Protein AF-A0A418CIN4-F1 (afdb_monomer_lite)

pLDDT: mean 76.68, std 18.87, range [22.02, 97.44]

Structure (mmCIF, N/CA/C/O backbone):
data_AF-A0A418CIN4-F1
#
_entry.id   AF-A0A418CIN4-F1
#
loop_
_atom_site.group_PDB
_atom_site.id
_atom_site.type_symbol
_atom_site.label_atom_id
_atom_site.label_alt_id
_atom_site.label_comp_id
_atom_site.label_asym_id
_atom_site.label_entity_id
_atom_site.label_seq_id
_atom_site.pdbx_PDB_ins_code
_atom_site.Cartn_x
_atom_site.Cartn_y
_atom_site.Cartn_z
_atom_site.occupancy
_atom_site.B_iso_or_equiv
_atom_site.auth_seq_id
_atom_site.auth_comp_id
_atom_site.auth_asym_id
_atom_site.auth_atom_id
_atom_site.pdbx_PDB_model_num
ATOM 1 N N . MET A 1 1 ? -27.471 -47.438 86.216 1.00 30.92 1 MET A N 1
ATOM 2 C CA . MET A 1 1 ? -26.281 -46.696 85.736 1.00 30.92 1 MET A CA 1
ATOM 3 C C . MET A 1 1 ? -26.744 -45.590 84.791 1.00 30.92 1 MET A C 1
ATOM 5 O O . MET A 1 1 ? -27.690 -45.837 84.065 1.00 30.92 1 MET A O 1
ATOM 9 N N . HIS A 1 2 ? -26.118 -44.410 84.892 1.00 25.97 2 HIS A N 1
ATOM 10 C CA . HIS A 1 2 ? -25.993 -43.268 83.952 1.00 25.97 2 HIS A CA 1
ATOM 11 C C . HIS A 1 2 ? -26.840 -43.169 82.653 1.00 25.97 2 HIS A C 1
ATOM 13 O O . HIS A 1 2 ? -26.911 -44.141 81.915 1.00 25.97 2 HIS A O 1
ATOM 19 N N . TYR A 1 3 ? -27.361 -41.998 82.225 1.00 23.77 3 TYR A N 1
ATOM 20 C CA . TYR A 1 3 ? -27.570 -40.658 82.850 1.00 23.77 3 TYR A CA 1
ATOM 21 C C . TYR A 1 3 ? -28.437 -39.759 81.903 1.00 23.77 3 TYR A C 1
ATOM 23 O O . TYR A 1 3 ? -28.356 -39.954 80.697 1.00 23.77 3 TYR A O 1
ATOM 31 N N . SER A 1 4 ? -29.209 -38.789 82.441 1.00 23.36 4 SER A N 1
ATOM 32 C CA . SER A 1 4 ? -29.769 -37.525 81.835 1.00 23.36 4 SER A CA 1
ATOM 33 C C . SER A 1 4 ? -30.239 -37.470 80.349 1.00 23.36 4 SER A C 1
ATOM 35 O O . SER A 1 4 ? -29.442 -37.688 79.447 1.00 23.36 4 SER A O 1
ATOM 37 N N . GLN A 1 5 ? -31.501 -37.163 79.984 1.00 25.83 5 GLN A N 1
ATOM 38 C CA . GLN A 1 5 ? -32.285 -35.892 80.098 1.00 25.83 5 GLN A CA 1
ATOM 39 C C . GLN A 1 5 ? -31.771 -34.657 79.302 1.00 25.83 5 GLN A C 1
ATOM 41 O O . GLN A 1 5 ? -30.724 -34.136 79.666 1.00 25.83 5 GLN A O 1
ATOM 46 N N . CYS A 1 6 ? -32.556 -34.133 78.321 1.00 24.44 6 CYS A N 1
ATOM 47 C CA . CYS A 1 6 ? -33.106 -32.737 78.271 1.00 24.44 6 CYS A CA 1
ATOM 48 C C . CYS A 1 6 ? -33.801 -32.288 76.937 1.00 24.44 6 CYS A C 1
ATOM 50 O O . CYS A 1 6 ? -33.142 -31.918 75.976 1.00 24.44 6 CYS A O 1
ATOM 52 N N . VAL A 1 7 ? -35.145 -32.285 76.914 1.00 25.41 7 VAL A N 1
ATOM 53 C CA . VAL A 1 7 ? -36.099 -31.145 76.722 1.00 25.41 7 VAL A CA 1
ATOM 54 C C . VAL A 1 7 ? -35.891 -29.990 75.673 1.00 25.41 7 VAL A C 1
ATOM 56 O O . VAL A 1 7 ? -34.981 -29.184 75.820 1.00 25.41 7 VAL A O 1
ATOM 59 N N . ARG A 1 8 ? -36.948 -29.789 74.832 1.00 22.62 8 ARG A N 1
ATOM 60 C CA . ARG A 1 8 ? -37.576 -28.552 74.220 1.00 22.62 8 ARG A CA 1
ATOM 61 C C . ARG A 1 8 ? -37.217 -27.967 72.824 1.00 22.62 8 ARG A C 1
ATOM 63 O O . ARG A 1 8 ? -36.073 -27.618 72.588 1.00 22.62 8 ARG A O 1
ATOM 70 N N . CYS A 1 9 ? -38.310 -27.655 72.082 1.00 22.02 9 CYS A N 1
ATOM 71 C CA . CYS A 1 9 ? -38.550 -26.584 71.067 1.00 22.02 9 CYS A CA 1
ATOM 72 C C . CYS A 1 9 ? -37.631 -26.544 69.813 1.00 22.02 9 CYS A C 1
ATOM 74 O O . CYS A 1 9 ? -36.469 -26.890 69.909 1.00 22.02 9 CYS A O 1
ATOM 76 N N . GLU A 1 10 ? -37.987 -26.112 68.592 1.00 22.30 10 GLU A N 1
ATOM 77 C CA . GLU A 1 10 ? -39.200 -25.639 67.867 1.00 22.30 10 GLU A CA 1
ATOM 78 C C . GLU A 1 10 ? -38.859 -25.714 66.332 1.00 22.30 10 GLU A C 1
ATOM 80 O O . GLU A 1 10 ? -37.726 -26.065 66.011 1.00 22.30 10 GLU A O 1
ATOM 85 N N . ARG A 1 11 ? -39.682 -25.452 65.292 1.00 22.38 11 ARG A N 1
ATOM 86 C CA . ARG A 1 11 ? -40.991 -24.771 65.120 1.00 22.38 11 ARG A CA 1
ATOM 87 C C . ARG A 1 11 ? -41.812 -25.419 63.955 1.00 22.38 11 ARG A C 1
ATOM 89 O O . ARG A 1 11 ? -41.903 -26.638 63.912 1.00 22.38 11 ARG A O 1
ATOM 96 N N . VAL A 1 12 ? -42.410 -24.636 63.037 1.00 26.20 12 VAL A N 1
ATOM 97 C CA . VAL A 1 12 ? -43.147 -25.044 61.808 1.00 26.20 12 VAL A CA 1
ATOM 98 C C . VAL A 1 12 ? -42.453 -24.468 60.559 1.00 26.20 12 VAL A C 1
ATOM 100 O O . VAL A 1 12 ? -42.040 -23.309 60.591 1.00 26.20 12 VAL A O 1
ATOM 103 N N . GLU A 1 13 ? -42.361 -25.232 59.464 1.00 26.02 13 GLU A N 1
ATOM 104 C CA . GLU A 1 13 ? -41.902 -24.749 58.145 1.00 26.02 13 GLU A CA 1
ATOM 105 C C . GLU A 1 13 ? -43.062 -24.128 57.329 1.00 26.02 13 GLU A C 1
ATOM 107 O O . GLU A 1 13 ? -44.133 -24.735 57.248 1.00 26.02 13 GLU A O 1
ATOM 112 N N . PRO A 1 14 ? -42.893 -22.945 56.704 1.00 27.72 14 PRO A N 1
ATOM 113 C CA . PRO A 1 14 ? -43.905 -22.347 55.833 1.00 27.72 14 PRO A CA 1
ATOM 114 C C . PRO A 1 14 ? -43.772 -22.795 54.366 1.00 27.72 14 PRO A C 1
ATOM 116 O O . PRO A 1 14 ? -42.669 -22.968 53.847 1.00 27.72 14 PRO A O 1
ATOM 119 N N . ASN A 1 15 ? -44.908 -22.896 53.667 1.00 25.33 15 ASN A N 1
ATOM 120 C CA . ASN A 1 15 ? -44.956 -23.139 52.219 1.00 25.33 15 ASN A CA 1
ATOM 121 C C . ASN A 1 15 ? -44.207 -22.049 51.416 1.00 25.33 15 ASN A C 1
ATOM 123 O O . ASN A 1 15 ? -44.240 -20.874 51.798 1.00 25.33 15 ASN A O 1
ATOM 127 N N . PRO A 1 16 ? -43.581 -22.397 50.274 1.00 30.27 16 PRO A N 1
ATOM 128 C CA . PRO A 1 16 ? -42.816 -21.448 49.474 1.00 30.27 16 PRO A CA 1
ATOM 129 C C . PRO A 1 16 ? -43.705 -20.400 48.790 1.00 30.27 16 PRO A C 1
ATOM 131 O O . PRO A 1 16 ? -44.723 -20.707 48.169 1.00 30.27 16 PRO A O 1
ATOM 134 N N . VAL A 1 17 ? -43.258 -19.146 48.860 1.00 27.00 17 VAL A N 1
ATOM 135 C CA . VAL A 1 17 ? -43.837 -18.000 48.146 1.00 27.00 17 VAL A CA 1
ATOM 136 C C . VAL A 1 17 ? -43.757 -18.227 46.633 1.00 27.00 17 VAL A C 1
ATOM 138 O O . VAL A 1 17 ? -42.704 -18.602 46.116 1.00 27.00 17 VAL A O 1
ATOM 141 N N . ALA A 1 18 ? -44.845 -17.946 45.910 1.00 26.11 18 ALA A N 1
ATOM 142 C CA . ALA A 1 18 ? -44.854 -18.005 44.450 1.00 26.11 18 ALA A CA 1
ATOM 143 C C . ALA A 1 18 ? -43.784 -17.056 43.861 1.00 26.11 18 ALA A C 1
ATOM 145 O O . ALA A 1 18 ? -43.783 -15.864 44.191 1.00 26.11 18 ALA A O 1
ATOM 146 N N . PRO A 1 19 ? -42.870 -17.539 42.998 1.00 26.80 19 PRO A N 1
ATOM 147 C CA . PRO A 1 19 ? -41.826 -16.693 42.445 1.00 26.80 19 PRO A CA 1
ATOM 148 C C . PRO A 1 19 ? -42.425 -15.615 41.536 1.00 26.80 19 PRO A C 1
ATOM 150 O O . PRO A 1 19 ? -43.255 -15.890 40.668 1.00 26.80 19 PRO A O 1
ATOM 153 N N . ARG A 1 20 ? -41.943 -14.376 41.702 1.00 23.73 20 ARG A N 1
ATOM 154 C CA . ARG A 1 20 ? -42.068 -13.326 40.675 1.00 23.73 20 ARG A CA 1
ATOM 155 C C . ARG A 1 20 ? -41.516 -13.864 39.346 1.00 23.73 20 ARG A C 1
ATOM 157 O O . ARG A 1 20 ? -40.586 -14.669 39.403 1.00 23.73 20 ARG A O 1
ATOM 164 N N . PRO A 1 21 ? -42.012 -13.416 38.178 1.00 24.27 21 PRO A N 1
ATOM 165 C CA . PRO A 1 21 ? -41.542 -13.913 36.888 1.00 24.27 21 PRO A CA 1
ATOM 166 C C . PRO A 1 21 ? -40.044 -13.632 36.709 1.00 24.27 21 PRO A C 1
ATOM 168 O O . PRO A 1 21 ? -39.626 -12.528 36.364 1.00 24.27 21 PRO A O 1
ATOM 171 N N . THR A 1 22 ? -39.223 -14.644 36.976 1.00 25.16 22 THR A N 1
ATOM 172 C CA . THR A 1 22 ? -37.797 -14.648 36.668 1.00 25.16 22 THR A CA 1
ATOM 173 C C . THR A 1 22 ? -37.637 -14.923 35.182 1.00 25.16 22 THR A C 1
ATOM 175 O O . THR A 1 22 ? -37.856 -16.055 34.748 1.00 25.16 22 THR A O 1
ATOM 178 N N . ALA A 1 23 ? -37.246 -13.895 34.423 1.00 26.39 23 ALA A N 1
ATOM 179 C CA . ALA A 1 23 ? -36.799 -14.030 33.038 1.00 26.39 23 ALA A CA 1
ATOM 180 C C . ALA A 1 23 ? -35.782 -15.175 32.918 1.00 26.39 23 ALA A C 1
ATOM 182 O O . ALA A 1 23 ? -34.888 -15.309 33.760 1.00 26.39 23 ALA A O 1
ATOM 183 N N . THR A 1 24 ? -35.924 -16.037 31.911 1.00 31.69 24 THR A N 1
ATOM 184 C CA . THR A 1 24 ? -35.111 -17.253 31.831 1.00 31.69 24 THR A CA 1
ATOM 185 C C . THR A 1 24 ? -33.678 -16.914 31.417 1.00 31.69 24 THR A C 1
ATOM 187 O O . THR A 1 24 ? -33.420 -16.598 30.258 1.00 31.69 24 THR A O 1
ATOM 190 N N . LEU A 1 25 ? -32.718 -17.078 32.339 1.00 41.47 25 LEU A N 1
ATOM 191 C CA . LEU A 1 25 ? -31.270 -16.813 32.167 1.00 41.47 25 LEU A CA 1
ATOM 192 C C . LEU A 1 25 ? -30.563 -17.586 31.017 1.00 41.47 25 LEU A C 1
ATOM 194 O O . LEU A 1 25 ? -29.340 -17.525 30.890 1.00 41.47 25 LEU A O 1
ATOM 198 N N . LEU A 1 26 ? -31.301 -18.346 30.208 1.00 40.75 26 LEU A N 1
ATOM 199 C CA . LEU A 1 26 ? -30.815 -19.110 29.056 1.00 40.75 26 LEU A CA 1
ATOM 200 C C . LEU A 1 26 ? -30.897 -18.338 27.731 1.00 40.75 26 LEU A C 1
ATOM 202 O O . LEU A 1 26 ? -30.203 -18.708 26.783 1.00 40.75 26 LEU A O 1
ATOM 206 N N . LEU A 1 27 ? -31.717 -17.285 27.646 1.00 42.81 27 LEU A N 1
ATOM 207 C CA . LEU A 1 27 ? -31.932 -16.548 26.401 1.00 42.81 27 LEU A CA 1
ATOM 208 C C . LEU A 1 27 ? -31.070 -15.277 26.312 1.00 42.81 27 LEU A C 1
ATOM 210 O O . LEU A 1 27 ? -30.878 -14.574 27.304 1.00 42.81 27 LEU A O 1
ATOM 214 N N . PRO A 1 28 ? -30.547 -14.939 25.119 1.00 43.78 28 PRO A N 1
ATOM 215 C CA . PRO A 1 28 ? -29.973 -13.623 24.864 1.00 43.78 28 PRO A CA 1
ATOM 216 C C . PRO A 1 28 ? -31.037 -12.538 25.008 1.00 43.78 28 PRO A C 1
ATOM 218 O O . PRO A 1 28 ? -32.140 -12.694 24.490 1.00 43.78 28 PRO A O 1
ATOM 221 N N . SER A 1 29 ? -30.671 -11.382 25.555 1.00 38.75 29 SER A N 1
ATOM 222 C CA . SER A 1 29 ? -31.557 -10.210 25.599 1.00 38.75 29 SER A CA 1
ATOM 223 C C . SER A 1 29 ? -32.003 -9.728 24.209 1.00 38.75 29 SER A C 1
ATOM 225 O O . SER A 1 29 ? -33.043 -9.096 24.081 1.00 38.75 29 SER A O 1
ATOM 227 N N . SER A 1 30 ? -31.270 -10.068 23.140 1.00 39.81 30 SER A N 1
ATOM 228 C CA . SER A 1 30 ? -31.707 -9.846 21.754 1.00 39.81 30 SER A CA 1
ATOM 229 C C . SER A 1 30 ? -32.779 -10.832 21.271 1.00 39.81 30 SER A C 1
ATOM 231 O O . SER A 1 30 ? -33.499 -10.521 20.337 1.00 39.81 30 SER A O 1
ATOM 233 N N . VAL A 1 31 ? -32.881 -12.027 21.854 1.00 40.44 31 VAL A N 1
ATOM 234 C CA . VAL A 1 31 ? -33.972 -12.973 21.559 1.00 40.44 31 VAL A CA 1
ATOM 235 C C . VAL A 1 31 ? -35.221 -12.535 22.308 1.00 40.44 31 VAL A C 1
ATOM 237 O O . VAL A 1 31 ? -36.267 -12.373 21.695 1.00 40.44 31 VAL A O 1
ATOM 240 N N . GLU A 1 32 ? -35.075 -12.234 23.597 1.00 40.88 32 GLU A N 1
ATOM 241 C CA . GLU A 1 32 ? -36.149 -11.725 24.459 1.00 40.88 32 GLU A CA 1
ATOM 242 C C . GLU A 1 32 ? -36.762 -10.404 23.945 1.00 40.88 32 GLU A C 1
ATOM 244 O O . GLU A 1 32 ? -37.941 -10.148 24.160 1.00 40.88 32 GLU A O 1
ATOM 249 N N . ALA A 1 33 ? -35.991 -9.584 23.219 1.00 36.81 33 ALA A N 1
ATOM 250 C CA . ALA A 1 33 ? -36.457 -8.320 22.641 1.00 36.81 33 ALA A CA 1
ATOM 251 C C . ALA A 1 33 ? -37.062 -8.411 21.222 1.00 36.81 33 ALA A C 1
ATOM 253 O O . ALA A 1 33 ? -37.651 -7.427 20.774 1.00 36.81 33 ALA A O 1
ATOM 254 N N . PHE A 1 34 ? -36.885 -9.521 20.489 1.00 38.44 34 PHE A N 1
ATOM 255 C CA . PHE A 1 34 ? -37.260 -9.607 19.062 1.00 38.44 34 PHE A CA 1
ATOM 256 C C . PHE A 1 34 ? -37.997 -10.891 18.642 1.00 38.44 34 PHE A C 1
ATOM 258 O O . PHE A 1 34 ? -38.533 -10.930 17.536 1.00 38.44 34 PHE A O 1
ATOM 265 N N . LEU A 1 35 ? -38.041 -11.931 19.479 1.00 41.25 35 LEU A N 1
ATOM 266 C CA . LEU A 1 35 ? -38.832 -13.140 19.243 1.00 41.25 35 LEU A CA 1
ATOM 267 C C . LEU A 1 35 ? -40.033 -13.139 20.193 1.00 41.25 35 LEU A C 1
ATOM 269 O O . LEU A 1 35 ? -39.889 -13.317 21.400 1.00 41.25 35 LEU A O 1
ATOM 273 N N . ASP A 1 36 ? -41.215 -12.916 19.620 1.00 38.91 36 ASP A N 1
ATOM 274 C CA . ASP A 1 36 ? -42.486 -12.748 20.329 1.00 38.91 36 ASP A CA 1
ATOM 275 C C . ASP A 1 36 ? -43.043 -14.117 20.773 1.00 38.91 36 ASP A C 1
ATOM 277 O O . ASP A 1 36 ? -43.935 -14.699 20.154 1.00 38.91 36 ASP A O 1
ATOM 281 N N . ILE A 1 37 ? -42.413 -14.703 21.797 1.00 44.59 37 ILE A N 1
ATOM 282 C CA . ILE A 1 37 ? -42.728 -16.045 22.305 1.00 44.59 37 ILE A CA 1
ATOM 283 C C . ILE A 1 37 ? -43.832 -15.935 23.374 1.00 44.59 37 ILE A C 1
ATOM 285 O O . ILE A 1 37 ? -43.576 -15.389 24.452 1.00 44.59 37 ILE A O 1
ATOM 289 N N . PRO A 1 38 ? -45.037 -16.502 23.161 1.00 36.03 38 PRO A N 1
ATOM 290 C CA . PRO A 1 38 ? -46.096 -16.494 24.167 1.00 36.03 38 PRO A CA 1
ATOM 291 C C . PRO A 1 38 ? -45.760 -17.448 25.326 1.00 36.03 38 PRO A C 1
ATOM 293 O O . PRO A 1 38 ? -46.074 -18.640 25.300 1.00 36.03 38 PRO A O 1
ATOM 296 N N . LEU A 1 39 ? -45.127 -16.912 26.371 1.00 36.09 39 LEU A N 1
ATOM 297 C CA . LEU A 1 39 ? -44.739 -17.635 27.587 1.00 36.09 39 LEU A CA 1
ATOM 298 C C . LEU A 1 39 ? -45.963 -18.036 28.437 1.00 36.09 39 LEU A C 1
ATOM 300 O O . LEU A 1 39 ? -46.307 -17.380 29.421 1.00 36.09 39 LEU A O 1
ATOM 304 N N . GLN A 1 40 ? -46.613 -19.153 28.096 1.00 31.22 40 GLN A N 1
ATOM 305 C CA . GLN A 1 40 ? -47.642 -19.753 28.950 1.00 31.22 40 GLN A CA 1
ATOM 306 C C . GLN A 1 40 ? -47.021 -20.426 30.184 1.00 31.22 40 GLN A C 1
ATOM 308 O O . GLN A 1 40 ? -46.624 -21.589 30.152 1.00 31.22 40 GLN A O 1
ATOM 313 N N . MET A 1 41 ? -46.989 -19.717 31.316 1.00 29.52 41 MET A N 1
ATOM 314 C CA . MET A 1 41 ? -46.627 -20.306 32.609 1.00 29.52 41 MET A CA 1
ATOM 315 C C . MET A 1 41 ? -47.735 -21.234 33.141 1.00 29.52 41 MET A C 1
ATOM 317 O O . MET A 1 41 ? -48.587 -20.822 33.928 1.00 29.52 41 MET A O 1
ATOM 321 N N . LYS A 1 42 ? -47.679 -22.518 32.775 1.00 27.52 42 LYS A N 1
ATOM 322 C CA . LYS A 1 42 ? -48.315 -23.616 33.523 1.00 27.52 42 LYS A CA 1
ATOM 323 C C . LYS A 1 42 ? -47.292 -24.727 33.779 1.00 27.52 42 LYS A C 1
ATOM 325 O O . LYS A 1 42 ? -46.877 -25.399 32.850 1.00 27.52 42 LYS A O 1
ATOM 330 N N . ALA A 1 43 ? -46.926 -24.898 35.053 1.00 30.78 43 ALA A N 1
ATOM 331 C CA . ALA A 1 43 ? -46.100 -25.982 35.608 1.00 30.78 43 ALA A CA 1
ATOM 332 C C . ALA A 1 43 ? -44.731 -26.257 34.927 1.00 30.78 43 ALA A C 1
ATOM 334 O O . ALA A 1 43 ? -44.630 -27.043 33.993 1.00 30.78 43 ALA A O 1
ATOM 335 N N . CYS A 1 44 ? -43.661 -25.675 35.490 1.00 33.91 44 CYS A N 1
ATOM 336 C CA . CYS A 1 44 ? -42.257 -26.137 35.427 1.00 33.91 44 CYS A CA 1
ATOM 337 C C . CYS A 1 44 ? -41.716 -26.745 34.110 1.00 33.91 44 CYS A C 1
ATOM 339 O O . CYS A 1 44 ? -40.907 -27.669 34.148 1.00 33.91 44 CYS A O 1
ATOM 341 N N . SER A 1 45 ? -42.087 -26.208 32.948 1.00 33.97 45 SER A N 1
ATOM 342 C CA . SER A 1 45 ? -41.390 -26.486 31.688 1.00 33.97 45 SER A CA 1
ATOM 343 C C . SER A 1 45 ? -41.520 -25.308 30.722 1.00 33.97 45 SER A C 1
ATOM 345 O O . SER A 1 45 ? -42.554 -24.645 30.673 1.00 33.97 45 SER A O 1
ATOM 347 N N . GLN A 1 46 ? -40.454 -25.023 29.973 1.00 41.69 46 GLN A N 1
ATOM 348 C CA . GLN A 1 46 ? -40.483 -24.118 28.822 1.00 41.69 46 GLN A CA 1
ATOM 349 C C . GLN A 1 46 ? -40.204 -24.929 27.555 1.00 41.69 46 GLN A C 1
ATOM 351 O O . GLN A 1 46 ? -39.447 -25.899 27.590 1.00 41.69 46 GLN A O 1
ATOM 356 N N . THR A 1 47 ? -40.801 -24.545 26.432 1.00 42.28 47 THR A N 1
ATOM 357 C CA . THR A 1 47 ? -40.639 -25.242 25.148 1.00 42.28 47 THR A CA 1
ATOM 358 C C . THR A 1 47 ? -40.188 -24.255 24.082 1.00 42.28 47 THR A C 1
ATOM 360 O O . THR A 1 47 ? -40.835 -23.229 23.887 1.00 42.28 47 THR A O 1
ATOM 363 N N . MET A 1 48 ? -39.100 -24.573 23.382 1.00 49.59 48 MET A N 1
ATOM 364 C CA . MET A 1 48 ? -38.605 -23.809 22.234 1.00 49.59 48 MET A CA 1
ATOM 365 C C . MET A 1 48 ? -38.605 -24.698 20.994 1.00 49.59 48 MET A C 1
ATOM 367 O O . MET A 1 48 ? -38.219 -25.866 21.074 1.00 49.59 48 MET A O 1
ATOM 371 N N . ASP A 1 49 ? -38.999 -24.147 19.850 1.00 51.09 49 ASP A N 1
ATOM 372 C CA . ASP A 1 49 ? -38.830 -24.813 18.565 1.00 51.09 49 ASP A CA 1
ATOM 373 C C . ASP A 1 49 ? -37.382 -24.686 18.054 1.00 51.09 49 ASP A C 1
ATOM 375 O O . ASP A 1 49 ? -36.592 -23.841 18.488 1.00 51.09 49 ASP A O 1
ATOM 379 N N . MET A 1 50 ? -37.039 -25.535 17.088 1.00 50.44 50 MET A N 1
ATOM 380 C CA . MET A 1 50 ? -35.678 -25.660 16.574 1.00 50.44 50 MET A CA 1
ATOM 381 C C . MET A 1 50 ? -35.166 -24.392 15.868 1.00 50.44 50 MET A C 1
ATOM 383 O O . MET A 1 50 ? -33.966 -24.124 15.944 1.00 50.44 50 MET A O 1
ATOM 387 N N . MET A 1 51 ? -36.029 -23.585 15.236 1.00 49.41 51 MET A N 1
ATOM 388 C CA . MET A 1 51 ? -35.602 -22.320 14.624 1.00 49.41 51 MET A CA 1
ATOM 389 C C . MET A 1 51 ? -35.333 -21.260 15.689 1.00 49.41 51 MET A C 1
ATOM 391 O O . MET A 1 51 ? -34.295 -20.602 15.629 1.00 49.41 51 MET A O 1
ATOM 395 N N . THR A 1 52 ? -36.181 -21.145 16.713 1.00 53.41 52 THR A N 1
ATOM 396 C CA . THR A 1 52 ? -35.925 -20.239 17.845 1.00 53.41 52 THR A CA 1
ATOM 397 C C . THR A 1 52 ? -34.655 -20.634 18.607 1.00 53.41 52 THR A C 1
ATOM 399 O O . THR A 1 52 ? -33.878 -19.757 18.988 1.00 53.41 52 THR A O 1
ATOM 402 N N . CYS A 1 53 ? -34.358 -21.931 18.763 1.00 55.31 53 CYS A N 1
ATOM 403 C CA . CYS A 1 53 ? -33.062 -22.381 19.283 1.00 55.31 53 CYS A CA 1
ATOM 404 C C . CYS A 1 53 ? -31.892 -21.903 18.401 1.00 55.31 53 CYS A C 1
ATOM 406 O O . CYS A 1 53 ? -30.970 -21.265 18.912 1.00 55.31 53 CYS A O 1
ATOM 408 N N . VAL A 1 54 ? -31.942 -22.125 17.082 1.00 56.41 54 VAL A N 1
ATOM 409 C CA . VAL A 1 54 ? -30.885 -21.696 16.144 1.00 56.41 54 VAL A CA 1
ATOM 410 C C . VAL A 1 54 ? -30.695 -20.172 16.152 1.00 56.41 54 VAL A C 1
ATOM 412 O O . VAL A 1 54 ? -29.558 -19.704 16.230 1.00 56.41 54 VAL A O 1
ATOM 415 N N . LEU A 1 55 ? -31.780 -19.391 16.163 1.00 50.47 55 LEU A N 1
ATOM 416 C CA . LEU A 1 55 ? -31.750 -17.924 16.275 1.00 50.47 55 LEU A CA 1
ATOM 417 C C . LEU A 1 55 ? -31.195 -17.451 17.629 1.00 50.47 55 LEU A C 1
ATOM 419 O O . LEU A 1 55 ? -30.493 -16.439 17.699 1.00 50.47 55 LEU A O 1
ATOM 423 N N . ALA A 1 56 ? -31.423 -18.214 18.701 1.00 51.62 56 ALA A N 1
ATOM 424 C CA . ALA A 1 56 ? -30.779 -18.000 19.992 1.00 51.62 56 ALA A CA 1
ATOM 425 C C . ALA A 1 56 ? -29.302 -18.428 20.028 1.00 51.62 56 ALA A C 1
ATOM 427 O O . ALA A 1 56 ? -28.616 -18.124 21.003 1.00 51.62 56 ALA A O 1
ATOM 428 N N . GLY A 1 57 ? -28.773 -19.060 18.976 1.00 54.38 57 GLY A N 1
ATOM 429 C CA . GLY A 1 57 ? -27.408 -19.590 18.918 1.00 54.38 57 GLY A CA 1
ATOM 430 C C . GLY A 1 57 ? -27.241 -20.940 19.622 1.00 54.38 57 GLY A C 1
ATOM 431 O O . GLY A 1 57 ? -26.133 -21.266 20.039 1.00 54.38 57 GLY A O 1
ATOM 432 N N . LEU A 1 58 ? -28.326 -21.700 19.775 1.00 61.12 58 LEU A N 1
ATOM 433 C CA . LEU A 1 58 ? -28.403 -22.990 20.455 1.00 61.12 58 LEU A CA 1
ATOM 434 C C . LEU A 1 58 ? -28.721 -24.086 19.423 1.00 61.12 58 LEU A C 1
ATOM 436 O O . LEU A 1 58 ? -29.809 -24.117 18.856 1.00 61.12 58 LEU A O 1
ATOM 440 N N . PHE A 1 59 ? -27.785 -24.997 19.168 1.00 63.50 59 PHE A N 1
ATOM 441 C CA . PHE A 1 59 ? -27.917 -26.028 18.133 1.00 63.50 59 PHE A CA 1
ATOM 442 C C . PHE A 1 59 ? -28.133 -27.412 18.766 1.00 63.50 59 PHE A C 1
ATOM 444 O O . PHE A 1 59 ? -27.188 -27.958 19.341 1.00 63.50 59 PHE A O 1
ATOM 451 N N . PRO A 1 60 ? -29.343 -28.000 18.693 1.00 57.38 60 PRO A N 1
ATOM 452 C CA . PRO A 1 60 ? -29.580 -29.354 19.184 1.00 57.38 60 PRO A CA 1
ATOM 453 C C . PRO A 1 60 ? -28.879 -30.386 18.288 1.00 57.38 60 PRO A C 1
ATOM 455 O O . PRO A 1 60 ? -29.008 -30.364 17.066 1.00 57.38 60 PRO A O 1
ATOM 458 N N . LEU A 1 61 ? -28.124 -31.296 18.904 1.00 54.66 61 LEU A N 1
ATOM 459 C CA . LEU A 1 61 ? -27.318 -32.326 18.252 1.00 54.66 61 LEU A CA 1
ATOM 460 C C . LEU A 1 61 ? -27.439 -33.640 19.035 1.00 54.66 61 LEU A C 1
ATOM 462 O O . LEU A 1 61 ? -27.221 -33.674 20.245 1.00 54.66 61 LEU A O 1
ATOM 466 N N . ALA A 1 62 ? -27.771 -34.734 18.351 1.00 51.00 62 ALA A N 1
ATOM 467 C CA . ALA A 1 62 ? -27.901 -36.060 18.954 1.00 51.00 62 ALA A CA 1
ATOM 468 C C . ALA A 1 62 ? -26.714 -36.952 18.573 1.00 51.00 62 ALA A C 1
ATOM 470 O O . ALA A 1 62 ? -26.324 -37.005 17.404 1.00 51.00 62 ALA A O 1
ATOM 471 N N . LYS A 1 63 ? -26.153 -37.679 19.544 1.00 41.81 63 LYS A N 1
ATOM 472 C CA . LYS A 1 63 ? -25.119 -38.691 19.297 1.00 41.81 63 LYS A CA 1
ATOM 473 C C . LYS A 1 63 ? -25.239 -39.836 20.303 1.00 41.81 63 LYS A C 1
ATOM 475 O O . LYS A 1 63 ? -25.300 -39.591 21.501 1.00 41.81 63 LYS A O 1
ATOM 480 N N . GLU A 1 64 ? -25.238 -41.074 19.799 1.00 44.19 64 GLU A N 1
ATOM 481 C CA . GLU A 1 64 ? -25.178 -42.309 20.609 1.00 44.19 64 GLU A CA 1
ATOM 482 C C . GLU A 1 64 ? -26.238 -42.363 21.735 1.00 44.19 64 GLU A C 1
ATOM 484 O O . GLU A 1 64 ? -25.958 -42.755 22.860 1.00 44.19 64 GLU A O 1
ATOM 489 N N . GLY A 1 65 ? -27.474 -41.946 21.432 1.00 46.03 65 GLY A N 1
ATOM 490 C CA . GLY A 1 65 ? -28.608 -41.984 22.367 1.00 46.03 65 GLY A CA 1
ATOM 491 C C . GLY A 1 65 ? -28.740 -40.775 23.301 1.00 46.03 65 GLY A C 1
ATOM 492 O O . GLY A 1 65 ? -29.816 -40.577 23.857 1.00 46.03 65 GLY A O 1
ATOM 493 N N . HIS A 1 66 ? -27.716 -39.923 23.415 1.00 46.81 66 HIS A N 1
ATOM 494 C CA . HIS A 1 66 ? -27.786 -38.688 24.200 1.00 46.81 66 HIS A CA 1
ATOM 495 C C . HIS A 1 66 ? -28.019 -37.459 23.308 1.00 46.81 66 HIS A C 1
ATOM 497 O O . HIS A 1 66 ? -27.418 -37.301 22.237 1.00 46.81 66 HIS A O 1
ATOM 503 N N . THR A 1 67 ? -28.892 -36.563 23.769 1.00 51.72 67 THR A N 1
ATOM 504 C CA . THR A 1 67 ? -29.155 -35.255 23.161 1.00 51.72 67 THR A CA 1
ATOM 505 C C . THR A 1 67 ? -28.330 -34.168 23.848 1.00 51.72 67 THR A C 1
ATOM 507 O O . THR A 1 67 ? -28.268 -34.067 25.076 1.00 51.72 67 THR A O 1
ATOM 510 N N . PHE A 1 68 ? -27.678 -33.339 23.036 1.00 57.34 68 PHE A N 1
ATOM 511 C CA . PHE A 1 68 ? -26.842 -32.228 23.471 1.00 57.34 68 PHE A CA 1
ATOM 512 C C . PHE A 1 68 ? -27.304 -30.933 22.806 1.00 57.34 68 PHE A C 1
ATOM 514 O O . PHE A 1 68 ? -27.744 -30.927 21.660 1.00 57.34 68 PHE A O 1
ATOM 521 N N . LEU A 1 69 ? -27.129 -29.816 23.501 1.00 58.66 69 LEU A N 1
ATOM 522 C CA . LEU A 1 69 ? -27.340 -28.473 22.983 1.00 58.66 69 LEU A CA 1
ATOM 523 C C . LEU A 1 69 ? -25.975 -27.793 22.824 1.00 58.66 69 LEU A C 1
ATOM 525 O O . LEU A 1 69 ? -25.270 -27.582 23.811 1.00 58.66 69 LEU A O 1
ATOM 529 N N . PHE A 1 70 ? -25.572 -27.470 21.599 1.00 60.19 70 PHE A N 1
ATOM 530 C CA . PHE A 1 70 ? -24.359 -26.700 21.336 1.00 60.19 70 PHE A CA 1
ATOM 531 C C . PHE A 1 70 ? -24.677 -25.203 21.364 1.00 60.19 70 PHE A C 1
ATOM 533 O O . PHE A 1 70 ? -25.273 -24.667 20.432 1.00 60.19 70 PHE A O 1
ATOM 540 N N . ASP A 1 71 ? -24.286 -24.528 22.441 1.00 61.88 71 ASP A N 1
ATOM 541 C CA . ASP A 1 71 ? -24.404 -23.074 22.554 1.00 61.88 71 ASP A CA 1
ATOM 542 C C . ASP A 1 71 ? -23.197 -22.393 21.896 1.00 61.88 71 ASP A C 1
ATOM 544 O O . ASP A 1 71 ? -22.056 -22.595 22.312 1.00 61.88 71 ASP A O 1
ATOM 548 N N . VAL A 1 72 ? -23.445 -21.543 20.901 1.00 58.22 72 VAL A N 1
ATOM 549 C CA . VAL A 1 72 ? -22.433 -20.757 20.177 1.00 58.22 72 VAL A CA 1
ATOM 550 C C . VAL A 1 72 ? -21.773 -19.687 21.059 1.00 58.22 72 VAL A C 1
ATOM 552 O O . VAL A 1 72 ? -20.629 -19.310 20.810 1.00 58.22 72 VAL A O 1
ATOM 555 N N . LYS A 1 73 ? -22.441 -19.201 22.112 1.00 56.12 73 LYS A N 1
ATOM 556 C CA . LYS A 1 73 ? -21.937 -18.114 22.977 1.00 56.12 73 LYS A CA 1
ATOM 557 C C . LYS A 1 73 ? -20.937 -18.640 24.001 1.00 56.12 73 LYS A C 1
ATOM 559 O O . LYS A 1 73 ? -19.874 -18.050 24.191 1.00 56.12 73 LYS A O 1
ATOM 564 N N . SER A 1 74 ? -21.244 -19.767 24.644 1.00 50.78 74 SER A N 1
ATOM 565 C CA . SER A 1 74 ? -20.294 -20.491 25.496 1.00 50.78 74 SER A CA 1
ATOM 566 C C . SER A 1 74 ? -19.399 -21.464 24.717 1.00 50.78 74 SER A C 1
ATOM 568 O O . SER A 1 74 ? -18.368 -21.888 25.237 1.00 50.78 74 SER A O 1
ATOM 570 N N . TRP A 1 75 ? -19.718 -21.768 23.459 1.00 55.28 75 TRP A N 1
ATOM 571 C CA . TRP A 1 75 ? -18.960 -22.676 22.593 1.00 55.28 75 TRP A CA 1
ATOM 572 C C . TRP A 1 75 ? -18.778 -24.071 23.226 1.00 55.28 75 TRP A C 1
ATOM 574 O O . TRP A 1 75 ? -17.681 -24.639 23.240 1.00 55.28 75 TRP A O 1
ATOM 584 N N . ARG A 1 76 ? -19.855 -24.594 23.830 1.00 52.22 76 ARG A N 1
ATOM 585 C CA . ARG A 1 76 ? -19.867 -25.826 24.637 1.00 52.22 76 ARG A CA 1
ATOM 586 C C . ARG A 1 76 ? -21.114 -26.658 24.331 1.00 52.22 76 ARG A C 1
ATOM 588 O O . ARG A 1 76 ? -22.195 -26.118 24.122 1.00 52.22 76 ARG A O 1
ATOM 595 N N . PHE A 1 77 ? -20.955 -27.979 24.364 1.00 57.16 77 PHE A N 1
ATOM 596 C CA . PHE A 1 77 ? -22.073 -28.920 24.410 1.00 57.16 77 PHE A CA 1
ATOM 597 C C . PHE A 1 77 ? -22.619 -28.999 25.838 1.00 57.16 77 PHE A C 1
ATOM 599 O O . PHE A 1 77 ? -21.881 -29.340 26.767 1.00 57.16 77 PHE A O 1
ATOM 606 N N . VAL A 1 78 ? -23.903 -28.703 26.007 1.00 55.84 78 VAL A N 1
ATOM 607 C CA . VAL A 1 78 ? -24.644 -28.879 27.258 1.00 55.84 78 VAL A CA 1
ATOM 608 C C . VAL A 1 78 ? -25.526 -30.125 27.110 1.00 55.84 78 VAL A C 1
ATOM 610 O O . VAL A 1 78 ? -26.326 -30.168 26.177 1.00 55.84 78 VAL A O 1
ATOM 613 N N . PRO A 1 79 ? -25.397 -31.158 27.962 1.00 55.44 79 PRO A N 1
ATOM 614 C CA . PRO A 1 79 ? -26.296 -32.314 27.923 1.00 55.44 79 PRO A CA 1
ATOM 615 C C . PRO A 1 79 ? -27.736 -31.880 28.213 1.00 55.44 79 PRO A C 1
ATOM 617 O O . PRO A 1 79 ? -27.965 -31.160 29.187 1.00 55.44 79 PRO A O 1
ATOM 620 N N . CYS A 1 80 ? -28.709 -32.324 27.414 1.00 48.69 80 CYS A N 1
ATOM 621 C CA . CYS A 1 80 ? -30.113 -31.942 27.607 1.00 48.69 80 CYS A CA 1
ATOM 622 C C . CYS A 1 80 ? -30.670 -32.416 28.961 1.00 48.69 80 CYS A C 1
ATOM 624 O O . CYS A 1 80 ? -31.480 -31.714 29.558 1.00 48.69 80 CYS A O 1
ATOM 626 N N . GLU A 1 81 ? -30.158 -33.523 29.507 1.00 47.56 81 GLU A N 1
ATOM 627 C CA . GLU A 1 81 ? -30.439 -34.007 30.872 1.00 47.56 81 GLU A CA 1
ATOM 628 C C . GLU A 1 81 ? -30.183 -32.936 31.953 1.00 47.56 81 GLU A C 1
ATOM 630 O O . GLU A 1 81 ? -30.892 -32.875 32.953 1.00 47.56 81 GLU A O 1
ATOM 635 N N . MET A 1 82 ? -29.217 -32.035 31.732 1.00 41.38 82 MET A N 1
ATOM 636 C CA . MET A 1 82 ? -28.872 -30.945 32.655 1.00 41.38 82 MET A CA 1
ATOM 637 C C . MET A 1 82 ? -29.814 -29.730 32.546 1.00 41.38 82 MET A C 1
ATOM 639 O O . MET A 1 82 ? -29.772 -28.846 33.400 1.00 41.38 82 MET A O 1
ATOM 643 N N . ILE A 1 83 ? -30.644 -29.675 31.495 1.00 43.56 83 ILE A N 1
ATOM 644 C CA . ILE A 1 83 ? -31.609 -28.598 31.200 1.00 43.56 83 ILE A CA 1
ATOM 645 C C . ILE A 1 83 ? -33.061 -29.118 31.260 1.00 43.56 83 ILE A C 1
ATOM 647 O O . ILE A 1 83 ? -33.992 -28.327 31.168 1.00 43.56 83 ILE A O 1
ATOM 651 N N . ALA A 1 84 ? -33.291 -30.421 31.464 1.00 38.16 84 ALA A N 1
ATOM 652 C CA . ALA A 1 84 ? -34.619 -31.043 31.388 1.00 38.16 84 ALA A CA 1
ATOM 653 C C . ALA A 1 84 ? -35.666 -30.431 32.346 1.00 38.16 84 ALA A C 1
ATOM 655 O O . ALA A 1 84 ? -36.849 -30.406 32.029 1.00 38.16 84 ALA A O 1
ATOM 656 N N . HIS A 1 85 ? -35.239 -29.864 33.481 1.00 38.31 85 HIS A N 1
ATOM 657 C CA . HIS A 1 85 ? -36.111 -29.137 34.421 1.00 38.31 85 HIS A CA 1
ATOM 658 C C . HIS A 1 85 ? -36.370 -27.658 34.056 1.00 38.31 85 HIS A C 1
ATOM 660 O O . HIS A 1 85 ? -37.047 -26.953 34.800 1.00 38.31 85 HIS A O 1
ATOM 666 N N . LEU A 1 86 ? -35.807 -27.166 32.950 1.00 37.06 86 LEU A N 1
ATOM 667 C CA . LEU A 1 86 ? -35.905 -25.775 32.491 1.00 37.06 86 LEU A CA 1
ATOM 668 C C . LEU A 1 86 ? -36.464 -25.675 31.066 1.00 37.06 86 LEU A C 1
ATOM 670 O O . LEU A 1 86 ? -37.324 -24.832 30.825 1.00 37.06 86 LEU A O 1
ATOM 674 N N . ILE A 1 87 ? -36.006 -26.520 30.134 1.00 36.78 87 ILE A N 1
ATOM 675 C CA . ILE A 1 87 ? -36.452 -26.520 28.733 1.00 36.78 87 ILE A CA 1
ATOM 676 C C . ILE A 1 87 ? -36.662 -27.960 28.239 1.00 36.78 87 ILE A C 1
ATOM 678 O O . ILE A 1 87 ? -35.710 -28.735 28.152 1.00 36.78 87 ILE A O 1
ATOM 682 N N . HIS A 1 88 ? -37.894 -28.295 27.847 1.00 36.12 88 HIS A N 1
ATOM 683 C CA . HIS A 1 88 ? -38.217 -29.528 27.126 1.00 36.12 88 HIS A CA 1
ATOM 684 C C . HIS A 1 88 ? -38.196 -29.266 25.613 1.00 36.12 88 HIS A C 1
ATOM 686 O O . HIS A 1 88 ? -38.978 -28.469 25.095 1.00 36.12 88 HIS A O 1
ATOM 692 N N . VAL A 1 89 ? -37.318 -29.967 24.891 1.00 34.09 89 VAL A N 1
ATOM 693 C CA . VAL A 1 89 ? -37.247 -29.937 23.421 1.00 34.09 89 VAL A CA 1
ATOM 694 C C . VAL A 1 89 ? -37.840 -31.238 22.885 1.00 34.09 89 VAL A C 1
ATOM 696 O O . VAL A 1 89 ? -37.180 -32.276 22.921 1.00 34.09 89 VAL A O 1
ATOM 699 N N . HIS A 1 90 ? -39.086 -31.199 22.406 1.00 32.84 90 HIS A N 1
ATOM 700 C CA . HIS A 1 90 ? -39.728 -32.367 21.798 1.00 32.84 90 HIS A CA 1
ATOM 701 C C . HIS A 1 90 ? -39.563 -32.365 20.271 1.00 32.84 90 HIS A C 1
ATOM 703 O O . HIS A 1 90 ? -39.974 -31.432 19.585 1.00 32.84 90 HIS A O 1
ATOM 709 N N . SER A 1 91 ? -38.974 -33.443 19.749 1.00 28.39 91 SER A N 1
ATOM 710 C CA . SER A 1 91 ? -38.975 -33.789 18.319 1.00 28.39 91 SER A CA 1
ATOM 711 C C . SER A 1 91 ? -40.381 -34.276 17.895 1.00 28.39 91 SER A C 1
ATOM 713 O O . SER A 1 91 ? -41.107 -34.782 18.759 1.00 28.39 91 SER A O 1
ATOM 715 N N . PRO A 1 92 ? -40.814 -34.122 16.625 1.00 35.78 92 PRO A N 1
ATOM 716 C CA . PRO A 1 92 ? -42.239 -34.101 16.293 1.00 35.78 92 PRO A CA 1
ATOM 717 C C . PRO A 1 92 ? -42.858 -35.484 16.035 1.00 35.78 92 PRO A C 1
ATOM 719 O O . PRO A 1 92 ? -42.399 -36.224 15.168 1.00 35.78 92 PRO A O 1
ATOM 722 N N . MET A 1 93 ? -43.986 -35.769 16.697 1.00 24.47 93 MET A N 1
ATOM 723 C CA . MET A 1 93 ? -45.072 -36.616 16.174 1.00 24.47 93 MET A CA 1
ATOM 724 C C . MET A 1 93 ? -46.387 -36.365 16.946 1.00 24.47 93 MET A C 1
ATOM 726 O O . MET A 1 93 ? -46.363 -36.052 18.133 1.00 24.47 93 MET A O 1
ATOM 730 N N . PHE A 1 94 ? -47.527 -36.467 16.249 1.00 24.64 94 PHE A N 1
ATOM 731 C CA . PHE A 1 94 ? -48.903 -36.318 16.774 1.00 24.64 94 PHE A CA 1
ATOM 732 C C . PHE A 1 94 ? -49.216 -37.386 17.862 1.00 24.64 94 PHE A C 1
ATOM 734 O O . PHE A 1 94 ? -48.591 -38.439 17.867 1.00 24.64 94 PHE A O 1
ATOM 741 N N . THR A 1 95 ? -50.152 -37.247 18.818 1.00 23.81 95 THR A N 1
ATOM 742 C CA . THR A 1 95 ? -51.610 -36.943 18.735 1.00 23.81 95 THR A CA 1
ATOM 743 C C . THR A 1 95 ? -52.179 -36.622 20.158 1.00 23.81 95 THR A C 1
ATOM 745 O O . THR A 1 95 ? -51.442 -36.783 21.128 1.00 23.81 95 THR A O 1
ATOM 748 N N . PRO A 1 96 ? -53.444 -36.161 20.334 1.00 34.75 96 PRO A N 1
ATOM 749 C CA . PRO A 1 96 ? -53.984 -35.646 21.617 1.00 34.75 96 PRO A CA 1
ATOM 750 C C . PRO A 1 96 ? -54.762 -36.682 22.468 1.00 34.75 96 PRO A C 1
ATOM 752 O O . PRO A 1 96 ? -55.099 -37.732 21.931 1.00 34.75 96 PRO A O 1
ATOM 755 N N . VAL A 1 97 ? -55.129 -36.344 23.732 1.00 23.80 97 VAL A N 1
ATOM 756 C CA . VAL A 1 97 ? -56.485 -36.523 24.357 1.00 23.80 97 VAL A CA 1
ATOM 757 C C . VAL A 1 97 ? -56.546 -36.248 25.893 1.00 23.80 97 VAL A C 1
ATOM 759 O O . VAL A 1 97 ? -55.723 -36.736 26.656 1.00 23.80 97 VAL A O 1
ATOM 762 N N . ASN A 1 98 ? -57.606 -35.523 26.298 1.00 22.22 98 ASN A N 1
ATOM 763 C CA . ASN A 1 98 ? -58.344 -35.411 27.585 1.00 22.22 98 ASN A CA 1
ATOM 764 C C . ASN A 1 98 ? -57.765 -34.932 28.945 1.00 22.22 98 ASN A C 1
ATOM 766 O O . ASN A 1 98 ? -56.652 -35.203 29.372 1.00 22.22 98 ASN A O 1
ATOM 770 N N . ALA A 1 99 ? -58.670 -34.221 29.633 1.00 26.58 99 ALA A N 1
ATOM 771 C CA . ALA A 1 99 ? -58.584 -33.494 30.901 1.00 26.58 99 ALA A CA 1
ATOM 772 C C . ALA A 1 99 ? -58.989 -34.299 32.156 1.00 26.58 99 ALA A C 1
ATOM 774 O O . ALA A 1 99 ? -59.675 -35.302 32.011 1.00 26.58 99 ALA A O 1
ATOM 775 N N . THR A 1 100 ? -58.737 -33.736 33.358 1.00 23.19 100 THR A N 1
ATOM 776 C CA . THR A 1 100 ? -59.691 -33.685 34.506 1.00 23.19 100 THR A CA 1
ATOM 777 C C . THR A 1 100 ? -59.281 -32.677 35.610 1.00 23.19 100 THR A C 1
ATOM 779 O O . THR A 1 100 ? -58.112 -32.624 35.969 1.00 23.19 100 THR A O 1
ATOM 782 N N . HIS A 1 101 ? -60.268 -31.920 36.131 1.00 27.61 101 HIS A N 1
ATOM 783 C CA . HIS A 1 101 ? -60.519 -31.420 37.518 1.00 27.61 101 HIS A CA 1
ATOM 784 C C . HIS A 1 101 ? -59.358 -31.197 38.534 1.00 27.61 101 HIS A C 1
ATOM 786 O O . HIS A 1 101 ? -58.606 -32.117 38.819 1.00 27.61 101 HIS A O 1
ATOM 792 N N . ALA A 1 102 ? -59.179 -29.978 39.087 1.00 25.00 102 ALA A N 1
ATOM 793 C CA . ALA A 1 102 ? -59.739 -29.422 40.361 1.00 25.00 102 ALA A CA 1
ATOM 794 C C . ALA A 1 102 ? -58.633 -29.352 41.468 1.00 25.00 102 ALA A C 1
ATOM 796 O O . ALA A 1 102 ? -57.608 -30.000 41.294 1.00 25.00 102 ALA A O 1
ATOM 797 N N . ASP A 1 103 ? -58.663 -28.568 42.562 1.00 23.58 103 ASP A N 1
ATOM 798 C CA . ASP A 1 103 ? -59.746 -27.811 43.227 1.00 23.58 103 ASP A CA 1
ATOM 799 C C . ASP A 1 103 ? -59.243 -26.574 44.062 1.00 23.58 103 ASP A C 1
ATOM 801 O O . ASP A 1 103 ? -58.076 -26.192 43.975 1.00 23.58 103 ASP A O 1
ATOM 805 N N . HIS A 1 104 ? -60.136 -25.925 44.832 1.00 25.17 104 HIS A N 1
ATOM 806 C CA . HIS A 1 104 ? -60.047 -24.592 45.497 1.00 25.17 104 HIS A CA 1
ATOM 807 C C . HIS A 1 104 ? -59.202 -24.399 46.809 1.00 25.17 104 HIS A C 1
ATOM 809 O O . HIS A 1 104 ? -58.751 -25.351 47.435 1.00 25.17 104 HIS A O 1
ATOM 815 N N . THR A 1 105 ? -59.178 -23.129 47.302 1.00 22.22 105 THR A N 1
ATOM 816 C CA . THR A 1 105 ? -58.948 -22.600 48.699 1.00 22.22 105 THR A CA 1
ATOM 817 C C . THR A 1 105 ? -57.501 -22.273 49.161 1.00 22.22 105 THR A C 1
ATOM 819 O O . THR A 1 105 ? -56.568 -22.937 48.737 1.00 22.22 105 THR A O 1
ATOM 822 N N . SER A 1 106 ? -57.196 -21.268 50.018 1.00 23.17 106 SER A N 1
ATOM 823 C CA . SER A 1 106 ? -57.934 -20.070 50.518 1.00 23.17 106 SER A CA 1
ATOM 824 C C . SER A 1 106 ? -57.034 -19.051 51.281 1.00 23.17 106 SER A C 1
ATOM 826 O O . SER A 1 106 ? -56.178 -19.449 52.058 1.00 23.17 106 SER A O 1
ATOM 828 N N . THR A 1 107 ? -57.309 -17.750 51.100 1.00 23.02 107 THR A N 1
ATOM 829 C CA . THR A 1 107 ? -57.207 -16.567 52.014 1.00 23.02 107 THR A CA 1
ATOM 830 C C . THR A 1 107 ? -56.340 -16.504 53.307 1.00 23.02 107 THR A C 1
ATOM 832 O O . THR A 1 107 ? -56.513 -17.311 54.214 1.00 23.02 107 THR A O 1
ATOM 835 N N . ASN A 1 108 ? -55.710 -15.318 53.474 1.00 23.61 108 ASN A N 1
ATOM 836 C CA . ASN A 1 108 ? -55.549 -14.464 54.688 1.00 23.61 108 ASN A CA 1
ATOM 837 C C . ASN A 1 108 ? -54.222 -14.382 55.493 1.00 23.61 108 ASN A C 1
ATOM 839 O O . ASN A 1 108 ? -53.595 -15.378 55.825 1.00 23.61 108 ASN A O 1
ATOM 843 N N . ALA A 1 109 ? -53.958 -13.129 55.928 1.00 23.73 109 ALA A N 1
ATOM 844 C CA . ALA A 1 109 ? -53.033 -12.632 56.971 1.00 23.73 109 ALA A CA 1
ATOM 845 C C . ALA A 1 109 ? -51.500 -12.658 56.711 1.00 23.73 109 ALA A C 1
ATOM 847 O O . ALA A 1 109 ? -51.000 -13.558 56.053 1.00 23.73 109 ALA A O 1
ATOM 848 N N . ILE A 1 110 ? -50.662 -11.770 57.281 1.00 24.84 110 ILE A N 1
ATOM 849 C CA . ILE A 1 110 ? -50.712 -10.311 57.585 1.00 24.84 110 ILE A CA 1
ATOM 850 C C . ILE A 1 110 ? -49.292 -9.891 58.064 1.00 24.84 110 ILE A C 1
ATOM 852 O O . ILE A 1 110 ? -48.599 -10.697 58.670 1.00 24.84 110 ILE A O 1
ATOM 856 N N . ASN A 1 111 ? -48.877 -8.648 57.784 1.00 26.27 111 ASN A N 1
ATOM 857 C CA . ASN A 1 111 ? -47.795 -7.843 58.398 1.00 26.27 111 ASN A CA 1
ATOM 858 C C . ASN A 1 111 ? -46.633 -8.531 59.165 1.00 26.27 111 ASN A C 1
ATOM 860 O O . ASN A 1 111 ? -46.807 -8.961 60.302 1.00 26.27 111 ASN A O 1
ATOM 864 N N . ASN A 1 112 ? -45.408 -8.440 58.627 1.00 24.12 112 ASN A N 1
ATOM 865 C CA . ASN A 1 112 ? -44.285 -7.662 59.202 1.00 24.12 112 ASN A CA 1
ATOM 866 C C . ASN A 1 112 ? -42.979 -7.950 58.438 1.00 24.12 112 ASN A C 1
ATOM 868 O O . ASN A 1 112 ? -42.670 -9.098 58.130 1.00 24.12 112 ASN A O 1
ATOM 872 N N . VAL A 1 113 ? -42.195 -6.906 58.152 1.00 26.91 113 VAL A N 1
ATOM 873 C CA . VAL A 1 113 ? -40.806 -7.029 57.677 1.00 26.91 113 VAL A CA 1
ATOM 874 C C . VAL A 1 113 ? -39.947 -6.131 58.555 1.00 26.91 113 VAL A C 1
ATOM 876 O O . VAL A 1 113 ? -39.894 -4.920 58.347 1.00 26.91 113 VAL A O 1
ATOM 879 N N . ASP A 1 114 ? -39.312 -6.741 59.552 1.00 24.42 114 ASP A N 1
ATOM 880 C CA . ASP A 1 114 ? -38.340 -6.074 60.413 1.00 24.42 114 ASP A CA 1
ATOM 881 C C . ASP A 1 114 ? -37.030 -5.778 59.667 1.00 24.42 114 ASP A C 1
ATOM 883 O O . ASP A 1 114 ? -36.678 -6.417 58.670 1.00 24.42 114 ASP A O 1
ATOM 887 N N . ALA A 1 115 ? -36.309 -4.769 60.153 1.00 25.33 115 ALA A N 1
ATOM 888 C CA . ALA A 1 115 ? -35.088 -4.270 59.535 1.00 25.33 115 ALA A CA 1
ATOM 889 C C . ALA A 1 115 ? -33.907 -5.255 59.643 1.00 25.33 115 ALA A C 1
ATOM 891 O O . ALA A 1 115 ? -33.720 -5.938 60.650 1.00 25.33 115 ALA A O 1
ATOM 892 N N . VAL A 1 116 ? -33.050 -5.260 58.618 1.00 25.50 116 VAL A N 1
ATOM 893 C CA . VAL A 1 116 ? -31.749 -5.947 58.657 1.00 25.50 116 VAL A CA 1
ATOM 894 C C . VAL A 1 116 ? -30.785 -5.140 59.548 1.00 25.50 116 VAL A C 1
ATOM 896 O O . VAL A 1 116 ? -30.687 -3.930 59.340 1.00 25.50 116 VAL A O 1
ATOM 899 N N . PRO A 1 117 ? -30.061 -5.747 60.512 1.00 26.17 117 PRO A N 1
ATOM 900 C CA . PRO A 1 117 ? -29.226 -4.986 61.443 1.00 26.17 117 PRO A CA 1
ATOM 901 C C . PRO A 1 117 ? -27.941 -4.435 60.811 1.00 26.17 117 PRO A C 1
ATOM 903 O O . PRO A 1 117 ? -27.209 -5.160 60.133 1.00 26.17 117 PRO A O 1
ATOM 906 N N . ASP A 1 118 ? -27.608 -3.186 61.139 1.00 23.88 118 ASP A N 1
ATOM 907 C CA . ASP A 1 118 ? -26.284 -2.609 60.900 1.00 23.88 118 ASP A CA 1
ATOM 908 C C . ASP A 1 118 ? -25.207 -3.334 61.724 1.00 23.88 118 ASP A C 1
ATOM 910 O O . ASP A 1 118 ? -25.254 -3.379 62.956 1.00 23.88 118 ASP A O 1
ATOM 914 N N . VAL A 1 119 ? -24.177 -3.855 61.052 1.00 27.89 119 VAL A N 1
ATOM 915 C CA . VAL A 1 119 ? -22.997 -4.414 61.726 1.00 27.89 119 VAL A CA 1
ATOM 916 C C . VAL A 1 119 ? -21.994 -3.295 62.000 1.00 27.89 119 VAL A C 1
ATOM 918 O O . VAL A 1 119 ? -21.174 -2.936 61.152 1.00 27.89 119 VAL A O 1
ATOM 921 N N . VAL A 1 120 ? -22.048 -2.766 63.223 1.00 27.02 120 VAL A N 1
ATOM 922 C CA . VAL A 1 120 ? -21.075 -1.805 63.758 1.00 27.02 120 VAL A CA 1
ATOM 923 C C . VAL A 1 120 ? -19.665 -2.406 63.726 1.00 27.02 120 VAL A C 1
ATOM 925 O O . VAL A 1 120 ? -19.376 -3.419 64.366 1.00 27.02 120 VAL A O 1
ATOM 928 N N . ALA A 1 121 ? -18.759 -1.765 62.987 1.00 27.17 121 ALA A N 1
ATOM 929 C CA . ALA A 1 121 ? -17.368 -2.185 62.892 1.00 27.17 121 ALA A CA 1
ATOM 930 C C . ALA A 1 121 ? -16.558 -1.698 64.106 1.00 27.17 121 ALA A C 1
ATOM 932 O O . ALA A 1 121 ? -16.153 -0.539 64.165 1.00 27.17 121 ALA A O 1
ATOM 933 N N . HIS A 1 122 ? -16.268 -2.596 65.052 1.00 27.02 122 HIS A N 1
ATOM 934 C CA . HIS A 1 122 ? -15.276 -2.327 66.096 1.00 27.02 122 HIS A CA 1
ATOM 935 C C . HIS A 1 122 ? -13.849 -2.333 65.528 1.00 27.02 122 HIS A C 1
ATOM 937 O O . HIS A 1 122 ? -13.441 -3.256 64.819 1.00 27.02 122 HIS A O 1
ATOM 943 N N . GLU A 1 123 ? -13.067 -1.321 65.898 1.00 35.53 123 GLU A N 1
ATOM 944 C CA . GLU A 1 123 ? -11.674 -1.159 65.487 1.00 35.53 123 GLU A CA 1
ATOM 945 C C . GLU A 1 123 ? -10.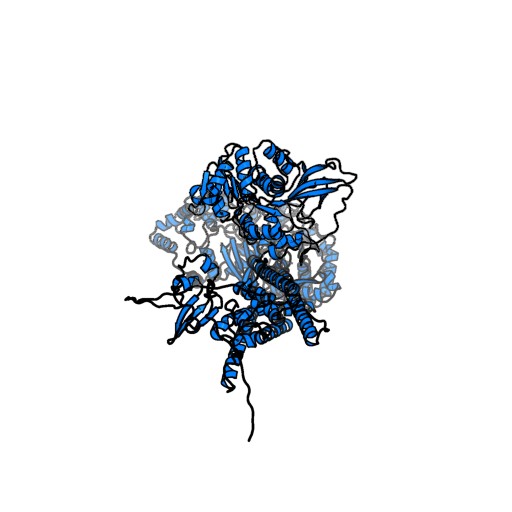776 -2.312 65.967 1.00 35.53 123 GLU A C 1
ATOM 947 O O . GLU A 1 123 ? -10.596 -2.531 67.166 1.00 35.53 123 GLU A O 1
ATOM 952 N N . ARG A 1 124 ? -10.127 -3.009 65.024 1.00 32.12 124 ARG A N 1
ATOM 953 C CA . ARG A 1 124 ? -8.873 -3.748 65.252 1.00 32.12 124 ARG A CA 1
ATOM 954 C C . ARG A 1 124 ? -7.968 -3.589 64.030 1.00 32.12 124 ARG A C 1
ATOM 956 O O . ARG A 1 124 ? -8.439 -3.622 62.895 1.00 32.12 124 ARG A O 1
ATOM 963 N N . GLY A 1 125 ? -6.667 -3.406 64.268 1.00 35.06 125 GLY A N 1
ATOM 964 C CA . GLY A 1 125 ? -5.682 -3.104 63.223 1.00 35.06 125 GLY A CA 1
ATOM 965 C C . GLY A 1 125 ? -5.557 -4.180 62.126 1.00 35.06 125 GLY A C 1
ATOM 966 O O . GLY A 1 125 ? -5.909 -5.344 62.341 1.00 35.06 125 GLY A O 1
ATOM 967 N N . PRO A 1 126 ? -5.034 -3.820 60.936 1.00 38.16 126 PRO A N 1
ATOM 968 C CA . PRO A 1 126 ? -5.094 -4.669 59.750 1.00 38.16 126 PRO A CA 1
ATOM 969 C C . PRO A 1 126 ? -4.258 -5.944 59.897 1.00 38.16 126 PRO A C 1
ATOM 971 O O . PRO A 1 126 ? -3.029 -5.902 60.007 1.00 38.16 126 PRO A O 1
ATOM 974 N N . THR A 1 127 ? -4.932 -7.092 59.826 1.00 54.72 127 THR A N 1
ATOM 975 C CA . THR A 1 127 ? -4.306 -8.416 59.962 1.00 54.72 127 THR A CA 1
ATOM 976 C C . THR A 1 127 ? -3.353 -8.736 58.801 1.00 54.72 127 THR A C 1
ATOM 978 O O . THR A 1 127 ? -3.488 -8.227 57.684 1.00 54.72 127 THR A O 1
ATOM 981 N N . THR A 1 128 ? -2.406 -9.656 59.015 1.00 54.16 128 THR A N 1
ATOM 982 C CA . THR A 1 128 ? -1.393 -10.059 58.016 1.00 54.16 128 THR A CA 1
ATOM 983 C C . THR A 1 128 ? -2.004 -10.529 56.686 1.00 54.16 128 THR A C 1
ATOM 985 O O . THR A 1 128 ? -1.460 -10.257 55.614 1.00 54.16 128 THR A O 1
ATOM 988 N N . LYS A 1 129 ? -3.182 -11.174 56.726 1.00 57.88 129 LYS A N 1
ATOM 989 C CA . LYS A 1 129 ? -3.941 -11.587 55.528 1.00 57.88 129 LYS A CA 1
ATOM 990 C C . LYS A 1 129 ? -4.445 -10.391 54.707 1.00 57.88 129 LYS A C 1
ATOM 992 O O . LYS A 1 129 ? -4.500 -10.476 53.482 1.00 57.88 129 LYS A O 1
ATOM 997 N N . GLN A 1 130 ? -4.778 -9.284 55.367 1.00 60.94 130 GLN A N 1
ATOM 998 C CA . GLN A 1 130 ? -5.290 -8.059 54.753 1.00 60.94 130 GLN A CA 1
ATOM 999 C C . GLN A 1 130 ? -4.172 -7.324 53.999 1.00 60.94 130 GLN A C 1
ATOM 1001 O O . GLN A 1 130 ? -4.327 -7.046 52.812 1.00 60.94 130 GLN A O 1
ATOM 1006 N N . ARG A 1 131 ? -2.992 -7.159 54.622 1.00 66.69 131 ARG A N 1
ATOM 1007 C CA . ARG A 1 131 ? -1.783 -6.619 53.959 1.00 66.69 131 ARG A CA 1
ATOM 1008 C C . ARG A 1 131 ? -1.400 -7.428 52.710 1.00 66.69 131 ARG A C 1
ATOM 1010 O O . ARG A 1 131 ? -1.129 -6.855 51.657 1.00 66.69 131 ARG A O 1
ATOM 1017 N N . LEU A 1 132 ? -1.455 -8.762 52.795 1.00 74.12 132 LEU A N 1
ATOM 1018 C CA . LEU A 1 132 ? -1.184 -9.654 51.660 1.00 74.12 132 LEU A CA 1
ATOM 1019 C C . LEU A 1 132 ? -2.226 -9.532 50.528 1.00 74.12 132 LEU A C 1
ATOM 1021 O O . LEU A 1 132 ? -1.878 -9.735 49.363 1.00 74.12 132 LEU A O 1
ATOM 1025 N N . ARG A 1 133 ? -3.493 -9.210 50.836 1.00 71.50 133 ARG A N 1
ATOM 1026 C CA . ARG A 1 133 ? -4.526 -8.936 49.820 1.00 71.50 133 ARG A CA 1
ATOM 1027 C C . ARG A 1 133 ? -4.235 -7.619 49.100 1.00 71.50 133 ARG A C 1
ATOM 1029 O O . ARG A 1 133 ? -4.183 -7.626 47.874 1.00 71.50 133 ARG A O 1
ATOM 1036 N N . THR A 1 134 ? -3.961 -6.542 49.838 1.00 77.56 134 THR A N 1
ATOM 1037 C CA . THR A 1 134 ? -3.621 -5.228 49.264 1.00 77.56 134 THR A CA 1
ATOM 1038 C C . THR A 1 134 ? -2.390 -5.307 48.358 1.00 77.56 134 THR A C 1
ATOM 1040 O O . THR A 1 134 ? -2.426 -4.801 47.239 1.00 77.56 134 THR A O 1
ATOM 1043 N N . PHE A 1 135 ? -1.343 -6.031 48.773 1.00 83.62 135 PHE A N 1
ATOM 1044 C CA . PHE A 1 135 ? -0.165 -6.280 47.934 1.00 83.62 135 PHE A CA 1
ATOM 1045 C C . PHE A 1 135 ? -0.522 -6.983 46.611 1.00 83.62 135 PHE A C 1
ATOM 1047 O O . PHE A 1 135 ? -0.121 -6.530 45.542 1.00 83.62 135 PHE A O 1
ATOM 1054 N N . LYS A 1 136 ? -1.333 -8.051 46.651 1.00 82.25 136 LYS A N 1
ATOM 1055 C CA . LYS A 1 136 ? -1.772 -8.770 45.438 1.00 82.25 136 LYS A CA 1
ATOM 1056 C C . LYS A 1 136 ? -2.609 -7.898 44.500 1.00 82.25 136 LYS A C 1
ATOM 1058 O O . LYS A 1 136 ? -2.449 -8.015 43.288 1.00 82.25 136 LYS A O 1
ATOM 1063 N N . VAL A 1 137 ? -3.466 -7.028 45.042 1.00 83.75 137 VAL A N 1
ATOM 1064 C CA . VAL A 1 137 ? -4.223 -6.049 44.244 1.00 83.75 137 VAL A CA 1
ATOM 1065 C C . VAL A 1 137 ? -3.266 -5.059 43.572 1.00 83.75 137 VAL A C 1
ATOM 1067 O O . VAL A 1 137 ? -3.350 -4.883 42.359 1.00 83.75 137 VAL A O 1
ATOM 1070 N N . GLY A 1 138 ? -2.286 -4.515 44.303 1.00 84.75 138 GLY A N 1
ATOM 1071 C CA . GLY A 1 138 ? -1.244 -3.648 43.736 1.00 84.75 138 GLY A CA 1
ATOM 1072 C C . GLY A 1 138 ? -0.479 -4.300 42.577 1.00 84.75 138 GLY A C 1
ATOM 1073 O O . GLY A 1 138 ? -0.367 -3.708 41.506 1.00 84.75 138 GLY A O 1
ATOM 1074 N N . VAL A 1 139 ? -0.041 -5.556 42.734 1.00 90.00 139 VAL A N 1
ATOM 1075 C CA . VAL A 1 139 ? 0.618 -6.313 41.650 1.00 90.00 139 VAL A CA 1
ATOM 1076 C C . VAL A 1 139 ? -0.317 -6.521 40.449 1.00 90.00 139 VAL A C 1
ATOM 1078 O O . VAL A 1 139 ? 0.134 -6.418 39.311 1.00 90.00 139 VAL A O 1
ATOM 1081 N N . SER A 1 140 ? -1.616 -6.765 40.663 1.00 84.81 140 SER A N 1
ATOM 1082 C CA . SER A 1 140 ? -2.577 -6.920 39.556 1.00 84.81 140 SER A CA 1
ATOM 1083 C C . SER A 1 140 ? -2.826 -5.619 38.774 1.00 84.81 140 SER A C 1
ATOM 1085 O O . SER A 1 140 ? -2.952 -5.659 37.551 1.00 84.81 140 SER A O 1
ATOM 1087 N N . VAL A 1 141 ? -2.804 -4.461 39.447 1.00 88.00 141 VAL A N 1
ATOM 1088 C CA . VAL A 1 141 ? -2.888 -3.139 38.799 1.00 88.00 141 VAL A CA 1
ATOM 1089 C C . VAL A 1 141 ? -1.604 -2.830 38.023 1.00 88.00 141 VAL A C 1
ATOM 1091 O O . VAL A 1 141 ? -1.680 -2.415 36.869 1.00 88.00 141 VAL A O 1
ATOM 1094 N N . LEU A 1 142 ? -0.427 -3.109 38.595 1.00 91.50 142 LEU A N 1
ATOM 1095 C CA . LEU A 1 142 ? 0.859 -2.967 37.896 1.00 91.50 142 LEU A CA 1
ATOM 1096 C C . LEU A 1 142 ? 0.946 -3.864 36.652 1.00 91.50 142 LEU A C 1
ATOM 1098 O O . LEU A 1 142 ? 1.387 -3.408 35.600 1.00 91.50 142 LEU A O 1
ATOM 1102 N N . TYR A 1 143 ? 0.469 -5.110 36.740 1.00 91.44 143 TYR A N 1
ATOM 1103 C CA . TYR A 1 143 ? 0.356 -6.009 35.588 1.00 91.44 143 TYR A CA 1
ATOM 1104 C C . TYR A 1 143 ? -0.549 -5.429 34.488 1.00 91.44 143 TYR A C 1
ATOM 1106 O O . TYR A 1 143 ? -0.222 -5.538 33.304 1.00 91.44 143 TYR A O 1
ATOM 1114 N N . MET A 1 144 ? -1.657 -4.778 34.857 1.00 89.31 144 MET A N 1
ATOM 1115 C CA . MET A 1 144 ? -2.548 -4.143 33.884 1.00 89.31 144 MET A CA 1
ATOM 1116 C C . MET A 1 144 ? -1.918 -2.925 33.209 1.00 89.31 144 MET A C 1
ATOM 1118 O O . MET A 1 144 ? -1.949 -2.840 31.983 1.00 89.31 144 MET A O 1
ATOM 1122 N N . ILE A 1 145 ? -1.284 -2.036 33.978 1.00 91.50 145 ILE A N 1
ATOM 1123 C CA . ILE A 1 145 ? -0.547 -0.883 33.437 1.00 91.50 145 ILE A CA 1
ATOM 1124 C C . ILE A 1 145 ? 0.561 -1.365 32.489 1.00 91.50 145 ILE A C 1
ATOM 1126 O O . ILE A 1 145 ? 0.651 -0.885 31.361 1.00 91.50 145 ILE A O 1
ATOM 1130 N N . GLY A 1 146 ? 1.343 -2.369 32.901 1.00 91.00 146 GLY A N 1
ATOM 1131 C CA . GLY A 1 146 ? 2.382 -2.979 32.070 1.00 91.00 146 GLY A CA 1
ATOM 1132 C C . GLY A 1 146 ? 1.832 -3.589 30.779 1.00 91.00 146 GLY A C 1
ATOM 1133 O O . GLY A 1 146 ? 2.405 -3.371 29.718 1.00 91.00 146 GLY A O 1
ATOM 1134 N N . THR A 1 147 ? 0.688 -4.278 30.842 1.00 90.69 147 THR A N 1
ATOM 1135 C CA . THR A 1 147 ? 0.022 -4.870 29.668 1.00 90.69 147 THR A CA 1
ATOM 1136 C C . THR A 1 147 ? -0.398 -3.805 28.651 1.00 90.69 147 THR A C 1
ATOM 1138 O O . THR A 1 147 ? -0.129 -3.955 27.455 1.00 90.69 147 THR A O 1
ATOM 1141 N N . VAL A 1 148 ? -1.019 -2.712 29.112 1.00 91.44 148 VAL A N 1
ATOM 1142 C CA . VAL A 1 148 ? -1.414 -1.590 28.245 1.00 91.44 148 VAL A CA 1
ATOM 1143 C C . VAL A 1 148 ? -0.179 -0.908 27.657 1.00 91.44 148 VAL A C 1
ATOM 1145 O O . VAL A 1 148 ? -0.120 -0.721 26.444 1.00 91.44 148 VAL A O 1
ATOM 1148 N N . ALA A 1 149 ? 0.835 -0.624 28.481 1.00 92.81 149 ALA A N 1
ATOM 1149 C CA . ALA A 1 149 ? 2.084 -0.009 28.040 1.00 92.81 149 ALA A CA 1
ATOM 1150 C C . ALA A 1 149 ? 2.785 -0.845 26.957 1.00 92.81 149 ALA A C 1
ATOM 1152 O O . ALA A 1 149 ? 3.065 -0.322 25.882 1.00 92.81 149 ALA A O 1
ATOM 1153 N N . THR A 1 150 ? 2.977 -2.156 27.167 1.00 92.25 150 THR A N 1
ATOM 1154 C CA . THR A 1 150 ? 3.592 -3.031 26.151 1.00 92.25 150 THR A CA 1
ATOM 1155 C C . THR A 1 150 ? 2.784 -3.076 24.856 1.00 92.25 150 THR A C 1
ATOM 1157 O O . THR A 1 150 ? 3.359 -3.008 23.773 1.00 92.25 150 THR A O 1
ATOM 1160 N N . SER A 1 151 ? 1.451 -3.111 24.946 1.00 92.81 151 SER A N 1
ATOM 1161 C CA . SER A 1 151 ? 0.573 -3.126 23.770 1.00 92.81 151 SER A CA 1
ATOM 1162 C C . SER A 1 151 ? 0.624 -1.804 22.985 1.00 92.81 151 SER A C 1
ATOM 1164 O O . SER A 1 151 ? 0.546 -1.808 21.755 1.00 92.81 151 SER A O 1
ATOM 1166 N N . MET A 1 152 ? 0.815 -0.668 23.669 1.00 93.31 152 MET A N 1
ATOM 1167 C CA . MET A 1 152 ? 1.058 0.641 23.047 1.00 93.31 152 MET A CA 1
ATOM 1168 C C . MET A 1 152 ? 2.458 0.738 22.419 1.00 93.31 152 MET A C 1
ATOM 1170 O O . MET A 1 152 ? 2.584 1.215 21.292 1.00 93.31 152 MET A O 1
ATOM 1174 N N . THR A 1 153 ? 3.501 0.224 23.080 1.00 94.12 153 THR A N 1
ATOM 1175 C CA . THR A 1 153 ? 4.849 0.131 22.492 1.00 94.12 153 THR A CA 1
ATOM 1176 C C . THR A 1 153 ? 4.852 -0.749 21.239 1.00 94.12 153 THR A C 1
ATOM 1178 O O . THR A 1 153 ? 5.528 -0.424 20.264 1.00 94.12 153 THR A O 1
ATOM 1181 N N . PHE A 1 154 ? 4.056 -1.827 21.204 1.00 94.75 154 PHE A N 1
ATOM 1182 C CA . PHE A 1 154 ? 3.918 -2.638 19.993 1.00 94.75 154 PHE A CA 1
ATOM 1183 C C . PHE A 1 154 ? 3.198 -1.896 18.862 1.00 94.75 154 PHE A C 1
ATOM 1185 O O . PHE A 1 154 ? 3.612 -2.035 17.718 1.00 94.75 154 PHE A O 1
ATOM 1192 N N . VAL A 1 155 ? 2.187 -1.061 19.144 1.00 94.25 155 VAL A N 1
ATOM 1193 C CA . VAL A 1 155 ? 1.572 -0.192 18.115 1.00 94.25 155 VAL A CA 1
ATOM 1194 C C . VAL A 1 155 ? 2.627 0.711 17.471 1.00 94.25 155 VAL A C 1
ATOM 1196 O O . VAL A 1 155 ? 2.698 0.779 16.246 1.00 94.25 155 VAL A O 1
ATOM 1199 N N . GLN A 1 156 ? 3.480 1.355 18.275 1.00 91.81 156 GLN A N 1
ATOM 1200 C CA . GLN A 1 156 ? 4.574 2.195 17.773 1.00 91.81 156 GLN A CA 1
ATOM 1201 C C . GLN A 1 156 ? 5.568 1.379 16.932 1.00 91.81 156 GLN A C 1
ATOM 1203 O O . GLN A 1 156 ? 5.846 1.732 15.786 1.00 91.81 156 GLN A O 1
ATOM 1208 N N . TYR A 1 157 ? 6.041 0.243 17.453 1.00 91.88 157 TYR A N 1
ATOM 1209 C CA . TYR A 1 157 ? 7.008 -0.603 16.753 1.00 91.88 157 TYR A CA 1
ATOM 1210 C C . TYR A 1 157 ? 6.449 -1.247 15.475 1.00 91.88 157 TYR A C 1
ATOM 1212 O O . TYR A 1 157 ? 7.170 -1.374 14.485 1.00 91.88 157 TYR A O 1
ATOM 1220 N N . ALA A 1 158 ? 5.170 -1.626 15.453 1.00 92.00 158 ALA A N 1
ATOM 1221 C CA . ALA A 1 158 ? 4.493 -2.099 14.251 1.00 92.00 158 ALA A CA 1
ATOM 1222 C C . ALA A 1 158 ? 4.369 -0.966 13.221 1.00 92.00 158 ALA A C 1
ATOM 1224 O O . ALA A 1 158 ? 4.673 -1.172 12.050 1.00 92.00 158 ALA A O 1
ATOM 1225 N N . ASN A 1 159 ? 4.010 0.249 13.644 1.00 90.25 159 ASN A N 1
ATOM 1226 C CA . ASN A 1 159 ? 3.910 1.412 12.759 1.00 90.25 159 ASN A CA 1
ATOM 1227 C C . ASN A 1 159 ? 5.251 1.779 12.080 1.00 90.25 159 ASN A C 1
ATOM 1229 O O . ASN A 1 159 ? 5.240 2.279 10.954 1.00 90.25 159 ASN A O 1
ATOM 1233 N N . GLU A 1 160 ? 6.392 1.486 12.713 1.00 87.12 160 GLU A N 1
ATOM 1234 C CA . GLU A 1 160 ? 7.724 1.530 12.082 1.00 87.12 160 GLU A CA 1
ATOM 1235 C C . GLU A 1 160 ? 8.002 0.292 11.209 1.00 87.12 160 GLU A C 1
ATOM 1237 O O . GLU A 1 160 ? 8.440 0.415 10.065 1.00 87.12 160 GLU A O 1
ATOM 1242 N N . SER A 1 161 ? 7.748 -0.908 11.746 1.00 88.31 161 SER A N 1
ATOM 1243 C CA . SER A 1 161 ? 8.137 -2.192 11.144 1.00 88.31 161 SER A CA 1
ATOM 1244 C C . SER A 1 161 ? 7.402 -2.516 9.852 1.00 88.31 161 SER A C 1
ATOM 1246 O O . SER A 1 161 ? 8.006 -3.008 8.904 1.00 88.31 161 SER A O 1
ATOM 1248 N N . ILE A 1 162 ? 6.094 -2.267 9.813 1.00 89.69 162 ILE A N 1
ATOM 1249 C CA . ILE A 1 162 ? 5.251 -2.546 8.654 1.00 89.69 162 ILE A CA 1
ATOM 1250 C C . ILE A 1 162 ? 5.003 -1.235 7.897 1.00 89.69 162 ILE A C 1
ATOM 1252 O O . ILE A 1 162 ? 3.918 -0.664 7.932 1.00 89.69 162 ILE A O 1
ATOM 1256 N N . GLY A 1 163 ? 6.062 -0.693 7.279 1.00 85.94 163 GLY A N 1
ATOM 1257 C CA . GLY A 1 163 ? 6.077 0.587 6.538 1.00 85.94 163 GLY A CA 1
ATOM 1258 C C . GLY A 1 163 ? 5.234 0.622 5.251 1.00 85.94 163 GLY A C 1
ATOM 1259 O O . GLY A 1 163 ? 4.785 1.677 4.814 1.00 85.94 163 GLY A O 1
ATOM 1260 N N . ASN A 1 164 ? 5.051 -0.549 4.654 1.00 93.31 164 ASN A N 1
ATOM 1261 C CA . ASN A 1 164 ? 4.506 -0.844 3.327 1.00 93.31 164 ASN A CA 1
ATOM 1262 C C . ASN A 1 164 ? 4.090 -2.326 3.325 1.00 93.31 164 ASN A C 1
ATOM 1264 O O . ASN A 1 164 ? 4.397 -3.051 4.278 1.00 93.31 164 ASN A O 1
ATOM 1268 N N . ASP A 1 165 ? 3.453 -2.801 2.257 1.00 93.69 165 ASP A N 1
ATOM 1269 C CA . ASP A 1 165 ? 2.975 -4.190 2.187 1.00 93.69 165 ASP A CA 1
ATOM 1270 C C . ASP A 1 165 ? 4.137 -5.225 2.071 1.00 93.69 165 ASP A C 1
ATOM 1272 O O . ASP A 1 165 ? 3.930 -6.427 2.254 1.00 93.69 165 ASP A O 1
ATOM 1276 N N . PHE A 1 166 ? 5.391 -4.772 1.886 1.00 92.00 166 PHE A N 1
ATOM 1277 C CA . PHE A 1 166 ? 6.609 -5.606 1.960 1.00 92.00 166 PHE A CA 1
ATOM 1278 C C . PHE A 1 166 ? 7.068 -5.895 3.401 1.00 92.00 166 PHE A C 1
ATOM 1280 O O . PHE A 1 166 ? 7.880 -6.792 3.630 1.00 92.00 166 PHE A O 1
ATOM 1287 N N . PHE A 1 167 ? 6.582 -5.107 4.366 1.00 92.25 167 PHE A N 1
ATOM 1288 C CA . PHE A 1 167 ? 7.067 -5.020 5.750 1.00 92.25 167 PHE A CA 1
ATOM 1289 C C . PHE A 1 167 ? 8.536 -4.547 5.848 1.00 92.25 167 PHE A C 1
ATOM 1291 O O . PHE A 1 167 ? 9.264 -4.922 6.770 1.00 92.25 167 PHE A O 1
ATOM 1298 N N . TRP A 1 168 ? 8.976 -3.710 4.899 1.00 91.06 168 TRP A N 1
ATOM 1299 C CA . TRP A 1 168 ? 10.343 -3.187 4.836 1.00 91.06 168 TRP A CA 1
ATOM 1300 C C . TRP A 1 168 ? 10.433 -1.787 5.461 1.00 91.06 168 TRP A C 1
ATOM 1302 O O . TRP A 1 168 ? 9.852 -0.821 4.958 1.00 91.06 168 TRP A O 1
ATOM 1312 N N . ILE A 1 169 ? 11.186 -1.674 6.556 1.00 87.75 169 ILE A N 1
ATOM 1313 C CA . ILE A 1 169 ? 11.447 -0.417 7.274 1.00 87.75 169 ILE A CA 1
ATOM 1314 C C . ILE A 1 169 ? 12.188 0.581 6.375 1.00 87.75 169 ILE A C 1
ATOM 1316 O O . ILE A 1 169 ? 13.170 0.233 5.726 1.00 87.75 169 ILE A O 1
ATOM 1320 N N . GLY A 1 170 ? 11.725 1.833 6.349 1.00 85.81 170 GLY A N 1
ATOM 1321 C CA . GLY A 1 170 ? 12.403 2.935 5.654 1.00 85.81 170 GLY A CA 1
ATOM 1322 C C . GLY A 1 170 ? 12.398 2.867 4.122 1.00 85.81 170 GLY A C 1
ATOM 1323 O O . GLY A 1 170 ? 12.952 3.759 3.489 1.00 85.81 170 GLY A O 1
ATOM 1324 N N . PHE A 1 171 ? 11.774 1.853 3.511 1.00 90.88 171 PHE A N 1
ATOM 1325 C CA . PHE A 1 171 ? 11.728 1.719 2.055 1.00 90.88 171 PHE A CA 1
ATOM 1326 C C . PHE A 1 171 ? 10.920 2.859 1.418 1.00 90.88 171 PHE A C 1
ATOM 1328 O O . PHE A 1 171 ? 9.720 3.014 1.665 1.00 90.88 171 PHE A O 1
ATOM 1335 N N . ASN A 1 172 ? 11.592 3.648 0.585 1.00 91.31 172 ASN A N 1
ATOM 1336 C CA . ASN A 1 172 ? 11.054 4.803 -0.120 1.00 91.31 172 ASN A CA 1
ATOM 1337 C C . ASN A 1 172 ? 11.571 4.843 -1.569 1.00 91.31 172 ASN A C 1
ATOM 1339 O O . ASN A 1 172 ? 12.556 4.182 -1.908 1.00 91.31 172 ASN A O 1
ATOM 1343 N N . SER A 1 173 ? 10.898 5.618 -2.425 1.00 91.44 173 SER A N 1
ATOM 1344 C CA . SER A 1 173 ? 11.215 5.664 -3.855 1.00 91.44 173 SER A CA 1
ATOM 1345 C C . SER A 1 173 ? 12.569 6.316 -4.139 1.00 91.44 173 SER A C 1
ATOM 1347 O O . SER A 1 173 ? 13.336 5.764 -4.908 1.00 91.44 173 SER A O 1
ATOM 1349 N N . SER A 1 174 ? 12.903 7.432 -3.479 1.00 91.00 174 SER A N 1
ATOM 1350 C CA . SER A 1 174 ? 14.148 8.199 -3.690 1.00 91.00 174 SER A CA 1
ATOM 1351 C C . SER A 1 174 ? 15.394 7.642 -2.983 1.00 91.00 174 SER A C 1
ATOM 1353 O O . SER A 1 174 ? 16.495 8.176 -3.158 1.00 91.00 174 SER A O 1
ATOM 1355 N N . GLY A 1 175 ? 15.232 6.619 -2.140 1.00 90.75 175 GLY A N 1
ATOM 1356 C CA . GLY A 1 175 ? 16.298 6.006 -1.353 1.00 90.75 175 GLY A CA 1
ATOM 1357 C C . GLY A 1 175 ? 16.453 4.528 -1.669 1.00 90.75 175 GLY A C 1
ATOM 1358 O O . GLY A 1 175 ? 17.172 4.177 -2.600 1.00 90.75 175 GLY A O 1
ATOM 1359 N N . THR A 1 176 ? 15.802 3.659 -0.893 1.00 89.62 176 THR A N 1
ATOM 1360 C CA . THR A 1 176 ? 16.004 2.202 -0.997 1.00 89.62 176 THR A CA 1
ATOM 1361 C C . THR A 1 176 ? 15.621 1.652 -2.373 1.00 89.62 176 THR A C 1
ATOM 1363 O O . THR A 1 176 ? 16.354 0.823 -2.904 1.00 89.62 176 THR A O 1
ATOM 1366 N N . HIS A 1 177 ? 14.533 2.131 -2.991 1.00 90.94 177 HIS A N 1
ATOM 1367 C CA . HIS A 1 177 ? 14.144 1.699 -4.342 1.00 90.94 177 HIS A CA 1
ATOM 1368 C C . HIS A 1 177 ? 15.191 2.132 -5.377 1.00 90.94 177 HIS A C 1
ATOM 1370 O O . HIS A 1 177 ? 15.717 1.270 -6.075 1.00 90.94 177 HIS A O 1
ATOM 1376 N N . THR A 1 178 ? 15.578 3.415 -5.431 1.00 90.56 178 THR A N 1
ATOM 1377 C CA . THR A 1 178 ? 16.646 3.880 -6.339 1.00 90.56 178 THR A CA 1
ATOM 1378 C C . THR A 1 178 ? 17.964 3.129 -6.125 1.00 90.56 178 THR A C 1
ATOM 1380 O O . THR A 1 178 ? 18.602 2.755 -7.104 1.00 90.56 178 THR A O 1
ATOM 1383 N N . PHE A 1 179 ? 18.369 2.867 -4.875 1.00 88.50 179 PHE A N 1
ATOM 1384 C CA . PHE A 1 179 ? 19.588 2.108 -4.570 1.00 88.50 179 PHE A CA 1
ATOM 1385 C C . PHE A 1 179 ? 19.538 0.691 -5.149 1.00 88.50 179 PHE A C 1
ATOM 1387 O O . PHE A 1 179 ? 20.465 0.275 -5.840 1.00 88.50 179 PHE A O 1
ATOM 1394 N N . LEU A 1 180 ? 18.436 -0.033 -4.937 1.00 88.31 180 LEU A N 1
ATOM 1395 C CA . LEU A 1 180 ? 18.253 -1.378 -5.488 1.00 88.31 180 LEU A CA 1
ATOM 1396 C C . LEU A 1 180 ? 18.137 -1.363 -7.017 1.00 88.31 180 LEU A C 1
ATOM 1398 O O . LEU A 1 180 ? 18.653 -2.249 -7.688 1.00 88.31 180 LEU A O 1
ATOM 1402 N N . ALA A 1 181 ? 17.519 -0.340 -7.599 1.00 88.50 181 ALA A N 1
ATOM 1403 C CA . ALA A 1 181 ? 17.427 -0.231 -9.048 1.00 88.50 181 ALA A CA 1
ATOM 1404 C C . ALA A 1 181 ? 18.774 0.127 -9.706 1.00 88.50 181 ALA A C 1
ATOM 1406 O O . ALA A 1 181 ? 19.090 -0.385 -10.783 1.00 88.50 181 ALA A O 1
ATOM 1407 N N . ASN A 1 182 ? 19.613 0.923 -9.034 1.00 85.50 182 ASN A N 1
ATOM 1408 C CA . ASN A 1 182 ? 21.017 1.127 -9.400 1.00 85.50 182 ASN A CA 1
ATOM 1409 C C . ASN A 1 182 ? 21.836 -0.163 -9.233 1.00 85.50 182 ASN A C 1
ATOM 1411 O O . ASN A 1 182 ? 22.633 -0.486 -10.116 1.00 85.50 182 ASN A O 1
ATOM 1415 N N . TRP A 1 183 ? 21.598 -0.933 -8.164 1.00 83.50 183 TRP A N 1
ATOM 1416 C CA . TRP A 1 183 ? 22.190 -2.256 -7.949 1.00 83.50 183 TRP A CA 1
ATOM 1417 C C . TRP A 1 183 ? 21.907 -3.182 -9.136 1.00 83.50 183 TRP A C 1
ATOM 1419 O O . TRP A 1 183 ? 22.854 -3.608 -9.801 1.00 83.50 183 TRP A O 1
ATOM 1429 N N . PHE A 1 184 ? 20.632 -3.403 -9.477 1.00 84.94 184 PHE A N 1
ATOM 1430 C CA . PHE A 1 184 ? 20.233 -4.228 -10.624 1.00 84.94 184 PHE A CA 1
ATOM 1431 C C . PHE A 1 184 ? 20.820 -3.684 -11.930 1.00 84.94 184 PHE A C 1
ATOM 1433 O O . PHE A 1 184 ? 21.476 -4.421 -12.658 1.00 84.94 184 PHE A O 1
ATOM 1440 N N . THR A 1 185 ? 20.680 -2.381 -12.200 1.00 82.25 185 THR A N 1
ATOM 1441 C CA . THR A 1 185 ? 21.215 -1.755 -13.424 1.00 82.25 185 THR A CA 1
ATOM 1442 C C . THR A 1 185 ? 22.730 -1.939 -13.558 1.00 82.25 185 THR A C 1
ATOM 1444 O O . THR A 1 185 ? 23.229 -2.092 -14.670 1.00 82.25 185 THR A O 1
ATOM 1447 N N . SER A 1 186 ? 23.479 -1.945 -12.452 1.00 76.31 186 SER A N 1
ATOM 1448 C CA . SER A 1 186 ? 24.926 -2.175 -12.480 1.00 76.31 186 SER A CA 1
ATOM 1449 C C . SER A 1 186 ? 25.303 -3.639 -12.735 1.00 76.31 186 SER A C 1
ATOM 1451 O O . SER A 1 186 ? 26.229 -3.875 -13.506 1.00 76.31 186 SER A O 1
ATOM 1453 N N . HIS A 1 187 ? 24.574 -4.609 -12.171 1.00 76.00 187 HIS A N 1
ATOM 1454 C CA . HIS A 1 187 ? 24.864 -6.039 -12.343 1.00 76.00 187 HIS A CA 1
ATOM 1455 C C . HIS A 1 187 ? 24.368 -6.574 -13.694 1.00 76.00 187 HIS A C 1
ATOM 1457 O O . HIS A 1 187 ? 25.119 -7.257 -14.380 1.00 76.00 187 HIS A O 1
ATOM 1463 N N . LEU A 1 188 ? 23.175 -6.178 -14.153 1.00 77.19 188 LEU A N 1
ATOM 1464 C CA . LEU A 1 188 ? 22.602 -6.582 -15.452 1.00 77.19 188 LEU A CA 1
ATOM 1465 C C . LEU A 1 188 ? 23.409 -6.094 -16.668 1.00 77.19 188 LEU A C 1
ATOM 1467 O O . LEU A 1 188 ? 23.256 -6.594 -17.776 1.00 77.19 188 LEU A O 1
ATOM 1471 N N . LEU A 1 189 ? 24.277 -5.095 -16.497 1.00 68.81 189 LEU A N 1
ATOM 1472 C CA . LEU A 1 189 ? 25.214 -4.668 -17.543 1.00 68.81 189 LEU A CA 1
ATOM 1473 C C . LEU A 1 189 ? 26.479 -5.545 -17.612 1.00 68.81 189 LEU A C 1
ATOM 1475 O O . LEU A 1 189 ? 27.286 -5.376 -18.532 1.00 68.81 189 LEU A O 1
ATOM 1479 N N . VAL A 1 190 ? 26.691 -6.395 -16.601 1.00 62.97 190 VAL A N 1
ATOM 1480 C CA . VAL A 1 190 ? 27.999 -6.892 -16.148 1.00 62.97 190 VAL A CA 1
ATOM 1481 C C . VAL A 1 190 ? 27.912 -8.349 -15.638 1.00 62.97 190 VAL A C 1
ATOM 1483 O O . VAL A 1 190 ? 28.864 -8.821 -15.032 1.00 62.97 190 VAL A O 1
ATOM 1486 N N . GLN A 1 191 ? 26.836 -9.109 -15.871 1.00 60.84 191 GLN A N 1
ATOM 1487 C CA . GLN A 1 191 ? 26.721 -10.485 -15.361 1.00 60.84 191 GLN A CA 1
ATOM 1488 C C . GLN A 1 191 ? 25.758 -11.340 -16.197 1.00 60.84 191 GLN A C 1
ATOM 1490 O O . GLN A 1 191 ? 24.703 -10.851 -16.579 1.00 60.84 191 GLN A O 1
ATOM 1495 N N . ASP A 1 192 ? 26.128 -12.601 -16.450 1.00 49.25 192 ASP A N 1
ATOM 1496 C CA . ASP A 1 192 ? 25.360 -13.546 -17.284 1.00 49.25 192 ASP A CA 1
ATOM 1497 C C . ASP A 1 192 ? 24.746 -14.711 -16.472 1.00 49.25 192 ASP A C 1
ATOM 1499 O O . ASP A 1 192 ? 23.853 -15.386 -16.968 1.00 49.25 192 ASP A O 1
ATOM 1503 N N . ASP A 1 193 ? 25.189 -14.940 -15.225 1.00 45.09 193 ASP A N 1
ATOM 1504 C CA . ASP A 1 193 ? 24.789 -16.094 -14.400 1.00 45.09 193 ASP A CA 1
ATOM 1505 C C . ASP A 1 193 ? 24.264 -15.708 -13.009 1.00 45.09 193 ASP A C 1
ATOM 1507 O O . ASP A 1 193 ? 24.767 -14.784 -12.355 1.00 45.09 193 ASP A O 1
ATOM 1511 N N . ALA A 1 194 ? 23.286 -16.485 -12.534 1.00 41.47 194 ALA A N 1
ATOM 1512 C CA . ALA A 1 194 ? 22.570 -16.313 -11.272 1.00 41.47 194 ALA A CA 1
ATOM 1513 C C . ALA A 1 194 ? 23.460 -16.541 -10.032 1.00 41.47 194 ALA A C 1
ATOM 1515 O O . ALA A 1 194 ? 23.475 -17.612 -9.420 1.00 41.47 194 ALA A O 1
ATOM 1516 N N . ALA A 1 195 ? 24.191 -15.506 -9.613 1.00 41.81 195 ALA A N 1
ATOM 1517 C CA . ALA A 1 195 ? 24.878 -15.522 -8.327 1.00 41.81 195 ALA A CA 1
ATOM 1518 C C . ALA A 1 195 ? 23.863 -15.385 -7.186 1.00 41.81 195 ALA A C 1
ATOM 1520 O O . ALA A 1 195 ? 23.140 -14.392 -7.090 1.00 41.81 195 ALA A O 1
ATOM 1521 N N . ASN A 1 196 ? 23.864 -16.365 -6.282 1.00 41.38 196 ASN A N 1
ATOM 1522 C CA . ASN A 1 196 ? 23.091 -16.341 -5.045 1.00 41.38 196 ASN A CA 1
ATOM 1523 C C . ASN A 1 196 ? 23.780 -15.385 -4.045 1.00 41.38 196 ASN A C 1
ATOM 1525 O O . ASN A 1 196 ? 24.501 -15.802 -3.136 1.00 41.38 196 ASN A O 1
ATOM 1529 N N . LEU A 1 197 ? 23.647 -14.080 -4.302 1.00 46.94 197 LEU A N 1
ATOM 1530 C CA . LEU A 1 197 ? 24.311 -13.003 -3.571 1.00 46.94 197 LEU A CA 1
ATOM 1531 C C . LEU A 1 197 ? 23.657 -12.823 -2.195 1.00 46.94 197 LEU A C 1
ATOM 1533 O O . LEU A 1 197 ? 22.738 -12.031 -1.996 1.00 46.94 197 LEU A O 1
ATOM 1537 N N . LEU A 1 198 ? 24.183 -13.576 -1.226 1.00 43.50 198 LEU A N 1
ATOM 1538 C CA . LEU A 1 198 ? 23.869 -13.456 0.201 1.00 43.50 198 LEU A CA 1
ATOM 1539 C C . LEU A 1 198 ? 24.340 -12.131 0.821 1.00 43.50 198 LEU A C 1
ATOM 1541 O O . LEU A 1 198 ? 23.995 -11.845 1.968 1.00 43.50 198 LEU A O 1
ATOM 1545 N N . SER A 1 199 ? 25.128 -11.331 0.098 1.00 47.69 199 SER A N 1
ATOM 1546 C CA . SER A 1 199 ? 25.629 -10.050 0.577 1.00 47.69 199 SER A CA 1
ATOM 1547 C C . SER A 1 199 ? 25.208 -8.884 -0.316 1.00 47.69 199 SER A C 1
ATOM 1549 O O . SER A 1 199 ? 25.413 -8.856 -1.529 1.00 47.69 199 SER A O 1
ATOM 1551 N N . LEU A 1 200 ? 24.658 -7.857 0.331 1.00 51.81 200 LEU A N 1
ATOM 1552 C CA . LEU A 1 200 ? 24.442 -6.530 -0.245 1.00 51.81 200 LEU A CA 1
ATOM 1553 C C . LEU A 1 200 ? 25.736 -5.698 -0.143 1.00 51.81 200 LEU A C 1
ATOM 1555 O O . LEU A 1 200 ? 25.701 -4.522 0.208 1.00 51.81 200 LEU A O 1
ATOM 1559 N N . ASP A 1 201 ? 26.877 -6.320 -0.473 1.00 52.03 201 ASP A N 1
ATOM 1560 C CA . ASP A 1 201 ? 28.221 -5.707 -0.479 1.00 52.03 201 ASP A CA 1
ATOM 1561 C C . ASP A 1 201 ? 28.420 -4.720 -1.640 1.00 52.03 201 ASP A C 1
ATOM 1563 O O . ASP A 1 201 ? 29.490 -4.132 -1.806 1.00 52.03 201 ASP A O 1
ATOM 1567 N N . PHE A 1 202 ? 27.387 -4.518 -2.458 1.00 62.94 202 PHE A N 1
ATOM 1568 C CA . PHE A 1 202 ? 27.343 -3.407 -3.388 1.00 62.94 202 PHE A CA 1
ATOM 1569 C C . PHE A 1 202 ? 27.339 -2.098 -2.610 1.00 62.94 202 PHE A C 1
ATOM 1571 O O . PHE A 1 202 ? 26.420 -1.791 -1.847 1.00 62.94 202 PHE A O 1
ATOM 1578 N N . VAL A 1 203 ? 28.380 -1.320 -2.862 1.00 67.12 203 VAL A N 1
ATOM 1579 C CA . VAL A 1 203 ? 28.564 -0.000 -2.296 1.00 67.12 203 VAL A CA 1
ATOM 1580 C C . VAL A 1 203 ? 28.668 0.995 -3.436 1.00 67.12 203 VAL A C 1
ATOM 1582 O O . VAL A 1 203 ? 29.489 0.830 -4.338 1.00 67.12 203 VAL A O 1
ATOM 1585 N N . ASP A 1 204 ? 27.876 2.059 -3.362 1.00 70.88 204 ASP A N 1
ATOM 1586 C CA . ASP A 1 204 ? 27.982 3.198 -4.269 1.00 70.88 204 ASP A CA 1
ATOM 1587 C C . ASP A 1 204 ? 28.213 4.511 -3.507 1.00 70.88 204 ASP A C 1
ATOM 1589 O O . ASP A 1 204 ? 28.241 4.549 -2.274 1.00 70.88 204 ASP A O 1
ATOM 1593 N N . THR A 1 205 ? 28.379 5.595 -4.265 1.00 73.25 205 THR A N 1
ATOM 1594 C CA . THR A 1 205 ? 28.628 6.950 -3.759 1.00 73.25 205 THR A CA 1
ATOM 1595 C C . THR A 1 205 ? 27.494 7.945 -4.036 1.00 73.25 205 THR A C 1
ATOM 1597 O O . THR A 1 205 ? 27.679 9.153 -3.866 1.00 73.25 205 THR A O 1
ATOM 1600 N N . MET A 1 206 ? 26.318 7.482 -4.478 1.00 77.44 206 MET A N 1
ATOM 1601 C CA . MET A 1 206 ? 25.210 8.363 -4.866 1.00 77.44 206 MET A CA 1
ATOM 1602 C C . MET A 1 206 ? 24.559 9.078 -3.672 1.00 77.44 206 MET A C 1
ATOM 1604 O O . MET A 1 206 ? 24.603 8.636 -2.526 1.00 77.44 206 MET A O 1
ATOM 1608 N N . LEU A 1 207 ? 23.924 10.223 -3.924 1.00 81.94 207 LEU A N 1
ATOM 1609 C CA . LEU A 1 207 ? 23.206 10.972 -2.893 1.00 81.94 207 LEU A CA 1
ATOM 1610 C C . LEU A 1 207 ? 21.730 10.548 -2.860 1.00 81.94 207 LEU A C 1
ATOM 1612 O O . LEU A 1 207 ? 20.870 11.205 -3.439 1.00 81.94 207 LEU A O 1
ATOM 1616 N N . TYR A 1 208 ? 21.439 9.439 -2.182 1.00 85.94 208 TYR A N 1
ATOM 1617 C CA . TYR A 1 208 ? 20.065 8.968 -1.982 1.00 85.94 208 TYR A CA 1
ATOM 1618 C C . TYR A 1 208 ? 19.247 9.853 -1.040 1.00 85.94 208 TYR A C 1
ATOM 1620 O O . TYR A 1 208 ? 19.792 10.607 -0.232 1.00 85.94 208 TYR A O 1
ATOM 1628 N N . ASN A 1 209 ? 17.921 9.703 -1.122 1.00 82.94 209 ASN A N 1
ATOM 1629 C CA . ASN A 1 209 ? 16.937 10.422 -0.309 1.00 82.94 209 ASN A CA 1
ATOM 1630 C C . ASN A 1 209 ? 16.944 11.954 -0.522 1.00 82.94 209 ASN A C 1
ATOM 1632 O O . ASN A 1 209 ? 16.514 12.711 0.346 1.00 82.94 209 ASN A O 1
ATOM 1636 N N . GLN A 1 210 ? 17.424 12.412 -1.684 1.00 81.25 210 GLN A N 1
ATOM 1637 C CA . GLN A 1 210 ? 17.310 13.798 -2.152 1.00 81.25 210 GLN A CA 1
ATOM 1638 C C . GLN A 1 210 ? 16.133 13.953 -3.133 1.00 81.25 210 GLN A C 1
ATOM 1640 O O . GLN A 1 210 ? 15.535 12.969 -3.578 1.00 81.25 210 GLN A O 1
ATOM 1645 N N . SER A 1 211 ? 15.775 15.188 -3.484 1.00 73.56 211 SER A N 1
ATOM 1646 C CA . SER A 1 211 ? 14.836 15.452 -4.576 1.00 73.56 211 SER A CA 1
ATOM 1647 C C . SER A 1 211 ? 15.501 15.176 -5.930 1.00 73.56 211 SER A C 1
ATOM 1649 O O . SER A 1 211 ? 16.612 15.626 -6.193 1.00 73.56 211 SER A O 1
ATOM 1651 N N . GLY A 1 212 ? 14.814 14.436 -6.805 1.00 71.12 212 GLY A N 1
ATOM 1652 C CA . GLY A 1 212 ? 15.261 14.204 -8.183 1.00 71.12 212 GLY A CA 1
ATOM 1653 C C . GLY A 1 212 ? 16.371 13.162 -8.378 1.00 71.12 212 GLY A C 1
ATOM 1654 O O . GLY A 1 212 ? 16.997 13.169 -9.436 1.00 71.12 212 GLY A O 1
ATOM 1655 N N . VAL A 1 213 ? 16.624 12.263 -7.415 1.00 82.50 213 VAL A N 1
ATOM 1656 C CA . VAL A 1 213 ? 17.580 11.153 -7.617 1.00 82.50 213 VAL A CA 1
ATOM 1657 C C . VAL A 1 213 ? 17.111 10.265 -8.776 1.00 82.50 213 VAL A C 1
ATOM 1659 O O . VAL A 1 213 ? 15.961 9.830 -8.807 1.00 82.50 213 VAL A O 1
ATOM 1662 N N . VAL A 1 214 ? 18.014 9.996 -9.718 1.00 85.56 214 VAL A N 1
ATOM 1663 C CA . VAL A 1 214 ? 17.765 9.225 -10.944 1.00 85.56 214 VAL A CA 1
ATOM 1664 C C . VAL A 1 214 ? 18.590 7.942 -10.993 1.00 85.56 214 VAL A C 1
ATOM 1666 O O . VAL A 1 214 ? 19.692 7.884 -10.449 1.00 85.56 214 VAL A O 1
ATOM 1669 N N . ILE A 1 215 ? 18.088 6.949 -11.727 1.00 85.44 215 ILE A N 1
ATOM 1670 C CA . ILE A 1 215 ? 18.807 5.735 -12.130 1.00 85.44 215 ILE A CA 1
ATOM 1671 C C . ILE A 1 215 ? 19.366 5.963 -13.542 1.00 85.44 215 ILE A C 1
ATOM 1673 O O . ILE A 1 215 ? 18.587 5.982 -14.501 1.00 85.44 215 ILE A O 1
ATOM 1677 N N . PRO A 1 216 ? 20.684 6.173 -13.714 1.00 81.69 216 PRO A N 1
ATOM 1678 C CA . PRO A 1 216 ? 21.288 6.349 -15.028 1.00 81.69 216 PRO A CA 1
ATOM 1679 C C . PRO A 1 216 ? 21.494 4.999 -15.725 1.00 81.69 216 PRO A C 1
ATOM 1681 O O . PRO A 1 216 ? 22.362 4.210 -15.338 1.00 81.69 216 PRO A O 1
ATOM 1684 N N . HIS A 1 217 ? 20.771 4.761 -16.817 1.00 83.00 217 HIS A N 1
ATOM 1685 C CA . HIS A 1 217 ? 20.940 3.567 -17.643 1.00 83.00 217 HIS A CA 1
ATOM 1686 C C . HIS A 1 217 ? 21.488 3.910 -19.040 1.00 83.00 217 HIS A C 1
ATOM 1688 O O . HIS A 1 217 ? 21.258 5.005 -19.565 1.00 83.00 217 HIS A O 1
ATOM 1694 N N . PRO A 1 218 ? 22.235 2.988 -19.679 1.00 80.44 218 PRO A N 1
ATOM 1695 C CA . PRO A 1 218 ? 22.564 3.100 -21.092 1.00 80.44 218 PRO A CA 1
ATOM 1696 C C . PRO A 1 218 ? 21.298 3.252 -21.949 1.00 80.44 218 PRO A C 1
ATOM 1698 O O . PRO A 1 218 ? 20.349 2.487 -21.755 1.00 80.44 218 PRO A O 1
ATOM 1701 N N . PRO A 1 219 ? 21.275 4.181 -22.921 1.00 79.88 219 PRO A N 1
ATOM 1702 C CA . PRO A 1 219 ? 20.152 4.306 -23.851 1.00 79.88 219 PRO A CA 1
ATOM 1703 C C . PRO A 1 219 ? 20.023 3.087 -24.776 1.00 79.88 219 PRO A C 1
ATOM 1705 O O . PRO A 1 219 ? 18.934 2.803 -25.252 1.00 79.88 219 PRO A O 1
ATOM 1708 N N . MET A 1 220 ? 21.114 2.342 -24.989 1.00 80.94 220 MET A N 1
ATOM 1709 C CA . MET A 1 220 ? 21.162 1.201 -25.920 1.00 80.94 220 MET A CA 1
ATOM 1710 C C . MET A 1 220 ? 20.915 -0.140 -25.224 1.00 80.94 220 MET A C 1
ATOM 1712 O O . MET A 1 220 ? 21.092 -1.197 -25.820 1.00 80.94 220 MET A O 1
ATOM 1716 N N . TYR A 1 221 ? 20.510 -0.101 -23.950 1.00 85.44 221 TYR A N 1
ATOM 1717 C CA . TYR A 1 221 ? 20.257 -1.298 -23.157 1.00 85.44 221 TYR A CA 1
ATOM 1718 C C . TYR A 1 221 ? 19.165 -2.179 -23.775 1.00 85.44 221 TYR A C 1
ATOM 1720 O O . TYR A 1 221 ? 19.392 -3.366 -23.980 1.00 85.44 221 TYR A O 1
ATOM 1728 N N . ALA A 1 222 ? 18.023 -1.581 -24.133 1.00 88.62 222 ALA A N 1
ATOM 1729 C CA . ALA A 1 222 ? 16.927 -2.286 -24.797 1.00 88.62 222 ALA A CA 1
ATOM 1730 C C . ALA A 1 222 ? 17.397 -2.936 -26.109 1.00 88.62 222 ALA A C 1
ATOM 1732 O O . ALA A 1 222 ? 17.089 -4.089 -26.385 1.00 88.62 222 ALA A O 1
ATOM 1733 N N . THR A 1 223 ? 18.233 -2.232 -26.873 1.00 86.50 223 THR A N 1
ATOM 1734 C CA . THR A 1 223 ? 18.818 -2.731 -28.118 1.00 86.50 223 THR A CA 1
ATOM 1735 C C . THR A 1 223 ? 19.700 -3.968 -27.915 1.00 86.50 223 THR A C 1
ATOM 1737 O O . THR A 1 223 ? 19.624 -4.896 -28.714 1.00 86.50 223 THR A O 1
ATOM 1740 N N . TRP A 1 224 ? 20.521 -4.016 -26.858 1.00 84.44 224 TRP A N 1
ATOM 1741 C CA . TRP A 1 224 ? 21.340 -5.199 -26.549 1.00 84.44 224 TRP A CA 1
ATOM 1742 C C . TRP A 1 224 ? 20.477 -6.385 -26.113 1.00 84.44 224 TRP A C 1
ATOM 1744 O O . TRP A 1 224 ? 20.641 -7.482 -26.640 1.00 84.44 224 TRP A O 1
ATOM 1754 N N . VAL A 1 225 ? 19.505 -6.140 -25.232 1.00 87.31 225 VAL A N 1
ATOM 1755 C CA . VAL A 1 225 ? 18.559 -7.164 -24.767 1.00 87.31 225 VAL A CA 1
ATOM 1756 C C . VAL A 1 225 ? 17.748 -7.739 -25.939 1.00 87.31 225 VAL A C 1
ATOM 1758 O O . VAL A 1 225 ? 17.585 -8.951 -26.029 1.00 87.31 225 VAL A O 1
ATOM 1761 N N . GLN A 1 226 ? 17.318 -6.914 -26.902 1.00 88.44 226 GLN A N 1
ATOM 1762 C CA . GLN A 1 226 ? 16.663 -7.376 -28.135 1.00 88.44 226 GLN A CA 1
ATOM 1763 C C . GLN A 1 226 ? 17.529 -8.366 -28.933 1.00 88.44 226 GLN A C 1
ATOM 1765 O O . GLN A 1 226 ? 17.001 -9.359 -29.436 1.00 88.44 226 GLN A O 1
ATOM 1770 N N . GLN A 1 227 ? 18.845 -8.140 -29.035 1.00 85.00 227 GLN A N 1
ATOM 1771 C CA . GLN A 1 227 ? 19.743 -9.098 -29.693 1.00 85.00 227 GLN A CA 1
ATOM 1772 C C . GLN A 1 227 ? 19.870 -10.403 -28.903 1.00 85.00 227 GLN A C 1
ATOM 1774 O O . GLN A 1 227 ? 19.845 -11.477 -29.497 1.00 85.00 227 GLN A O 1
ATOM 1779 N N . GLU A 1 228 ? 19.986 -10.317 -27.578 1.00 83.38 228 GLU A N 1
ATOM 1780 C CA . GLU A 1 228 ? 20.124 -11.476 -26.689 1.00 83.38 228 GLU A CA 1
ATOM 1781 C C . GLU A 1 228 ? 18.853 -12.359 -26.716 1.00 83.38 228 GLU A C 1
ATOM 1783 O O . GLU A 1 228 ? 18.956 -13.583 -26.808 1.00 83.38 228 GLU A O 1
ATOM 1788 N N . ILE A 1 229 ? 17.650 -11.765 -26.772 1.00 87.19 229 ILE A N 1
ATOM 1789 C CA . ILE A 1 229 ? 16.381 -12.496 -26.976 1.00 87.19 229 ILE A CA 1
ATOM 1790 C C . ILE A 1 229 ? 16.296 -13.109 -28.388 1.00 87.19 229 ILE A C 1
ATOM 1792 O O . ILE A 1 229 ? 15.716 -14.184 -28.549 1.00 87.19 229 ILE A O 1
ATOM 1796 N N . GLY A 1 230 ? 16.876 -12.461 -29.406 1.00 85.31 230 GLY A N 1
ATOM 1797 C CA . GLY A 1 230 ? 16.827 -12.885 -30.814 1.00 85.31 230 GLY A CA 1
ATOM 1798 C C . GLY A 1 230 ? 17.406 -14.278 -31.102 1.00 85.31 230 GLY A C 1
ATOM 1799 O O . GLY A 1 230 ? 17.021 -14.914 -32.085 1.00 85.31 230 GLY A O 1
ATOM 1800 N N . TYR A 1 231 ? 18.263 -14.800 -30.217 1.00 86.38 231 TYR A N 1
ATOM 1801 C CA . TYR A 1 231 ? 18.760 -16.182 -30.265 1.00 86.38 231 TYR A CA 1
ATOM 1802 C C . TYR A 1 231 ? 17.722 -17.235 -29.830 1.00 86.38 231 TYR A C 1
ATOM 1804 O O . TYR A 1 231 ? 17.945 -18.428 -30.012 1.00 86.38 231 TYR A O 1
ATOM 1812 N N . ASN A 1 232 ? 16.578 -16.834 -29.264 1.00 90.44 232 ASN A N 1
ATOM 1813 C CA . ASN A 1 232 ? 15.488 -17.739 -28.905 1.00 90.44 232 ASN A CA 1
ATOM 1814 C C . ASN A 1 232 ? 14.302 -17.570 -29.865 1.00 90.44 232 ASN A C 1
ATOM 1816 O O . ASN A 1 232 ? 13.409 -16.746 -29.649 1.00 90.44 232 ASN A O 1
ATOM 1820 N N . LEU A 1 233 ? 14.261 -18.412 -30.901 1.00 90.25 233 LEU A N 1
ATOM 1821 C CA . LEU A 1 233 ? 13.220 -18.390 -31.936 1.00 90.25 233 LEU A CA 1
ATOM 1822 C C . LEU A 1 233 ? 11.793 -18.509 -31.377 1.00 90.25 233 LEU A C 1
ATOM 1824 O O . LEU A 1 233 ? 10.876 -17.906 -31.925 1.00 90.25 233 LEU A O 1
ATOM 1828 N N . THR A 1 234 ? 11.593 -19.210 -30.256 1.00 91.75 234 THR A N 1
ATOM 1829 C CA . THR A 1 234 ? 10.269 -19.317 -29.611 1.00 91.75 234 THR A CA 1
ATOM 1830 C C . THR A 1 234 ? 9.780 -17.945 -29.135 1.00 91.75 234 THR A C 1
ATOM 1832 O O . THR A 1 234 ? 8.619 -17.596 -29.343 1.00 91.75 234 THR A O 1
ATOM 1835 N N . LYS A 1 235 ? 10.671 -17.132 -28.547 1.00 90.38 235 LYS A N 1
ATOM 1836 C CA . LYS A 1 235 ? 10.357 -15.759 -28.112 1.00 90.38 235 LYS A CA 1
ATOM 1837 C C . LYS A 1 235 ? 10.159 -14.814 -29.297 1.00 90.38 235 LYS A C 1
ATOM 1839 O O . LYS A 1 235 ? 9.271 -13.967 -29.253 1.00 90.38 235 LYS A O 1
ATOM 1844 N N . VAL A 1 236 ? 10.946 -14.983 -30.361 1.00 89.00 236 VAL A N 1
ATOM 1845 C CA . VAL A 1 236 ? 10.802 -14.228 -31.617 1.00 89.00 236 VAL A CA 1
ATOM 1846 C C . VAL A 1 236 ? 9.434 -14.488 -32.249 1.00 89.00 236 VAL A C 1
ATOM 1848 O O . VAL A 1 236 ? 8.696 -13.545 -32.510 1.00 89.00 236 VAL A O 1
ATOM 1851 N N . ILE A 1 237 ? 9.062 -15.755 -32.452 1.00 88.06 237 ILE A N 1
ATOM 1852 C CA . ILE A 1 237 ? 7.789 -16.142 -33.079 1.00 88.06 237 ILE A CA 1
ATOM 1853 C C . ILE A 1 237 ? 6.596 -15.718 -32.217 1.00 88.06 237 ILE A C 1
ATOM 1855 O O . ILE A 1 237 ? 5.594 -15.259 -32.761 1.00 88.06 237 ILE A O 1
ATOM 1859 N N . HIS A 1 238 ? 6.709 -15.807 -30.886 1.00 88.94 238 HIS A N 1
ATOM 1860 C CA . HIS A 1 238 ? 5.717 -15.240 -29.970 1.00 88.94 238 HIS A CA 1
ATOM 1861 C C . HIS A 1 238 ? 5.508 -13.742 -30.231 1.00 88.94 238 HIS A C 1
ATOM 1863 O O . HIS A 1 238 ? 4.387 -13.325 -30.501 1.00 88.94 238 HIS A O 1
ATOM 1869 N N . GLY A 1 239 ? 6.585 -12.949 -30.232 1.00 86.44 239 GLY A N 1
ATOM 1870 C CA . GLY A 1 239 ? 6.507 -11.514 -30.510 1.00 86.44 239 GLY A CA 1
ATOM 1871 C C . GLY A 1 239 ? 5.973 -11.188 -31.910 1.00 86.44 239 GLY A C 1
ATOM 1872 O O . GLY A 1 239 ? 5.189 -10.258 -32.056 1.00 86.44 239 GLY A O 1
ATOM 1873 N N . LEU A 1 240 ? 6.342 -11.961 -32.940 1.00 82.94 240 LEU A N 1
ATOM 1874 C CA . LEU A 1 240 ? 5.825 -11.774 -34.304 1.00 82.94 240 LEU A CA 1
ATOM 1875 C C . LEU A 1 240 ? 4.305 -11.988 -34.382 1.00 82.94 240 LEU A C 1
ATOM 1877 O O . LEU A 1 240 ? 3.635 -11.276 -35.125 1.00 82.94 240 LEU A O 1
ATOM 1881 N N . ARG A 1 241 ? 3.765 -12.916 -33.580 1.00 83.25 241 ARG A N 1
ATOM 1882 C CA . ARG A 1 241 ? 2.322 -13.195 -33.469 1.00 83.25 241 ARG A CA 1
ATOM 1883 C C . ARG A 1 241 ? 1.551 -12.167 -32.640 1.00 83.25 241 ARG A C 1
ATOM 1885 O O . ARG A 1 241 ? 0.328 -12.129 -32.745 1.00 83.25 241 ARG A O 1
ATOM 1892 N N . LEU A 1 242 ? 2.242 -11.337 -31.856 1.00 80.25 242 LEU A N 1
ATOM 1893 C CA . LEU A 1 242 ? 1.659 -10.191 -31.151 1.00 80.25 242 LEU A CA 1
ATOM 1894 C C . LEU A 1 242 ? 1.628 -8.907 -31.994 1.00 80.25 242 LEU A C 1
ATOM 1896 O O . LEU A 1 242 ? 0.925 -7.971 -31.622 1.00 80.25 242 LEU A O 1
ATOM 1900 N N . LEU A 1 243 ? 2.349 -8.849 -33.122 1.00 73.69 243 LEU A N 1
ATOM 1901 C CA . LEU A 1 243 ? 2.395 -7.651 -33.963 1.00 73.69 243 LEU A CA 1
ATOM 1902 C C . LEU A 1 243 ? 1.001 -7.255 -34.465 1.00 73.69 243 LEU A C 1
ATOM 1904 O O . LEU A 1 243 ? 0.321 -8.025 -35.152 1.00 73.69 243 LEU A O 1
ATOM 1908 N N . THR A 1 244 ? 0.619 -6.010 -34.183 1.00 63.31 244 THR A N 1
ATOM 1909 C CA . THR A 1 244 ? -0.506 -5.355 -34.851 1.00 63.31 244 THR A CA 1
ATOM 1910 C C . THR A 1 244 ? -0.067 -4.804 -36.213 1.00 63.31 244 THR A C 1
ATOM 1912 O O . THR A 1 244 ? 1.125 -4.735 -36.524 1.00 63.31 244 THR A O 1
ATOM 1915 N N . ALA A 1 245 ? -1.022 -4.411 -37.055 1.00 55.22 245 ALA A N 1
ATOM 1916 C CA . ALA A 1 245 ? -0.714 -3.868 -38.376 1.00 55.22 245 ALA A CA 1
ATOM 1917 C C . ALA A 1 245 ? -0.014 -2.492 -38.324 1.00 55.22 245 ALA A C 1
ATOM 1919 O O . ALA A 1 245 ? 0.803 -2.195 -39.189 1.00 55.22 245 ALA A O 1
ATOM 1920 N N . ASP A 1 246 ? -0.269 -1.669 -37.300 1.00 52.22 246 ASP A N 1
ATOM 1921 C CA . ASP A 1 246 ? 0.381 -0.355 -37.147 1.00 52.22 246 ASP A CA 1
ATOM 1922 C C . ASP A 1 246 ? 1.894 -0.470 -36.870 1.00 52.22 246 ASP A C 1
ATOM 1924 O O . ASP A 1 246 ? 2.694 0.365 -37.323 1.00 52.22 246 ASP A O 1
ATOM 1928 N N . ASP A 1 247 ? 2.284 -1.536 -36.162 1.00 53.72 247 ASP A N 1
ATOM 1929 C CA . ASP A 1 247 ? 3.667 -1.862 -35.795 1.00 53.72 247 ASP A CA 1
ATOM 1930 C C . ASP A 1 247 ? 4.450 -2.524 -36.944 1.00 53.72 247 ASP A C 1
ATOM 1932 O O . ASP A 1 247 ? 5.685 -2.525 -36.968 1.00 53.72 247 ASP A O 1
ATOM 1936 N N . SER A 1 248 ? 3.750 -3.076 -37.939 1.00 50.59 248 SER A N 1
ATOM 1937 C CA . SER A 1 248 ? 4.286 -4.068 -38.881 1.00 50.59 248 SER A CA 1
ATOM 1938 C C . SER A 1 248 ? 5.137 -3.514 -40.036 1.00 50.59 248 SER A C 1
ATOM 1940 O O . SER A 1 248 ? 5.492 -4.233 -40.976 1.00 50.59 248 SER A O 1
ATOM 1942 N N . ARG A 1 249 ? 5.551 -2.243 -39.948 1.00 51.31 249 ARG A N 1
ATOM 1943 C CA . ARG A 1 249 ? 6.273 -1.471 -40.986 1.00 51.31 249 ARG A CA 1
ATOM 1944 C C . ARG A 1 249 ? 7.583 -2.106 -41.482 1.00 51.31 249 ARG A C 1
ATOM 1946 O O . ARG A 1 249 ? 8.181 -1.600 -42.433 1.00 51.31 249 ARG A O 1
ATOM 1953 N N . SER A 1 250 ? 8.049 -3.175 -40.837 1.00 48.12 250 SER A N 1
ATOM 1954 C CA . SER A 1 250 ? 9.317 -3.868 -41.084 1.00 48.12 250 SER A CA 1
ATOM 1955 C C . SER A 1 250 ? 9.118 -5.347 -41.449 1.00 48.12 250 SER A C 1
ATOM 1957 O O . SER A 1 250 ? 9.680 -6.217 -40.796 1.00 48.12 250 SER A O 1
ATOM 1959 N N . GLY A 1 251 ? 8.343 -5.635 -42.503 1.00 53.34 251 GLY A N 1
ATOM 1960 C CA . GLY A 1 251 ? 8.406 -6.909 -43.241 1.00 53.34 251 GLY A CA 1
ATOM 1961 C C . GLY A 1 251 ? 8.296 -8.180 -42.389 1.00 53.34 251 GLY A C 1
ATOM 1962 O O . GLY A 1 251 ? 9.169 -9.043 -42.446 1.00 53.34 251 GLY A O 1
ATOM 1963 N N . SER A 1 252 ? 7.234 -8.300 -41.599 1.00 53.94 252 SER A N 1
ATOM 1964 C CA . SER A 1 252 ? 6.947 -9.498 -40.809 1.00 53.94 252 SER A CA 1
ATOM 1965 C C . SER A 1 252 ? 6.604 -10.709 -41.692 1.00 53.94 252 SER A C 1
ATOM 1967 O O . SER A 1 252 ? 5.924 -10.582 -42.711 1.00 53.94 252 SER A O 1
ATOM 1969 N N . ILE A 1 253 ? 7.044 -11.905 -41.286 1.00 63.94 253 ILE A N 1
ATOM 1970 C CA . ILE A 1 253 ? 6.772 -13.159 -42.006 1.00 63.94 253 ILE A CA 1
ATOM 1971 C C . ILE A 1 253 ? 5.264 -13.433 -41.971 1.00 63.94 253 ILE A C 1
ATOM 1973 O O . ILE A 1 253 ? 4.728 -13.773 -40.920 1.00 63.94 253 ILE A O 1
ATOM 1977 N N . LEU A 1 254 ? 4.600 -13.310 -43.125 1.00 66.38 254 LEU A N 1
ATOM 1978 C CA . LEU A 1 254 ? 3.133 -13.326 -43.297 1.00 66.38 254 LEU A CA 1
ATOM 1979 C C . LEU A 1 254 ? 2.414 -14.510 -42.620 1.00 66.38 254 LEU A C 1
ATOM 1981 O O . LEU A 1 254 ? 1.280 -14.378 -42.176 1.00 66.38 254 LEU A O 1
ATOM 1985 N N . ARG A 1 255 ? 3.094 -15.654 -42.497 1.00 71.06 255 ARG A N 1
ATOM 1986 C CA . ARG A 1 255 ? 2.625 -16.870 -41.810 1.00 71.06 255 ARG A CA 1
ATOM 1987 C C . ARG A 1 255 ? 2.508 -16.735 -40.281 1.00 71.06 255 ARG A C 1
ATOM 1989 O O . ARG A 1 255 ? 1.873 -17.565 -39.651 1.00 71.06 255 ARG A O 1
ATOM 1996 N N . ASN A 1 256 ? 3.123 -15.726 -39.667 1.00 76.62 256 ASN A N 1
ATOM 1997 C CA . ASN A 1 256 ? 3.139 -15.531 -38.211 1.00 76.62 256 ASN A CA 1
ATOM 1998 C C . ASN A 1 256 ? 2.472 -14.231 -37.752 1.00 76.62 256 ASN A C 1
ATOM 2000 O O . ASN A 1 256 ? 2.603 -13.885 -36.586 1.00 76.62 256 ASN A O 1
ATOM 2004 N N . VAL A 1 257 ? 1.759 -13.524 -38.630 1.00 73.00 257 VAL A N 1
ATOM 2005 C CA . VAL A 1 257 ? 1.057 -12.277 -38.291 1.00 73.00 257 VAL A CA 1
ATOM 2006 C C . VAL A 1 257 ? -0.451 -12.520 -38.309 1.00 73.00 257 VAL A C 1
ATOM 2008 O O . VAL A 1 257 ? -0.932 -13.123 -39.271 1.00 73.00 257 VAL A O 1
ATOM 2011 N N . PRO A 1 258 ? -1.237 -12.054 -37.321 1.00 72.19 258 PRO A N 1
ATOM 2012 C CA . PRO A 1 258 ? -2.688 -12.231 -37.339 1.00 72.19 258 PRO A CA 1
ATOM 2013 C C . PRO A 1 258 ? -3.329 -11.559 -38.569 1.00 72.19 258 PRO A C 1
ATOM 2015 O O . PRO A 1 258 ? -3.414 -10.333 -38.651 1.00 72.19 258 PRO A O 1
ATOM 2018 N N . TRP A 1 259 ? -3.810 -12.358 -39.532 1.00 72.56 259 TRP A N 1
ATOM 2019 C CA . TRP A 1 259 ? -4.340 -11.850 -40.809 1.00 72.56 259 TRP A CA 1
ATOM 2020 C C . TRP A 1 259 ? -5.559 -10.943 -40.629 1.00 72.56 259 TRP A C 1
ATOM 2022 O O . TRP A 1 259 ? -5.694 -9.959 -41.350 1.00 72.56 259 TRP A O 1
ATOM 2032 N N . SER A 1 260 ? -6.408 -11.229 -39.639 1.00 68.25 260 SER A N 1
ATOM 2033 C CA . SER A 1 260 ? -7.552 -10.384 -39.280 1.00 68.25 260 SER A CA 1
ATOM 2034 C C . SER A 1 260 ? -7.130 -8.990 -38.815 1.00 68.25 260 SER A C 1
ATOM 2036 O O . SER A 1 260 ? -7.798 -8.014 -39.137 1.00 68.25 260 SER A O 1
ATOM 2038 N N . SER A 1 261 ? -6.013 -8.888 -38.087 1.00 65.31 261 SER A N 1
ATOM 2039 C CA . SER A 1 261 ? -5.460 -7.603 -37.652 1.00 65.31 261 SER A CA 1
ATOM 2040 C C . SER A 1 261 ? -4.826 -6.872 -38.834 1.00 65.31 261 SER A C 1
ATOM 2042 O O . SER A 1 261 ? -5.113 -5.697 -39.036 1.00 65.31 261 SER A O 1
ATOM 2044 N N . TRP A 1 262 ? -4.051 -7.578 -39.669 1.00 67.06 262 TRP A N 1
ATOM 2045 C CA . TRP A 1 262 ? -3.445 -7.021 -40.888 1.00 67.06 262 TRP A CA 1
ATOM 2046 C C . TRP A 1 262 ? -4.475 -6.431 -41.862 1.00 67.06 262 TRP A C 1
ATOM 2048 O O . TRP A 1 262 ? -4.252 -5.371 -42.435 1.00 67.06 262 TRP A O 1
ATOM 2058 N N . GLN A 1 263 ? -5.617 -7.099 -42.039 1.00 62.75 263 GLN A N 1
ATOM 2059 C CA . GLN A 1 263 ? -6.699 -6.655 -42.928 1.00 62.75 263 GLN A CA 1
ATOM 2060 C C . GLN A 1 263 ? -7.494 -5.451 -42.400 1.00 62.75 263 GLN A C 1
ATOM 2062 O O . GLN A 1 263 ? -8.261 -4.863 -43.155 1.00 62.75 263 GLN A O 1
ATOM 2067 N N . SER A 1 264 ? -7.367 -5.099 -41.117 1.00 55.12 264 SER A N 1
ATOM 2068 C CA . SER A 1 264 ? -8.252 -4.125 -40.460 1.00 55.12 264 SER A CA 1
ATOM 2069 C C . SER A 1 264 ? -7.765 -2.671 -40.500 1.00 55.12 264 SER A C 1
ATOM 2071 O O . SER A 1 264 ? -8.414 -1.797 -39.926 1.00 55.12 264 SER A O 1
ATOM 2073 N N . THR A 1 265 ? -6.618 -2.397 -41.131 1.00 53.28 265 THR A N 1
ATOM 2074 C CA . THR A 1 265 ? -5.829 -1.189 -40.841 1.00 53.28 265 THR A CA 1
ATOM 2075 C C . THR A 1 265 ? -5.461 -0.402 -42.099 1.00 53.28 265 THR A C 1
ATOM 2077 O O . THR A 1 265 ? -4.366 -0.524 -42.649 1.00 53.28 265 THR A O 1
ATOM 2080 N N . ALA A 1 266 ? -6.376 0.477 -42.508 1.00 50.06 266 ALA A N 1
ATOM 2081 C CA . ALA A 1 266 ? -6.095 1.531 -43.474 1.00 50.06 266 ALA A CA 1
ATOM 2082 C C . ALA A 1 266 ? -5.349 2.689 -42.784 1.00 50.06 266 ALA A C 1
ATOM 2084 O O . ALA A 1 266 ? -5.894 3.332 -41.884 1.00 50.06 266 ALA A O 1
ATOM 2085 N N . ILE A 1 267 ? -4.116 2.980 -43.212 1.00 50.22 267 ILE A N 1
ATOM 2086 C CA . ILE A 1 267 ? -3.359 4.159 -42.766 1.00 50.22 267 ILE A CA 1
ATOM 2087 C C . ILE A 1 267 ? -3.313 5.158 -43.922 1.00 50.22 267 ILE A C 1
ATOM 2089 O O . ILE A 1 267 ? -2.680 4.902 -44.944 1.00 50.22 267 ILE A O 1
ATOM 2093 N N . GLU A 1 268 ? -3.947 6.324 -43.774 1.00 44.97 268 GLU A N 1
ATOM 2094 C CA . GLU A 1 268 ? -3.844 7.363 -44.803 1.00 44.97 268 GLU A CA 1
ATOM 2095 C C . GLU A 1 268 ? -2.371 7.753 -45.063 1.00 44.97 268 GLU A C 1
ATOM 2097 O O . GLU A 1 268 ? -1.595 7.915 -44.113 1.00 44.97 268 GLU A O 1
ATOM 2102 N N . PRO A 1 269 ? -1.958 7.942 -46.333 1.00 53.12 269 PRO A N 1
ATOM 2103 C CA . PRO A 1 269 ? -2.805 8.042 -47.525 1.00 53.12 269 PRO A CA 1
ATOM 2104 C C . PRO A 1 269 ? -2.922 6.757 -48.376 1.00 53.12 269 PRO A C 1
ATOM 2106 O O . PRO A 1 269 ? -3.419 6.853 -49.496 1.00 53.12 269 PRO A O 1
ATOM 2109 N N . TYR A 1 270 ? -2.477 5.581 -47.904 1.00 58.06 270 TYR A N 1
ATOM 2110 C CA . TYR A 1 270 ? -2.493 4.336 -48.696 1.00 58.06 270 TYR A CA 1
ATOM 2111 C C . TYR A 1 270 ? -2.876 3.111 -47.854 1.00 58.06 270 TYR A C 1
ATOM 2113 O O . TYR A 1 270 ? -2.198 2.788 -46.880 1.00 58.06 270 TYR A O 1
ATOM 2121 N N . ASP A 1 271 ? -3.917 2.386 -48.269 1.00 67.38 271 ASP A N 1
ATOM 2122 C CA . ASP A 1 271 ? -4.290 1.118 -47.641 1.00 67.38 271 ASP A CA 1
ATOM 2123 C C . ASP A 1 271 ? -3.209 0.046 -47.906 1.00 67.38 271 ASP A C 1
ATOM 2125 O O . ASP A 1 271 ? -2.820 -0.216 -49.051 1.00 67.38 271 ASP A O 1
ATOM 2129 N N . TRP A 1 272 ? -2.699 -0.578 -46.840 1.00 69.19 272 TRP A N 1
ATOM 2130 C CA . TRP A 1 272 ? -1.706 -1.650 -46.947 1.00 69.19 272 TRP A CA 1
ATOM 2131 C C . TRP A 1 272 ? -2.274 -2.907 -47.611 1.00 69.19 272 TRP A C 1
ATOM 2133 O O . TRP A 1 272 ? -1.508 -3.673 -48.202 1.00 69.19 272 TRP A O 1
ATOM 2143 N N . LEU A 1 273 ? -3.591 -3.120 -47.539 1.00 69.56 273 LEU A N 1
ATOM 2144 C CA . LEU A 1 273 ? -4.271 -4.218 -48.213 1.00 69.56 273 LEU A CA 1
ATOM 2145 C C . LEU A 1 273 ? -4.262 -4.010 -49.731 1.00 69.56 273 LEU A C 1
ATOM 2147 O O . LEU A 1 273 ? -3.849 -4.919 -50.450 1.00 69.56 273 LEU A O 1
ATOM 2151 N N . ASP A 1 274 ? -4.601 -2.807 -50.207 1.00 74.38 274 ASP A N 1
ATOM 2152 C CA . ASP A 1 274 ? -4.523 -2.439 -51.629 1.00 74.38 274 ASP A CA 1
ATOM 2153 C C . ASP A 1 274 ? -3.083 -2.543 -52.152 1.00 74.38 274 ASP A C 1
ATOM 2155 O O . ASP A 1 274 ? -2.837 -3.080 -53.236 1.00 74.38 274 ASP A O 1
ATOM 2159 N N . ALA A 1 275 ? -2.103 -2.103 -51.357 1.00 78.81 275 ALA A N 1
ATOM 2160 C CA . ALA A 1 275 ? -0.695 -2.226 -51.721 1.00 78.81 275 ALA A CA 1
ATOM 2161 C C . ALA A 1 275 ? -0.242 -3.681 -51.855 1.00 78.81 275 ALA A C 1
ATOM 2163 O O . ALA A 1 275 ? 0.461 -4.030 -52.806 1.00 78.81 275 ALA A O 1
ATOM 2164 N N . PHE A 1 276 ? -0.662 -4.546 -50.933 1.00 80.81 276 PHE A N 1
ATOM 2165 C CA . PHE A 1 276 ? -0.351 -5.970 -50.992 1.00 80.81 276 PHE A CA 1
ATOM 2166 C C . PHE A 1 276 ? -1.092 -6.680 -52.143 1.00 80.81 276 PHE A C 1
ATOM 2168 O O . PHE A 1 276 ? -0.553 -7.597 -52.774 1.00 80.81 276 PHE A O 1
ATOM 2175 N N . GLU A 1 277 ? -2.312 -6.239 -52.452 1.00 82.94 277 GLU A N 1
ATOM 2176 C CA . GLU A 1 277 ? -3.133 -6.730 -53.558 1.00 82.94 277 GLU A CA 1
ATOM 2177 C C . GLU A 1 277 ? -2.488 -6.437 -54.922 1.00 82.94 277 GLU A C 1
ATOM 2179 O O . GLU A 1 277 ? -2.317 -7.356 -55.732 1.00 82.94 277 GLU A O 1
ATOM 2184 N N . VAL A 1 278 ? -2.037 -5.197 -55.145 1.00 86.62 278 VAL A N 1
ATOM 2185 C CA . VAL A 1 278 ? -1.275 -4.793 -56.342 1.00 86.62 278 VAL A CA 1
ATOM 2186 C C . VAL A 1 278 ? 0.069 -5.523 -56.414 1.00 86.62 278 VAL A C 1
ATOM 2188 O O . VAL A 1 278 ? 0.417 -6.088 -57.450 1.00 86.62 278 VAL A O 1
ATOM 2191 N N . ALA A 1 279 ? 0.819 -5.562 -55.311 1.00 87.12 279 ALA A N 1
ATOM 2192 C CA . ALA A 1 279 ? 2.155 -6.145 -55.291 1.00 87.12 279 ALA A CA 1
ATOM 2193 C C . ALA A 1 279 ? 2.174 -7.660 -55.548 1.00 87.12 279 ALA A C 1
ATOM 2195 O O . ALA A 1 279 ? 3.036 -8.151 -56.287 1.00 87.12 279 ALA A O 1
ATOM 2196 N N . PHE A 1 280 ? 1.259 -8.408 -54.924 1.00 87.06 280 PHE A N 1
ATOM 2197 C CA . PHE A 1 280 ? 1.324 -9.870 -54.862 1.00 87.06 280 PHE A CA 1
ATOM 2198 C C . PHE A 1 280 ? 0.006 -10.565 -55.196 1.00 87.06 280 PHE A C 1
ATOM 2200 O O . PHE A 1 280 ? 0.009 -11.486 -56.011 1.00 87.06 280 PHE A O 1
ATOM 2207 N N . ALA A 1 281 ? -1.101 -10.206 -54.539 1.00 85.00 281 ALA A N 1
ATOM 2208 C CA . ALA A 1 281 ? -2.265 -11.096 -54.505 1.00 85.00 281 ALA A CA 1
ATOM 2209 C C . ALA A 1 281 ? -3.006 -11.186 -55.852 1.00 85.00 281 ALA A C 1
ATOM 2211 O O . ALA A 1 281 ? -3.441 -12.277 -56.229 1.00 85.00 281 ALA A O 1
ATOM 2212 N N . SER A 1 282 ? -3.067 -10.091 -56.611 1.00 87.50 282 SER A N 1
ATOM 2213 C CA . SER A 1 282 ? -3.621 -10.053 -57.971 1.00 87.50 282 SER A CA 1
ATOM 2214 C C . SER A 1 282 ? -2.919 -11.046 -58.913 1.00 87.50 282 SER A C 1
ATOM 2216 O O . SER A 1 282 ? -3.572 -11.861 -59.568 1.00 87.50 282 SER A O 1
ATOM 2218 N N . GLU A 1 283 ? -1.585 -11.057 -58.907 1.00 89.19 283 GLU A N 1
ATOM 2219 C CA . GLU A 1 283 ? -0.756 -11.976 -59.694 1.00 89.19 283 GLU A CA 1
ATOM 2220 C C . GLU A 1 283 ? -0.762 -13.409 -59.118 1.00 89.19 283 GLU A C 1
ATOM 2222 O O . GLU A 1 283 ? -0.869 -14.375 -59.869 1.00 89.19 283 GLU A O 1
ATOM 2227 N N . LEU A 1 284 ? -0.754 -13.602 -57.790 1.00 88.62 284 LEU A N 1
ATOM 2228 C CA . LEU A 1 284 ? -0.906 -14.945 -57.198 1.00 88.62 284 LEU A CA 1
ATOM 2229 C C . LEU A 1 284 ? -2.233 -15.602 -57.601 1.00 88.62 284 LEU A C 1
ATOM 2231 O O . LEU A 1 284 ? -2.275 -16.812 -57.834 1.00 88.62 284 LEU A O 1
ATOM 2235 N N . ARG A 1 285 ? -3.315 -14.823 -57.725 1.00 89.38 285 ARG A N 1
ATOM 2236 C CA . ARG A 1 285 ? -4.618 -15.337 -58.165 1.00 89.38 285 ARG A CA 1
ATOM 2237 C C . ARG A 1 285 ? -4.665 -15.689 -59.651 1.00 89.38 285 ARG A C 1
ATOM 2239 O O . ARG A 1 285 ? -5.537 -16.482 -60.014 1.00 89.38 285 ARG A O 1
ATOM 2246 N N . SER A 1 286 ? -3.739 -15.199 -60.484 1.00 88.44 286 SER A N 1
ATOM 2247 C CA . SER A 1 286 ? -3.676 -15.535 -61.917 1.00 88.44 286 SER A CA 1
ATOM 2248 C C . SER A 1 286 ? -3.355 -17.024 -62.145 1.00 88.44 286 SER A C 1
ATOM 2250 O O . SER A 1 286 ? -3.913 -17.657 -63.044 1.00 88.44 286 SER A O 1
ATOM 2252 N N . THR A 1 287 ? -2.561 -17.640 -61.260 1.00 87.94 287 THR A N 1
ATOM 2253 C CA . THR A 1 287 ? -2.122 -19.045 -61.373 1.00 87.94 287 THR A CA 1
ATOM 2254 C C . THR A 1 287 ? -2.834 -19.991 -60.397 1.00 87.94 287 THR A C 1
ATOM 2256 O O . THR A 1 287 ? -3.290 -19.598 -59.326 1.00 87.94 287 THR A O 1
ATOM 2259 N N . HIS A 1 288 ? -2.924 -21.283 -60.738 1.00 87.44 288 HIS A N 1
ATOM 2260 C CA . HIS A 1 288 ? -3.499 -22.288 -59.830 1.00 87.44 288 HIS A CA 1
ATOM 2261 C C . HIS A 1 288 ? -2.633 -22.496 -58.576 1.00 87.44 288 HIS A C 1
ATOM 2263 O O . HIS A 1 288 ? -3.153 -22.462 -57.461 1.00 87.44 288 HIS A O 1
ATOM 2269 N N . SER A 1 289 ? -1.315 -22.632 -58.752 1.00 87.12 289 SER A N 1
ATOM 2270 C CA . SER A 1 289 ? -0.359 -22.805 -57.653 1.00 87.12 289 SER A CA 1
ATOM 2271 C C . SER A 1 289 ? -0.325 -21.597 -56.713 1.00 87.12 289 SER A C 1
ATOM 2273 O O . SER A 1 289 ? -0.271 -21.775 -55.499 1.00 87.12 289 SER A O 1
ATOM 2275 N N . GLY A 1 290 ? -0.424 -20.375 -57.252 1.00 86.06 290 GLY A N 1
ATOM 2276 C CA . GLY A 1 290 ? -0.479 -19.150 -56.454 1.00 86.06 290 GLY A CA 1
ATOM 2277 C C . GLY A 1 290 ? -1.731 -19.062 -55.579 1.00 86.06 290 GLY A C 1
ATOM 2278 O O . GLY A 1 290 ? -1.623 -18.660 -54.424 1.00 86.06 290 GLY A O 1
ATOM 2279 N N . ARG A 1 291 ? -2.895 -19.535 -56.056 1.00 87.69 291 ARG A N 1
ATOM 2280 C CA . ARG A 1 291 ? -4.119 -19.632 -55.234 1.00 87.69 291 ARG A CA 1
ATOM 2281 C C . ARG A 1 291 ? -3.985 -20.624 -54.072 1.00 87.69 291 ARG A C 1
ATOM 2283 O O . ARG A 1 291 ? -4.452 -20.320 -52.978 1.00 87.69 291 ARG A O 1
ATOM 2290 N N . ILE A 1 292 ? -3.333 -21.771 -54.285 1.00 86.44 292 ILE A N 1
ATOM 2291 C CA . ILE A 1 292 ? -3.073 -22.762 -53.220 1.00 86.44 292 ILE A CA 1
ATOM 2292 C C . ILE A 1 292 ? -2.103 -22.187 -52.179 1.00 86.44 292 ILE A C 1
ATOM 2294 O O . ILE A 1 292 ? -2.383 -22.229 -50.983 1.00 86.44 292 ILE A O 1
ATOM 2298 N N . PHE A 1 293 ? -0.994 -21.600 -52.636 1.00 83.38 293 PHE A N 1
ATOM 2299 C CA . PHE A 1 293 ? -0.012 -20.942 -51.772 1.00 83.38 293 PHE A CA 1
ATOM 2300 C C . PHE A 1 293 ? -0.649 -19.821 -50.941 1.00 83.38 293 PHE A C 1
ATOM 2302 O O . PHE A 1 293 ? -0.466 -19.780 -49.725 1.00 83.38 293 PHE A O 1
ATOM 2309 N N . TRP A 1 294 ? -1.462 -18.969 -51.572 1.00 81.06 294 TRP A N 1
ATOM 2310 C CA . TRP A 1 294 ? -2.177 -17.886 -50.901 1.00 81.06 294 TRP A CA 1
ATOM 2311 C C . TRP A 1 294 ? -3.082 -18.397 -49.775 1.00 81.06 294 TRP A C 1
ATOM 2313 O O . TRP A 1 294 ? -2.954 -17.937 -48.643 1.00 81.06 294 TRP A O 1
ATOM 2323 N N . ALA A 1 295 ? -3.915 -19.409 -50.046 1.00 80.12 295 ALA A N 1
ATOM 2324 C CA . ALA A 1 295 ? -4.760 -20.023 -49.022 1.00 80.12 295 ALA A CA 1
ATOM 2325 C C . ALA A 1 295 ? -3.938 -20.628 -47.865 1.00 80.12 295 ALA A C 1
ATOM 2327 O O . ALA A 1 295 ? -4.315 -20.481 -46.706 1.00 80.12 295 ALA A O 1
ATOM 2328 N N . SER A 1 296 ? -2.786 -21.247 -48.158 1.00 78.12 296 SER A N 1
ATOM 2329 C CA . SER A 1 296 ? -1.931 -21.878 -47.139 1.00 78.12 296 SER A CA 1
ATOM 2330 C C . SER A 1 296 ? -1.232 -20.901 -46.184 1.00 78.12 296 SER A C 1
ATOM 2332 O O . SER A 1 296 ? -0.854 -21.299 -45.088 1.00 78.12 296 SER A O 1
ATOM 2334 N N . ILE A 1 297 ? -1.055 -19.632 -46.573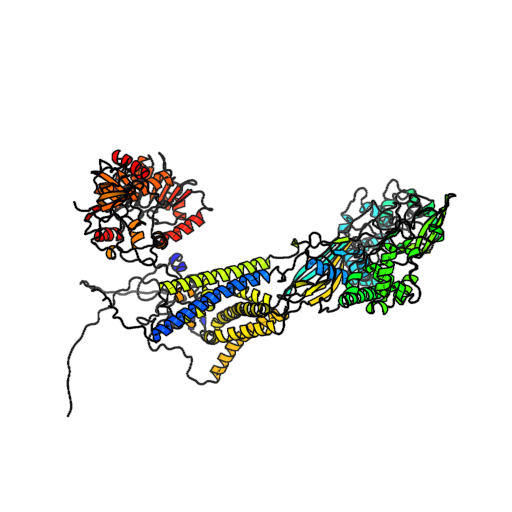 1.00 74.69 297 ILE A N 1
ATOM 2335 C CA . ILE A 1 297 ? -0.474 -18.600 -45.694 1.00 74.69 297 ILE A CA 1
ATOM 2336 C C . ILE A 1 297 ? -1.540 -17.982 -44.778 1.00 74.69 297 ILE A C 1
ATOM 2338 O O . ILE A 1 297 ? -1.200 -17.445 -43.725 1.00 74.69 297 ILE A O 1
ATOM 2342 N N . GLN A 1 298 ? -2.816 -18.053 -45.164 1.00 73.25 298 GLN A N 1
ATOM 2343 C CA . GLN A 1 298 ? -3.929 -17.489 -44.396 1.00 73.25 298 GLN A CA 1
ATOM 2344 C C . GLN A 1 298 ? -4.401 -18.387 -43.238 1.00 73.25 298 GLN A C 1
ATOM 2346 O O . GLN A 1 298 ? -5.146 -17.913 -42.381 1.00 73.25 298 GLN A O 1
ATOM 2351 N N . ASP A 1 299 ? -3.962 -19.650 -43.189 1.00 69.56 299 ASP A N 1
ATOM 2352 C CA . ASP A 1 299 ? -4.346 -20.624 -42.162 1.00 69.56 299 ASP A CA 1
ATOM 2353 C C . ASP A 1 299 ? -3.317 -20.706 -41.013 1.00 69.56 299 ASP A C 1
ATOM 2355 O O . ASP A 1 299 ? -2.170 -21.117 -41.198 1.00 69.56 299 ASP A O 1
ATOM 2359 N N . HIS A 1 300 ? -3.735 -20.319 -39.803 1.00 63.78 300 HIS A N 1
ATOM 2360 C CA . HIS A 1 300 ? -2.878 -20.153 -38.616 1.00 63.78 300 HIS A CA 1
ATOM 2361 C C . HIS A 1 300 ? -3.033 -21.306 -37.610 1.00 63.78 300 HIS A C 1
ATOM 2363 O O . HIS A 1 300 ? -3.474 -21.101 -36.479 1.00 63.78 300 HIS A O 1
ATOM 2369 N N . THR A 1 301 ? -2.679 -22.532 -38.002 1.00 67.75 301 THR A N 1
ATOM 2370 C CA . THR A 1 301 ? -2.887 -23.735 -37.164 1.00 67.75 301 THR A CA 1
ATOM 2371 C C . THR A 1 301 ? -1.659 -24.229 -36.383 1.00 67.75 301 THR A C 1
ATOM 2373 O O . THR A 1 301 ? -1.821 -25.056 -35.487 1.00 67.75 301 THR A O 1
ATOM 2376 N N . SER A 1 302 ? -0.441 -23.731 -36.649 1.00 80.94 302 SER A N 1
ATOM 2377 C CA . SER A 1 302 ? 0.780 -24.184 -35.948 1.00 80.94 302 SER A CA 1
ATOM 2378 C C . SER A 1 302 ? 0.938 -23.571 -34.551 1.00 80.94 302 SER A C 1
ATOM 2380 O O . SER A 1 302 ? 0.746 -22.367 -34.355 1.00 80.94 302 SER A O 1
ATOM 2382 N N . THR A 1 303 ? 1.379 -24.356 -33.564 1.00 89.38 303 THR A N 1
ATOM 2383 C CA . THR A 1 303 ? 1.831 -23.806 -32.274 1.00 89.38 303 THR A CA 1
ATOM 2384 C C . THR A 1 303 ? 3.185 -23.096 -32.416 1.00 89.38 303 THR A C 1
ATOM 2386 O O . THR A 1 303 ? 3.957 -23.367 -33.335 1.00 89.38 303 THR A O 1
ATOM 2389 N N . ILE A 1 304 ? 3.520 -22.204 -31.474 1.00 89.44 304 ILE A N 1
ATOM 2390 C CA . ILE A 1 304 ? 4.791 -21.446 -31.481 1.00 89.44 304 ILE A CA 1
ATOM 2391 C C . ILE A 1 304 ? 6.011 -22.390 -31.492 1.00 89.44 304 ILE A C 1
ATOM 2393 O O . ILE A 1 304 ? 7.005 -22.118 -32.160 1.00 89.44 304 ILE A O 1
ATOM 2397 N N . VAL A 1 305 ? 5.929 -23.522 -30.783 1.00 90.94 305 VAL A N 1
ATOM 2398 C CA . VAL A 1 305 ? 7.017 -24.511 -30.693 1.00 90.94 305 VAL A CA 1
ATOM 2399 C C . VAL A 1 305 ? 7.170 -25.305 -31.994 1.00 90.94 305 VAL A C 1
ATOM 2401 O O . VAL A 1 305 ? 8.290 -25.616 -32.395 1.00 90.94 305 VAL A O 1
ATOM 2404 N N . GLU A 1 306 ? 6.071 -25.629 -32.676 1.00 89.94 306 GLU A N 1
ATOM 2405 C CA . GLU A 1 306 ? 6.115 -26.282 -33.992 1.00 89.94 306 GLU A CA 1
ATOM 2406 C C . GLU A 1 306 ? 6.657 -25.339 -35.062 1.00 89.94 306 GLU A C 1
ATOM 2408 O O . GLU A 1 306 ? 7.493 -25.743 -35.864 1.00 89.94 306 GLU A O 1
ATOM 2413 N N . GLU A 1 307 ? 6.252 -24.071 -35.029 1.00 88.12 307 GLU A N 1
ATOM 2414 C CA . GLU A 1 307 ? 6.791 -23.038 -35.906 1.00 88.12 307 GLU A CA 1
ATOM 2415 C C . GLU A 1 307 ? 8.303 -22.858 -35.707 1.00 88.12 307 GLU A C 1
ATOM 2417 O O . GLU A 1 307 ? 9.054 -22.858 -36.681 1.00 88.12 307 GLU A O 1
ATOM 2422 N N . ALA A 1 308 ? 8.768 -22.800 -34.452 1.00 89.88 308 ALA A N 1
ATOM 2423 C CA . ALA A 1 308 ? 10.193 -22.721 -34.139 1.00 89.88 308 ALA A CA 1
ATOM 2424 C C . ALA A 1 308 ? 10.965 -23.932 -34.690 1.00 89.88 308 ALA A C 1
ATOM 2426 O O . ALA A 1 308 ? 12.034 -23.761 -35.268 1.00 89.88 308 ALA A O 1
ATOM 2427 N N . ARG A 1 309 ? 10.400 -25.147 -34.596 1.00 90.81 309 ARG A N 1
ATOM 2428 C CA . ARG A 1 309 ? 10.992 -26.344 -35.221 1.00 90.81 309 ARG A CA 1
ATOM 2429 C C . ARG A 1 309 ? 11.040 -26.253 -36.742 1.00 90.81 309 ARG A C 1
ATOM 2431 O O . ARG A 1 309 ? 12.033 -26.685 -37.310 1.00 90.81 309 ARG A O 1
ATOM 2438 N N . VAL A 1 310 ? 10.012 -25.714 -37.402 1.00 88.31 310 VAL A N 1
ATOM 2439 C CA . VAL A 1 310 ? 10.042 -25.502 -38.862 1.00 88.31 310 VAL A CA 1
ATOM 2440 C C . VAL A 1 310 ? 11.208 -24.588 -39.229 1.00 88.31 310 VAL A C 1
ATOM 2442 O O . VAL A 1 310 ? 11.995 -24.936 -40.100 1.00 88.31 310 VAL A O 1
ATOM 2445 N N . TRP A 1 311 ? 11.388 -23.477 -38.513 1.00 88.88 311 TRP A N 1
ATOM 2446 C CA . TRP A 1 311 ? 12.492 -22.547 -38.761 1.00 88.88 311 TRP A CA 1
ATOM 2447 C C . TRP A 1 311 ? 13.863 -23.207 -38.541 1.00 88.88 311 TRP A C 1
ATOM 2449 O O . TRP A 1 311 ? 14.740 -23.088 -39.393 1.00 88.88 311 TRP A O 1
ATOM 2459 N N . THR A 1 312 ? 14.037 -23.959 -37.449 1.00 91.56 312 THR A N 1
ATOM 2460 C CA . THR A 1 312 ? 15.287 -24.688 -37.173 1.00 91.56 312 THR A CA 1
ATOM 2461 C C . THR A 1 312 ? 15.557 -25.810 -38.182 1.00 91.56 312 THR A C 1
ATOM 2463 O O . THR A 1 312 ? 16.706 -26.012 -38.564 1.00 91.56 312 THR A O 1
ATOM 2466 N N . ASN A 1 313 ? 14.525 -26.511 -38.666 1.00 93.12 313 ASN A N 1
ATOM 2467 C CA . ASN A 1 313 ? 14.665 -27.534 -39.709 1.00 93.12 313 ASN A CA 1
ATOM 2468 C C . ASN A 1 313 ? 15.122 -26.937 -41.053 1.00 93.12 313 ASN A C 1
ATOM 2470 O O . ASN A 1 313 ? 15.887 -27.576 -41.769 1.00 93.12 313 ASN A O 1
ATOM 2474 N N . GLU A 1 314 ? 14.702 -25.707 -41.365 1.00 90.69 314 GLU A N 1
ATOM 2475 C CA . GLU A 1 314 ? 15.159 -24.927 -42.528 1.00 90.69 314 GLU A CA 1
ATOM 2476 C C . GLU A 1 314 ? 16.506 -24.201 -42.280 1.00 90.69 314 GLU A C 1
ATOM 2478 O O . GLU A 1 314 ? 16.932 -23.370 -43.081 1.00 90.69 314 GLU A O 1
ATOM 2483 N N . GLY A 1 315 ? 17.199 -24.496 -41.171 1.00 92.19 315 GLY A N 1
ATOM 2484 C CA . GLY A 1 315 ? 18.530 -23.958 -40.862 1.00 92.19 315 GLY A CA 1
ATOM 2485 C C . GLY A 1 315 ? 18.553 -22.536 -40.288 1.00 92.19 315 GLY A C 1
ATOM 2486 O O . GLY A 1 315 ? 19.617 -21.919 -40.233 1.00 92.19 315 GLY A O 1
ATOM 2487 N N . VAL A 1 316 ? 17.413 -21.994 -39.849 1.00 89.69 316 VAL A N 1
ATOM 2488 C CA . VAL A 1 316 ? 17.364 -20.708 -39.138 1.00 89.69 316 VAL A CA 1
ATOM 2489 C C . VAL A 1 316 ? 17.683 -20.940 -37.660 1.00 89.69 316 VAL A C 1
ATOM 2491 O O . VAL A 1 316 ? 16.941 -21.628 -36.963 1.00 89.69 316 VAL A O 1
ATOM 2494 N N . GLU A 1 317 ? 18.777 -20.350 -37.174 1.00 88.19 317 GLU A N 1
ATOM 2495 C CA . GLU A 1 317 ? 19.236 -20.490 -35.779 1.00 88.19 317 GLU A CA 1
ATOM 2496 C C . GLU A 1 317 ? 18.859 -19.295 -34.886 1.00 88.19 317 GLU A C 1
ATOM 2498 O O . GLU A 1 317 ? 18.587 -19.465 -33.700 1.00 88.19 317 GLU A O 1
ATOM 2503 N N . PHE A 1 318 ? 18.828 -18.081 -35.442 1.00 87.50 318 PHE A N 1
ATOM 2504 C CA . PHE A 1 318 ? 18.537 -16.841 -34.715 1.00 87.50 318 PHE A CA 1
ATOM 2505 C C . PHE A 1 318 ? 17.827 -15.825 -35.615 1.00 87.50 318 PHE A C 1
ATOM 2507 O O . PHE A 1 318 ? 17.906 -15.892 -36.842 1.00 87.50 318 PHE A O 1
ATOM 2514 N N . PHE A 1 319 ? 17.165 -14.846 -35.001 1.00 85.69 319 PHE A N 1
ATOM 2515 C CA . PHE A 1 319 ? 16.547 -13.715 -35.689 1.00 85.69 319 PHE A CA 1
ATOM 2516 C C . PHE A 1 319 ? 17.193 -12.409 -35.226 1.00 85.69 319 PHE A C 1
ATOM 2518 O O . PHE A 1 319 ? 17.376 -12.184 -34.031 1.00 85.69 319 PHE A O 1
ATOM 2525 N N . THR A 1 320 ? 17.541 -11.535 -36.169 1.00 83.81 320 THR A N 1
ATOM 2526 C CA . THR A 1 320 ? 18.177 -10.246 -35.878 1.00 83.81 320 THR A CA 1
ATOM 2527 C C . THR A 1 320 ? 17.574 -9.139 -36.732 1.00 83.81 320 THR A C 1
ATOM 2529 O O . THR A 1 320 ? 17.239 -9.338 -37.898 1.00 83.81 320 THR A O 1
ATOM 2532 N N . THR A 1 321 ? 17.430 -7.963 -36.135 1.00 83.81 321 THR A N 1
ATOM 2533 C CA . THR A 1 321 ? 16.822 -6.774 -36.738 1.00 83.81 321 THR A CA 1
ATOM 2534 C C . THR A 1 321 ? 17.901 -5.830 -37.266 1.00 83.81 321 THR A C 1
ATOM 2536 O O . THR A 1 321 ? 18.973 -5.704 -36.670 1.00 83.81 321 THR A O 1
ATOM 2539 N N . GLN A 1 322 ? 17.614 -5.107 -38.351 1.00 85.38 322 GLN A N 1
ATOM 2540 C CA . GLN A 1 322 ? 18.507 -4.064 -38.874 1.00 85.38 322 GLN A CA 1
ATOM 2541 C C . GLN A 1 322 ? 18.708 -2.947 -37.830 1.00 85.38 322 GLN A C 1
ATOM 2543 O O . GLN A 1 322 ? 17.738 -2.446 -37.258 1.00 85.38 322 GLN A O 1
ATOM 2548 N N . TRP A 1 323 ? 19.946 -2.487 -37.626 1.00 89.62 323 TRP A N 1
ATOM 2549 C CA . TRP A 1 323 ? 20.208 -1.261 -36.869 1.00 89.62 323 TRP A CA 1
ATOM 2550 C C . TRP A 1 323 ? 19.604 -0.065 -37.606 1.00 89.62 323 TRP A C 1
ATOM 2552 O O . TRP A 1 323 ? 19.866 0.164 -38.789 1.00 89.62 323 TRP A O 1
ATOM 2562 N N . GLN A 1 324 ? 18.796 0.719 -36.897 1.00 87.44 324 GLN A N 1
ATOM 2563 C CA . GLN A 1 324 ? 18.057 1.843 -37.457 1.00 87.44 324 GLN A CA 1
ATOM 2564 C C . GLN A 1 324 ? 18.003 2.989 -36.444 1.00 87.44 324 GLN A C 1
ATOM 2566 O O . GLN A 1 324 ? 17.798 2.775 -35.254 1.00 87.44 324 GLN A O 1
ATOM 2571 N N . ASN A 1 325 ? 18.144 4.225 -36.927 1.00 87.44 325 ASN A N 1
ATOM 2572 C CA . ASN A 1 325 ? 18.085 5.440 -36.105 1.00 87.44 325 ASN A CA 1
ATOM 2573 C C . ASN A 1 325 ? 16.773 6.228 -36.206 1.00 87.44 325 ASN A C 1
ATOM 2575 O O . ASN A 1 325 ? 16.622 7.256 -35.547 1.00 87.44 325 ASN A O 1
ATOM 2579 N N . TYR A 1 326 ? 15.822 5.753 -37.012 1.00 85.12 326 TYR A N 1
ATOM 2580 C CA . TYR A 1 326 ? 14.489 6.348 -37.117 1.00 85.12 326 TYR A CA 1
ATOM 2581 C C . TYR A 1 326 ? 13.518 5.861 -36.040 1.00 85.12 326 TYR A C 1
ATOM 2583 O O . TYR A 1 326 ? 12.358 6.267 -36.048 1.00 85.12 326 TYR A O 1
ATOM 2591 N N . LYS A 1 327 ? 13.971 5.005 -35.122 1.00 84.81 327 LYS A N 1
ATOM 2592 C CA . LYS A 1 327 ? 13.207 4.532 -33.971 1.00 84.81 327 LYS A CA 1
ATOM 2593 C C . LYS A 1 327 ? 14.106 4.366 -32.749 1.00 84.81 327 LYS A C 1
ATOM 2595 O O . LYS A 1 327 ? 15.330 4.321 -32.872 1.00 84.81 327 LYS A O 1
ATOM 2600 N N . THR A 1 328 ? 13.497 4.280 -31.576 1.00 87.12 328 THR A N 1
ATOM 2601 C CA . THR A 1 328 ? 14.136 3.820 -30.339 1.00 87.12 328 THR A CA 1
ATOM 2602 C C . THR A 1 328 ? 13.348 2.638 -29.810 1.00 87.12 328 THR A C 1
ATOM 2604 O O . THR A 1 328 ? 12.132 2.757 -29.690 1.00 87.12 328 THR A O 1
ATOM 2607 N N . ILE A 1 329 ? 14.030 1.541 -29.483 1.00 88.81 329 ILE A N 1
ATOM 2608 C CA . ILE A 1 329 ? 13.411 0.373 -28.850 1.00 88.81 329 ILE A CA 1
ATOM 2609 C C . ILE A 1 329 ? 13.108 0.734 -27.394 1.00 88.81 329 ILE A C 1
ATOM 2611 O O . ILE A 1 329 ? 13.990 1.209 -26.673 1.00 88.81 329 ILE A O 1
ATOM 2615 N N . GLY A 1 330 ? 11.859 0.547 -26.987 1.00 91.19 330 GLY A N 1
ATOM 2616 C CA . GLY A 1 330 ? 11.421 0.692 -25.611 1.00 91.19 330 GLY A CA 1
ATOM 2617 C C . GLY A 1 330 ? 11.620 -0.582 -24.798 1.00 91.19 330 GLY A C 1
ATOM 2618 O O . GLY A 1 330 ? 11.828 -1.674 -25.324 1.00 91.19 330 GLY A O 1
ATOM 2619 N N . ILE A 1 331 ? 11.571 -0.426 -23.484 1.00 91.44 331 ILE A N 1
ATOM 2620 C CA . ILE A 1 331 ? 11.708 -1.504 -22.514 1.00 91.44 331 ILE A CA 1
ATOM 2621 C C . ILE A 1 331 ? 10.915 -1.143 -21.263 1.00 91.44 331 ILE A C 1
ATOM 2623 O O . ILE A 1 331 ? 11.062 -0.042 -20.728 1.00 91.44 331 ILE A O 1
ATOM 2627 N N . THR A 1 332 ? 10.109 -2.084 -20.790 1.00 93.31 332 THR A N 1
ATOM 2628 C CA . THR A 1 332 ? 9.514 -2.077 -19.455 1.00 93.31 332 THR A CA 1
ATOM 2629 C C . THR A 1 332 ? 10.223 -3.153 -18.651 1.00 93.31 332 THR A C 1
ATOM 2631 O O . THR A 1 332 ? 10.068 -4.337 -18.936 1.00 93.31 332 THR A O 1
ATOM 2634 N N . GLU A 1 333 ? 11.042 -2.759 -17.678 1.00 92.50 333 GLU A N 1
ATOM 2635 C CA . GLU A 1 333 ? 11.812 -3.698 -16.865 1.00 92.50 333 GLU A CA 1
ATOM 2636 C C . GLU A 1 333 ? 11.505 -3.543 -15.374 1.00 92.50 333 GLU A C 1
ATOM 2638 O O . GLU A 1 333 ? 11.474 -2.429 -14.839 1.00 92.50 333 GLU A O 1
ATOM 2643 N N . SER A 1 334 ? 11.301 -4.675 -14.698 1.00 93.75 334 SER A N 1
ATOM 2644 C CA . SER A 1 334 ? 10.905 -4.746 -13.292 1.00 93.75 334 SER A CA 1
ATOM 2645 C C . SER A 1 334 ? 11.711 -5.771 -12.490 1.00 93.75 334 SER A C 1
ATOM 2647 O O . SER A 1 334 ? 12.273 -6.721 -13.030 1.00 93.75 334 SER A O 1
ATOM 2649 N N . PHE A 1 335 ? 11.733 -5.589 -11.173 1.00 93.12 335 PHE A N 1
ATOM 2650 C CA . PHE A 1 335 ? 12.166 -6.593 -10.201 1.00 93.12 335 PHE A CA 1
ATOM 2651 C C . PHE A 1 335 ? 11.049 -6.811 -9.186 1.00 93.12 335 PHE A C 1
ATOM 2653 O O . PHE A 1 335 ? 10.190 -5.948 -9.008 1.00 93.12 335 PHE A O 1
ATOM 2660 N N . THR A 1 336 ? 11.046 -7.945 -8.493 1.00 93.81 336 THR A N 1
ATOM 2661 C CA . THR A 1 336 ? 10.026 -8.226 -7.476 1.00 93.81 336 THR A CA 1
ATOM 2662 C C . THR A 1 336 ? 10.569 -8.164 -6.052 1.00 93.81 336 THR A C 1
ATOM 2664 O O . THR A 1 336 ? 11.691 -8.579 -5.778 1.00 93.81 336 THR A O 1
ATOM 2667 N N . VAL A 1 337 ? 9.754 -7.684 -5.111 1.00 93.31 337 VAL A N 1
ATOM 2668 C CA . VAL A 1 337 ? 10.019 -7.767 -3.668 1.00 93.31 337 VAL A CA 1
ATOM 2669 C C . VAL A 1 337 ? 9.062 -8.782 -3.048 1.00 93.31 337 VAL A C 1
ATOM 2671 O O . VAL A 1 337 ? 7.844 -8.641 -3.165 1.00 93.31 337 VAL A O 1
ATOM 2674 N N . GLN A 1 338 ? 9.604 -9.804 -2.383 1.00 93.81 338 GLN A N 1
ATOM 2675 C CA . GLN A 1 338 ? 8.839 -10.839 -1.686 1.00 93.81 338 GLN A CA 1
ATOM 2676 C C . GLN A 1 338 ? 8.859 -10.611 -0.168 1.00 93.81 338 GLN A C 1
ATOM 2678 O O . GLN A 1 338 ? 9.924 -10.497 0.447 1.00 93.81 338 GLN A O 1
ATOM 2683 N N . ASN A 1 339 ? 7.676 -10.577 0.449 1.00 93.69 339 ASN A N 1
ATOM 2684 C CA . ASN A 1 339 ? 7.520 -10.421 1.898 1.00 93.69 339 ASN A CA 1
ATOM 2685 C C . ASN A 1 339 ? 7.535 -11.771 2.649 1.00 93.69 339 ASN A C 1
ATOM 2687 O O . ASN A 1 339 ? 7.482 -12.844 2.051 1.00 93.69 339 ASN A O 1
ATOM 2691 N N . ALA A 1 340 ? 7.565 -11.730 3.985 1.00 92.81 340 ALA A N 1
ATOM 2692 C CA . ALA A 1 340 ? 7.661 -12.933 4.822 1.00 92.81 340 ALA A CA 1
ATOM 2693 C C . ALA A 1 340 ? 6.470 -13.910 4.733 1.00 92.81 340 ALA A C 1
ATOM 2695 O O . ALA A 1 340 ? 6.598 -15.046 5.178 1.00 92.81 340 ALA A O 1
ATOM 2696 N N . VAL A 1 341 ? 5.324 -13.492 4.186 1.00 91.06 341 VAL A N 1
ATOM 2697 C CA . VAL A 1 341 ? 4.148 -14.360 3.978 1.00 91.06 341 VAL A CA 1
ATOM 2698 C C . VAL A 1 341 ? 4.196 -15.029 2.592 1.00 91.06 341 VAL A C 1
ATOM 2700 O O . VAL A 1 341 ? 3.459 -15.974 2.328 1.00 91.06 341 VAL A O 1
ATOM 2703 N N . GLY A 1 342 ? 5.101 -14.576 1.719 1.00 91.75 342 GLY A N 1
ATOM 2704 C CA . GLY A 1 342 ? 5.293 -15.081 0.362 1.00 91.75 342 GLY A CA 1
ATOM 2705 C C . GLY A 1 342 ? 4.599 -14.256 -0.718 1.00 91.75 342 GLY A C 1
ATOM 2706 O O . GLY A 1 342 ? 4.693 -14.626 -1.884 1.00 91.75 342 GLY A O 1
ATOM 2707 N N . ALA A 1 343 ? 3.949 -13.140 -0.366 1.00 92.62 343 ALA A N 1
ATOM 2708 C CA . ALA A 1 343 ? 3.388 -12.222 -1.354 1.00 92.62 343 ALA A CA 1
ATOM 2709 C C . ALA A 1 343 ? 4.513 -11.488 -2.096 1.00 92.62 343 ALA A C 1
ATOM 2711 O O . ALA A 1 343 ? 5.491 -11.050 -1.481 1.00 92.62 343 ALA A O 1
ATOM 2712 N N . VAL A 1 344 ? 4.356 -11.374 -3.414 1.00 93.94 344 VAL A N 1
ATOM 2713 C CA . VAL A 1 344 ? 5.352 -10.858 -4.357 1.00 93.94 344 VAL A CA 1
ATOM 2714 C C . VAL A 1 344 ? 4.798 -9.596 -5.009 1.00 93.94 344 VAL A C 1
ATOM 2716 O O . VAL A 1 344 ? 3.662 -9.595 -5.477 1.00 93.94 344 VAL A O 1
ATOM 2719 N N . TYR A 1 345 ? 5.598 -8.532 -5.050 1.00 93.62 345 TYR A N 1
ATOM 2720 C CA . TYR A 1 345 ? 5.195 -7.233 -5.587 1.00 93.62 345 TYR A CA 1
ATOM 2721 C C . TYR A 1 345 ? 6.206 -6.752 -6.636 1.00 93.62 345 TYR A C 1
ATOM 2723 O O . TYR A 1 345 ? 7.385 -6.638 -6.294 1.00 93.62 345 TYR A O 1
ATOM 2731 N N . PRO A 1 346 ? 5.798 -6.481 -7.889 1.00 93.19 346 PRO A N 1
ATOM 2732 C CA . PRO A 1 346 ? 6.685 -5.921 -8.902 1.00 93.19 346 PRO A CA 1
ATOM 2733 C C . PRO A 1 346 ? 6.937 -4.428 -8.653 1.00 93.19 346 PRO A C 1
ATOM 2735 O O . PRO A 1 346 ? 6.037 -3.693 -8.252 1.00 93.19 346 PRO A O 1
ATOM 2738 N N . LEU A 1 347 ? 8.165 -3.990 -8.918 1.00 93.06 347 LEU A N 1
ATOM 2739 C CA . LEU A 1 347 ? 8.628 -2.605 -8.872 1.00 93.06 347 LEU A CA 1
ATOM 2740 C C . LEU A 1 347 ? 9.428 -2.300 -10.140 1.00 93.06 347 LEU A C 1
ATOM 2742 O O . LEU A 1 347 ? 10.198 -3.144 -10.607 1.00 93.06 347 LEU A O 1
ATOM 2746 N N . SER A 1 348 ? 9.286 -1.096 -10.692 1.00 91.00 348 SER A N 1
ATOM 2747 C CA . SER A 1 348 ? 10.011 -0.708 -11.901 1.00 91.00 348 SER A CA 1
ATOM 2748 C C . SER A 1 348 ? 11.511 -0.535 -11.628 1.00 91.00 348 SER A C 1
ATOM 2750 O O . SER A 1 348 ? 11.932 0.044 -10.620 1.00 91.00 348 SER A O 1
ATOM 2752 N N . LEU A 1 349 ? 12.336 -1.041 -12.548 1.00 90.12 349 LEU A N 1
ATOM 2753 C CA . LEU A 1 349 ? 13.757 -0.702 -12.669 1.00 90.12 349 LEU A CA 1
ATOM 2754 C C . LEU A 1 349 ? 13.953 0.446 -13.653 1.00 90.12 349 LEU A C 1
ATOM 2756 O O . LEU A 1 349 ? 14.741 1.356 -13.396 1.00 90.12 349 LEU A O 1
ATOM 2760 N N . LYS A 1 350 ? 13.245 0.375 -14.783 1.00 87.50 350 LYS A N 1
ATOM 2761 C CA . LYS A 1 350 ? 13.164 1.411 -15.814 1.00 87.50 350 LYS A CA 1
ATOM 2762 C C . LYS A 1 350 ? 11.986 1.131 -16.740 1.00 87.50 350 LYS A C 1
ATOM 2764 O O . LYS A 1 350 ? 11.722 -0.025 -17.063 1.00 87.50 350 LYS A O 1
ATOM 2769 N N . ALA A 1 351 ? 11.321 2.186 -17.195 1.00 89.06 351 ALA A N 1
ATOM 2770 C CA . ALA A 1 351 ? 10.336 2.104 -18.263 1.00 89.06 351 ALA A CA 1
ATOM 2771 C C . ALA A 1 351 ? 10.604 3.191 -19.312 1.00 89.06 351 ALA A C 1
ATOM 2773 O O . ALA A 1 351 ? 10.858 4.352 -18.986 1.00 89.06 351 ALA A O 1
ATOM 2774 N N . SER A 1 352 ? 10.552 2.809 -20.581 1.00 89.62 352 SER A N 1
ATOM 2775 C CA . SER A 1 352 ? 10.594 3.723 -21.721 1.00 89.62 352 SER A CA 1
ATOM 2776 C C . SER A 1 352 ? 9.837 3.104 -22.885 1.00 89.62 352 SER A C 1
ATOM 2778 O O . SER A 1 352 ? 10.048 1.928 -23.174 1.00 89.62 352 SER A O 1
ATOM 2780 N N . ASN A 1 353 ? 9.002 3.884 -23.565 1.00 90.50 353 ASN A N 1
ATOM 2781 C CA . ASN A 1 353 ? 8.210 3.392 -24.690 1.00 90.50 353 ASN A CA 1
ATOM 2782 C C . ASN A 1 353 ? 9.015 3.439 -25.994 1.00 90.50 353 ASN A C 1
ATOM 2784 O O . ASN A 1 353 ? 9.826 4.348 -26.203 1.00 90.50 353 ASN A O 1
ATOM 2788 N N . GLY A 1 354 ? 8.744 2.493 -26.892 1.00 87.75 354 GLY A N 1
ATOM 2789 C CA . GLY A 1 354 ? 9.209 2.544 -28.270 1.00 87.75 354 GLY A CA 1
ATOM 2790 C C . GLY A 1 354 ? 8.677 3.793 -28.976 1.00 87.75 354 GLY A C 1
ATOM 2791 O O . GLY A 1 354 ? 7.512 4.151 -28.817 1.00 87.75 354 GLY A O 1
ATOM 2792 N N . THR A 1 355 ? 9.523 4.497 -29.737 1.00 87.00 355 THR A N 1
ATOM 2793 C CA . THR A 1 355 ? 9.090 5.702 -30.476 1.00 87.00 355 THR A CA 1
ATOM 2794 C C . THR A 1 355 ? 9.723 5.797 -31.855 1.00 87.00 355 THR A C 1
ATOM 2796 O O . THR A 1 355 ? 10.911 5.519 -32.024 1.00 87.00 355 THR A O 1
ATOM 2799 N N . TYR A 1 356 ? 8.945 6.259 -32.838 1.00 84.69 356 TYR A N 1
ATOM 2800 C CA . TYR A 1 356 ? 9.446 6.655 -34.154 1.00 84.69 356 TYR A CA 1
ATOM 2801 C C . TYR A 1 356 ? 9.955 8.104 -34.136 1.00 84.69 356 TYR A C 1
ATOM 2803 O O . TYR A 1 356 ? 9.385 8.990 -33.504 1.00 84.69 356 TYR A O 1
ATOM 2811 N N . ARG A 1 357 ? 11.055 8.352 -34.847 1.00 84.88 357 ARG A N 1
ATOM 2812 C CA . ARG A 1 357 ? 11.857 9.587 -34.812 1.00 84.88 357 ARG A CA 1
ATOM 2813 C C . ARG A 1 357 ? 12.261 10.031 -36.220 1.00 84.88 357 ARG A C 1
ATOM 2815 O O . ARG A 1 357 ? 13.418 10.357 -36.485 1.00 84.88 357 ARG A O 1
ATOM 2822 N N . LEU A 1 358 ? 11.279 10.050 -37.123 1.00 81.62 358 LEU A N 1
ATOM 2823 C CA . LEU A 1 358 ? 11.452 10.304 -38.561 1.00 81.62 358 LEU A CA 1
ATOM 2824 C C . LEU A 1 358 ? 12.213 11.610 -38.868 1.00 81.62 358 LEU A C 1
ATOM 2826 O O . LEU A 1 358 ? 13.037 11.631 -39.773 1.00 81.62 358 LEU A O 1
ATOM 2830 N N . ALA A 1 359 ? 12.037 12.661 -38.059 1.00 81.94 359 ALA A N 1
ATOM 2831 C CA . ALA A 1 359 ? 12.725 13.951 -38.220 1.00 81.94 359 ALA A CA 1
ATOM 2832 C C . ALA A 1 359 ? 14.269 13.895 -38.120 1.00 81.94 359 ALA A C 1
ATOM 2834 O O . ALA A 1 359 ? 14.943 14.836 -38.537 1.00 81.94 359 ALA A O 1
ATOM 2835 N N . TYR A 1 360 ? 14.841 12.817 -37.568 1.00 80.62 360 TYR A N 1
ATOM 2836 C CA . TYR A 1 360 ? 16.293 12.616 -37.443 1.00 80.62 360 TYR A CA 1
ATOM 2837 C C . TYR A 1 360 ? 16.796 11.373 -38.191 1.00 80.62 360 TYR A C 1
ATOM 2839 O O . TYR A 1 360 ? 17.944 10.969 -38.013 1.00 80.62 360 TYR A O 1
ATOM 2847 N N . GLN A 1 361 ? 15.950 10.757 -39.019 1.00 85.81 361 GLN A N 1
ATOM 2848 C CA . GLN A 1 361 ? 16.281 9.545 -39.754 1.00 85.81 361 GLN A CA 1
ATOM 2849 C C . GLN A 1 361 ? 17.438 9.772 -40.737 1.00 85.81 361 GLN A C 1
ATOM 2851 O O . GLN A 1 361 ? 17.416 10.688 -41.553 1.00 85.81 361 GLN A O 1
ATOM 2856 N N . THR A 1 362 ? 18.422 8.869 -40.713 1.00 85.38 362 THR A N 1
ATOM 2857 C CA . THR A 1 362 ? 19.468 8.776 -41.755 1.00 85.38 362 THR A CA 1
ATOM 2858 C C . THR A 1 362 ? 19.657 7.343 -42.283 1.00 85.38 362 THR A C 1
ATOM 2860 O O . THR A 1 362 ? 20.201 7.152 -43.367 1.00 85.38 362 THR A O 1
ATOM 2863 N N . SER A 1 363 ? 19.086 6.340 -41.596 1.00 87.19 363 SER A N 1
ATOM 2864 C CA . SER A 1 363 ? 19.247 4.893 -41.859 1.00 87.19 363 SER A CA 1
ATOM 2865 C C . SER A 1 363 ? 18.309 4.230 -42.889 1.00 87.19 363 SER A C 1
ATOM 2867 O O . SER A 1 363 ? 18.762 3.304 -43.546 1.00 87.19 363 SER A O 1
ATOM 2869 N N . MET A 1 364 ? 17.062 4.685 -43.111 1.00 82.81 364 MET A N 1
ATOM 2870 C CA . MET A 1 364 ? 16.101 4.078 -44.078 1.00 82.81 364 MET A CA 1
ATOM 2871 C C . MET A 1 364 ? 16.602 3.924 -45.529 1.00 82.81 364 MET A C 1
ATOM 2873 O O . MET A 1 364 ? 15.956 3.263 -46.329 1.00 82.81 364 MET A O 1
ATOM 2877 N N . LYS A 1 365 ? 17.726 4.543 -45.899 1.00 82.25 365 LYS A N 1
ATOM 2878 C CA . LYS A 1 365 ? 18.346 4.371 -47.222 1.00 82.25 365 LYS A CA 1
ATOM 2879 C C . LYS A 1 365 ? 19.367 3.235 -47.305 1.00 82.25 365 LYS A C 1
ATOM 2881 O O . LYS A 1 365 ? 19.912 3.002 -48.376 1.00 82.25 365 LYS A O 1
ATOM 2886 N N . LEU A 1 366 ? 19.709 2.599 -46.188 1.00 86.44 366 LEU A N 1
ATOM 2887 C CA . LEU A 1 366 ? 20.678 1.504 -46.159 1.00 86.44 366 LEU A CA 1
ATOM 2888 C C . LEU A 1 366 ? 20.091 0.282 -46.866 1.00 86.44 366 LEU A C 1
ATOM 2890 O O . LEU A 1 366 ? 20.574 -0.101 -47.930 1.00 86.44 366 LEU A O 1
ATOM 2894 N N . TYR A 1 367 ? 18.981 -0.207 -46.326 1.00 84.12 367 TYR A N 1
ATOM 2895 C CA . TYR A 1 367 ? 18.185 -1.308 -46.843 1.00 84.12 367 TYR A CA 1
ATOM 2896 C C . TYR A 1 367 ? 16.821 -0.793 -47.309 1.00 84.12 367 TYR A C 1
ATOM 2898 O O . TYR A 1 367 ? 16.181 -0.001 -46.614 1.00 84.12 367 TYR A O 1
ATOM 2906 N N . TRP A 1 368 ? 16.380 -1.245 -48.479 1.00 81.69 368 TRP A N 1
ATOM 2907 C CA . TRP A 1 368 ? 15.054 -0.955 -49.012 1.00 81.69 368 TRP A CA 1
ATOM 2908 C C . TRP A 1 368 ? 14.056 -2.005 -48.512 1.00 81.69 368 TRP A C 1
ATOM 2910 O O . TRP A 1 368 ? 14.157 -3.180 -48.855 1.00 81.69 368 TRP A O 1
ATOM 2920 N N . SER A 1 369 ? 13.142 -1.592 -47.633 1.00 78.62 369 SER A N 1
ATOM 2921 C CA . SER A 1 369 ? 12.203 -2.496 -46.966 1.00 78.62 369 SER A CA 1
ATOM 2922 C C . SER A 1 369 ? 10.992 -2.840 -47.827 1.00 78.62 369 SER A C 1
ATOM 2924 O O . SER A 1 369 ? 10.550 -2.027 -48.634 1.00 78.62 369 SER A O 1
ATOM 2926 N N . LEU A 1 370 ? 10.356 -3.982 -47.533 1.00 78.00 370 LEU A N 1
ATOM 2927 C CA . LEU A 1 370 ? 9.081 -4.381 -48.143 1.00 78.00 370 LEU A CA 1
ATOM 2928 C C . LEU A 1 370 ? 8.012 -3.276 -48.061 1.00 78.00 370 LEU A C 1
ATOM 2930 O O . LEU A 1 370 ? 7.248 -3.078 -48.994 1.00 78.00 370 LEU A O 1
ATOM 2934 N N . SER A 1 371 ? 7.976 -2.510 -46.969 1.00 76.06 371 SER A N 1
ATOM 2935 C CA . SER A 1 371 ? 7.094 -1.345 -46.838 1.00 76.06 371 SER A CA 1
ATOM 2936 C C . SER A 1 371 ? 7.384 -0.244 -47.867 1.00 76.06 371 SER A C 1
ATOM 2938 O O . SER A 1 371 ? 6.450 0.383 -48.356 1.00 76.06 371 SER A O 1
ATOM 2940 N N . MET A 1 372 ? 8.647 -0.033 -48.247 1.00 79.44 372 MET A N 1
ATOM 2941 C CA . MET A 1 372 ? 9.031 0.888 -49.323 1.00 79.44 372 MET A CA 1
ATOM 2942 C C . MET A 1 372 ? 8.752 0.298 -50.710 1.00 79.44 372 MET A C 1
ATOM 2944 O O . MET A 1 372 ? 8.355 1.049 -51.598 1.00 79.44 372 MET A O 1
ATOM 2948 N N . ASP A 1 373 ? 8.877 -1.022 -50.894 1.00 82.19 373 ASP A N 1
ATOM 2949 C CA . ASP A 1 373 ? 8.438 -1.705 -52.121 1.00 82.19 373 ASP A CA 1
ATOM 2950 C C . ASP A 1 373 ? 6.921 -1.562 -52.342 1.00 82.19 373 ASP A C 1
ATOM 2952 O O . ASP A 1 373 ? 6.486 -1.205 -53.435 1.00 82.19 373 ASP A O 1
ATOM 2956 N N . LEU A 1 374 ? 6.114 -1.784 -51.297 1.00 81.81 374 LEU A N 1
ATOM 2957 C CA . LEU A 1 374 ? 4.654 -1.634 -51.328 1.00 81.81 374 LEU A CA 1
ATOM 2958 C C . LEU A 1 374 ? 4.239 -0.186 -51.649 1.00 81.81 374 LEU A C 1
ATOM 2960 O O . LEU A 1 374 ? 3.403 0.044 -52.520 1.00 81.81 374 LEU A O 1
ATOM 2964 N N . ILE A 1 375 ? 4.884 0.804 -51.023 1.00 79.62 375 ILE A N 1
ATOM 2965 C CA . ILE A 1 375 ? 4.687 2.226 -51.352 1.00 79.62 375 ILE A CA 1
ATOM 2966 C C . ILE A 1 375 ? 5.093 2.511 -52.814 1.00 79.62 375 ILE A C 1
ATOM 2968 O O . ILE A 1 375 ? 4.394 3.237 -53.523 1.00 79.62 375 ILE A O 1
ATOM 2972 N N . TYR A 1 376 ? 6.185 1.916 -53.303 1.00 83.81 376 TYR A N 1
ATOM 2973 C CA . TYR A 1 376 ? 6.685 2.100 -54.672 1.00 83.81 376 TYR A CA 1
ATOM 2974 C C . TYR A 1 376 ? 5.782 1.517 -55.771 1.00 83.81 376 TYR A C 1
ATOM 2976 O O . TYR A 1 376 ? 5.949 1.898 -56.929 1.00 83.81 376 TYR A O 1
ATOM 2984 N N . VAL A 1 377 ? 4.823 0.645 -55.442 1.00 86.75 377 VAL A N 1
ATOM 2985 C CA . VAL A 1 377 ? 3.866 0.098 -56.424 1.00 86.75 377 VAL A CA 1
ATOM 2986 C C . VAL A 1 377 ? 2.454 0.687 -56.342 1.00 86.75 377 VAL A C 1
ATOM 2988 O O . VAL A 1 377 ? 1.638 0.379 -57.206 1.00 86.75 377 VAL A O 1
ATOM 2991 N N . VAL A 1 378 ? 2.171 1.572 -55.377 1.00 82.25 378 VAL A N 1
ATOM 2992 C CA . VAL A 1 378 ? 0.857 2.245 -55.223 1.00 82.25 378 VAL A CA 1
ATOM 2993 C C . VAL A 1 378 ? 0.922 3.759 -55.414 1.00 82.25 378 VAL A C 1
ATOM 2995 O O . VAL A 1 378 ? -0.038 4.384 -55.862 1.00 82.25 378 VAL A O 1
ATOM 2998 N N . VAL A 1 379 ? 2.044 4.397 -55.069 1.00 79.88 379 VAL A N 1
ATOM 2999 C CA . VAL A 1 379 ? 2.171 5.853 -55.193 1.00 79.88 379 VAL A CA 1
ATOM 3000 C C . VAL A 1 379 ? 2.079 6.253 -56.668 1.00 79.88 379 VAL A C 1
ATOM 3002 O O . VAL A 1 379 ? 2.974 5.942 -57.451 1.00 79.88 379 VAL A O 1
ATOM 3005 N N . ASN A 1 380 ? 1.050 7.017 -57.046 1.00 80.19 380 ASN A N 1
ATOM 3006 C CA . ASN A 1 380 ? 0.822 7.436 -58.439 1.00 80.19 380 ASN A CA 1
ATOM 3007 C C . ASN A 1 380 ? 1.988 8.225 -59.072 1.00 80.19 380 ASN A C 1
ATOM 3009 O O . ASN A 1 380 ? 2.145 8.210 -60.289 1.00 80.19 380 ASN A O 1
ATOM 3013 N N . SER A 1 381 ? 2.817 8.905 -58.271 1.00 75.81 381 SER A N 1
ATOM 3014 C CA . SER A 1 381 ? 4.025 9.609 -58.736 1.00 75.81 381 SER A CA 1
ATOM 3015 C C . SER A 1 381 ? 5.277 8.722 -58.830 1.00 75.81 381 SER A C 1
ATOM 3017 O O . SER A 1 381 ? 6.354 9.208 -59.178 1.00 75.81 381 SER A O 1
ATOM 3019 N N . SER A 1 382 ? 5.166 7.430 -58.514 1.00 80.69 382 SER A N 1
ATOM 3020 C CA . SER A 1 382 ? 6.255 6.463 -58.620 1.00 80.69 382 SER A CA 1
ATOM 3021 C C . SER A 1 382 ? 6.299 5.810 -60.005 1.00 80.69 382 SER A C 1
ATOM 3023 O O . SER A 1 382 ? 5.283 5.605 -60.664 1.00 80.69 382 SER A O 1
ATOM 3025 N N . PHE A 1 383 ? 7.499 5.417 -60.432 1.00 79.31 383 PHE A N 1
ATOM 3026 C CA . PHE A 1 383 ? 7.694 4.670 -61.681 1.00 79.31 383 PHE A CA 1
ATOM 3027 C C . PHE A 1 383 ? 7.272 3.191 -61.588 1.00 79.31 383 PHE A C 1
ATOM 3029 O O . PHE A 1 383 ? 7.275 2.516 -62.613 1.00 79.31 383 PHE A O 1
ATOM 3036 N N . GLY A 1 384 ? 6.968 2.688 -60.385 1.00 83.06 384 GLY A N 1
ATOM 3037 C CA . GLY A 1 384 ? 6.552 1.306 -60.136 1.00 83.06 384 GLY A CA 1
ATOM 3038 C C . GLY A 1 384 ? 5.039 1.126 -59.994 1.00 83.06 384 GLY A C 1
ATOM 3039 O O . GLY A 1 384 ? 4.593 0.001 -59.788 1.00 83.06 384 GLY A O 1
ATOM 3040 N N . ASN A 1 385 ? 4.248 2.199 -60.105 1.00 88.25 385 ASN A N 1
ATOM 3041 C CA . ASN A 1 385 ? 2.804 2.164 -59.878 1.00 88.25 385 ASN A CA 1
ATOM 3042 C C . ASN A 1 385 ? 2.098 1.057 -60.689 1.00 88.25 385 ASN A C 1
ATOM 3044 O O . ASN A 1 385 ? 2.317 0.931 -61.895 1.00 88.25 385 ASN A O 1
ATOM 3048 N N . GLY A 1 386 ? 1.265 0.252 -60.025 1.00 87.31 386 GLY A N 1
ATOM 3049 C CA . GLY A 1 386 ? 0.544 -0.876 -60.623 1.00 87.31 386 GLY A CA 1
ATOM 3050 C C . GLY A 1 386 ? 1.408 -2.091 -60.998 1.00 87.31 386 GLY A C 1
ATOM 3051 O O . GLY A 1 386 ? 0.912 -2.995 -61.668 1.00 87.31 386 GLY A O 1
ATOM 3052 N N . SER A 1 387 ? 2.689 -2.123 -60.616 1.00 90.31 387 SER A N 1
ATOM 3053 C CA . SER A 1 387 ? 3.607 -3.233 -60.920 1.00 90.31 387 SER A CA 1
ATOM 3054 C C . SER A 1 387 ? 3.604 -4.305 -59.826 1.00 90.31 387 SER A C 1
ATOM 3056 O O . SER A 1 387 ? 3.448 -4.007 -58.645 1.00 90.31 387 SER A O 1
ATOM 3058 N N . SER A 1 388 ? 3.862 -5.560 -60.198 1.00 91.06 388 SER A N 1
ATOM 3059 C CA . SER A 1 388 ? 3.987 -6.660 -59.235 1.00 91.06 388 SER A CA 1
ATOM 3060 C C . SER A 1 388 ? 5.396 -6.727 -58.631 1.00 91.06 388 SER A C 1
ATOM 3062 O O . SER A 1 388 ? 6.397 -6.437 -59.290 1.00 91.06 388 SER A O 1
ATOM 3064 N N . LEU A 1 389 ? 5.495 -7.189 -57.385 1.00 90.69 389 LEU A N 1
ATOM 3065 C CA . LEU A 1 389 ? 6.756 -7.534 -56.721 1.00 90.69 389 LEU A CA 1
ATOM 3066 C C . LEU A 1 389 ? 7.149 -9.012 -56.913 1.00 90.69 389 LEU A C 1
ATOM 3068 O O . LEU A 1 389 ? 8.239 -9.424 -56.510 1.00 90.69 389 LEU A O 1
ATOM 3072 N N . LEU A 1 390 ? 6.317 -9.827 -57.572 1.00 89.12 390 LEU A N 1
ATOM 3073 C CA . LEU A 1 390 ? 6.684 -11.197 -57.929 1.00 89.12 390 LEU A CA 1
ATOM 3074 C C . LEU A 1 390 ? 7.678 -11.199 -59.094 1.00 89.12 390 LEU A C 1
ATOM 3076 O O . LEU A 1 390 ? 7.344 -10.842 -60.220 1.00 89.12 390 LEU A O 1
ATOM 3080 N N . ARG A 1 391 ? 8.898 -11.695 -58.848 1.00 88.38 391 ARG A N 1
ATOM 3081 C CA . ARG A 1 391 ? 9.987 -11.782 -59.845 1.00 88.38 391 ARG A CA 1
ATOM 3082 C C . ARG A 1 391 ? 9.601 -12.523 -61.137 1.00 88.38 391 ARG A C 1
ATOM 3084 O O . ARG A 1 391 ? 10.194 -12.274 -62.181 1.00 88.38 391 ARG A O 1
ATOM 3091 N N . GLN A 1 392 ? 8.637 -13.442 -61.061 1.00 87.00 392 GLN A N 1
ATOM 3092 C CA . GLN A 1 392 ? 8.133 -14.212 -62.205 1.00 87.00 392 GLN A CA 1
ATOM 3093 C C . GLN A 1 392 ? 7.101 -13.441 -63.053 1.00 87.00 392 GLN A C 1
ATOM 3095 O O . GLN A 1 392 ? 6.866 -13.822 -64.197 1.00 87.00 392 GLN A O 1
ATOM 3100 N N . SER A 1 393 ? 6.517 -12.354 -62.533 1.00 88.69 393 SER A N 1
ATOM 3101 C CA . SER A 1 393 ? 5.521 -11.550 -63.249 1.00 88.69 393 SER A CA 1
ATOM 3102 C C . SER A 1 393 ? 6.122 -10.878 -64.494 1.00 88.69 393 SER A C 1
ATOM 3104 O O . SER A 1 393 ? 7.254 -10.366 -64.443 1.00 88.69 393 SER A O 1
ATOM 3106 N N . PRO A 1 394 ? 5.384 -10.787 -65.619 1.00 86.81 394 PRO A N 1
ATOM 3107 C CA . PRO A 1 394 ? 5.756 -9.895 -66.716 1.00 86.81 394 PRO A CA 1
ATOM 3108 C C . PRO A 1 394 ? 5.862 -8.433 -66.244 1.00 86.81 394 PRO A C 1
ATOM 3110 O O . PRO A 1 394 ? 6.774 -7.728 -66.673 1.00 86.81 394 PRO A O 1
ATOM 3113 N N . ALA A 1 395 ? 5.017 -8.022 -65.292 1.00 88.19 395 ALA A N 1
ATOM 3114 C CA . ALA A 1 395 ? 4.938 -6.681 -64.716 1.00 88.19 395 ALA A CA 1
ATOM 3115 C C . ALA A 1 395 ? 5.829 -6.488 -63.467 1.00 88.19 395 ALA A C 1
ATOM 3117 O O . ALA A 1 395 ? 5.500 -5.694 -62.592 1.00 88.19 395 ALA A O 1
ATOM 3118 N N . PHE A 1 396 ? 6.946 -7.219 -63.349 1.00 92.12 396 PHE A N 1
ATOM 3119 C CA . PHE A 1 396 ? 7.845 -7.097 -62.195 1.00 92.12 396 PHE A CA 1
ATOM 3120 C C . PHE A 1 396 ? 8.487 -5.697 -62.084 1.00 92.12 396 PHE A C 1
ATOM 3122 O O . PHE A 1 396 ? 9.251 -5.291 -62.966 1.00 92.12 396 PHE A O 1
ATOM 3129 N N . ALA A 1 397 ? 8.244 -5.000 -60.969 1.00 89.88 397 ALA A N 1
ATOM 3130 C CA . ALA A 1 397 ? 8.597 -3.590 -60.749 1.00 89.88 397 ALA A CA 1
ATOM 3131 C C . ALA A 1 397 ? 10.088 -3.258 -60.974 1.00 89.88 397 ALA A C 1
ATOM 3133 O O . ALA A 1 397 ? 10.426 -2.202 -61.508 1.00 89.88 397 ALA A O 1
ATOM 3134 N N . TYR A 1 398 ? 10.995 -4.180 -60.630 1.00 89.88 398 TYR A N 1
ATOM 3135 C CA . TYR A 1 398 ? 12.449 -3.989 -60.756 1.00 89.88 398 TYR A CA 1
ATOM 3136 C C . TYR A 1 398 ? 13.063 -4.648 -62.003 1.00 89.88 398 TYR A C 1
ATOM 3138 O O . TYR A 1 398 ? 14.279 -4.814 -62.079 1.00 89.88 398 TYR A O 1
ATOM 3146 N N . ARG A 1 399 ? 12.258 -5.020 -63.013 1.00 88.50 399 ARG A N 1
ATOM 3147 C CA . ARG A 1 399 ? 12.746 -5.689 -64.240 1.00 88.50 399 ARG A CA 1
ATOM 3148 C C . ARG A 1 399 ? 13.795 -4.865 -65.002 1.00 88.50 399 ARG A C 1
ATOM 3150 O O . ARG A 1 399 ? 14.770 -5.434 -65.479 1.00 88.50 399 ARG A O 1
ATOM 3157 N N . ASN A 1 400 ? 13.606 -3.544 -65.083 1.00 86.12 400 ASN A N 1
ATOM 3158 C CA . ASN A 1 400 ? 14.469 -2.612 -65.832 1.00 86.12 400 ASN A CA 1
ATOM 3159 C C . ASN A 1 400 ? 15.060 -1.479 -64.961 1.00 86.12 400 ASN A C 1
ATOM 3161 O O . ASN A 1 400 ? 15.647 -0.533 -65.487 1.00 86.12 400 ASN A O 1
ATOM 3165 N N . VAL A 1 401 ? 14.877 -1.527 -63.637 1.00 86.38 401 VAL A N 1
ATOM 3166 C CA . VAL A 1 401 ? 15.249 -0.450 -62.703 1.00 86.38 401 VAL A CA 1
ATOM 3167 C C . VAL A 1 401 ? 15.885 -1.069 -61.462 1.00 86.38 401 VAL A C 1
ATOM 3169 O O . VAL A 1 401 ? 15.295 -1.942 -60.837 1.00 86.38 401 VAL A O 1
ATOM 3172 N N . THR A 1 402 ? 17.080 -0.612 -61.076 1.00 85.62 402 THR A N 1
ATOM 3173 C CA . THR A 1 402 ? 17.689 -1.035 -59.802 1.00 85.62 402 THR A CA 1
ATOM 3174 C C . THR A 1 402 ? 17.037 -0.309 -58.627 1.00 85.62 402 THR A C 1
ATOM 3176 O O . THR A 1 402 ? 16.639 0.848 -58.767 1.00 85.62 402 THR A O 1
ATOM 3179 N N . VAL A 1 403 ? 17.004 -0.938 -57.448 1.00 84.19 403 VAL A N 1
ATOM 3180 C CA . VAL A 1 403 ? 16.499 -0.331 -56.200 1.00 84.19 403 VAL A CA 1
ATOM 3181 C C . VAL A 1 403 ? 17.114 1.056 -55.960 1.00 84.19 403 VAL A C 1
ATOM 3183 O O . VAL A 1 403 ? 16.393 2.030 -55.767 1.00 84.19 403 VAL A O 1
ATOM 3186 N N . SER A 1 404 ? 18.435 1.196 -56.109 1.00 79.31 404 SER A N 1
ATOM 3187 C CA . SER A 1 404 ? 19.122 2.486 -55.945 1.00 79.31 404 SER A CA 1
ATOM 3188 C C . SER A 1 404 ? 18.676 3.549 -56.964 1.00 79.31 404 SER A C 1
ATOM 3190 O O . SER A 1 404 ? 18.585 4.733 -56.642 1.00 79.31 404 SER A O 1
ATOM 3192 N N . THR A 1 405 ? 18.338 3.146 -58.195 1.00 80.44 405 THR A N 1
ATOM 3193 C CA . THR A 1 405 ? 17.747 4.047 -59.200 1.00 80.44 405 THR A CA 1
ATOM 3194 C C . THR A 1 405 ? 16.305 4.424 -58.849 1.00 80.44 405 THR A C 1
ATOM 3196 O O . THR A 1 405 ? 15.936 5.585 -59.023 1.00 80.44 405 THR A O 1
ATOM 3199 N N . ALA A 1 406 ? 15.503 3.489 -58.330 1.00 81.38 406 ALA A N 1
ATOM 3200 C CA . ALA A 1 406 ? 14.154 3.777 -57.843 1.00 81.38 406 ALA A CA 1
ATOM 3201 C C . ALA A 1 406 ? 14.198 4.803 -56.695 1.00 81.38 406 ALA A C 1
ATOM 3203 O O . ALA A 1 406 ? 13.550 5.841 -56.794 1.00 81.38 406 ALA A O 1
ATOM 3204 N N . MET A 1 407 ? 15.061 4.586 -55.694 1.00 81.25 407 MET A N 1
ATOM 3205 C CA . MET A 1 407 ? 15.295 5.490 -54.555 1.00 81.25 407 MET A CA 1
ATOM 3206 C C . MET A 1 407 ? 15.681 6.917 -54.958 1.00 81.25 407 MET A C 1
ATOM 3208 O O . MET A 1 407 ? 15.217 7.886 -54.357 1.00 81.25 407 MET A O 1
ATOM 3212 N N . GLN A 1 408 ? 16.556 7.059 -55.959 1.00 76.06 408 GLN A N 1
ATOM 3213 C CA . GLN A 1 408 ? 16.960 8.372 -56.469 1.00 76.06 408 GLN A CA 1
ATOM 3214 C C . GLN A 1 408 ? 15.812 9.062 -57.215 1.00 76.06 408 GLN A C 1
ATOM 3216 O O . GLN A 1 408 ? 15.612 10.262 -57.053 1.00 76.06 408 GLN A O 1
ATOM 3221 N N . ARG A 1 409 ? 15.044 8.315 -58.019 1.00 74.81 409 ARG A N 1
ATOM 3222 C CA . ARG A 1 409 ? 13.965 8.869 -58.850 1.00 74.81 409 ARG A CA 1
ATOM 3223 C C . ARG A 1 409 ? 12.704 9.224 -58.066 1.00 74.81 409 ARG A C 1
ATOM 3225 O O . ARG A 1 409 ? 12.036 10.180 -58.440 1.00 74.81 409 ARG A O 1
ATOM 3232 N N . THR A 1 410 ? 12.389 8.517 -56.981 1.00 70.12 410 THR A N 1
ATOM 3233 C CA . THR A 1 410 ? 11.261 8.874 -56.100 1.00 70.12 410 THR A CA 1
ATOM 3234 C C . THR A 1 410 ? 11.569 10.052 -55.173 1.00 70.12 410 THR A C 1
ATOM 3236 O O . THR A 1 410 ? 10.663 10.557 -54.522 1.00 70.12 410 THR A O 1
ATOM 3239 N N . SER A 1 411 ? 12.827 10.513 -55.101 1.00 63.94 411 SER A N 1
ATOM 3240 C CA . SER A 1 411 ? 13.287 11.600 -54.213 1.00 63.94 411 SER A CA 1
ATOM 3241 C C . SER A 1 411 ? 13.038 11.367 -52.710 1.00 63.94 411 SER A C 1
ATOM 3243 O O . SER A 1 411 ? 13.195 12.284 -51.909 1.00 63.94 411 SER A O 1
ATOM 3245 N N . MET A 1 412 ? 12.684 10.141 -52.304 1.00 60.53 412 MET A N 1
ATOM 3246 C CA . MET A 1 412 ? 12.233 9.834 -50.939 1.00 60.53 412 MET A CA 1
ATOM 3247 C C . MET A 1 412 ? 13.369 9.752 -49.905 1.00 60.53 412 MET A C 1
ATOM 3249 O O . MET A 1 412 ? 13.118 9.957 -48.722 1.00 60.53 412 MET A O 1
ATOM 3253 N N . THR A 1 413 ? 14.607 9.429 -50.309 1.00 63.78 413 THR A N 1
ATOM 3254 C CA . THR A 1 413 ? 15.678 9.065 -49.349 1.00 63.78 413 THR A CA 1
ATOM 3255 C C . THR A 1 413 ? 17.109 9.518 -49.690 1.00 63.78 413 THR A C 1
ATOM 3257 O O . THR A 1 413 ? 17.991 9.445 -48.825 1.00 63.78 413 THR A O 1
ATOM 3260 N N . LEU A 1 414 ? 17.393 9.993 -50.911 1.00 64.00 414 LEU A N 1
ATOM 3261 C CA . LEU A 1 414 ? 18.757 10.309 -51.374 1.00 64.00 414 LEU A CA 1
ATOM 3262 C C . LEU A 1 414 ? 18.877 11.743 -51.906 1.00 64.00 414 LEU A C 1
ATOM 3264 O O . LEU A 1 414 ? 18.234 12.100 -52.884 1.00 64.00 414 LEU A O 1
ATOM 3268 N N . THR A 1 415 ? 19.751 12.551 -51.291 1.00 58.78 415 THR A N 1
ATOM 3269 C CA . THR A 1 415 ? 19.835 14.003 -51.549 1.00 58.78 415 THR A CA 1
ATOM 3270 C C . THR A 1 415 ? 21.124 14.499 -52.218 1.00 58.78 415 THR A C 1
ATOM 3272 O O . THR A 1 415 ? 21.146 15.643 -52.661 1.00 58.78 415 THR A O 1
ATOM 3275 N N . THR A 1 416 ? 22.203 13.701 -52.331 1.00 65.75 416 THR A N 1
ATOM 3276 C CA . THR A 1 416 ? 23.402 14.111 -53.107 1.00 65.75 416 THR A CA 1
ATOM 3277 C C . THR A 1 416 ? 24.093 12.956 -53.859 1.00 65.75 416 THR A C 1
ATOM 3279 O O . THR A 1 416 ? 24.302 11.887 -53.274 1.00 65.75 416 THR A O 1
ATOM 3282 N N . PRO A 1 417 ? 24.549 13.169 -55.115 1.00 64.62 417 PRO A N 1
ATOM 3283 C CA . PRO A 1 417 ? 25.264 12.146 -55.885 1.00 64.62 417 PRO A CA 1
ATOM 3284 C C . PRO A 1 417 ? 26.656 11.794 -55.337 1.00 64.62 417 PRO A C 1
ATOM 3286 O O . PRO A 1 417 ? 27.019 10.622 -55.288 1.00 64.62 417 PRO A O 1
ATOM 3289 N N . TYR A 1 418 ? 27.439 12.786 -54.891 1.00 68.38 418 TYR A N 1
ATOM 3290 C CA . TYR A 1 418 ? 28.835 12.580 -54.464 1.00 68.38 418 TYR A CA 1
ATOM 3291 C C . TYR A 1 418 ? 28.955 11.635 -53.260 1.00 68.38 418 TYR A C 1
ATOM 3293 O O . TYR A 1 418 ? 29.767 10.712 -53.267 1.00 68.38 418 TYR A O 1
ATOM 3301 N N . HIS A 1 419 ? 28.112 11.825 -52.240 1.00 73.19 419 HIS A N 1
ATOM 3302 C CA . HIS A 1 419 ? 28.073 10.941 -51.076 1.00 73.19 419 HIS A CA 1
ATOM 3303 C C . HIS A 1 419 ? 27.664 9.514 -51.470 1.00 73.19 419 HIS A C 1
ATOM 3305 O O . HIS A 1 419 ? 28.279 8.545 -51.027 1.00 73.19 419 HIS A O 1
ATOM 3311 N N . SER A 1 420 ? 26.663 9.388 -52.351 1.00 72.44 420 SER A N 1
ATOM 3312 C CA . SER A 1 420 ? 26.237 8.095 -52.891 1.00 72.44 420 SER A CA 1
ATOM 3313 C C . SER A 1 420 ? 27.364 7.385 -53.643 1.00 72.44 420 SER A C 1
ATOM 3315 O O . SER A 1 420 ? 27.490 6.173 -53.517 1.00 72.44 420 SER A O 1
ATOM 3317 N N . ALA A 1 421 ? 28.209 8.116 -54.378 1.00 74.94 421 ALA A N 1
ATOM 3318 C CA . ALA A 1 421 ? 29.349 7.543 -55.088 1.00 74.94 421 ALA A CA 1
ATOM 3319 C C . ALA A 1 421 ? 30.437 7.010 -54.137 1.00 74.94 421 ALA A C 1
ATOM 3321 O O . ALA A 1 421 ? 30.939 5.912 -54.361 1.00 74.94 421 ALA A O 1
ATOM 3322 N N . VAL A 1 422 ? 30.774 7.731 -53.057 1.00 77.62 422 VAL A N 1
ATOM 3323 C CA . VAL A 1 422 ? 31.792 7.261 -52.094 1.00 77.62 422 VAL A CA 1
ATOM 3324 C C . VAL A 1 422 ? 31.304 6.040 -51.313 1.00 77.62 422 VAL A C 1
ATOM 3326 O O . VAL A 1 422 ? 32.027 5.051 -51.230 1.00 77.62 422 VAL A O 1
ATOM 3329 N N . VAL A 1 423 ? 30.071 6.060 -50.793 1.00 82.25 423 VAL A N 1
ATOM 3330 C CA . VAL A 1 423 ? 29.517 4.899 -50.071 1.00 82.25 423 VAL A CA 1
ATOM 3331 C C . VAL A 1 423 ? 29.327 3.706 -51.013 1.00 82.25 423 VAL A C 1
ATOM 3333 O O . VAL A 1 423 ? 29.688 2.586 -50.653 1.00 82.25 423 VAL A O 1
ATOM 3336 N N . SER A 1 424 ? 28.898 3.945 -52.259 1.00 82.69 424 SER A N 1
ATOM 3337 C CA . SER A 1 424 ? 28.859 2.907 -53.296 1.00 82.69 424 SER A CA 1
ATOM 3338 C C . SER A 1 424 ? 30.238 2.354 -53.647 1.00 82.69 424 SER A C 1
ATOM 3340 O O . SER A 1 424 ? 30.342 1.180 -53.985 1.00 82.69 424 SER A O 1
ATOM 3342 N N . GLY A 1 425 ? 31.307 3.143 -53.537 1.00 83.44 425 GLY A N 1
ATOM 3343 C CA . GLY A 1 425 ? 32.679 2.665 -53.714 1.00 83.44 425 GLY A CA 1
ATOM 3344 C C . GLY A 1 425 ? 33.170 1.725 -52.606 1.00 83.44 425 GLY A C 1
ATOM 3345 O O . GLY A 1 425 ? 33.994 0.865 -52.893 1.00 83.44 425 GLY A O 1
ATOM 3346 N N . ILE A 1 426 ? 32.672 1.875 -51.371 1.00 84.31 426 ILE A N 1
ATOM 3347 C CA . ILE A 1 426 ? 33.174 1.160 -50.180 1.00 84.31 426 ILE A CA 1
ATOM 3348 C C . ILE A 1 426 ? 32.283 -0.030 -49.791 1.00 84.31 426 ILE A C 1
ATOM 3350 O O . ILE A 1 426 ? 32.793 -1.114 -49.531 1.00 84.31 426 ILE A O 1
ATOM 3354 N N . LEU A 1 427 ? 30.965 0.175 -49.723 1.00 89.12 427 LEU A N 1
ATOM 3355 C CA . LEU A 1 427 ? 30.002 -0.822 -49.235 1.00 89.12 427 LEU A CA 1
ATOM 3356 C C . LEU A 1 427 ? 29.156 -1.401 -50.368 1.00 89.12 427 LEU A C 1
ATOM 3358 O O . LEU A 1 427 ? 28.978 -2.609 -50.459 1.00 89.12 427 LEU A O 1
ATOM 3362 N N . GLY A 1 428 ? 28.641 -0.543 -51.244 1.00 88.62 428 GLY A N 1
ATOM 3363 C CA . GLY A 1 428 ? 27.630 -0.916 -52.230 1.00 88.62 428 GLY A CA 1
ATOM 3364 C C . GLY A 1 428 ? 26.570 0.178 -52.383 1.00 88.62 428 GLY A C 1
ATOM 3365 O O . GLY A 1 428 ? 26.603 1.182 -51.664 1.00 88.62 428 GLY A O 1
ATOM 3366 N N . PRO A 1 429 ? 25.677 0.067 -53.376 1.00 87.25 429 PRO A N 1
ATOM 3367 C CA . PRO A 1 429 ? 24.624 1.052 -53.577 1.00 87.25 429 PRO A CA 1
ATOM 3368 C C . PRO A 1 429 ? 23.677 1.118 -52.367 1.00 87.25 429 PRO A C 1
ATOM 3370 O O . PRO A 1 429 ? 23.366 0.114 -51.736 1.00 87.25 429 PRO A O 1
ATOM 3373 N N . PHE A 1 430 ? 23.171 2.315 -52.063 1.00 85.56 430 PHE A N 1
ATOM 3374 C CA . PHE A 1 430 ? 22.074 2.463 -51.104 1.00 85.56 430 PHE A CA 1
ATOM 3375 C C . PHE A 1 430 ? 20.846 1.680 -51.593 1.00 85.56 430 PHE A C 1
ATOM 3377 O O . PHE A 1 430 ? 20.526 1.741 -52.787 1.00 85.56 430 PHE A O 1
ATOM 3384 N N . GLY A 1 431 ? 20.201 0.953 -50.677 1.00 84.38 431 GLY A N 1
ATOM 3385 C CA . GLY A 1 431 ? 19.129 -0.010 -50.939 1.00 84.38 431 GLY A CA 1
ATOM 3386 C C . GLY A 1 431 ? 19.510 -1.466 -50.628 1.00 84.38 431 GLY A C 1
ATOM 3387 O O . GLY A 1 431 ? 18.622 -2.245 -50.291 1.00 84.38 431 GLY A O 1
ATOM 3388 N N . SER A 1 432 ? 20.802 -1.817 -50.686 1.00 88.06 432 SER A N 1
ATOM 3389 C CA . SER A 1 432 ? 21.342 -3.171 -50.442 1.00 88.06 432 SER A CA 1
ATOM 3390 C C . SER A 1 432 ? 22.451 -3.211 -49.373 1.00 88.06 432 SER A C 1
ATOM 3392 O O . SER A 1 432 ? 23.353 -4.043 -49.430 1.00 88.06 432 SER A O 1
ATOM 3394 N N . ILE A 1 433 ? 22.407 -2.301 -48.393 1.00 90.38 433 ILE A N 1
ATOM 3395 C CA . ILE A 1 433 ? 23.342 -2.280 -47.260 1.00 90.38 433 ILE A CA 1
ATOM 3396 C C . ILE A 1 433 ? 22.615 -2.741 -45.994 1.00 90.38 433 ILE A C 1
ATOM 3398 O O . ILE A 1 433 ? 21.726 -2.050 -45.497 1.00 90.38 433 ILE A O 1
ATOM 3402 N N . ASP A 1 434 ? 23.048 -3.867 -45.438 1.00 91.31 434 ASP A N 1
ATOM 3403 C CA . ASP A 1 434 ? 22.651 -4.343 -44.117 1.00 91.31 434 ASP A CA 1
ATOM 3404 C C . ASP A 1 434 ? 23.406 -3.591 -43.019 1.00 91.31 434 ASP A C 1
ATOM 3406 O O . ASP A 1 434 ? 24.624 -3.428 -43.086 1.00 91.31 434 ASP A O 1
ATOM 3410 N N . ALA A 1 435 ? 22.711 -3.202 -41.953 1.00 91.12 435 ALA A N 1
ATOM 3411 C CA . ALA A 1 435 ? 23.317 -2.671 -40.738 1.00 91.12 435 ALA A CA 1
ATOM 3412 C C . ALA A 1 435 ? 23.073 -3.630 -39.567 1.00 91.12 435 ALA A C 1
ATOM 3414 O O . ALA A 1 435 ? 21.949 -3.768 -39.089 1.00 91.12 435 ALA A O 1
ATOM 3415 N N . LYS A 1 436 ? 24.126 -4.292 -39.081 1.00 89.75 436 LYS A N 1
ATOM 3416 C CA . LYS A 1 436 ? 24.057 -5.300 -38.009 1.00 89.75 436 LYS A CA 1
ATOM 3417 C C . LYS A 1 436 ? 24.788 -4.798 -36.769 1.00 89.75 436 LYS A C 1
ATOM 3419 O O . LYS A 1 436 ? 25.930 -4.349 -36.854 1.00 89.75 436 LYS A O 1
ATOM 3424 N N . ILE A 1 437 ? 24.145 -4.861 -35.606 1.00 88.44 437 ILE A N 1
ATOM 3425 C CA . ILE A 1 437 ? 24.773 -4.454 -34.342 1.00 88.44 437 ILE A CA 1
ATOM 3426 C C . ILE A 1 437 ? 25.766 -5.531 -33.914 1.00 88.44 437 ILE A C 1
ATOM 3428 O O . ILE A 1 437 ? 25.433 -6.716 -33.860 1.00 88.44 437 ILE A O 1
ATOM 3432 N N . VAL A 1 438 ? 26.991 -5.111 -33.617 1.00 87.25 438 VAL A N 1
ATOM 3433 C CA . VAL A 1 438 ? 28.076 -5.996 -33.199 1.00 87.25 438 VAL A CA 1
ATOM 3434 C C . VAL A 1 438 ? 27.959 -6.255 -31.692 1.00 87.25 438 VAL A C 1
ATOM 3436 O O . VAL A 1 438 ? 27.976 -5.292 -30.917 1.00 87.25 438 VAL A O 1
ATOM 3439 N N . PRO A 1 439 ? 27.869 -7.524 -31.247 1.00 82.19 439 PRO A N 1
ATOM 3440 C CA . PRO A 1 439 ? 27.770 -7.846 -29.830 1.00 82.19 439 PRO A CA 1
ATOM 3441 C C . PRO A 1 439 ? 29.042 -7.447 -29.071 1.00 82.19 439 PRO A C 1
ATOM 3443 O O . PRO A 1 439 ? 30.155 -7.432 -29.603 1.00 82.19 439 PRO A O 1
ATOM 3446 N N . ARG A 1 440 ? 28.879 -7.124 -27.785 1.00 80.94 440 ARG A N 1
ATOM 3447 C CA . ARG A 1 440 ? 29.972 -6.701 -26.898 1.00 80.94 440 ARG A CA 1
ATOM 3448 C C . ARG A 1 440 ? 30.892 -7.904 -26.615 1.00 80.94 440 ARG A C 1
ATOM 3450 O O . ARG A 1 440 ? 30.395 -8.909 -26.113 1.00 80.94 440 ARG A O 1
ATOM 3457 N N . PRO A 1 441 ? 32.217 -7.840 -26.870 1.00 86.44 441 PRO A N 1
ATOM 3458 C CA . PRO A 1 441 ? 33.105 -8.968 -26.589 1.00 86.44 441 PRO A CA 1
ATOM 3459 C C . PRO A 1 441 ? 33.092 -9.361 -25.108 1.00 86.44 441 PRO A C 1
ATOM 3461 O O . PRO A 1 441 ? 33.341 -8.520 -24.241 1.00 86.44 441 PRO A O 1
ATOM 3464 N N . GLN A 1 442 ? 32.882 -10.645 -24.807 1.00 83.44 442 GLN A N 1
ATOM 3465 C CA . GLN A 1 442 ? 32.798 -11.120 -23.420 1.00 83.44 442 GLN A CA 1
ATOM 3466 C C . GLN A 1 442 ? 34.087 -10.852 -22.620 1.00 83.44 442 GLN A C 1
ATOM 3468 O O . GLN A 1 442 ? 34.019 -10.483 -21.452 1.00 83.44 442 GLN A O 1
ATOM 3473 N N . ALA A 1 443 ? 35.267 -10.887 -23.254 1.00 85.50 443 ALA A N 1
ATOM 3474 C CA . ALA A 1 443 ? 36.528 -10.497 -22.610 1.00 85.50 443 ALA A CA 1
ATOM 3475 C C . ALA A 1 443 ? 36.576 -9.012 -22.183 1.00 85.50 443 ALA A C 1
ATOM 3477 O O . ALA A 1 443 ? 37.185 -8.681 -21.165 1.00 85.50 443 ALA A O 1
ATOM 3478 N N . LEU A 1 444 ? 35.920 -8.111 -22.930 1.00 84.69 444 LEU A N 1
ATOM 3479 C CA . LEU A 1 444 ? 35.790 -6.696 -22.560 1.00 84.69 444 LEU A CA 1
ATOM 3480 C C . LEU A 1 444 ? 34.846 -6.532 -21.364 1.00 84.69 444 LEU A C 1
ATOM 3482 O O . LEU A 1 444 ? 35.167 -5.786 -20.437 1.00 84.69 444 LEU A O 1
ATOM 3486 N N . LEU A 1 445 ? 33.712 -7.240 -21.367 1.00 80.75 445 LEU A N 1
ATOM 3487 C CA . LEU A 1 445 ? 32.790 -7.241 -20.232 1.00 80.75 445 LEU A CA 1
ATOM 3488 C C . LEU A 1 445 ? 33.484 -7.800 -18.985 1.00 80.75 445 LEU A C 1
ATOM 3490 O O . LEU A 1 445 ? 33.487 -7.115 -17.968 1.00 80.75 445 LEU A O 1
ATOM 3494 N N . ALA A 1 446 ? 34.147 -8.959 -19.085 1.00 82.94 446 ALA A N 1
ATOM 3495 C CA . ALA A 1 446 ? 34.934 -9.596 -18.024 1.00 82.94 446 ALA A CA 1
ATOM 3496 C C . ALA A 1 446 ? 35.971 -8.643 -17.395 1.00 82.94 446 ALA A C 1
ATOM 3498 O O . ALA A 1 446 ? 36.009 -8.477 -16.174 1.00 82.94 446 ALA A O 1
ATOM 3499 N N . PHE A 1 447 ? 36.767 -7.959 -18.224 1.00 85.62 447 PHE A N 1
ATOM 3500 C CA . PHE A 1 447 ? 37.743 -6.972 -17.757 1.00 85.62 447 PHE A CA 1
ATOM 3501 C C . PHE A 1 447 ? 37.070 -5.762 -17.081 1.00 85.62 447 PHE A C 1
ATOM 3503 O O . PHE A 1 447 ? 37.540 -5.300 -16.042 1.00 85.62 447 PHE A O 1
ATOM 3510 N N . TYR A 1 448 ? 35.926 -5.284 -17.591 1.00 83.06 448 TYR A N 1
ATOM 3511 C CA . TYR A 1 448 ? 35.150 -4.223 -16.936 1.00 83.06 448 TYR A CA 1
ATOM 3512 C C . TYR A 1 448 ? 34.644 -4.641 -15.542 1.00 83.06 448 TYR A C 1
ATOM 3514 O O . TYR A 1 448 ? 34.798 -3.860 -14.602 1.00 83.06 448 TYR A O 1
ATOM 3522 N N . ARG A 1 449 ? 34.135 -5.879 -15.367 1.00 79.00 449 ARG A N 1
ATOM 3523 C CA . ARG A 1 449 ? 33.708 -6.409 -14.044 1.00 79.00 449 ARG A CA 1
ATOM 3524 C C . ARG A 1 449 ? 34.869 -6.360 -13.049 1.00 79.00 449 ARG A C 1
ATOM 3526 O O . ARG A 1 449 ? 34.723 -5.839 -11.946 1.00 79.00 449 ARG A O 1
ATOM 3533 N N . GLN A 1 450 ? 36.038 -6.847 -13.472 1.00 83.31 450 GLN A N 1
ATOM 3534 C CA . GLN A 1 450 ? 37.250 -6.882 -12.649 1.00 83.31 450 GLN A CA 1
ATOM 3535 C C . GLN A 1 450 ? 37.718 -5.482 -12.235 1.00 83.31 450 GLN A C 1
ATOM 3537 O O . GLN A 1 450 ? 38.018 -5.272 -11.062 1.00 83.31 450 GLN A O 1
ATOM 3542 N N . VAL A 1 451 ? 37.735 -4.510 -13.156 1.00 83.81 451 VAL A N 1
ATOM 3543 C CA . VAL A 1 451 ? 38.107 -3.121 -12.837 1.00 83.81 451 VAL A CA 1
ATOM 3544 C C . VAL A 1 451 ? 37.127 -2.497 -11.843 1.00 83.81 451 VAL A C 1
ATOM 3546 O O . VAL A 1 451 ? 37.568 -1.867 -10.881 1.00 83.81 451 VAL A O 1
ATOM 3549 N N . VAL A 1 45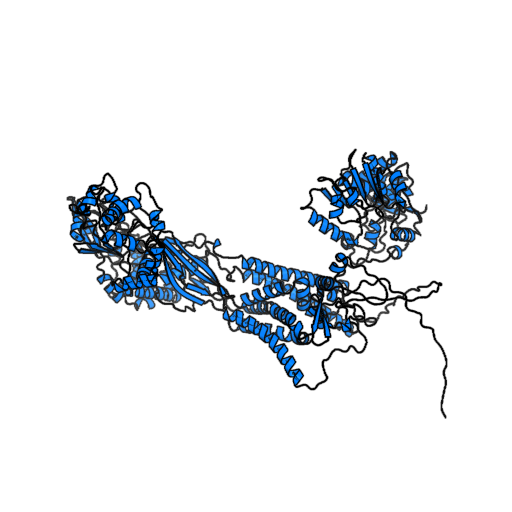2 ? 35.814 -2.674 -12.029 1.00 78.75 452 VAL A N 1
ATOM 3550 C CA . VAL A 1 452 ? 34.801 -2.132 -11.106 1.00 78.75 452 VAL A CA 1
ATOM 3551 C C . VAL A 1 452 ? 34.958 -2.744 -9.711 1.00 78.75 452 VAL A C 1
ATOM 3553 O O . VAL A 1 452 ? 35.089 -1.998 -8.741 1.00 78.75 452 VAL A O 1
ATOM 3556 N N . ALA A 1 453 ? 35.054 -4.072 -9.604 1.00 76.88 453 ALA A N 1
ATOM 3557 C CA . ALA A 1 453 ? 35.254 -4.762 -8.327 1.00 76.88 453 ALA A CA 1
ATOM 3558 C C . ALA A 1 453 ? 36.562 -4.338 -7.627 1.00 76.88 453 ALA A C 1
ATOM 3560 O O . ALA A 1 453 ? 36.559 -4.006 -6.441 1.00 76.88 453 ALA A O 1
ATOM 3561 N N . ALA A 1 454 ? 37.672 -4.259 -8.369 1.00 81.56 454 ALA A N 1
ATOM 3562 C CA . ALA A 1 454 ? 38.961 -3.803 -7.849 1.00 81.56 454 ALA A CA 1
ATOM 3563 C C . ALA A 1 454 ? 38.942 -2.332 -7.396 1.00 81.56 454 ALA A C 1
ATOM 3565 O O . ALA A 1 454 ? 39.638 -1.985 -6.438 1.00 81.56 454 ALA A O 1
ATOM 3566 N N . THR A 1 455 ? 38.136 -1.484 -8.047 1.00 79.62 455 THR A N 1
ATOM 3567 C CA . THR A 1 455 ? 37.928 -0.076 -7.671 1.00 79.62 455 THR A CA 1
ATOM 3568 C C . THR A 1 455 ? 37.113 0.040 -6.381 1.00 79.62 455 THR A C 1
ATOM 3570 O O . THR A 1 455 ? 37.488 0.806 -5.496 1.00 79.62 455 THR A O 1
ATOM 3573 N N . VAL A 1 456 ? 36.042 -0.747 -6.221 1.00 75.00 456 VAL A N 1
ATOM 3574 C CA . VAL A 1 456 ? 35.247 -0.781 -4.977 1.00 75.00 456 VAL A CA 1
ATOM 3575 C C . VAL A 1 456 ? 36.097 -1.274 -3.800 1.00 75.00 456 VAL A C 1
ATOM 3577 O O . VAL A 1 456 ? 36.115 -0.628 -2.752 1.00 75.00 456 VAL A O 1
ATOM 3580 N N . ALA A 1 457 ? 36.887 -2.336 -3.990 1.00 75.00 457 ALA A N 1
ATOM 3581 C CA . ALA A 1 457 ? 37.834 -2.812 -2.978 1.00 75.00 457 ALA A CA 1
ATOM 3582 C C . ALA A 1 457 ? 38.871 -1.731 -2.594 1.00 75.00 457 ALA A C 1
ATOM 3584 O O . ALA A 1 457 ? 39.145 -1.515 -1.415 1.00 75.00 457 ALA A O 1
ATOM 3585 N N . ALA A 1 458 ? 39.393 -0.985 -3.573 1.00 77.62 458 ALA A N 1
ATOM 3586 C CA . ALA A 1 458 ? 40.338 0.110 -3.340 1.00 77.62 458 ALA A CA 1
ATOM 3587 C C . ALA A 1 458 ? 39.732 1.281 -2.532 1.00 77.62 458 ALA A C 1
ATOM 3589 O O . ALA A 1 458 ? 40.399 1.872 -1.682 1.00 77.62 458 ALA A O 1
ATOM 3590 N N . ILE A 1 459 ? 38.450 1.598 -2.751 1.00 74.50 459 ILE A N 1
ATOM 3591 C CA . ILE A 1 459 ? 37.700 2.617 -1.990 1.00 74.50 459 ILE A CA 1
ATOM 3592 C C . ILE A 1 459 ? 37.536 2.222 -0.510 1.00 74.50 459 ILE A C 1
ATOM 3594 O O . ILE A 1 459 ? 37.465 3.096 0.365 1.00 74.50 459 ILE A O 1
ATOM 3598 N N . GLN A 1 460 ? 37.470 0.924 -0.214 1.00 71.31 460 GLN A N 1
ATOM 3599 C CA . GLN A 1 460 ? 37.368 0.404 1.151 1.00 71.31 460 GLN A CA 1
ATOM 3600 C C . GLN A 1 460 ? 38.727 0.408 1.875 1.00 71.31 460 GLN A C 1
ATOM 3602 O O . GLN A 1 460 ? 38.771 0.791 3.042 1.00 71.31 460 GLN A O 1
ATOM 3607 N N . ASP A 1 461 ? 39.815 0.089 1.167 1.00 72.06 461 ASP A N 1
ATOM 3608 C CA . ASP A 1 461 ? 41.167 -0.132 1.707 1.00 72.06 461 ASP A CA 1
ATOM 3609 C C . ASP A 1 461 ? 41.783 1.080 2.444 1.00 72.06 461 ASP A C 1
ATOM 3611 O O . ASP A 1 461 ? 42.150 0.983 3.614 1.00 72.06 461 ASP A O 1
ATOM 3615 N N . THR A 1 462 ? 41.882 2.255 1.805 1.00 70.25 462 THR A N 1
ATOM 3616 C CA . THR A 1 462 ? 42.591 3.413 2.395 1.00 70.25 462 THR A CA 1
ATOM 3617 C C . THR A 1 462 ? 41.917 4.765 2.131 1.00 70.25 462 THR A C 1
ATOM 3619 O O . THR A 1 462 ? 41.418 5.046 1.042 1.00 70.25 462 THR A O 1
ATOM 3622 N N . ASN A 1 463 ? 41.955 5.668 3.124 1.00 68.81 463 ASN A N 1
ATOM 3623 C CA . ASN A 1 463 ? 41.321 6.998 3.048 1.00 68.81 463 ASN A CA 1
ATOM 3624 C C . ASN A 1 463 ? 41.859 7.878 1.899 1.00 68.81 463 ASN A C 1
ATOM 3626 O O . ASN A 1 463 ? 41.092 8.628 1.299 1.00 68.81 463 ASN A O 1
ATOM 3630 N N . HIS A 1 464 ? 43.151 7.771 1.571 1.00 67.12 464 HIS A N 1
ATOM 3631 C CA . HIS A 1 464 ? 43.757 8.473 0.430 1.00 67.12 464 HIS A CA 1
ATOM 3632 C C . HIS A 1 464 ? 43.282 7.899 -0.917 1.00 67.12 464 HIS A C 1
ATOM 3634 O O . HIS A 1 464 ? 43.069 8.634 -1.878 1.00 67.12 464 HIS A O 1
ATOM 3640 N N . THR A 1 465 ? 43.088 6.581 -0.993 1.00 68.69 465 THR A N 1
ATOM 3641 C CA . THR A 1 465 ? 42.590 5.899 -2.197 1.00 68.69 465 THR A CA 1
ATOM 3642 C C . THR A 1 465 ? 41.123 6.241 -2.452 1.00 68.69 465 THR A C 1
ATOM 3644 O O . THR A 1 465 ? 40.727 6.554 -3.574 1.00 68.69 465 THR A O 1
ATOM 3647 N N . ARG A 1 466 ? 40.334 6.324 -1.375 1.00 69.44 466 ARG A N 1
ATOM 3648 C CA . ARG A 1 466 ? 38.956 6.821 -1.392 1.00 69.44 466 ARG A CA 1
ATOM 3649 C C . ARG A 1 466 ? 38.852 8.247 -1.934 1.00 69.44 466 ARG A C 1
ATOM 3651 O O . ARG A 1 466 ? 38.083 8.471 -2.861 1.00 69.44 466 ARG A O 1
ATOM 3658 N N . SER A 1 467 ? 39.618 9.200 -1.393 1.00 67.06 467 SER A N 1
ATOM 3659 C CA . SER A 1 467 ? 39.470 10.616 -1.761 1.00 67.06 467 SER A CA 1
ATOM 3660 C C . SER A 1 467 ? 39.825 10.915 -3.221 1.00 67.06 467 SER A C 1
ATOM 3662 O O . SER A 1 467 ? 39.211 11.810 -3.803 1.00 67.06 467 SER A O 1
ATOM 3664 N N . PHE A 1 468 ? 40.753 10.170 -3.841 1.00 70.94 468 PHE A N 1
ATOM 3665 C CA . PHE A 1 468 ? 41.029 10.345 -5.271 1.00 70.94 468 PHE A CA 1
ATOM 3666 C C . PHE A 1 468 ? 39.952 9.712 -6.158 1.00 70.94 468 PHE A C 1
ATOM 3668 O O . PHE A 1 468 ? 39.586 10.316 -7.161 1.00 70.94 468 PHE A O 1
ATOM 3675 N N . LEU A 1 469 ? 39.416 8.537 -5.804 1.00 70.50 469 LEU A N 1
ATOM 3676 C CA . LEU A 1 469 ? 38.420 7.838 -6.628 1.00 70.50 469 LEU A CA 1
ATOM 3677 C C . LEU A 1 469 ? 37.045 8.523 -6.624 1.00 70.50 469 LEU A C 1
ATOM 3679 O O . LEU A 1 469 ? 36.340 8.470 -7.632 1.00 70.50 469 LEU A O 1
ATOM 3683 N N . THR A 1 470 ? 36.662 9.191 -5.529 1.00 68.12 470 THR A N 1
ATOM 3684 C CA . THR A 1 470 ? 35.348 9.853 -5.427 1.00 68.12 470 THR A CA 1
ATOM 3685 C C . THR A 1 470 ? 35.302 11.264 -6.011 1.00 68.12 470 THR A C 1
ATOM 3687 O O . THR A 1 470 ? 34.221 11.716 -6.377 1.00 68.12 470 THR A O 1
ATOM 3690 N N . ASN A 1 471 ? 36.439 11.964 -6.103 1.00 72.38 471 ASN A N 1
ATOM 3691 C CA . ASN A 1 471 ? 36.475 13.411 -6.367 1.00 72.38 471 ASN A CA 1
ATOM 3692 C C . ASN A 1 471 ? 37.042 13.788 -7.751 1.00 72.38 471 ASN A C 1
ATOM 3694 O O . ASN A 1 471 ? 37.430 14.936 -7.958 1.00 72.38 471 ASN A O 1
ATOM 3698 N N . VAL A 1 472 ? 37.107 12.851 -8.705 1.00 75.25 472 VAL A N 1
ATOM 3699 C CA . VAL A 1 472 ? 37.558 13.149 -10.078 1.00 75.25 472 VAL A CA 1
ATOM 3700 C C . VAL A 1 472 ? 36.486 13.967 -10.820 1.00 75.25 472 VAL A C 1
ATOM 3702 O O . VAL A 1 472 ? 35.385 13.450 -11.030 1.00 75.25 472 VAL A O 1
ATOM 3705 N N . PRO A 1 473 ? 36.771 15.206 -11.267 1.00 78.88 473 PRO A N 1
ATOM 3706 C CA . PRO A 1 473 ? 35.821 15.983 -12.057 1.00 78.88 473 PRO A CA 1
ATOM 3707 C C . PRO A 1 473 ? 35.628 15.364 -13.448 1.00 78.88 473 PRO A C 1
ATOM 3709 O O . PRO A 1 473 ? 36.591 14.932 -14.087 1.00 78.88 473 PRO A O 1
ATOM 3712 N N . MET A 1 474 ? 34.383 15.361 -13.936 1.00 80.69 474 MET A N 1
ATOM 3713 C CA . MET A 1 474 ? 34.039 14.889 -15.281 1.00 80.69 474 MET A CA 1
ATOM 3714 C C . MET A 1 474 ? 34.864 15.632 -16.337 1.00 80.69 474 MET A C 1
ATOM 3716 O O . MET A 1 474 ? 34.835 16.859 -16.414 1.00 80.69 474 MET A O 1
ATOM 3720 N N . GLN A 1 475 ? 35.577 14.878 -17.170 1.00 82.88 475 GLN A N 1
ATOM 3721 C CA . GLN A 1 475 ? 36.457 15.427 -18.195 1.00 82.88 475 GLN A CA 1
ATOM 3722 C C . GLN A 1 475 ? 35.752 15.496 -19.548 1.00 82.88 475 GLN A C 1
ATOM 3724 O O . GLN A 1 475 ? 34.979 14.604 -19.911 1.00 82.88 475 GLN A O 1
ATOM 3729 N N . GLN A 1 476 ? 36.049 16.540 -20.325 1.00 81.88 476 GLN A N 1
ATOM 3730 C CA . GLN A 1 476 ? 35.552 16.688 -21.689 1.00 81.88 476 GLN A CA 1
ATOM 3731 C C . GLN A 1 476 ? 36.602 17.322 -22.611 1.00 81.88 476 GLN A C 1
ATOM 3733 O O . GLN A 1 476 ? 37.237 18.319 -22.265 1.00 81.88 476 GLN A O 1
ATOM 3738 N N . TRP A 1 477 ? 36.756 16.750 -23.806 1.00 79.56 477 TRP A N 1
ATOM 3739 C CA . TRP A 1 477 ? 37.574 17.289 -24.895 1.00 79.56 477 TRP A CA 1
ATOM 3740 C C . TRP A 1 477 ? 37.085 16.800 -26.264 1.00 79.56 477 TRP A C 1
ATOM 3742 O O . TRP A 1 477 ? 36.320 15.840 -26.349 1.00 79.56 477 TRP A O 1
ATOM 3752 N N . ALA A 1 478 ? 37.495 17.455 -27.351 1.00 74.94 478 ALA A N 1
ATOM 3753 C CA . ALA A 1 478 ? 37.216 16.968 -28.702 1.00 74.94 478 ALA A CA 1
ATOM 3754 C C . ALA A 1 478 ? 38.038 15.701 -29.008 1.00 74.94 478 ALA A C 1
ATOM 3756 O O . ALA A 1 478 ? 39.199 15.595 -28.609 1.00 74.94 478 ALA A O 1
ATOM 3757 N N . LEU A 1 479 ? 37.451 14.740 -29.725 1.00 76.06 479 LEU A N 1
ATOM 3758 C CA . LEU A 1 479 ? 38.199 13.624 -30.302 1.00 76.06 479 LEU A CA 1
ATOM 3759 C C . LEU A 1 479 ? 39.110 14.152 -31.408 1.00 76.06 479 LEU A C 1
ATOM 3761 O O . LEU A 1 479 ? 38.665 14.883 -32.293 1.00 76.06 479 LEU A O 1
ATOM 3765 N N . LYS A 1 480 ? 40.388 13.788 -31.322 1.00 74.00 480 LYS A N 1
ATOM 3766 C CA . LYS A 1 480 ? 41.446 14.277 -32.206 1.00 74.00 480 LYS A CA 1
ATOM 3767 C C . LYS A 1 480 ? 41.605 13.379 -33.420 1.00 74.00 480 LYS A C 1
ATOM 3769 O O . LYS A 1 480 ? 41.456 12.164 -33.305 1.00 74.00 480 LYS A O 1
ATOM 3774 N N . GLY A 1 481 ? 41.943 13.984 -34.552 1.00 69.88 481 GLY A N 1
ATOM 3775 C CA . GLY A 1 481 ? 42.418 13.271 -35.731 1.00 69.88 481 GLY A CA 1
ATOM 3776 C C . GLY A 1 481 ? 43.847 12.747 -35.565 1.00 69.88 481 GLY A C 1
ATOM 3777 O O . GLY A 1 481 ? 44.404 12.701 -34.466 1.00 69.88 481 GLY A O 1
ATOM 3778 N N . TYR A 1 482 ? 44.469 12.385 -36.688 1.00 71.38 482 TYR A N 1
ATOM 3779 C CA . TYR A 1 482 ? 45.918 12.191 -36.730 1.00 71.38 482 TYR A CA 1
ATOM 3780 C C . TYR A 1 482 ? 46.648 13.512 -36.434 1.00 71.38 482 TYR A C 1
ATOM 3782 O O . TYR A 1 482 ? 46.153 14.590 -36.755 1.00 71.38 482 TYR A O 1
ATOM 3790 N N . GLU A 1 483 ? 47.856 13.436 -35.875 1.00 68.62 483 GLU A N 1
ATOM 3791 C CA . GLU A 1 483 ? 48.669 14.611 -35.517 1.00 68.62 483 GLU A CA 1
ATOM 3792 C C . GLU A 1 483 ? 48.907 15.562 -36.708 1.00 68.62 483 GLU A C 1
ATOM 3794 O O . GLU A 1 483 ? 48.832 16.781 -36.567 1.00 68.62 483 GLU A O 1
ATOM 3799 N N . SER A 1 484 ? 49.068 15.008 -37.914 1.00 68.25 484 SER A N 1
ATOM 3800 C CA . SER A 1 484 ? 49.185 15.764 -39.169 1.00 68.25 484 SER A CA 1
ATOM 3801 C C . SER A 1 484 ? 47.918 16.533 -39.574 1.00 68.25 484 SER A C 1
ATOM 3803 O O . SER A 1 484 ? 47.998 17.436 -40.406 1.00 68.25 484 SER A O 1
ATOM 3805 N N . TRP A 1 485 ? 46.753 16.199 -39.010 1.00 71.94 485 TRP A N 1
ATOM 3806 C CA . TRP A 1 485 ? 45.503 16.935 -39.220 1.00 71.94 485 TRP A CA 1
ATOM 3807 C C . TRP A 1 485 ? 45.374 18.092 -38.236 1.00 71.94 485 TRP A C 1
ATOM 3809 O O . TRP A 1 485 ? 45.054 19.198 -38.653 1.00 71.94 485 TRP A O 1
ATOM 3819 N N . GLU A 1 486 ? 45.670 17.850 -36.956 1.00 70.12 486 GLU A N 1
ATOM 3820 C CA . GLU A 1 486 ? 45.616 18.873 -35.901 1.00 70.12 486 GLU A CA 1
ATOM 3821 C C . GLU A 1 486 ? 46.681 19.970 -36.106 1.00 70.12 486 GLU A C 1
ATOM 3823 O O . GLU A 1 486 ? 46.457 21.127 -35.753 1.00 70.12 486 GLU A O 1
ATOM 3828 N N . ALA A 1 487 ? 47.824 19.628 -36.716 1.00 68.56 487 ALA A N 1
ATOM 3829 C CA . ALA A 1 487 ? 48.871 20.578 -37.100 1.00 68.56 487 ALA A CA 1
ATOM 3830 C C . ALA A 1 487 ? 48.601 21.315 -38.432 1.00 68.56 487 ALA A C 1
ATOM 3832 O O . ALA A 1 487 ? 49.271 22.303 -38.735 1.00 68.56 487 ALA A O 1
ATOM 3833 N N . GLY A 1 488 ? 47.659 20.837 -39.253 1.00 65.31 488 GLY A N 1
ATOM 3834 C CA . GLY A 1 488 ? 47.397 21.348 -40.601 1.00 65.31 488 GLY A CA 1
ATOM 3835 C C . GLY A 1 488 ? 46.182 22.277 -40.692 1.00 65.31 488 GLY A C 1
ATOM 3836 O O . GLY A 1 488 ? 45.250 22.208 -39.899 1.00 65.31 488 GLY A O 1
ATOM 3837 N N . ALA A 1 489 ? 46.122 23.108 -41.738 1.00 68.25 489 ALA A N 1
ATOM 3838 C CA . ALA A 1 489 ? 44.953 23.948 -42.046 1.00 68.25 489 ALA A CA 1
ATOM 3839 C C . ALA A 1 489 ? 43.793 23.171 -42.720 1.00 68.25 489 ALA A C 1
ATOM 3841 O O . ALA A 1 489 ? 43.072 23.710 -43.563 1.00 68.25 489 ALA A O 1
ATOM 3842 N N . LEU A 1 490 ? 43.639 21.884 -42.396 1.00 73.75 490 LEU A N 1
ATOM 3843 C CA . LEU A 1 490 ? 42.619 21.004 -42.966 1.00 73.75 490 LEU A CA 1
ATOM 3844 C C . LEU A 1 490 ? 41.263 21.250 -42.290 1.00 73.75 490 LEU A C 1
ATOM 3846 O O . LEU A 1 490 ? 41.192 21.503 -41.089 1.00 73.75 490 LEU A O 1
ATOM 3850 N N . ARG A 1 491 ? 40.169 21.169 -43.057 1.00 76.94 491 ARG A N 1
ATOM 3851 C CA . ARG A 1 491 ? 38.803 21.227 -42.511 1.00 76.94 491 ARG A CA 1
ATOM 3852 C C . ARG A 1 491 ? 38.140 19.867 -42.650 1.00 76.94 491 ARG A C 1
ATOM 3854 O O . ARG A 1 491 ? 38.195 19.268 -43.722 1.00 76.94 491 ARG A O 1
ATOM 3861 N N . VAL A 1 492 ? 37.479 19.397 -41.600 1.00 76.94 492 VAL A N 1
ATOM 3862 C CA . VAL A 1 492 ? 36.743 18.126 -41.630 1.00 76.94 492 VAL A CA 1
ATOM 3863 C C . VAL A 1 492 ? 35.277 18.412 -41.963 1.00 76.94 492 VAL A C 1
ATOM 3865 O O . VAL A 1 492 ? 34.683 19.327 -41.399 1.00 76.94 492 VAL A O 1
ATOM 3868 N N . GLN A 1 493 ? 34.711 17.682 -42.926 1.00 73.06 493 GLN A N 1
ATOM 3869 C CA . GLN A 1 493 ? 33.371 17.870 -43.498 1.00 73.06 493 GLN A CA 1
ATOM 3870 C C . GLN A 1 493 ? 32.582 16.545 -43.586 1.00 73.06 493 GLN A C 1
ATOM 3872 O O . GLN A 1 493 ? 32.006 16.196 -44.616 1.00 73.06 493 GLN A O 1
ATOM 3877 N N . GLY A 1 494 ? 32.538 15.796 -42.489 1.00 71.88 494 GLY A N 1
ATOM 3878 C CA . GLY A 1 494 ? 31.654 14.645 -42.305 1.00 71.88 494 GLY A CA 1
ATOM 3879 C C . GLY A 1 494 ? 32.201 13.660 -41.276 1.00 71.88 494 GLY A C 1
ATOM 3880 O O . GLY A 1 494 ? 33.347 13.782 -40.854 1.00 71.88 494 GLY A O 1
ATOM 3881 N N . GLY A 1 495 ? 31.373 12.695 -40.885 1.00 75.44 495 GLY A N 1
ATOM 3882 C CA . GLY A 1 495 ? 31.678 11.700 -39.851 1.00 75.44 495 GLY A CA 1
ATOM 3883 C C . GLY A 1 495 ? 30.610 10.606 -39.778 1.00 75.44 495 GLY A C 1
ATOM 3884 O O . GLY A 1 495 ? 30.921 9.434 -39.588 1.00 75.44 495 GLY A O 1
ATOM 3885 N N . ASP A 1 496 ? 29.352 10.982 -40.018 1.00 82.69 496 ASP A N 1
ATOM 3886 C CA . ASP A 1 496 ? 28.250 10.065 -40.306 1.00 82.69 496 ASP A CA 1
ATOM 3887 C C . ASP A 1 496 ? 28.280 9.631 -41.792 1.00 82.69 496 ASP A C 1
ATOM 3889 O O . ASP A 1 496 ? 28.127 10.461 -42.692 1.00 82.69 496 ASP A O 1
ATOM 3893 N N . ILE A 1 497 ? 28.459 8.325 -42.043 1.00 81.62 497 ILE A N 1
ATOM 3894 C CA . ILE A 1 497 ? 28.443 7.687 -43.381 1.00 81.62 497 ILE A CA 1
ATOM 3895 C C . ILE A 1 497 ? 27.051 7.654 -44.037 1.00 81.62 497 ILE A C 1
ATOM 3897 O O . ILE A 1 497 ? 26.888 7.210 -45.172 1.00 81.62 497 ILE A O 1
ATOM 3901 N N . LEU A 1 498 ? 26.029 8.095 -43.309 1.00 84.25 498 LEU A N 1
ATOM 3902 C CA . LEU A 1 498 ? 24.647 8.222 -43.741 1.00 84.25 498 LEU A CA 1
ATOM 3903 C C . LEU A 1 498 ? 24.321 9.673 -44.124 1.00 84.25 498 LEU A C 1
ATOM 3905 O O . LEU A 1 498 ? 23.171 9.961 -44.457 1.00 84.25 498 LEU A O 1
ATOM 3909 N N . CYS A 1 499 ? 25.291 10.595 -44.124 1.00 80.38 499 CYS A N 1
ATOM 3910 C CA . CYS A 1 499 ? 25.027 12.025 -44.260 1.00 80.38 499 CYS A CA 1
ATOM 3911 C C . CYS A 1 499 ? 25.824 12.749 -45.347 1.00 80.38 499 CYS A C 1
ATOM 3913 O O . CYS A 1 499 ? 27.051 12.818 -45.367 1.00 80.38 499 CYS A O 1
ATOM 3915 N N . ALA A 1 500 ? 25.065 13.410 -46.219 1.00 67.88 500 ALA A N 1
ATOM 3916 C CA . ALA A 1 500 ? 25.544 14.161 -47.366 1.00 67.88 500 ALA A CA 1
ATOM 3917 C C . ALA A 1 500 ? 26.187 15.515 -46.990 1.00 67.88 500 ALA A C 1
ATOM 3919 O O . ALA A 1 500 ? 25.608 16.568 -47.233 1.00 67.88 500 ALA A O 1
ATOM 3920 N N . SER A 1 501 ? 27.406 15.474 -46.439 1.00 62.53 501 SER A N 1
ATOM 3921 C CA . SER A 1 501 ? 28.308 16.615 -46.173 1.00 62.53 501 SER A CA 1
ATOM 3922 C C . SER A 1 501 ? 27.713 17.795 -45.380 1.00 62.53 501 SER A C 1
ATOM 3924 O O . SER A 1 501 ? 27.057 18.673 -45.935 1.00 62.53 501 SER A O 1
ATOM 3926 N N . GLY A 1 502 ? 28.036 17.876 -44.085 1.00 63.16 502 GLY A N 1
ATOM 3927 C CA . GLY A 1 502 ? 27.712 19.034 -43.238 1.00 63.16 502 GLY A CA 1
ATOM 3928 C C . GLY A 1 502 ? 28.573 20.277 -43.524 1.00 63.16 502 GLY A C 1
ATOM 3929 O O . GLY A 1 502 ? 29.343 20.315 -44.484 1.00 63.16 502 GLY A O 1
ATOM 3930 N N . THR A 1 503 ? 28.493 21.303 -42.674 1.00 70.94 503 THR A N 1
ATOM 3931 C CA . THR A 1 503 ? 29.426 22.443 -42.713 1.00 70.94 503 THR A CA 1
ATOM 3932 C C . THR A 1 503 ? 30.841 22.008 -42.286 1.00 70.94 503 THR A C 1
ATOM 3934 O O . THR A 1 503 ? 30.970 21.307 -41.281 1.00 70.94 503 THR A O 1
ATOM 3937 N N . PRO A 1 504 ? 31.916 22.394 -43.010 1.00 73.88 504 PRO A N 1
ATOM 3938 C CA . PRO A 1 504 ? 33.279 22.036 -42.621 1.00 73.88 504 PRO A CA 1
ATOM 3939 C C . PRO A 1 504 ? 33.691 22.699 -41.301 1.00 73.88 504 PRO A C 1
ATOM 3941 O O . PRO A 1 504 ? 33.613 23.924 -41.175 1.00 73.88 504 PRO A O 1
ATOM 3944 N N . LEU A 1 505 ? 34.194 21.914 -40.349 1.00 74.19 505 LEU A N 1
ATOM 3945 C CA . LEU A 1 505 ? 34.658 22.387 -39.045 1.00 74.19 505 LEU A CA 1
ATOM 3946 C C . LEU A 1 505 ? 36.202 22.438 -38.979 1.00 74.19 505 LEU A C 1
ATOM 3948 O O . LEU A 1 505 ? 36.867 21.515 -39.454 1.00 74.19 505 LEU A O 1
ATOM 3952 N N . PRO A 1 506 ? 36.799 23.490 -38.378 1.00 71.12 506 PRO A N 1
ATOM 3953 C CA . PRO A 1 506 ? 38.248 23.626 -38.189 1.00 71.12 506 PRO A CA 1
ATOM 3954 C C . PRO A 1 506 ? 38.714 23.021 -36.845 1.00 71.12 506 PRO A C 1
ATOM 3956 O O . PRO A 1 506 ? 39.514 23.634 -36.129 1.00 71.12 506 PRO A O 1
ATOM 3959 N N . VAL A 1 507 ? 38.128 21.883 -36.451 1.00 67.50 507 VAL A N 1
ATOM 3960 C CA . VAL A 1 507 ? 38.346 21.207 -35.159 1.00 67.50 507 VAL A CA 1
ATOM 3961 C C . VAL A 1 507 ? 38.147 19.690 -35.276 1.00 67.50 507 VAL A C 1
ATOM 3963 O O . VAL A 1 507 ? 37.074 19.264 -35.694 1.00 67.50 507 VAL A O 1
ATOM 3966 N N . GLY A 1 508 ? 39.133 18.906 -34.823 1.00 73.25 508 GLY A N 1
ATOM 3967 C CA . GLY A 1 508 ? 39.007 17.486 -34.462 1.00 73.25 508 GLY A CA 1
ATOM 3968 C C . GLY A 1 508 ? 38.332 16.551 -35.476 1.00 73.25 508 GLY A C 1
ATOM 3969 O O . GLY A 1 508 ? 38.260 16.810 -36.675 1.00 73.25 508 GLY A O 1
ATOM 3970 N N . MET A 1 509 ? 37.814 15.436 -34.961 1.00 79.81 509 MET A N 1
ATOM 3971 C CA . MET A 1 509 ? 36.871 14.563 -35.663 1.00 79.81 509 MET A CA 1
ATOM 3972 C C . MET A 1 509 ? 35.442 15.103 -35.547 1.00 79.81 509 MET A C 1
ATOM 3974 O O . MET A 1 509 ? 35.041 15.618 -34.500 1.00 79.81 509 MET A O 1
ATOM 3978 N N . MET A 1 510 ? 34.621 14.895 -36.574 1.00 81.12 510 MET A N 1
ATOM 3979 C CA . MET A 1 510 ? 33.174 15.096 -36.509 1.00 81.12 510 MET A CA 1
ATOM 3980 C C . MET A 1 510 ? 32.451 13.865 -35.958 1.00 81.12 510 MET A C 1
ATOM 3982 O O . MET A 1 510 ? 32.947 12.738 -36.033 1.00 81.12 510 MET A O 1
ATOM 3986 N N . ALA A 1 511 ? 31.276 14.094 -35.372 1.00 82.50 511 ALA A N 1
ATOM 3987 C CA . ALA A 1 511 ? 30.425 13.043 -34.834 1.00 82.50 511 ALA A CA 1
ATOM 3988 C C . ALA A 1 511 ? 30.032 12.026 -35.924 1.00 82.50 511 ALA A C 1
ATOM 3990 O O . ALA A 1 511 ? 29.781 12.388 -37.074 1.00 82.50 511 ALA A O 1
ATOM 3991 N N . SER A 1 512 ? 30.008 10.753 -35.529 1.00 85.12 512 SER A N 1
ATOM 3992 C CA . SER A 1 512 ? 29.532 9.633 -36.346 1.00 85.12 512 SER A CA 1
ATOM 3993 C C . SER A 1 512 ? 28.004 9.510 -36.274 1.00 85.12 512 SER A C 1
ATOM 3995 O O . SER A 1 512 ? 27.361 10.235 -35.515 1.00 85.12 512 SER A O 1
ATOM 3997 N N . PHE A 1 513 ? 27.435 8.565 -37.021 1.00 87.62 513 PHE A N 1
ATOM 3998 C CA . PHE A 1 513 ? 26.004 8.249 -37.040 1.00 87.62 513 PHE A CA 1
ATOM 3999 C C . PHE A 1 513 ? 25.408 8.031 -35.641 1.00 87.62 513 PHE A C 1
ATOM 4001 O O . PHE A 1 513 ? 26.111 7.718 -34.675 1.00 87.62 513 PHE A O 1
ATOM 4008 N N . GLY A 1 514 ? 24.086 8.141 -35.516 1.00 86.44 514 GLY A N 1
ATOM 4009 C CA . GLY A 1 514 ? 23.404 7.779 -34.277 1.00 86.44 514 GLY A CA 1
ATOM 4010 C C . GLY A 1 514 ? 21.934 8.180 -34.213 1.00 86.44 514 GLY A C 1
ATOM 4011 O O . GLY A 1 514 ? 21.378 8.722 -35.164 1.00 86.44 514 GLY A O 1
ATOM 4012 N N . ILE A 1 515 ? 21.309 7.935 -33.058 1.00 82.06 515 ILE A N 1
ATOM 4013 C CA . ILE A 1 515 ? 19.896 8.257 -32.784 1.00 82.06 515 ILE A CA 1
ATOM 4014 C C . ILE A 1 515 ? 19.659 9.697 -32.290 1.00 82.06 515 ILE A C 1
ATOM 4016 O O . ILE A 1 515 ? 18.521 10.125 -32.132 1.00 82.06 515 ILE A O 1
ATOM 4020 N N . THR A 1 516 ? 20.696 10.461 -31.945 1.00 76.31 516 THR A N 1
ATOM 4021 C CA . THR A 1 516 ? 20.550 11.755 -31.234 1.00 76.31 516 THR A CA 1
ATOM 4022 C C . THR A 1 516 ? 20.537 12.982 -32.138 1.00 76.31 516 THR A C 1
ATOM 4024 O O . THR A 1 516 ? 20.229 14.079 -31.677 1.00 76.31 516 THR A O 1
ATOM 4027 N N . HIS A 1 517 ? 20.913 12.815 -33.400 1.00 74.75 517 HIS A N 1
ATOM 4028 C CA . HIS A 1 517 ? 21.033 13.875 -34.386 1.00 74.75 517 HIS A CA 1
ATOM 4029 C C . HIS A 1 517 ? 20.926 13.256 -35.782 1.00 74.75 517 HIS A C 1
ATOM 4031 O O . HIS A 1 517 ? 21.406 12.146 -35.996 1.00 74.75 517 HIS A O 1
ATOM 4037 N N . GLY A 1 518 ? 20.295 13.977 -36.711 1.00 77.44 518 GLY A N 1
ATOM 4038 C CA . GLY A 1 518 ? 20.414 13.693 -38.141 1.00 77.44 518 GLY A CA 1
ATOM 4039 C C . GLY A 1 518 ? 21.700 14.314 -38.698 1.00 77.44 518 GLY A C 1
ATOM 4040 O O . GLY A 1 518 ? 22.657 14.544 -37.960 1.00 77.44 518 GLY A O 1
ATOM 4041 N N . CYS A 1 519 ? 21.694 14.705 -39.974 1.00 78.88 519 CYS A N 1
ATOM 4042 C CA . CYS A 1 519 ? 22.867 15.223 -40.697 1.00 78.88 519 CYS A CA 1
ATOM 4043 C C . CYS A 1 519 ? 23.377 16.629 -40.298 1.00 78.88 519 CYS A C 1
ATOM 4045 O O . CYS A 1 519 ? 23.923 17.358 -41.127 1.00 78.88 519 CYS A O 1
ATOM 4047 N N . LEU A 1 520 ? 23.225 17.023 -39.033 1.00 75.12 520 LEU A N 1
ATOM 4048 C CA . LEU A 1 520 ? 23.749 18.272 -38.485 1.00 75.12 520 LEU A CA 1
ATOM 4049 C C . LEU A 1 520 ? 25.238 18.134 -38.142 1.00 75.12 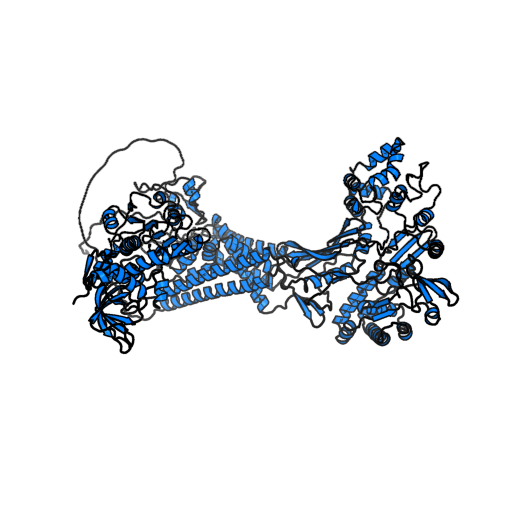520 LEU A C 1
ATOM 4051 O O . LEU A 1 520 ? 25.636 17.262 -37.371 1.00 75.12 520 LEU A O 1
ATOM 4055 N N . ALA A 1 521 ? 26.060 19.043 -38.667 1.00 71.31 521 ALA A N 1
ATOM 4056 C CA . ALA A 1 521 ? 27.494 19.079 -38.398 1.00 71.31 521 ALA A CA 1
ATOM 4057 C C . ALA A 1 521 ? 27.793 19.318 -36.907 1.00 71.31 521 ALA A C 1
ATOM 4059 O O . ALA A 1 521 ? 27.441 20.358 -36.348 1.00 71.31 521 ALA A O 1
ATOM 4060 N N . ARG A 1 522 ? 28.483 18.368 -36.267 1.00 78.56 522 ARG A N 1
ATOM 4061 C CA . ARG A 1 522 ? 28.941 18.465 -34.874 1.00 78.56 522 ARG A CA 1
ATOM 4062 C C . ARG A 1 522 ? 30.348 17.899 -34.723 1.00 78.56 522 ARG A C 1
ATOM 4064 O O . ARG A 1 522 ? 30.672 16.884 -35.335 1.00 78.56 522 ARG A O 1
ATOM 4071 N N . ALA A 1 523 ? 31.159 18.523 -33.872 1.00 79.62 523 ALA A N 1
ATOM 4072 C CA . ALA A 1 523 ? 32.418 17.940 -33.415 1.00 79.62 523 ALA A CA 1
ATOM 4073 C C . ALA A 1 523 ? 32.139 16.724 -32.514 1.00 79.62 523 ALA A C 1
ATOM 4075 O O . ALA A 1 523 ? 31.214 16.735 -31.697 1.00 79.62 523 ALA A O 1
ATOM 4076 N N . SER A 1 524 ? 32.939 15.672 -32.657 1.00 80.50 524 SER A N 1
ATOM 4077 C CA . SER A 1 524 ? 32.850 14.464 -31.841 1.00 80.50 524 SER A CA 1
ATOM 4078 C C . SER A 1 524 ? 33.506 14.739 -30.490 1.00 80.50 524 SER A C 1
ATOM 4080 O O . SER A 1 524 ? 34.727 14.830 -30.393 1.00 80.50 524 SER A O 1
ATOM 4082 N N . MET A 1 525 ? 32.710 14.903 -29.434 1.00 78.50 525 MET A N 1
ATOM 4083 C CA . MET A 1 525 ? 33.242 15.130 -28.087 1.00 78.50 525 MET A CA 1
ATOM 4084 C C . MET A 1 525 ? 33.466 13.801 -27.362 1.00 78.50 525 MET A C 1
ATOM 4086 O O . MET A 1 525 ? 32.593 12.925 -27.340 1.00 78.50 525 MET A O 1
ATOM 4090 N N . LEU A 1 526 ? 34.622 13.673 -26.716 1.00 78.62 526 LEU A N 1
ATOM 4091 C CA . LEU A 1 526 ? 34.862 12.670 -25.697 1.00 78.62 526 LEU A CA 1
ATOM 4092 C C . LEU A 1 526 ? 34.560 13.276 -24.326 1.00 78.62 526 LEU A C 1
ATOM 4094 O O . LEU A 1 526 ? 35.264 14.158 -23.847 1.00 78.62 526 LEU A O 1
ATOM 4098 N N . GLN A 1 527 ? 33.492 12.783 -23.711 1.00 78.31 527 GLN A N 1
ATOM 4099 C CA . GLN A 1 527 ? 33.187 12.976 -22.297 1.00 78.31 527 GLN A CA 1
ATOM 4100 C C . GLN A 1 527 ? 33.613 11.718 -21.536 1.00 78.31 527 GLN A C 1
ATOM 4102 O O . GLN A 1 527 ? 33.308 10.612 -21.998 1.00 78.31 527 GLN A O 1
ATOM 4107 N N . ILE A 1 528 ? 34.269 11.875 -20.386 1.00 77.06 528 ILE A N 1
ATOM 4108 C CA . ILE A 1 528 ? 34.764 10.777 -19.545 1.00 77.06 528 ILE A CA 1
ATOM 4109 C C . ILE A 1 528 ? 34.381 11.051 -18.084 1.00 77.06 528 ILE A C 1
ATOM 4111 O O . ILE A 1 528 ? 34.676 12.119 -17.548 1.00 77.06 528 ILE A O 1
ATOM 4115 N N . ASP A 1 529 ? 33.712 10.088 -17.454 1.00 78.19 529 ASP A N 1
ATOM 4116 C CA . ASP A 1 529 ? 33.451 10.074 -16.011 1.00 78.19 529 ASP A CA 1
ATOM 4117 C C . ASP A 1 529 ? 34.599 9.383 -15.246 1.00 78.19 529 ASP A C 1
ATOM 4119 O O . ASP A 1 529 ? 35.510 8.808 -15.845 1.00 78.19 529 ASP A O 1
ATOM 4123 N N . SER A 1 530 ? 34.583 9.450 -13.913 1.00 79.12 530 SER A N 1
ATOM 4124 C CA . SER A 1 530 ? 35.635 8.869 -13.067 1.00 79.12 530 SER A CA 1
ATOM 4125 C C . SER A 1 530 ? 35.856 7.373 -13.337 1.00 79.12 530 SER A C 1
ATOM 4127 O O . SER A 1 530 ? 36.997 6.930 -13.468 1.00 79.12 530 SER A O 1
ATOM 4129 N N . ALA A 1 531 ? 34.775 6.605 -13.499 1.00 77.75 531 ALA A N 1
ATOM 4130 C CA . ALA A 1 531 ? 34.819 5.166 -13.743 1.00 77.75 531 ALA A CA 1
ATOM 4131 C C . ALA A 1 531 ? 35.416 4.820 -15.118 1.00 77.75 531 ALA A C 1
ATOM 4133 O O . ALA A 1 531 ? 36.285 3.953 -15.212 1.00 77.75 531 ALA A O 1
ATOM 4134 N N . ALA A 1 532 ? 35.004 5.513 -16.184 1.00 80.69 532 ALA A N 1
ATOM 4135 C CA . ALA A 1 532 ? 35.574 5.341 -17.518 1.00 80.69 532 ALA A CA 1
ATOM 4136 C C . ALA A 1 532 ? 37.047 5.783 -17.578 1.00 80.69 532 ALA A C 1
ATOM 4138 O O . ALA A 1 532 ? 37.834 5.185 -18.313 1.00 80.69 532 ALA A O 1
ATOM 4139 N N . LEU A 1 533 ? 37.447 6.783 -16.784 1.00 84.44 533 LEU A N 1
ATOM 4140 C CA . LEU A 1 533 ? 38.835 7.235 -16.708 1.00 84.44 533 LEU A CA 1
ATOM 4141 C C . LEU A 1 533 ? 39.732 6.208 -16.002 1.00 84.44 533 LEU A C 1
ATOM 4143 O O . LEU A 1 533 ? 40.787 5.859 -16.531 1.00 84.44 533 LEU A O 1
ATOM 4147 N N . VAL A 1 534 ? 39.293 5.669 -14.858 1.00 85.94 534 VAL A N 1
ATOM 4148 C CA . VAL A 1 534 ? 39.981 4.568 -14.158 1.00 85.94 534 VAL A CA 1
ATOM 4149 C C . VAL A 1 534 ? 40.084 3.344 -15.069 1.00 85.94 534 VAL A C 1
ATOM 4151 O O . VAL A 1 534 ? 41.170 2.780 -15.209 1.00 85.94 534 VAL A O 1
ATOM 4154 N N . PHE A 1 535 ? 39.002 2.983 -15.766 1.00 86.94 535 PHE A N 1
ATOM 4155 C CA . PHE A 1 535 ? 38.985 1.878 -16.724 1.00 86.94 535 PHE A CA 1
ATOM 4156 C C . PHE A 1 535 ? 39.989 2.068 -17.867 1.00 86.94 535 PHE A C 1
ATOM 4158 O O . PHE A 1 535 ? 40.828 1.195 -18.093 1.00 86.94 535 PHE A O 1
ATOM 4165 N N . ALA A 1 536 ? 39.962 3.217 -18.547 1.00 86.00 536 ALA A N 1
ATOM 4166 C CA . ALA A 1 536 ? 40.862 3.502 -19.661 1.00 86.00 536 ALA A CA 1
ATOM 4167 C C . ALA A 1 536 ? 42.341 3.530 -19.232 1.00 86.00 536 ALA A C 1
ATOM 4169 O O . ALA A 1 536 ? 43.200 2.999 -19.938 1.00 86.00 536 ALA A O 1
ATOM 4170 N N . LEU A 1 537 ? 42.646 4.100 -18.062 1.00 87.38 537 LEU A N 1
ATOM 4171 C CA . LEU A 1 537 ? 44.012 4.158 -17.534 1.00 87.38 537 LEU A CA 1
ATOM 4172 C C . LEU A 1 537 ? 44.511 2.792 -17.051 1.00 87.38 537 LEU A C 1
ATOM 4174 O O . LEU A 1 537 ? 45.662 2.449 -17.318 1.00 87.38 537 LEU A O 1
ATOM 4178 N N . THR A 1 538 ? 43.649 1.980 -16.434 1.00 89.38 538 THR A N 1
ATOM 4179 C CA . THR A 1 538 ? 43.977 0.587 -16.079 1.00 89.38 538 THR A CA 1
ATOM 4180 C C . THR A 1 538 ? 44.252 -0.234 -17.338 1.00 89.38 538 THR A C 1
ATOM 4182 O O . THR A 1 538 ? 45.261 -0.932 -17.417 1.00 89.38 538 THR A O 1
ATOM 4185 N N . ALA A 1 539 ? 43.415 -0.085 -18.372 1.00 88.31 539 ALA A N 1
ATOM 4186 C CA . ALA A 1 539 ? 43.599 -0.755 -19.656 1.00 88.31 539 ALA A CA 1
ATOM 4187 C C . ALA A 1 539 ? 44.925 -0.375 -20.339 1.00 88.31 539 ALA A C 1
ATOM 4189 O O . ALA A 1 539 ? 45.649 -1.262 -20.802 1.00 88.31 539 ALA A O 1
ATOM 4190 N N . TRP A 1 540 ? 45.254 0.924 -20.366 1.00 86.50 540 TRP A N 1
ATOM 4191 C CA . TRP A 1 540 ? 46.504 1.456 -20.916 1.00 86.50 540 TRP A CA 1
ATOM 4192 C C . TRP A 1 540 ? 47.732 0.946 -20.157 1.00 86.50 540 TRP A C 1
ATOM 4194 O O . TRP A 1 540 ? 48.654 0.407 -20.766 1.00 86.50 540 TRP A O 1
ATOM 4204 N N . GLN A 1 541 ? 47.742 1.086 -18.828 1.00 86.69 541 GLN A N 1
ATOM 4205 C CA . GLN A 1 541 ? 48.872 0.699 -17.983 1.00 86.69 541 GLN A CA 1
ATOM 4206 C C . GLN A 1 541 ? 49.131 -0.810 -18.039 1.00 86.69 541 GLN A C 1
ATOM 4208 O O . GLN A 1 541 ? 50.282 -1.224 -18.135 1.00 86.69 541 GLN A O 1
ATOM 4213 N N . SER A 1 542 ? 48.070 -1.620 -18.048 1.00 88.75 542 SER A N 1
ATOM 4214 C CA . SER A 1 542 ? 48.146 -3.074 -18.218 1.00 88.75 542 SER A CA 1
ATOM 4215 C C . SER A 1 542 ? 48.822 -3.469 -19.542 1.00 88.75 542 SER A C 1
ATOM 4217 O O . SER A 1 542 ? 49.675 -4.356 -19.579 1.00 88.75 542 SER A O 1
ATOM 4219 N N . ARG A 1 543 ? 48.525 -2.752 -20.637 1.00 85.62 543 ARG A N 1
ATOM 4220 C CA . ARG A 1 543 ? 49.125 -3.001 -21.960 1.00 85.62 543 ARG A CA 1
ATOM 4221 C C . ARG A 1 543 ? 50.542 -2.434 -22.113 1.00 85.62 543 ARG A C 1
ATOM 4223 O O . ARG A 1 543 ? 51.332 -2.978 -22.895 1.00 85.62 543 ARG A O 1
ATOM 4230 N N . HIS A 1 544 ? 50.844 -1.343 -21.410 1.00 86.19 544 HIS A N 1
ATOM 4231 C CA . HIS A 1 544 ? 52.067 -0.547 -21.537 1.00 86.19 544 HIS A CA 1
ATOM 4232 C C . HIS A 1 544 ? 52.690 -0.192 -20.168 1.00 86.19 544 HIS A C 1
ATOM 4234 O O . HIS A 1 544 ? 52.865 0.991 -19.865 1.00 86.19 544 HIS A O 1
ATOM 4240 N N . PRO A 1 545 ? 53.095 -1.183 -19.350 1.00 80.81 545 PRO A N 1
ATOM 4241 C CA . PRO A 1 545 ? 53.545 -0.949 -17.971 1.00 80.81 545 PRO A CA 1
ATOM 4242 C C . PRO A 1 545 ? 54.793 -0.058 -17.863 1.00 80.81 545 PRO A C 1
ATOM 4244 O O . PRO A 1 545 ? 54.996 0.599 -16.846 1.00 80.81 545 PRO A O 1
ATOM 4247 N N . SER A 1 546 ? 55.616 -0.003 -18.916 1.00 83.31 546 SER A N 1
ATOM 4248 C CA . SER A 1 546 ? 56.858 0.776 -18.980 1.00 83.31 546 SER A CA 1
ATOM 4249 C C . SER A 1 546 ? 56.761 2.101 -19.751 1.00 83.31 546 SER A C 1
ATOM 4251 O O . SER A 1 546 ? 57.758 2.816 -19.826 1.00 83.31 546 SER A O 1
ATOM 4253 N N . ARG A 1 547 ? 55.604 2.460 -20.337 1.00 83.50 547 ARG A N 1
ATOM 4254 C CA . ARG A 1 547 ? 55.454 3.715 -21.105 1.00 83.50 547 ARG A CA 1
ATOM 4255 C C . ARG A 1 547 ? 54.575 4.724 -20.353 1.00 83.50 547 ARG A C 1
ATOM 4257 O O . ARG A 1 547 ? 53.389 4.450 -20.154 1.00 83.50 547 ARG A O 1
ATOM 4264 N N . PRO A 1 548 ? 55.098 5.904 -19.967 1.00 79.19 548 PRO A N 1
ATOM 4265 C CA . PRO A 1 548 ? 54.278 6.941 -19.350 1.00 79.19 548 PRO A CA 1
ATOM 4266 C C . PRO A 1 548 ? 53.227 7.468 -20.337 1.00 79.19 548 PRO A C 1
ATOM 4268 O O . PRO A 1 548 ? 53.460 7.535 -21.544 1.00 79.19 548 PRO A O 1
ATOM 4271 N N . LEU A 1 549 ? 52.064 7.862 -19.815 1.00 82.75 549 LEU A N 1
ATOM 4272 C CA . LEU A 1 549 ? 51.021 8.504 -20.609 1.00 82.75 549 LEU A CA 1
ATOM 4273 C C . LEU A 1 549 ? 51.484 9.899 -21.054 1.00 82.75 549 LEU A C 1
ATOM 4275 O O . LEU A 1 549 ? 51.833 10.731 -20.217 1.00 82.75 549 LEU A O 1
ATOM 4279 N N . ASN A 1 550 ? 51.431 10.175 -22.357 1.00 84.12 550 ASN A N 1
ATOM 4280 C CA . ASN A 1 550 ? 51.724 11.498 -22.907 1.00 84.12 550 ASN A CA 1
ATOM 4281 C C . ASN A 1 550 ? 50.527 12.448 -22.684 1.00 84.12 550 ASN A C 1
ATOM 4283 O O . ASN A 1 550 ? 49.677 12.628 -23.557 1.00 84.12 550 ASN A O 1
ATOM 4287 N N . THR A 1 551 ? 50.433 13.025 -21.483 1.00 83.44 551 THR A N 1
ATOM 4288 C CA . THR A 1 551 ? 49.315 13.896 -21.084 1.00 83.44 551 THR A CA 1
ATOM 4289 C C . THR A 1 551 ? 49.263 15.202 -21.873 1.00 83.44 551 THR A C 1
ATOM 4291 O O . THR A 1 551 ? 48.167 15.690 -22.141 1.00 83.44 551 THR A O 1
ATOM 4294 N N . THR A 1 552 ? 50.400 15.741 -22.327 1.00 79.94 552 THR A N 1
ATOM 4295 C CA . THR A 1 552 ? 50.415 16.924 -23.201 1.00 79.94 552 THR A CA 1
ATOM 4296 C C . THR A 1 552 ? 49.794 16.610 -24.561 1.00 79.94 552 THR A C 1
ATOM 4298 O O . THR A 1 552 ? 48.926 17.362 -24.998 1.00 79.94 552 THR A O 1
ATOM 4301 N N . TYR A 1 553 ? 50.115 15.469 -25.187 1.00 78.19 553 TYR A N 1
ATOM 4302 C CA . TYR A 1 553 ? 49.455 15.049 -26.431 1.00 78.19 553 TYR A CA 1
ATOM 4303 C C . TYR A 1 553 ? 47.966 14.734 -26.240 1.00 78.19 553 TYR A C 1
ATOM 4305 O O . TYR A 1 553 ? 47.159 15.100 -27.091 1.00 78.19 553 TYR A O 1
ATOM 4313 N N . VAL A 1 554 ? 47.550 14.117 -25.127 1.00 78.25 554 VAL A N 1
ATOM 4314 C CA . VAL A 1 554 ? 46.111 13.904 -24.865 1.00 78.25 554 VAL A CA 1
ATOM 4315 C C . VAL A 1 554 ? 45.387 15.249 -24.705 1.00 78.25 554 VAL A C 1
ATOM 4317 O O . VAL A 1 554 ? 44.340 15.459 -25.319 1.00 78.25 554 VAL A O 1
ATOM 4320 N N . CYS A 1 555 ? 45.978 16.214 -23.994 1.00 80.06 555 CYS A N 1
ATOM 4321 C CA . CYS A 1 555 ? 45.315 17.475 -23.650 1.00 80.06 555 CYS A CA 1
ATOM 4322 C C . CYS A 1 555 ? 45.535 18.655 -24.621 1.00 80.06 555 CYS A C 1
ATOM 4324 O O . CYS A 1 555 ? 44.861 19.668 -24.481 1.00 80.06 555 CYS A O 1
ATOM 4326 N N . SER A 1 556 ? 46.400 18.551 -25.638 1.00 73.81 556 SER A N 1
ATOM 4327 C CA . SER A 1 556 ? 46.736 19.644 -26.588 1.00 73.81 556 SER A CA 1
ATOM 4328 C C . SER A 1 556 ? 45.609 20.134 -27.531 1.00 73.81 556 SER A C 1
ATOM 4330 O O . SER A 1 556 ? 45.886 20.811 -28.516 1.00 73.81 556 SER A O 1
ATOM 4332 N N . GLY A 1 557 ? 44.348 19.749 -27.306 1.00 67.50 557 GLY A N 1
ATOM 4333 C CA . GLY A 1 557 ? 43.249 19.945 -28.260 1.00 67.50 557 GLY A CA 1
ATOM 4334 C C . GLY A 1 557 ? 42.456 21.236 -28.051 1.00 67.50 557 GLY A C 1
ATOM 4335 O O . GLY A 1 557 ? 42.268 21.704 -26.927 1.00 67.50 557 GLY A O 1
ATOM 4336 N N . ARG A 1 558 ? 41.900 21.790 -29.136 1.00 66.25 558 ARG A N 1
ATOM 4337 C CA . ARG A 1 558 ? 40.890 22.856 -29.031 1.00 66.25 558 ARG A CA 1
ATOM 4338 C C . ARG A 1 558 ? 39.632 22.301 -28.353 1.00 66.25 558 ARG A C 1
ATOM 4340 O O . ARG A 1 558 ? 39.115 21.263 -28.755 1.00 66.25 558 ARG A O 1
ATOM 4347 N N . GLY A 1 559 ? 39.131 23.002 -27.336 1.00 66.25 559 GLY A N 1
ATOM 4348 C CA . GLY A 1 559 ? 37.963 22.565 -26.560 1.00 66.25 559 GLY A CA 1
ATOM 4349 C C . GLY A 1 559 ? 38.255 21.509 -25.485 1.00 66.25 559 GLY A C 1
ATOM 4350 O O . GLY A 1 559 ? 37.316 20.890 -24.989 1.00 66.25 559 GLY A O 1
ATOM 4351 N N . THR A 1 560 ? 39.522 21.293 -25.120 1.00 75.44 560 THR A N 1
ATOM 4352 C CA . THR A 1 560 ? 39.911 20.481 -23.957 1.00 75.44 560 THR A CA 1
ATOM 4353 C C . THR A 1 560 ? 39.727 21.245 -22.638 1.00 75.44 560 THR A C 1
ATOM 4355 O O . THR A 1 560 ? 40.010 22.442 -22.562 1.00 75.44 560 THR A O 1
ATOM 4358 N N . ALA A 1 561 ? 39.277 20.553 -21.584 1.00 78.88 561 ALA A N 1
ATOM 4359 C CA . ALA A 1 561 ? 39.208 21.084 -20.219 1.00 78.88 561 ALA A CA 1
ATOM 4360 C C . ALA A 1 561 ? 40.583 21.565 -19.701 1.00 78.88 561 ALA A C 1
ATOM 4362 O O . ALA A 1 561 ? 41.606 20.916 -19.928 1.00 78.88 561 ALA A O 1
ATOM 4363 N N . ARG A 1 562 ? 40.623 22.704 -18.989 1.00 81.31 562 ARG A N 1
ATOM 4364 C CA . ARG A 1 562 ? 41.887 23.356 -18.569 1.00 81.31 562 ARG A CA 1
ATOM 4365 C C . ARG A 1 562 ? 42.704 22.517 -17.576 1.00 81.31 562 ARG A C 1
ATOM 4367 O O . ARG A 1 562 ? 43.921 22.641 -17.530 1.00 81.31 562 ARG A O 1
ATOM 4374 N N . ASP A 1 563 ? 42.036 21.670 -16.803 1.00 85.81 563 ASP A N 1
ATOM 4375 C CA . ASP A 1 563 ? 42.592 20.780 -15.782 1.00 85.81 563 ASP A CA 1
ATOM 4376 C C . ASP A 1 563 ? 43.003 19.393 -16.319 1.00 85.81 563 ASP A C 1
ATOM 4378 O O . ASP A 1 563 ? 43.652 18.636 -15.598 1.00 85.81 563 ASP A O 1
ATOM 4382 N N . CYS A 1 564 ? 42.705 19.079 -17.589 1.00 85.69 564 CYS A N 1
ATOM 4383 C CA . CYS A 1 564 ? 42.914 17.769 -18.226 1.00 85.69 564 CYS A CA 1
ATOM 4384 C C . CYS A 1 564 ? 44.262 17.110 -17.886 1.00 85.69 564 CYS A C 1
ATOM 4386 O O . CYS A 1 564 ? 44.308 15.941 -17.499 1.00 85.69 564 CYS A O 1
ATOM 4388 N N . ALA A 1 565 ? 45.368 17.857 -17.994 1.00 86.75 565 ALA A N 1
ATOM 4389 C CA . ALA A 1 565 ? 46.706 17.311 -17.778 1.00 86.75 565 ALA A CA 1
ATOM 4390 C C . ALA A 1 565 ? 46.981 16.993 -16.299 1.00 86.75 565 ALA A C 1
ATOM 4392 O O . ALA A 1 565 ? 47.629 15.987 -16.002 1.00 86.75 565 ALA A O 1
ATOM 4393 N N . ALA A 1 566 ? 46.463 17.809 -15.376 1.00 87.06 566 ALA A N 1
ATOM 4394 C CA . ALA A 1 566 ? 46.568 17.570 -13.941 1.00 87.06 566 ALA A CA 1
ATOM 4395 C C . ALA A 1 566 ? 45.719 16.355 -13.540 1.00 87.06 566 ALA A C 1
ATOM 4397 O O . ALA A 1 566 ? 46.248 15.406 -12.959 1.00 87.06 566 ALA A O 1
ATOM 4398 N N . THR A 1 567 ? 44.448 16.329 -13.953 1.00 86.56 567 THR A N 1
ATOM 4399 C CA . THR A 1 567 ? 43.498 15.247 -13.654 1.00 86.56 567 THR A CA 1
ATOM 4400 C C . THR A 1 567 ? 43.978 13.898 -14.204 1.00 86.56 567 THR A C 1
ATOM 4402 O O . THR A 1 567 ? 44.000 12.907 -13.472 1.00 86.56 567 THR A O 1
ATOM 4405 N N . LEU A 1 568 ? 44.460 13.841 -15.454 1.00 86.69 568 LEU A N 1
ATOM 4406 C CA . LEU A 1 568 ? 45.036 12.612 -16.020 1.00 86.69 568 LEU A CA 1
ATOM 4407 C C . LEU A 1 568 ? 46.286 12.144 -15.272 1.00 86.69 568 LEU A C 1
ATOM 4409 O O . LEU A 1 568 ? 46.423 10.950 -15.013 1.00 86.69 568 LEU A O 1
ATOM 4413 N N . THR A 1 569 ? 47.192 13.060 -14.918 1.00 87.44 569 THR A N 1
ATOM 4414 C CA . THR A 1 569 ? 48.424 12.710 -14.192 1.00 87.44 569 THR A CA 1
ATOM 4415 C C . THR A 1 569 ? 48.101 12.168 -12.799 1.00 87.44 569 THR A C 1
ATOM 4417 O O . THR A 1 569 ? 48.662 11.150 -12.394 1.00 87.44 569 THR A O 1
ATOM 4420 N N . GLN A 1 570 ? 47.151 12.793 -12.097 1.00 85.12 570 GLN A N 1
ATOM 4421 C CA . GLN A 1 570 ? 46.691 12.380 -10.772 1.00 85.12 570 GLN A CA 1
ATOM 4422 C C . GLN A 1 570 ? 46.047 10.987 -10.796 1.00 85.12 570 GLN A C 1
ATOM 4424 O O . GLN A 1 570 ? 46.454 10.110 -10.032 1.00 85.12 570 GLN A O 1
ATOM 4429 N N . VAL A 1 571 ? 45.090 10.736 -11.697 1.00 85.62 571 VAL A N 1
ATOM 4430 C CA . VAL A 1 571 ? 44.415 9.426 -11.765 1.00 85.62 571 VAL A CA 1
ATOM 4431 C C . VAL A 1 571 ? 45.371 8.339 -12.275 1.00 85.62 571 VAL A C 1
ATOM 4433 O O . VAL A 1 571 ? 45.378 7.237 -11.733 1.00 85.62 571 VAL A O 1
ATOM 4436 N N . ALA A 1 572 ? 46.264 8.641 -13.224 1.00 86.31 572 ALA A N 1
ATOM 4437 C CA . ALA A 1 572 ? 47.282 7.691 -13.691 1.00 86.31 572 ALA A CA 1
ATOM 4438 C C . ALA A 1 572 ? 48.377 7.391 -12.648 1.00 86.31 572 ALA A C 1
ATOM 4440 O O . ALA A 1 572 ? 49.112 6.412 -12.803 1.00 86.31 572 ALA A O 1
ATOM 4441 N N . ALA A 1 573 ? 48.527 8.226 -11.615 1.00 84.81 573 ALA A N 1
ATOM 4442 C CA . ALA A 1 573 ? 49.335 7.927 -10.435 1.00 84.81 573 ALA A CA 1
ATOM 4443 C C . ALA A 1 573 ? 48.548 7.072 -9.424 1.00 84.81 573 ALA A C 1
ATOM 4445 O O . ALA A 1 573 ? 49.086 6.083 -8.935 1.00 84.81 573 ALA A O 1
ATOM 4446 N N . GLY A 1 574 ? 47.266 7.380 -9.187 1.00 82.88 574 GLY A N 1
ATOM 4447 C CA . GLY A 1 574 ? 46.383 6.609 -8.299 1.00 82.88 574 GLY A CA 1
ATOM 4448 C C . GLY A 1 574 ? 46.141 5.165 -8.760 1.00 82.88 574 GLY A C 1
ATOM 4449 O O . GLY A 1 574 ? 46.236 4.232 -7.964 1.00 82.88 574 GLY A O 1
ATOM 4450 N N . VAL A 1 575 ? 45.924 4.939 -10.061 1.00 85.94 575 VAL A N 1
ATOM 4451 C CA . VAL A 1 575 ? 45.865 3.579 -10.642 1.00 85.94 575 VAL A CA 1
ATOM 4452 C C . VAL A 1 575 ? 47.217 2.863 -10.489 1.00 85.94 575 VAL A C 1
ATOM 4454 O O . VAL A 1 575 ? 47.258 1.666 -10.208 1.00 85.94 575 VAL A O 1
ATOM 4457 N N . ARG A 1 576 ? 48.338 3.597 -10.572 1.00 85.44 576 ARG A N 1
ATOM 4458 C CA . ARG A 1 576 ? 49.686 3.057 -10.331 1.00 85.44 576 ARG A CA 1
ATOM 4459 C C . ARG A 1 576 ? 49.980 2.717 -8.874 1.00 85.44 576 ARG A C 1
ATOM 4461 O O . ARG A 1 576 ? 50.790 1.823 -8.666 1.00 85.44 576 ARG A O 1
ATOM 4468 N N . SER A 1 577 ? 49.371 3.373 -7.887 1.00 84.12 577 SER A N 1
ATOM 4469 C CA . SER A 1 577 ? 49.566 3.048 -6.464 1.00 84.12 577 SER A CA 1
ATOM 4470 C C . SER A 1 577 ? 48.590 1.991 -5.932 1.00 84.12 577 SER A C 1
ATOM 4472 O O . SER A 1 577 ? 48.831 1.414 -4.875 1.00 84.12 577 SER A O 1
ATOM 4474 N N . THR A 1 578 ? 47.507 1.704 -6.658 1.00 84.88 578 THR A N 1
ATOM 4475 C CA . THR A 1 578 ? 46.428 0.813 -6.204 1.00 84.88 578 THR A CA 1
ATOM 4476 C C . THR A 1 578 ? 46.686 -0.647 -6.594 1.00 84.88 578 THR A C 1
ATOM 4478 O O . THR A 1 578 ? 46.499 -1.043 -7.746 1.00 84.88 578 THR A O 1
ATOM 4481 N N . ARG A 1 579 ? 47.068 -1.483 -5.619 1.00 83.44 579 ARG A N 1
ATOM 4482 C CA . ARG A 1 579 ? 47.464 -2.891 -5.837 1.00 83.44 579 ARG A CA 1
ATOM 4483 C C . ARG A 1 579 ? 46.390 -3.755 -6.516 1.00 83.44 579 ARG A C 1
ATOM 4485 O O . ARG A 1 579 ? 46.731 -4.607 -7.330 1.00 83.44 579 ARG A O 1
ATOM 4492 N N . SER A 1 580 ? 45.106 -3.536 -6.214 1.00 82.69 580 SER A N 1
ATOM 4493 C CA . SER A 1 580 ? 43.996 -4.287 -6.826 1.00 82.69 580 SER A CA 1
ATOM 4494 C C . SER A 1 580 ? 43.846 -4.017 -8.329 1.00 82.69 580 SER A C 1
ATOM 4496 O O . SER A 1 580 ? 43.450 -4.915 -9.066 1.00 82.69 580 SER A O 1
ATOM 4498 N N . LEU A 1 581 ? 44.198 -2.812 -8.794 1.00 84.69 581 LEU A N 1
ATOM 4499 C CA . LEU A 1 581 ? 44.112 -2.411 -10.203 1.00 84.69 581 LEU A CA 1
ATOM 4500 C C . LEU A 1 581 ? 45.358 -2.812 -11.009 1.00 84.69 581 LEU A C 1
ATOM 4502 O O . LEU A 1 581 ? 45.238 -3.138 -12.188 1.00 84.69 581 LEU A O 1
ATOM 4506 N N . GLN A 1 582 ? 46.541 -2.843 -10.380 1.00 82.69 582 GLN A N 1
ATOM 4507 C CA . GLN A 1 582 ? 47.801 -3.235 -11.033 1.00 82.69 582 GLN A CA 1
ATOM 4508 C C . GLN A 1 582 ? 47.776 -4.653 -11.630 1.00 82.69 582 GLN A C 1
ATOM 4510 O O . GLN A 1 582 ? 48.395 -4.887 -12.665 1.00 82.69 582 GLN A O 1
ATOM 4515 N N . ASN A 1 583 ? 47.084 -5.594 -10.981 1.00 83.69 583 ASN A N 1
ATOM 4516 C CA . ASN A 1 583 ? 47.109 -7.017 -11.343 1.00 83.69 583 ASN A CA 1
ATOM 4517 C C . ASN A 1 583 ? 46.173 -7.390 -12.511 1.00 83.69 583 ASN A C 1
ATOM 4519 O O . ASN A 1 583 ? 46.108 -8.560 -12.887 1.00 83.69 583 ASN A O 1
ATOM 4523 N N . LEU A 1 584 ? 45.418 -6.438 -13.068 1.00 89.06 584 LEU A N 1
ATOM 4524 C CA . LEU A 1 584 ? 44.401 -6.720 -14.084 1.00 89.06 584 LEU A CA 1
ATOM 4525 C C . LEU A 1 584 ? 44.989 -6.721 -15.503 1.00 89.06 584 LEU A C 1
ATOM 4527 O O . LEU A 1 584 ? 45.733 -5.816 -15.884 1.00 89.06 584 LEU A O 1
ATOM 4531 N N . SER A 1 585 ? 44.617 -7.718 -16.314 1.00 90.00 585 SER A N 1
ATOM 4532 C CA . SER A 1 585 ? 45.079 -7.866 -17.704 1.00 90.00 585 SER A CA 1
ATOM 4533 C C . SER A 1 585 ? 44.030 -7.404 -18.717 1.00 90.00 585 SER A C 1
ATOM 4535 O O . SER A 1 585 ? 42.959 -7.997 -18.822 1.00 90.00 585 SER A O 1
ATOM 4537 N N . SER A 1 586 ? 44.356 -6.384 -19.516 1.00 88.12 586 SER A N 1
ATOM 4538 C CA . SER A 1 586 ? 43.511 -5.901 -20.622 1.00 88.12 586 SER A CA 1
ATOM 4539 C C . SER A 1 586 ? 43.747 -6.634 -21.951 1.00 88.12 586 SER A C 1
ATOM 4541 O O . SER A 1 586 ? 43.088 -6.330 -22.946 1.00 88.12 586 SER A O 1
ATOM 4543 N N . ALA A 1 587 ? 44.674 -7.601 -21.993 1.00 87.62 587 ALA A N 1
ATOM 4544 C CA . ALA A 1 587 ? 45.178 -8.187 -23.235 1.00 87.62 587 ALA A CA 1
ATOM 4545 C C . ALA A 1 587 ? 44.088 -8.859 -24.090 1.00 87.62 587 ALA A C 1
ATOM 4547 O O . ALA A 1 587 ? 43.961 -8.536 -25.268 1.00 87.62 587 ALA A O 1
ATOM 4548 N N . ALA A 1 588 ? 43.270 -9.741 -23.503 1.00 87.56 588 ALA A N 1
ATOM 4549 C CA . ALA A 1 588 ? 42.209 -10.441 -24.236 1.00 87.56 588 ALA A CA 1
ATOM 4550 C C . ALA A 1 588 ? 41.147 -9.469 -24.780 1.00 87.56 588 ALA A C 1
ATOM 4552 O O . ALA A 1 588 ? 40.802 -9.521 -25.960 1.00 87.56 588 ALA A O 1
ATOM 4553 N N . ALA A 1 589 ? 40.706 -8.516 -23.949 1.00 86.00 589 ALA A N 1
ATOM 4554 C CA . ALA A 1 589 ? 39.780 -7.463 -24.355 1.00 86.00 589 ALA A CA 1
ATOM 4555 C C . ALA A 1 589 ? 40.335 -6.638 -25.529 1.00 86.00 589 ALA A C 1
ATOM 4557 O O . ALA A 1 589 ? 39.615 -6.374 -26.489 1.00 86.00 589 ALA A O 1
ATOM 4558 N N . HIS A 1 590 ? 41.622 -6.276 -25.487 1.00 84.62 590 HIS A N 1
ATOM 4559 C CA . HIS A 1 590 ? 42.281 -5.559 -26.576 1.00 84.62 590 HIS A CA 1
ATOM 4560 C C . HIS A 1 590 ? 42.314 -6.383 -27.871 1.00 84.62 590 HIS A C 1
ATOM 4562 O O . HIS A 1 590 ? 41.879 -5.872 -28.899 1.00 84.62 590 HIS A O 1
ATOM 4568 N N . THR A 1 591 ? 42.736 -7.654 -27.815 1.00 87.88 591 THR A N 1
ATOM 4569 C CA . THR A 1 591 ? 42.769 -8.556 -28.981 1.00 87.88 591 THR A CA 1
ATOM 4570 C C . THR A 1 591 ? 41.388 -8.710 -29.621 1.00 87.88 591 THR A C 1
ATOM 4572 O O . THR A 1 591 ? 41.254 -8.555 -30.837 1.00 87.88 591 THR A O 1
ATOM 4575 N N . ASN A 1 592 ? 40.340 -8.949 -28.821 1.00 87.75 592 ASN A N 1
ATOM 4576 C CA . ASN A 1 592 ? 38.982 -9.075 -29.353 1.00 87.75 592 ASN A CA 1
ATOM 4577 C C . ASN A 1 592 ? 38.466 -7.766 -29.969 1.00 87.75 592 ASN A C 1
ATOM 4579 O O . ASN A 1 592 ? 37.806 -7.822 -30.998 1.00 87.75 592 ASN A O 1
ATOM 4583 N N . ILE A 1 593 ? 38.776 -6.598 -29.393 1.00 84.69 593 ILE A N 1
ATOM 4584 C CA . ILE A 1 593 ? 38.371 -5.305 -29.971 1.00 84.69 593 ILE A CA 1
ATOM 4585 C C . ILE A 1 593 ? 39.150 -5.001 -31.255 1.00 84.69 593 ILE A C 1
ATOM 4587 O O . ILE A 1 593 ? 38.556 -4.509 -32.211 1.00 84.69 593 ILE A O 1
ATOM 4591 N N . SER A 1 594 ? 40.451 -5.314 -31.321 1.00 85.06 594 SER A N 1
ATOM 4592 C CA . SER A 1 594 ? 41.229 -5.130 -32.554 1.00 85.06 594 SER A CA 1
ATOM 4593 C C . SER A 1 594 ? 40.705 -5.990 -33.707 1.00 85.06 594 SER A C 1
ATOM 4595 O O . SER A 1 594 ? 40.674 -5.516 -34.836 1.00 85.06 594 SER A O 1
ATOM 4597 N N . ALA A 1 595 ? 40.205 -7.196 -33.417 1.00 87.50 595 ALA A N 1
ATOM 4598 C CA . ALA A 1 595 ? 39.598 -8.085 -34.409 1.00 87.50 595 ALA A CA 1
ATOM 4599 C C . ALA A 1 595 ? 38.240 -7.594 -34.959 1.00 87.50 595 ALA A C 1
ATOM 4601 O O . ALA A 1 595 ? 37.744 -8.155 -35.930 1.00 87.50 595 ALA A O 1
ATOM 4602 N N . LEU A 1 596 ? 37.630 -6.559 -34.362 1.00 86.69 596 LEU A N 1
ATOM 4603 C CA . LEU A 1 596 ? 36.411 -5.930 -34.888 1.00 86.69 596 LEU A CA 1
ATOM 4604 C C . LEU A 1 596 ? 36.693 -4.842 -35.938 1.00 86.69 596 LEU A C 1
ATOM 4606 O O . LEU A 1 596 ? 35.748 -4.368 -36.565 1.00 86.69 596 LEU A O 1
ATOM 4610 N N . GLU A 1 597 ? 37.954 -4.417 -36.093 1.00 87.88 597 GLU A N 1
ATOM 4611 C CA . GLU A 1 597 ? 38.406 -3.395 -37.057 1.00 87.88 597 GLU A CA 1
ATOM 4612 C C . GLU A 1 597 ? 37.588 -2.085 -37.026 1.00 87.88 597 GLU A C 1
ATOM 4614 O O . GLU A 1 597 ? 37.323 -1.453 -38.049 1.00 87.88 597 GLU A O 1
ATOM 4619 N N . ILE A 1 598 ? 37.180 -1.660 -35.823 1.00 86.44 598 ILE A N 1
ATOM 4620 C CA . ILE A 1 598 ? 36.325 -0.483 -35.614 1.00 86.44 598 ILE A CA 1
ATOM 4621 C C . ILE A 1 598 ? 37.004 0.779 -36.155 1.00 86.44 598 ILE A C 1
ATOM 4623 O O . ILE A 1 598 ? 38.044 1.212 -35.645 1.00 86.44 598 ILE A O 1
ATOM 4627 N N . ALA A 1 599 ? 36.364 1.430 -37.126 1.00 83.12 599 ALA A N 1
ATOM 4628 C CA . ALA A 1 599 ? 36.861 2.667 -37.705 1.00 83.12 599 ALA A CA 1
ATOM 4629 C C . ALA A 1 599 ? 35.760 3.698 -37.982 1.00 83.12 599 ALA A C 1
ATOM 4631 O O . ALA A 1 599 ? 34.594 3.367 -38.163 1.00 83.12 599 ALA A O 1
ATOM 4632 N N . GLN A 1 600 ? 36.142 4.972 -38.047 1.00 79.31 600 GLN A N 1
ATOM 4633 C CA . GLN A 1 600 ? 35.265 6.071 -38.455 1.00 79.31 600 GLN A CA 1
ATOM 4634 C C . GLN A 1 600 ? 35.778 6.693 -39.756 1.00 79.31 600 GLN A C 1
ATOM 4636 O O . GLN A 1 600 ? 36.970 6.977 -39.880 1.00 79.31 600 GLN A O 1
ATOM 4641 N N . ILE A 1 601 ? 34.883 6.918 -40.724 1.00 78.75 601 ILE A N 1
ATOM 4642 C CA . ILE A 1 601 ? 35.200 7.672 -41.943 1.00 78.75 601 ILE A CA 1
ATOM 4643 C C . ILE A 1 601 ? 35.054 9.158 -41.636 1.00 78.75 601 ILE A C 1
ATOM 4645 O O . ILE A 1 601 ? 34.011 9.604 -41.171 1.00 78.75 601 ILE A O 1
ATOM 4649 N N . GLN A 1 602 ? 36.089 9.930 -41.937 1.00 79.50 602 GLN A N 1
ATOM 4650 C CA . GLN A 1 602 ? 36.069 11.387 -41.906 1.00 79.50 602 GLN A CA 1
ATOM 4651 C C . GLN A 1 602 ? 36.327 11.892 -43.328 1.00 79.50 602 GLN A C 1
ATOM 4653 O O . GLN A 1 602 ? 37.238 11.420 -44.011 1.00 79.50 602 GLN A O 1
ATOM 4658 N N . PHE A 1 603 ? 35.530 12.852 -43.796 1.00 77.31 603 PHE A N 1
ATOM 4659 C CA . PHE A 1 603 ? 35.777 13.513 -45.079 1.00 77.31 603 PHE A CA 1
ATOM 4660 C C . PHE A 1 603 ? 36.597 14.772 -44.819 1.00 77.31 603 PHE A C 1
ATOM 4662 O O . PHE A 1 603 ? 36.158 15.650 -44.084 1.00 77.31 603 PHE A O 1
ATOM 4669 N N . VAL A 1 604 ? 37.781 14.875 -45.408 1.00 75.69 604 VAL A N 1
ATOM 4670 C CA . VAL A 1 604 ? 38.695 16.005 -45.222 1.00 75.69 604 VAL A CA 1
ATOM 4671 C C . VAL A 1 604 ? 38.697 16.871 -46.476 1.00 75.69 604 VAL A C 1
ATOM 4673 O O . VAL A 1 604 ? 38.782 16.362 -47.595 1.00 75.69 604 VAL A O 1
ATOM 4676 N N . VAL A 1 605 ? 38.611 18.185 -46.281 1.00 74.62 605 VAL A N 1
ATOM 4677 C CA . VAL A 1 605 ? 38.653 19.212 -47.324 1.00 74.62 605 VAL A CA 1
ATOM 4678 C C . VAL A 1 605 ? 39.973 19.967 -47.197 1.00 74.62 605 VAL A C 1
ATOM 4680 O O . VAL A 1 605 ? 40.253 20.574 -46.157 1.00 74.62 605 VAL A O 1
ATOM 4683 N N . SER A 1 606 ? 40.797 19.928 -48.246 1.00 70.94 606 SER A N 1
ATOM 4684 C CA . SER A 1 606 ? 42.004 20.759 -48.312 1.00 70.94 606 SER A CA 1
ATOM 4685 C C . SER A 1 606 ? 41.650 22.232 -48.581 1.00 70.94 606 SER A C 1
ATOM 4687 O O . SER A 1 606 ? 40.570 22.516 -49.104 1.00 70.94 606 SER A O 1
ATOM 4689 N N . PRO A 1 607 ? 42.563 23.190 -48.325 1.00 67.38 607 PRO A N 1
ATOM 4690 C CA . PRO A 1 607 ? 42.382 24.589 -48.729 1.00 67.38 607 PRO A CA 1
ATOM 4691 C C . PRO A 1 607 ? 42.128 24.794 -50.236 1.00 67.38 607 PRO A C 1
ATOM 4693 O O . PRO A 1 607 ? 41.611 25.831 -50.631 1.00 67.38 607 PRO A O 1
ATOM 4696 N N . GLN A 1 608 ? 42.454 23.803 -51.074 1.00 70.12 608 GLN A N 1
ATOM 4697 C CA . GLN A 1 608 ? 42.196 23.787 -52.522 1.00 70.12 608 GLN A CA 1
ATOM 4698 C C . GLN A 1 608 ? 40.840 23.132 -52.875 1.00 70.12 608 GLN A C 1
ATOM 4700 O O . GLN A 1 608 ? 40.634 22.716 -54.011 1.00 70.12 608 GLN A O 1
ATOM 4705 N N . ASN A 1 609 ? 39.931 22.975 -51.903 1.00 64.50 609 ASN A N 1
ATOM 4706 C CA . ASN A 1 609 ? 38.645 22.269 -52.018 1.00 64.50 609 ASN A CA 1
ATOM 4707 C C . ASN A 1 609 ? 38.727 20.786 -52.443 1.00 64.50 609 ASN A C 1
ATOM 4709 O O . ASN A 1 609 ? 37.705 20.178 -52.771 1.00 64.50 609 ASN A O 1
ATOM 4713 N N . VAL A 1 610 ? 39.905 20.154 -52.376 1.00 62.19 610 VAL A N 1
ATOM 4714 C CA . VAL A 1 610 ? 40.043 18.718 -52.659 1.00 62.19 610 VAL A CA 1
ATOM 4715 C C . VAL A 1 610 ? 39.446 17.925 -51.498 1.00 62.19 610 VAL A C 1
ATOM 4717 O O . VAL A 1 610 ? 39.950 17.990 -50.375 1.00 62.19 610 VAL A O 1
ATOM 4720 N N . ARG A 1 611 ? 38.378 17.169 -51.774 1.00 65.69 611 ARG A N 1
ATOM 4721 C CA . ARG A 1 611 ? 37.721 16.273 -50.812 1.00 65.69 611 ARG A CA 1
ATOM 4722 C C . ARG A 1 611 ? 38.351 14.881 -50.862 1.00 65.69 611 ARG A C 1
ATOM 4724 O O . ARG A 1 611 ? 38.442 14.292 -51.937 1.00 65.69 611 ARG A O 1
ATOM 4731 N N . ARG A 1 612 ? 38.757 14.342 -49.710 1.00 64.44 612 ARG A N 1
ATOM 4732 C CA . ARG A 1 612 ? 39.247 12.958 -49.552 1.00 64.44 612 ARG A CA 1
ATOM 4733 C C . ARG A 1 612 ? 38.577 12.299 -48.349 1.00 64.44 612 ARG A C 1
ATOM 4735 O O . ARG A 1 612 ? 38.443 12.932 -47.309 1.00 64.44 612 ARG A O 1
ATOM 4742 N N . SER A 1 613 ? 38.180 11.038 -48.467 1.00 64.62 613 SER A N 1
ATOM 4743 C CA . SER A 1 613 ? 37.769 10.212 -47.326 1.00 64.62 613 SER A CA 1
ATOM 4744 C C . SER A 1 613 ? 38.998 9.607 -46.651 1.00 64.62 613 SER A C 1
ATOM 4746 O O . SER A 1 613 ? 39.870 9.080 -47.344 1.00 64.62 613 SER A O 1
ATOM 4748 N N . VAL A 1 614 ? 39.058 9.630 -45.320 1.00 60.38 614 VAL A N 1
ATOM 4749 C CA . VAL A 1 614 ? 40.061 8.881 -44.552 1.00 60.38 614 VAL A CA 1
ATOM 4750 C C . VAL A 1 614 ? 39.380 8.093 -43.440 1.00 60.38 614 VAL A C 1
ATOM 4752 O O . VAL A 1 614 ? 38.499 8.600 -42.749 1.00 60.38 614 VAL A O 1
ATOM 4755 N N . GLN A 1 615 ? 39.803 6.845 -43.285 1.00 61.75 615 GLN A N 1
ATOM 4756 C CA . GLN A 1 615 ? 39.370 5.932 -42.239 1.00 61.75 615 GLN A CA 1
ATOM 4757 C C . GLN A 1 615 ? 40.313 6.063 -41.037 1.00 61.75 615 GLN A C 1
ATOM 4759 O O . GLN A 1 615 ? 41.530 6.013 -41.206 1.00 61.75 615 GLN A O 1
ATOM 4764 N N . VAL A 1 616 ? 39.767 6.233 -39.832 1.00 56.09 616 VAL A N 1
ATOM 4765 C CA . VAL A 1 616 ? 40.552 6.305 -38.589 1.00 56.09 616 VAL A CA 1
ATOM 4766 C C . VAL A 1 616 ? 40.114 5.197 -37.641 1.00 56.09 616 VAL A C 1
ATOM 4768 O O . VAL A 1 616 ? 38.936 5.115 -37.294 1.00 56.09 616 VAL A O 1
ATOM 4771 N N . ALA A 1 617 ? 41.056 4.350 -37.225 1.00 57.00 617 ALA A N 1
ATOM 4772 C CA . ALA A 1 617 ? 40.811 3.291 -36.248 1.00 57.00 617 ALA A CA 1
ATOM 4773 C C . ALA A 1 617 ? 40.482 3.885 -34.867 1.00 57.00 617 ALA A C 1
ATOM 4775 O O . ALA A 1 617 ? 41.143 4.826 -34.421 1.00 57.00 617 ALA A O 1
ATOM 4776 N N . PHE A 1 618 ? 39.472 3.339 -34.184 1.00 56.62 618 PHE A N 1
ATOM 4777 C CA . PHE A 1 618 ? 38.947 3.910 -32.942 1.00 56.62 618 PHE A CA 1
ATOM 4778 C C . PHE A 1 618 ? 38.770 2.858 -31.840 1.00 56.62 618 PHE A C 1
ATOM 4780 O O . PHE A 1 618 ? 38.081 1.858 -32.027 1.00 56.62 618 PHE A O 1
ATOM 4787 N N . PHE A 1 619 ? 39.331 3.117 -30.654 1.00 59.31 619 PHE A N 1
ATOM 4788 C CA . PHE A 1 619 ? 39.172 2.255 -29.479 1.00 59.31 619 PHE A CA 1
ATOM 4789 C C . PHE A 1 619 ? 38.194 2.886 -28.466 1.00 59.31 619 PHE A C 1
ATOM 4791 O O . PHE A 1 619 ? 38.437 4.010 -28.016 1.00 59.31 619 PHE A O 1
ATOM 4798 N N . PRO A 1 620 ? 37.097 2.206 -28.073 1.00 61.06 620 PRO A N 1
ATOM 4799 C CA . PRO A 1 620 ? 36.121 2.765 -27.142 1.00 61.06 620 PRO A CA 1
ATOM 4800 C C . PRO A 1 620 ? 36.668 2.852 -25.706 1.00 61.06 620 PRO A C 1
ATOM 4802 O O . PRO A 1 620 ? 37.064 1.833 -25.143 1.00 61.06 620 PRO A O 1
ATOM 4805 N N . PRO A 1 621 ? 36.594 4.022 -25.043 1.00 56.50 621 PRO A N 1
ATOM 4806 C CA . PRO A 1 621 ? 36.941 4.144 -23.625 1.00 56.50 621 PRO A CA 1
ATOM 4807 C C . PRO A 1 621 ? 35.838 3.636 -22.680 1.00 56.50 621 PRO A C 1
ATOM 4809 O O . PRO A 1 621 ? 36.070 3.513 -21.483 1.00 56.50 621 PRO A O 1
ATOM 4812 N N . SER A 1 622 ? 34.630 3.354 -23.185 1.00 63.94 622 SER A N 1
ATOM 4813 C CA . SER A 1 622 ? 33.554 2.699 -22.431 1.00 63.94 622 SER A CA 1
ATOM 4814 C C . SER A 1 622 ? 32.523 2.079 -23.387 1.00 63.94 622 SER A C 1
ATOM 4816 O O . SER A 1 622 ? 32.084 2.774 -24.309 1.00 63.94 622 SER A O 1
ATOM 4818 N N . PRO A 1 623 ? 32.076 0.826 -23.167 1.00 65.00 623 PRO A N 1
ATOM 4819 C CA . PRO A 1 623 ? 31.034 0.186 -23.976 1.00 65.00 623 PRO A CA 1
ATOM 4820 C C . PRO A 1 623 ? 29.608 0.686 -23.661 1.00 65.00 623 PRO A C 1
ATOM 4822 O O . PRO A 1 623 ? 28.650 0.196 -24.245 1.00 65.00 623 PRO A O 1
ATOM 4825 N N . ARG A 1 624 ? 29.428 1.634 -22.725 1.00 71.94 624 ARG A N 1
ATOM 4826 C CA . ARG A 1 624 ? 28.101 1.998 -22.184 1.00 71.94 624 ARG A CA 1
ATOM 4827 C C . ARG A 1 624 ? 27.279 2.999 -23.010 1.00 71.94 624 ARG A C 1
ATOM 4829 O O . ARG A 1 624 ? 26.105 3.174 -22.705 1.00 71.94 624 ARG A O 1
ATOM 4836 N N . PHE A 1 625 ? 27.865 3.703 -23.982 1.00 77.69 625 PHE A N 1
ATOM 4837 C CA . PHE A 1 625 ? 27.244 4.918 -24.555 1.00 77.69 625 PHE A CA 1
ATOM 4838 C C . PHE A 1 625 ? 27.302 5.044 -26.087 1.00 77.69 625 PHE A C 1
ATOM 4840 O O . PHE A 1 625 ? 27.016 6.124 -26.610 1.00 77.69 625 PHE A O 1
ATOM 4847 N N . ARG A 1 626 ? 27.729 3.999 -26.803 1.00 83.06 626 ARG A N 1
ATOM 4848 C CA . ARG A 1 626 ? 27.862 3.986 -28.268 1.00 83.06 626 ARG A CA 1
ATOM 4849 C C . ARG A 1 626 ? 27.502 2.606 -28.807 1.00 83.06 626 ARG A C 1
ATOM 4851 O O . ARG A 1 626 ? 27.886 1.612 -28.194 1.00 83.06 626 ARG A O 1
ATOM 4858 N N . ASP A 1 627 ? 26.834 2.563 -29.953 1.00 86.44 627 ASP A N 1
ATOM 4859 C CA . ASP A 1 627 ? 26.670 1.333 -30.727 1.00 86.44 627 ASP A CA 1
ATOM 4860 C C . ASP A 1 627 ? 27.942 1.050 -31.523 1.00 86.44 627 ASP A C 1
ATOM 4862 O O . ASP A 1 627 ? 28.611 1.976 -31.994 1.00 86.44 627 ASP A O 1
ATOM 4866 N N . VAL A 1 628 ? 28.225 -0.230 -31.744 1.00 88.31 628 VAL A N 1
ATOM 4867 C CA . VAL A 1 628 ? 29.124 -0.684 -32.805 1.00 88.31 628 VAL A CA 1
ATOM 4868 C C . VAL A 1 628 ? 28.252 -1.371 -33.847 1.00 88.31 628 VAL A C 1
ATOM 4870 O O . VAL A 1 628 ? 27.514 -2.298 -33.522 1.00 88.31 628 VAL A O 1
ATOM 4873 N N . VAL A 1 629 ? 28.300 -0.888 -35.083 1.00 91.06 629 VAL A N 1
ATOM 4874 C CA . VAL A 1 629 ? 27.458 -1.356 -36.187 1.00 91.06 629 VAL A CA 1
ATOM 4875 C C . VAL A 1 629 ? 28.365 -1.764 -37.335 1.00 91.06 629 VAL A C 1
ATOM 4877 O O . VAL A 1 629 ? 29.223 -0.994 -37.771 1.00 91.06 629 VAL A O 1
ATOM 4880 N N . LYS A 1 630 ? 28.179 -2.989 -37.814 1.00 92.44 630 LYS A N 1
ATOM 4881 C CA . LYS A 1 630 ? 28.790 -3.498 -39.033 1.00 92.44 630 LYS A CA 1
ATOM 4882 C C . LYS A 1 630 ? 27.828 -3.230 -40.181 1.00 92.44 630 LYS A C 1
ATOM 4884 O O . LYS A 1 630 ? 26.712 -3.745 -40.189 1.00 92.44 630 LYS A O 1
ATOM 4889 N N . PHE A 1 631 ? 28.260 -2.398 -41.116 1.00 92.50 631 PHE A N 1
ATOM 4890 C CA . PHE A 1 631 ? 27.567 -2.172 -42.374 1.00 92.50 631 PHE A CA 1
ATOM 4891 C C . PHE A 1 631 ? 28.122 -3.164 -43.391 1.00 92.50 631 PHE A C 1
ATOM 4893 O O . PHE A 1 631 ? 29.334 -3.201 -43.593 1.00 92.50 631 PHE A O 1
ATOM 4900 N N . GLU A 1 632 ? 27.267 -3.975 -43.999 1.00 93.38 632 GLU A N 1
ATOM 4901 C CA . GLU A 1 632 ? 27.625 -4.991 -44.993 1.00 93.38 632 GLU A CA 1
ATOM 4902 C C . GLU A 1 632 ? 26.836 -4.707 -46.272 1.00 93.38 632 GLU A C 1
ATOM 4904 O O . GLU A 1 632 ? 25.619 -4.578 -46.218 1.00 93.38 632 GLU A O 1
ATOM 4909 N N . GLY A 1 633 ? 27.505 -4.580 -47.414 1.00 91.62 633 GLY A N 1
ATOM 4910 C CA . GLY A 1 633 ? 26.851 -4.409 -48.711 1.00 91.62 633 GLY A CA 1
ATOM 4911 C C . GLY A 1 633 ? 27.560 -5.189 -49.814 1.00 91.62 633 GLY A C 1
ATOM 4912 O O . GLY A 1 633 ? 28.595 -5.816 -49.584 1.00 91.62 633 GLY A O 1
ATOM 4913 N N . ASP A 1 634 ? 27.015 -5.115 -51.030 1.00 88.31 634 ASP A N 1
ATOM 4914 C CA . ASP A 1 634 ? 27.425 -5.928 -52.189 1.00 88.31 634 ASP A CA 1
ATOM 4915 C C . ASP A 1 634 ? 28.927 -5.881 -52.550 1.00 88.31 634 ASP A C 1
ATOM 4917 O O . ASP A 1 634 ? 29.419 -6.760 -53.257 1.00 88.31 634 ASP A O 1
ATOM 4921 N N . ARG A 1 635 ? 29.660 -4.837 -52.134 1.00 89.75 635 ARG A N 1
ATOM 4922 C CA . ARG A 1 635 ? 31.086 -4.635 -52.457 1.00 89.75 635 ARG A CA 1
ATOM 4923 C C . ARG A 1 635 ? 32.032 -4.780 -51.270 1.00 89.75 635 ARG A C 1
ATOM 4925 O O . ARG A 1 635 ? 33.236 -4.892 -51.490 1.00 89.75 635 ARG A O 1
ATOM 4932 N N . GLY A 1 636 ? 31.531 -4.749 -50.039 1.00 90.19 636 GLY A N 1
ATOM 4933 C CA . GLY A 1 636 ? 32.386 -4.737 -48.859 1.00 90.19 636 GLY A CA 1
ATOM 4934 C C . GLY A 1 636 ? 31.634 -4.494 -47.559 1.00 90.19 636 GLY A C 1
ATOM 4935 O O . GLY A 1 636 ? 30.434 -4.222 -47.538 1.00 90.19 636 GLY A O 1
ATOM 4936 N N . ALA A 1 637 ? 32.372 -4.577 -46.454 1.00 91.25 637 ALA A N 1
ATOM 4937 C CA . ALA A 1 637 ? 31.851 -4.343 -45.117 1.00 91.25 637 ALA A CA 1
ATOM 4938 C C . ALA A 1 637 ? 32.731 -3.361 -44.333 1.00 91.25 637 ALA A C 1
ATOM 4940 O O . ALA A 1 637 ? 33.944 -3.306 -44.525 1.00 91.25 637 ALA A O 1
ATOM 4941 N N . MET A 1 638 ? 32.120 -2.613 -43.415 1.00 89.44 638 MET A N 1
ATOM 4942 C CA . MET A 1 638 ? 32.811 -1.730 -42.477 1.00 89.44 638 MET A CA 1
ATOM 4943 C C . MET A 1 638 ? 32.167 -1.802 -41.095 1.00 89.44 638 MET A C 1
ATOM 4945 O O . MET A 1 638 ? 30.977 -1.526 -40.941 1.00 89.44 638 MET A O 1
ATOM 4949 N N . THR A 1 639 ? 32.977 -2.064 -40.071 1.00 90.56 639 THR A N 1
ATOM 4950 C CA . THR A 1 639 ? 32.584 -1.867 -38.673 1.00 90.56 639 THR A CA 1
ATOM 4951 C C . THR A 1 639 ? 32.839 -0.421 -38.264 1.00 90.56 639 THR A C 1
ATOM 4953 O O . THR A 1 639 ? 33.974 0.057 -38.306 1.00 90.56 639 THR A O 1
ATOM 4956 N N . SER A 1 640 ? 31.800 0.283 -37.824 1.00 88.12 640 SER A N 1
ATOM 4957 C CA . SER A 1 640 ? 31.905 1.664 -37.355 1.00 88.12 640 SER A CA 1
ATOM 4958 C C . SER A 1 640 ? 31.123 1.885 -36.063 1.00 88.12 640 SER A C 1
ATOM 4960 O O . SER A 1 640 ? 30.277 1.085 -35.668 1.00 88.12 640 SER A O 1
ATOM 4962 N N . MET A 1 641 ? 31.455 2.960 -35.353 1.00 86.56 641 MET A N 1
ATOM 4963 C CA . MET A 1 641 ? 30.922 3.264 -34.027 1.00 86.56 641 MET A CA 1
ATOM 4964 C C . MET A 1 641 ? 30.108 4.550 -34.045 1.00 86.56 641 MET A C 1
ATOM 4966 O O . MET A 1 641 ? 30.561 5.556 -34.603 1.00 86.56 641 MET A O 1
ATOM 4970 N N . SER A 1 642 ? 28.956 4.537 -33.373 1.00 87.31 642 SER A N 1
ATOM 4971 C CA . SER A 1 642 ? 28.059 5.688 -33.282 1.00 87.31 642 SER A CA 1
ATOM 4972 C C . SER A 1 642 ? 28.692 6.876 -32.544 1.00 87.31 642 SER A C 1
ATOM 4974 O O . SER A 1 642 ? 29.691 6.757 -31.819 1.00 87.31 642 SER A O 1
ATOM 4976 N N . ALA A 1 643 ? 28.076 8.053 -32.655 1.00 84.50 643 ALA A N 1
ATOM 4977 C CA . ALA A 1 643 ? 28.282 9.133 -31.693 1.00 84.50 643 ALA A CA 1
ATOM 4978 C C . ALA A 1 643 ? 27.924 8.691 -30.261 1.00 84.50 643 ALA A C 1
ATOM 4980 O O . ALA A 1 643 ? 27.126 7.773 -30.061 1.00 84.50 643 ALA A O 1
ATOM 4981 N N . ARG A 1 644 ? 28.490 9.378 -29.256 1.00 80.88 644 ARG A N 1
ATOM 4982 C CA . ARG A 1 644 ? 28.089 9.192 -27.855 1.00 80.88 644 ARG A CA 1
ATOM 4983 C C . ARG A 1 644 ? 26.639 9.640 -27.686 1.00 80.88 644 ARG A C 1
ATOM 4985 O O . ARG A 1 644 ? 26.295 10.774 -28.018 1.00 80.88 644 ARG A O 1
ATOM 4992 N N . TYR A 1 645 ? 25.828 8.772 -27.105 1.00 84.94 645 TYR A N 1
ATOM 4993 C CA . TYR A 1 645 ? 24.476 9.101 -26.682 1.00 84.94 645 TYR A CA 1
ATOM 4994 C C . TYR A 1 645 ? 24.474 9.727 -25.274 1.00 84.94 645 TYR A C 1
ATOM 4996 O O . TYR A 1 645 ? 25.361 9.417 -24.466 1.00 84.94 645 TYR A O 1
ATOM 5004 N N . PRO A 1 646 ? 23.526 10.633 -24.963 1.00 81.94 646 PRO A N 1
ATOM 5005 C CA . PRO A 1 646 ? 23.330 11.104 -23.600 1.00 81.94 646 PRO A CA 1
ATOM 5006 C C . PRO A 1 646 ? 22.883 9.934 -22.718 1.00 81.94 646 PRO A C 1
ATOM 5008 O O . PRO A 1 646 ? 22.249 8.991 -23.187 1.00 81.94 646 PRO A O 1
ATOM 5011 N N . THR A 1 647 ? 23.222 9.995 -21.436 1.00 79.19 647 THR A N 1
ATOM 5012 C CA . THR A 1 647 ? 22.718 9.044 -20.442 1.00 79.19 647 THR A CA 1
ATOM 5013 C C . THR A 1 647 ? 21.208 9.233 -20.292 1.00 79.19 647 THR A C 1
ATOM 5015 O O . THR A 1 647 ? 20.767 10.364 -20.085 1.00 79.19 647 THR A O 1
ATOM 5018 N N . THR A 1 648 ? 20.430 8.151 -20.350 1.00 83.38 648 THR A N 1
ATOM 5019 C CA . THR A 1 648 ? 18.998 8.188 -20.017 1.00 83.38 648 THR A CA 1
ATOM 5020 C C . THR A 1 648 ? 18.814 7.934 -18.522 1.00 83.38 648 THR A C 1
ATOM 5022 O O . THR A 1 648 ? 19.602 7.223 -17.896 1.00 83.38 648 THR A O 1
ATOM 5025 N N . SER A 1 649 ? 17.789 8.545 -17.937 1.00 86.94 649 SER A N 1
ATOM 5026 C CA . SER A 1 649 ? 17.507 8.513 -16.504 1.00 86.94 649 SER A CA 1
ATOM 5027 C C . SER A 1 649 ? 16.075 8.069 -16.228 1.00 86.94 649 SER A C 1
ATOM 5029 O O . SER A 1 649 ? 15.146 8.711 -16.716 1.00 86.94 649 SER A O 1
ATOM 5031 N N . TRP A 1 650 ? 15.904 7.052 -15.383 1.00 87.81 650 TRP A N 1
ATOM 5032 C CA . TRP A 1 650 ? 14.609 6.685 -14.797 1.00 87.81 650 TRP A CA 1
ATOM 5033 C C . TRP A 1 650 ? 14.469 7.255 -13.377 1.00 87.81 650 TRP A C 1
ATOM 5035 O O . TRP A 1 650 ? 15.473 7.460 -12.691 1.00 87.81 650 TRP A O 1
ATOM 5045 N N . GLN A 1 651 ? 13.238 7.501 -12.923 1.00 88.62 651 GLN A N 1
ATOM 5046 C CA . GLN A 1 651 ? 12.925 7.873 -11.539 1.00 88.62 651 GLN A CA 1
ATOM 5047 C C . GLN A 1 651 ? 11.861 6.917 -10.984 1.00 88.62 651 GLN A C 1
ATOM 5049 O O . GLN A 1 651 ? 10.777 6.850 -11.562 1.00 88.62 651 GLN A O 1
ATOM 5054 N N . PRO A 1 652 ? 12.123 6.203 -9.872 1.00 89.00 652 PRO A N 1
ATOM 5055 C CA . PRO A 1 652 ? 11.124 5.347 -9.245 1.00 89.00 652 PRO A CA 1
ATOM 5056 C C . PRO A 1 652 ? 9.931 6.147 -8.732 1.00 89.00 652 PRO A C 1
ATOM 5058 O O . PRO A 1 652 ? 10.094 7.125 -7.993 1.00 89.00 652 PRO A O 1
ATOM 5061 N N . GLN A 1 653 ? 8.722 5.710 -9.075 1.00 88.31 653 GLN A N 1
ATOM 5062 C CA . GLN A 1 653 ? 7.515 6.441 -8.721 1.00 88.31 653 GLN A CA 1
ATOM 5063 C C . GLN A 1 653 ? 6.979 6.013 -7.347 1.00 88.31 653 GLN A C 1
ATOM 5065 O O . GLN A 1 653 ? 6.777 4.837 -7.059 1.00 88.31 653 GLN A O 1
ATOM 5070 N N . ALA A 1 654 ? 6.683 6.986 -6.478 1.00 88.50 654 ALA A N 1
ATOM 5071 C CA . ALA A 1 654 ? 6.246 6.713 -5.102 1.00 88.50 654 ALA A CA 1
ATOM 5072 C C . ALA A 1 654 ? 4.908 5.949 -4.998 1.00 88.50 654 ALA A C 1
ATOM 5074 O O . ALA A 1 654 ? 4.658 5.306 -3.977 1.00 88.50 654 ALA A O 1
ATOM 5075 N N . SER A 1 655 ? 4.062 6.005 -6.034 1.00 90.31 655 SER A N 1
ATOM 5076 C CA . SER A 1 655 ? 2.796 5.262 -6.110 1.00 90.31 655 SER A CA 1
ATOM 5077 C C . SER A 1 655 ? 2.961 3.774 -6.431 1.00 90.31 655 SER A C 1
ATOM 5079 O O . SER A 1 655 ? 1.998 3.033 -6.268 1.00 90.31 655 SER A O 1
ATOM 5081 N N . GLU A 1 656 ? 4.150 3.316 -6.841 1.00 89.88 656 GLU A N 1
ATOM 5082 C CA . GLU A 1 656 ? 4.434 1.882 -7.015 1.00 89.88 656 GLU A CA 1
ATOM 5083 C C . GLU A 1 656 ? 4.556 1.138 -5.678 1.00 89.88 656 GLU A C 1
ATOM 5085 O O . GLU A 1 656 ? 4.459 -0.082 -5.651 1.00 89.88 656 GLU A O 1
ATOM 5090 N N . ILE A 1 657 ? 4.767 1.844 -4.557 1.00 93.44 657 ILE A N 1
ATOM 5091 C CA . ILE A 1 657 ? 4.970 1.231 -3.237 1.00 93.44 657 ILE A CA 1
ATOM 5092 C C . ILE A 1 657 ? 3.600 0.983 -2.570 1.00 93.44 657 ILE A C 1
ATOM 5094 O O . ILE A 1 657 ? 2.994 1.936 -2.063 1.00 93.44 657 ILE A O 1
ATOM 5098 N N . PRO A 1 658 ? 3.107 -0.270 -2.502 1.00 93.31 658 PRO A N 1
ATOM 5099 C CA . PRO A 1 658 ? 1.782 -0.586 -1.984 1.00 93.31 658 PRO A CA 1
ATOM 5100 C C . PRO A 1 658 ? 1.707 -0.423 -0.459 1.00 93.31 658 PRO A C 1
ATOM 5102 O O . PRO A 1 658 ? 2.648 -0.732 0.283 1.00 93.31 658 PRO A O 1
ATOM 5105 N N . ARG A 1 659 ? 0.560 0.082 0.011 1.00 93.06 659 ARG A N 1
ATOM 5106 C CA . ARG A 1 659 ? 0.263 0.336 1.436 1.00 93.06 659 ARG A CA 1
ATOM 5107 C C . ARG A 1 659 ? -1.153 -0.096 1.845 1.00 93.06 659 ARG A C 1
ATOM 5109 O O . ARG A 1 659 ? -1.633 0.283 2.914 1.00 93.06 659 ARG A O 1
ATOM 5116 N N . ASN A 1 660 ? -1.860 -0.829 0.988 1.00 91.38 660 ASN A N 1
ATOM 5117 C CA . ASN A 1 660 ? -3.284 -1.110 1.180 1.00 91.38 660 ASN A CA 1
ATOM 5118 C C . ASN A 1 660 ? -3.486 -2.142 2.292 1.00 91.38 660 ASN A C 1
ATOM 5120 O O . ASN A 1 660 ? -4.268 -1.919 3.220 1.00 91.38 660 ASN A O 1
ATOM 5124 N N . VAL A 1 661 ? -2.727 -3.239 2.235 1.00 91.44 661 VAL A N 1
ATOM 5125 C CA . VAL A 1 661 ? -2.782 -4.298 3.249 1.00 91.44 661 VAL A CA 1
ATOM 5126 C C . VAL A 1 661 ? -2.257 -3.764 4.580 1.00 91.44 661 VAL A C 1
ATOM 5128 O O . VAL A 1 661 ? -2.855 -3.996 5.632 1.00 91.44 661 VAL A O 1
ATOM 5131 N N . VAL A 1 662 ? -1.168 -2.995 4.554 1.00 92.44 662 VAL A N 1
ATOM 5132 C CA . VAL A 1 662 ? -0.506 -2.522 5.766 1.00 92.44 662 VAL A CA 1
ATOM 5133 C C . VAL A 1 662 ? -1.334 -1.496 6.532 1.00 92.44 662 VAL A C 1
ATOM 5135 O O . VAL A 1 662 ? -1.353 -1.540 7.761 1.00 92.44 662 VAL A O 1
ATOM 5138 N N . ASN A 1 663 ? -2.084 -0.632 5.841 1.00 92.12 663 ASN A N 1
ATOM 5139 C CA . ASN A 1 663 ? -3.021 0.288 6.484 1.00 92.12 663 ASN A CA 1
ATOM 5140 C C . ASN A 1 663 ? -4.115 -0.480 7.240 1.00 92.12 663 ASN A C 1
ATOM 5142 O O . ASN A 1 663 ? -4.371 -0.184 8.409 1.00 92.12 663 ASN A O 1
ATOM 5146 N N . PHE A 1 664 ? -4.705 -1.511 6.624 1.00 92.25 664 PHE A N 1
ATOM 5147 C CA . PHE A 1 664 ? -5.695 -2.371 7.281 1.00 92.25 664 PHE A CA 1
ATOM 5148 C C . PHE A 1 664 ? -5.114 -3.084 8.513 1.00 92.25 664 PHE A C 1
ATOM 5150 O O . PHE A 1 664 ? -5.704 -3.042 9.595 1.00 92.25 664 PHE A O 1
ATOM 5157 N N . LEU A 1 665 ? -3.919 -3.672 8.388 1.00 91.75 665 LEU A N 1
ATOM 5158 C CA . LEU A 1 665 ? -3.241 -4.352 9.496 1.00 91.75 665 LEU A CA 1
ATOM 5159 C C . LEU A 1 665 ? -2.894 -3.393 10.648 1.00 91.75 665 LEU A C 1
ATOM 5161 O O . LEU A 1 665 ? -3.130 -3.730 11.809 1.00 91.75 665 LEU A O 1
ATOM 5165 N N . ARG A 1 666 ? -2.399 -2.183 10.352 1.00 92.88 666 ARG A N 1
ATOM 5166 C CA . ARG A 1 666 ? -2.138 -1.133 11.354 1.00 92.88 666 ARG A CA 1
ATOM 5167 C C . ARG A 1 666 ? -3.416 -0.722 12.084 1.00 92.88 666 ARG A C 1
ATOM 5169 O O . ARG A 1 666 ? -3.414 -0.694 13.313 1.00 92.88 666 ARG A O 1
ATOM 5176 N N . MET A 1 667 ? -4.508 -0.457 11.359 1.00 91.81 667 MET A N 1
ATOM 5177 C CA . MET A 1 667 ? -5.807 -0.121 11.962 1.00 91.81 667 MET A CA 1
ATOM 5178 C C . MET A 1 667 ? -6.321 -1.249 12.865 1.00 91.81 667 MET A C 1
ATOM 5180 O O . MET A 1 667 ? -6.770 -0.976 13.977 1.00 91.81 667 MET A O 1
ATOM 5184 N N . GLY A 1 668 ? -6.174 -2.511 12.448 1.00 91.00 668 GLY A N 1
ATOM 5185 C CA . GLY A 1 668 ? -6.490 -3.675 13.278 1.00 91.00 668 GLY A CA 1
ATOM 5186 C C . GLY A 1 668 ? -5.662 -3.733 14.568 1.00 91.00 668 GLY A C 1
ATOM 5187 O O . GLY A 1 668 ? -6.220 -3.898 15.651 1.00 91.00 668 GLY A O 1
ATOM 5188 N N . VAL A 1 669 ? -4.341 -3.538 14.489 1.00 93.56 669 VAL A N 1
ATOM 5189 C CA . VAL A 1 669 ? -3.459 -3.513 15.673 1.00 93.56 669 VAL A CA 1
ATOM 5190 C C . VAL A 1 669 ? -3.831 -2.364 16.621 1.00 93.56 669 VAL A C 1
ATOM 5192 O O . VAL A 1 669 ? -3.949 -2.601 17.825 1.00 93.56 669 VAL A O 1
ATOM 5195 N N . VAL A 1 670 ? -4.090 -1.159 16.100 1.00 94.69 670 VAL A N 1
ATOM 5196 C CA . VAL A 1 670 ? -4.554 -0.007 16.896 1.00 94.69 670 VAL A CA 1
ATOM 5197 C C . VAL A 1 670 ? -5.884 -0.316 17.582 1.00 94.69 670 VAL A C 1
ATOM 5199 O O . VAL A 1 670 ? -5.962 -0.191 18.800 1.00 94.69 670 VAL A O 1
ATOM 5202 N N . TYR A 1 671 ? -6.893 -0.795 16.846 1.00 94.38 671 TYR A N 1
ATOM 5203 C CA . TYR A 1 671 ? -8.208 -1.149 17.391 1.00 94.38 671 TYR A CA 1
ATOM 5204 C C . TYR A 1 671 ? -8.102 -2.145 18.555 1.00 94.38 671 TYR A C 1
ATOM 5206 O O . TYR A 1 671 ? -8.643 -1.900 19.634 1.00 94.38 671 TYR A O 1
ATOM 5214 N N . VAL A 1 672 ? -7.341 -3.232 18.376 1.00 92.69 672 VAL A N 1
ATOM 5215 C CA . VAL A 1 672 ? -7.122 -4.239 19.427 1.00 92.69 672 VAL A CA 1
ATOM 5216 C C . VAL A 1 672 ? -6.472 -3.615 20.669 1.00 92.69 672 VAL A C 1
ATOM 5218 O O . VAL A 1 672 ? -6.905 -3.890 21.789 1.00 92.69 672 VAL A O 1
ATOM 5221 N N . THR A 1 673 ? -5.471 -2.743 20.499 1.00 94.50 673 THR A N 1
ATOM 5222 C CA . THR A 1 673 ? -4.834 -2.043 21.628 1.00 94.50 673 THR A CA 1
ATOM 5223 C C . THR A 1 673 ? -5.798 -1.075 22.317 1.00 94.50 673 THR A C 1
ATOM 5225 O O . THR A 1 673 ? -5.858 -1.069 23.545 1.00 94.50 673 THR A O 1
ATOM 5228 N N . SER A 1 674 ? -6.582 -0.296 21.566 1.00 93.62 674 SER A N 1
ATOM 5229 C CA . SER A 1 674 ? -7.561 0.652 22.113 1.00 93.62 674 SER A CA 1
ATOM 5230 C C . SER A 1 674 ? -8.647 -0.043 22.935 1.00 93.62 674 SER A C 1
ATOM 5232 O O . SER A 1 674 ? -8.962 0.417 24.031 1.00 93.62 674 SER A O 1
ATOM 5234 N N . VAL A 1 675 ? -9.178 -1.177 22.463 1.00 91.44 675 VAL A N 1
ATOM 5235 C CA . VAL A 1 675 ? -10.185 -1.945 23.212 1.00 91.44 675 VAL A CA 1
ATOM 5236 C C . VAL A 1 675 ? -9.579 -2.588 24.465 1.00 91.44 675 VAL A C 1
ATOM 5238 O O . VAL A 1 675 ? -10.175 -2.498 25.537 1.00 91.44 675 VAL A O 1
ATOM 5241 N N . LEU A 1 676 ? -8.369 -3.163 24.392 1.00 90.38 676 LEU A N 1
ATOM 5242 C CA . LEU A 1 676 ? -7.683 -3.680 25.587 1.00 90.38 676 LEU A CA 1
ATOM 5243 C C . LEU A 1 676 ? -7.388 -2.572 26.611 1.00 90.38 676 LEU A C 1
ATOM 5245 O O . LEU A 1 676 ? -7.566 -2.795 27.807 1.00 90.38 676 LEU A O 1
ATOM 5249 N N . ALA A 1 677 ? -6.983 -1.380 26.162 1.00 92.44 677 ALA A N 1
ATOM 5250 C CA . ALA A 1 677 ? -6.750 -0.226 27.029 1.00 92.44 677 ALA A CA 1
ATOM 5251 C C . ALA A 1 677 ? -8.046 0.272 27.691 1.00 92.44 677 ALA A C 1
ATOM 5253 O O . ALA A 1 677 ? -8.049 0.549 28.890 1.00 92.44 677 ALA A O 1
ATOM 5254 N N . PHE A 1 678 ? -9.157 0.320 26.948 1.00 90.69 678 PHE A N 1
ATOM 5255 C CA . PHE A 1 678 ? -10.477 0.661 27.481 1.00 90.69 678 PHE A CA 1
ATOM 5256 C C . PHE A 1 678 ? -10.931 -0.331 28.563 1.00 90.69 678 PHE A C 1
ATOM 5258 O O . PHE A 1 678 ? -11.278 0.080 29.672 1.00 90.69 678 PHE A O 1
ATOM 5265 N N . VAL A 1 679 ? -10.860 -1.639 28.288 1.00 88.56 679 VAL A N 1
ATOM 5266 C CA . VAL A 1 679 ? -11.258 -2.667 29.263 1.00 88.56 679 VAL A CA 1
ATOM 5267 C C . VAL A 1 679 ? -10.333 -2.670 30.484 1.00 88.56 679 VAL A C 1
ATOM 5269 O O . VAL A 1 679 ? -10.819 -2.771 31.609 1.00 88.56 679 VAL A O 1
ATOM 5272 N N . ALA A 1 680 ? -9.021 -2.489 30.302 1.00 89.19 680 ALA A N 1
ATOM 5273 C CA . ALA A 1 680 ? -8.081 -2.327 31.412 1.00 89.19 680 ALA A CA 1
ATOM 5274 C C . ALA A 1 680 ? -8.404 -1.087 32.268 1.00 89.19 680 ALA A C 1
ATOM 5276 O O . ALA A 1 680 ? -8.380 -1.167 33.496 1.00 89.19 680 ALA A O 1
ATOM 5277 N N . GLY A 1 681 ? -8.769 0.034 31.636 1.00 88.06 681 GLY A N 1
ATOM 5278 C CA . GLY A 1 681 ? -9.226 1.248 32.314 1.00 88.06 681 GLY A CA 1
ATOM 5279 C C . GLY A 1 681 ? -10.478 1.011 33.160 1.00 88.06 681 GLY A C 1
ATOM 5280 O O . GLY A 1 681 ? -10.494 1.371 34.336 1.00 88.06 681 GLY A O 1
ATOM 5281 N N . LEU A 1 682 ? -11.489 0.325 32.612 1.00 82.81 682 LEU A N 1
ATOM 5282 C CA . LEU A 1 682 ? -12.679 -0.079 33.369 1.00 82.81 682 LEU A CA 1
ATOM 5283 C C . LEU A 1 682 ? -12.327 -1.021 34.532 1.00 82.81 682 LEU A C 1
ATOM 5285 O O . LEU A 1 682 ? -12.796 -0.808 35.647 1.00 82.81 682 LEU A O 1
ATOM 5289 N N . VAL A 1 683 ? -11.470 -2.025 34.319 1.00 82.56 683 VAL A N 1
ATOM 5290 C CA . VAL A 1 683 ? -11.006 -2.946 35.375 1.00 82.56 683 VAL A CA 1
ATOM 5291 C C . VAL A 1 683 ? -10.314 -2.188 36.514 1.00 82.56 683 VAL A C 1
ATOM 5293 O O . VAL A 1 683 ? -10.622 -2.429 37.683 1.00 82.56 683 VAL A O 1
ATOM 5296 N N . ILE A 1 684 ? -9.431 -1.233 36.204 1.00 86.50 684 ILE A N 1
ATOM 5297 C CA . ILE A 1 684 ? -8.764 -0.379 37.201 1.00 86.50 684 ILE A CA 1
ATOM 5298 C C . ILE A 1 684 ? -9.789 0.509 37.926 1.00 86.50 684 ILE A C 1
ATOM 5300 O O . ILE A 1 684 ? -9.777 0.574 39.156 1.00 86.50 684 ILE A O 1
ATOM 5304 N N . MET A 1 685 ? -10.721 1.128 37.194 1.00 81.19 685 MET A N 1
ATOM 5305 C CA . MET A 1 685 ? -11.787 1.964 37.755 1.00 81.19 685 MET A CA 1
ATOM 5306 C C . MET A 1 685 ? -12.677 1.181 38.731 1.00 81.19 685 MET A C 1
ATOM 5308 O O . MET A 1 685 ? -12.881 1.625 39.858 1.00 81.19 685 MET A O 1
ATOM 5312 N N . TYR A 1 686 ? -13.166 -0.004 38.353 1.00 73.25 686 TYR A N 1
ATOM 5313 C CA . TYR A 1 686 ? -13.979 -0.844 39.238 1.00 73.25 686 TYR A CA 1
ATOM 5314 C C . TYR A 1 686 ? -13.178 -1.417 40.414 1.00 73.25 686 TYR A C 1
ATOM 5316 O O . TYR A 1 686 ? -13.724 -1.560 41.507 1.00 73.25 686 TYR A O 1
ATOM 5324 N N . THR A 1 687 ? -11.874 -1.663 40.243 1.00 78.50 687 THR A N 1
ATOM 5325 C CA . THR A 1 687 ? -10.977 -2.019 41.357 1.00 78.50 687 THR A CA 1
ATOM 5326 C C . THR A 1 687 ? -10.880 -0.880 42.378 1.00 78.50 687 THR A C 1
ATOM 5328 O O . THR A 1 687 ? -10.923 -1.136 43.583 1.00 78.50 687 THR A O 1
ATOM 5331 N N . ALA A 1 688 ? -10.802 0.375 41.920 1.00 75.88 688 ALA A N 1
ATOM 5332 C CA . ALA A 1 688 ? -10.785 1.557 42.781 1.00 75.88 688 ALA A CA 1
ATOM 5333 C C . ALA A 1 688 ? -12.151 1.821 43.446 1.00 75.88 688 ALA A C 1
ATOM 5335 O O . ALA A 1 688 ? -12.213 1.986 44.665 1.00 75.88 688 ALA A O 1
ATOM 5336 N N . LEU A 1 689 ? -13.249 1.782 42.679 1.00 65.25 689 LEU A N 1
ATOM 5337 C CA . LEU A 1 689 ? -14.626 1.931 43.179 1.00 65.25 689 LEU A CA 1
ATOM 5338 C C . LEU A 1 689 ? -14.964 0.872 44.238 1.00 65.25 689 LEU A C 1
ATOM 5340 O O . LEU A 1 689 ? -15.500 1.196 45.295 1.00 65.25 689 LEU A O 1
ATOM 5344 N N . GLY A 1 690 ? -14.574 -0.381 43.994 1.00 64.94 690 GLY A N 1
ATOM 5345 C CA . GLY A 1 690 ? -14.699 -1.485 44.943 1.00 64.94 690 GLY A CA 1
ATOM 5346 C C . GLY A 1 690 ? -13.689 -1.455 46.096 1.00 64.94 690 GLY A C 1
ATOM 5347 O O . GLY A 1 690 ? -13.594 -2.440 46.821 1.00 64.94 690 GLY A O 1
ATOM 5348 N N . ARG A 1 691 ? -12.893 -0.388 46.270 1.00 69.50 691 ARG A N 1
ATOM 5349 C CA . ARG A 1 691 ? -11.856 -0.251 47.319 1.00 69.50 691 ARG A CA 1
ATOM 5350 C C . ARG A 1 691 ? -10.880 -1.444 47.395 1.00 69.50 691 ARG A C 1
ATOM 5352 O O . ARG A 1 691 ? -10.432 -1.826 48.473 1.00 69.50 691 ARG A O 1
ATOM 5359 N N . GLY A 1 692 ? -10.572 -2.074 46.260 1.00 65.25 692 GLY A N 1
ATOM 5360 C CA . GLY A 1 692 ? -9.728 -3.273 46.185 1.00 65.25 692 GLY A CA 1
ATOM 5361 C C . GLY A 1 692 ? -10.412 -4.594 46.576 1.00 65.25 692 GLY A C 1
ATOM 5362 O O . GLY A 1 692 ? -9.741 -5.628 46.647 1.00 65.25 692 GLY A O 1
ATOM 5363 N N . HIS A 1 693 ? -11.732 -4.612 46.796 1.00 68.94 693 HIS A N 1
ATOM 5364 C CA . HIS A 1 693 ? -12.520 -5.835 46.998 1.00 68.94 693 HIS A CA 1
ATOM 5365 C C . HIS A 1 693 ? -12.774 -6.567 45.666 1.00 68.94 693 HIS A C 1
ATOM 5367 O O . HIS A 1 693 ? -13.904 -6.709 45.221 1.00 68.94 693 HIS A O 1
ATOM 5373 N N . ILE A 1 694 ? -11.703 -7.064 45.047 1.00 74.62 694 ILE A N 1
ATOM 5374 C CA . ILE A 1 694 ? -11.728 -7.919 43.846 1.00 74.62 694 ILE A CA 1
ATOM 5375 C C . ILE A 1 694 ? -11.034 -9.264 44.128 1.00 74.62 694 ILE A C 1
ATOM 5377 O O . ILE A 1 694 ? -10.422 -9.427 45.196 1.00 74.62 694 ILE A O 1
ATOM 5381 N N . GLU A 1 695 ? -11.094 -10.218 43.191 1.00 78.31 695 GLU A N 1
ATOM 5382 C CA . GLU A 1 695 ? -10.173 -11.364 43.140 1.00 78.31 695 GLU A CA 1
ATOM 5383 C C . GLU A 1 695 ? -8.984 -11.046 42.205 1.00 78.31 695 GLU A C 1
ATOM 5385 O O . GLU A 1 695 ? -9.079 -11.217 40.986 1.00 78.31 695 GLU A O 1
ATOM 5390 N N . PRO A 1 696 ? -7.823 -10.604 42.733 1.00 76.19 696 PRO A N 1
ATOM 5391 C CA . PRO A 1 696 ? -6.716 -10.115 41.907 1.00 76.19 696 PRO A CA 1
ATOM 5392 C C . PRO A 1 696 ? -6.086 -11.194 41.014 1.00 76.19 696 PRO A C 1
ATOM 5394 O O . PRO A 1 696 ? -5.350 -10.862 40.088 1.00 76.19 696 PRO A O 1
ATOM 5397 N N . ARG A 1 697 ? -6.358 -12.489 41.248 1.00 76.88 697 ARG A N 1
ATOM 5398 C CA . ARG A 1 697 ? -5.902 -13.561 40.349 1.00 76.88 697 ARG A CA 1
ATOM 5399 C C . ARG A 1 697 ? -6.622 -13.567 39.003 1.00 76.88 697 ARG A C 1
ATOM 5401 O O . ARG A 1 697 ? -5.990 -13.912 38.009 1.00 76.88 697 ARG A O 1
ATOM 5408 N N . ASN A 1 698 ? -7.888 -13.156 38.954 1.00 77.44 698 ASN A N 1
ATOM 5409 C CA . ASN A 1 698 ? -8.664 -13.139 37.713 1.00 77.44 698 ASN A CA 1
ATOM 5410 C C . ASN A 1 698 ? -8.119 -12.087 36.725 1.00 77.44 698 ASN A C 1
ATOM 5412 O O . ASN A 1 698 ? -8.129 -12.312 35.517 1.00 77.44 698 ASN A O 1
ATOM 5416 N N . VAL A 1 699 ? -7.550 -10.986 37.234 1.00 82.50 699 VAL A N 1
ATOM 5417 C CA . VAL A 1 699 ? -6.970 -9.885 36.438 1.00 82.50 699 VAL A CA 1
ATOM 5418 C C . VAL A 1 699 ? -5.796 -10.344 35.558 1.00 82.50 699 VAL A C 1
ATOM 5420 O O . VAL A 1 699 ? -5.662 -9.889 34.425 1.00 82.50 699 VAL A O 1
ATOM 5423 N N . PHE A 1 700 ? -4.995 -11.325 35.996 1.00 82.94 700 PHE A N 1
ATOM 5424 C CA . PHE A 1 700 ? -3.919 -11.907 35.169 1.00 82.94 700 PHE A CA 1
ATOM 5425 C C . PHE A 1 700 ? -4.430 -12.682 33.941 1.00 82.94 700 PHE A C 1
ATOM 5427 O O . PHE A 1 700 ? -3.646 -13.087 33.081 1.00 82.94 700 PHE A O 1
ATOM 5434 N N . HIS A 1 701 ? -5.742 -12.902 33.843 1.00 80.00 701 HIS A N 1
ATOM 5435 C CA . HIS A 1 701 ? -6.386 -13.523 32.694 1.00 80.00 701 HIS A CA 1
ATOM 5436 C C . HIS A 1 701 ? -7.080 -12.513 31.768 1.00 80.00 701 HIS A C 1
ATOM 5438 O O . HIS A 1 701 ? -7.696 -12.949 30.801 1.00 80.00 701 HIS A O 1
ATOM 5444 N N . VAL A 1 702 ? -6.919 -11.197 31.971 1.00 84.12 702 VAL A N 1
ATOM 5445 C CA . VAL A 1 702 ? -7.520 -10.136 31.132 1.00 84.12 702 VAL A CA 1
ATOM 5446 C C . VAL A 1 702 ? -7.313 -10.361 29.629 1.00 84.12 702 VAL A C 1
ATOM 5448 O O . VAL A 1 702 ? -8.290 -10.509 28.902 1.00 84.12 702 VAL A O 1
ATOM 5451 N N . ASN A 1 703 ? -6.074 -10.529 29.157 1.00 85.50 703 ASN A N 1
ATOM 5452 C CA . ASN A 1 703 ? -5.790 -10.781 27.737 1.00 85.50 703 ASN A CA 1
ATOM 5453 C C . ASN A 1 703 ? -6.450 -12.072 27.234 1.00 85.50 703 ASN A C 1
ATOM 5455 O O . ASN A 1 703 ? -6.869 -12.161 26.084 1.00 85.50 703 ASN A O 1
ATOM 5459 N N . ARG A 1 704 ? -6.588 -13.081 28.102 1.00 83.38 704 ARG A N 1
ATOM 5460 C CA . ARG A 1 704 ? -7.240 -14.341 27.741 1.00 83.38 704 ARG A CA 1
ATOM 5461 C C . ARG A 1 704 ? -8.761 -14.205 27.708 1.00 83.38 704 ARG A C 1
ATOM 5463 O O . ARG A 1 704 ? -9.353 -14.785 26.812 1.00 83.38 704 ARG A O 1
ATOM 5470 N N . VAL A 1 705 ? -9.398 -13.500 28.637 1.00 79.25 705 VAL A N 1
ATOM 5471 C CA . VAL A 1 705 ? -10.868 -13.426 28.721 1.00 79.25 705 VAL A CA 1
ATOM 5472 C C . VAL A 1 705 ? -11.389 -12.210 27.956 1.00 79.25 705 VAL A C 1
ATOM 5474 O O . VAL A 1 705 ? -12.050 -12.380 26.932 1.00 79.25 705 VAL A O 1
ATOM 5477 N N . ALA A 1 706 ? -11.008 -10.999 28.369 1.00 80.25 706 ALA A N 1
ATOM 5478 C CA . ALA A 1 706 ? -11.470 -9.759 27.751 1.00 80.25 706 ALA A CA 1
ATOM 5479 C C . ALA A 1 706 ? -11.101 -9.663 26.265 1.00 80.25 706 ALA A C 1
ATOM 5481 O O . ALA A 1 706 ? -11.925 -9.234 25.466 1.00 80.25 706 ALA A O 1
ATOM 5482 N N . GLY A 1 707 ? -9.910 -10.133 25.872 1.00 83.56 707 GLY A N 1
ATOM 5483 C CA . GLY A 1 707 ? -9.511 -10.167 24.462 1.00 83.56 707 GLY A CA 1
ATOM 5484 C C . GLY A 1 707 ? -10.484 -10.961 23.579 1.00 83.56 707 GLY A C 1
ATOM 5485 O O . GLY A 1 707 ? -10.772 -10.569 22.457 1.00 83.56 707 GLY A O 1
ATOM 5486 N N . PHE A 1 708 ? -11.051 -12.060 24.075 1.00 82.56 708 PHE A N 1
ATOM 5487 C CA . PHE A 1 708 ? -11.961 -12.885 23.275 1.00 82.56 708 PHE A CA 1
ATOM 5488 C C . PHE A 1 708 ? -13.386 -12.332 23.283 1.00 82.56 708 PHE A C 1
ATOM 5490 O O . PHE A 1 708 ? -14.064 -12.411 22.264 1.00 82.56 708 PHE A O 1
ATOM 5497 N N . VAL A 1 709 ? -13.807 -11.739 24.403 1.00 81.25 709 VAL A N 1
ATOM 5498 C CA . VAL A 1 709 ? -15.157 -11.191 24.587 1.00 81.25 709 VAL A CA 1
ATOM 5499 C C . VAL A 1 709 ? -15.344 -9.833 23.898 1.00 81.25 709 VAL A C 1
ATOM 5501 O O . VAL A 1 709 ? -16.374 -9.615 23.272 1.00 81.25 709 VAL A O 1
ATOM 5504 N N . TRP A 1 710 ? -14.360 -8.931 23.982 1.00 83.38 710 TRP A N 1
ATOM 5505 C CA . TRP A 1 710 ? -14.491 -7.544 23.509 1.00 83.38 710 TRP A CA 1
ATOM 5506 C C . TRP A 1 710 ? -13.934 -7.288 22.098 1.00 83.38 710 TRP A C 1
ATOM 5508 O O . TRP A 1 710 ? -14.269 -6.273 21.497 1.00 83.38 710 TRP A O 1
ATOM 5518 N N . ILE A 1 711 ? -13.071 -8.168 21.574 1.00 89.19 711 ILE A N 1
ATOM 5519 C CA . ILE A 1 711 ? -12.402 -8.003 20.263 1.00 89.19 711 ILE A CA 1
ATOM 5520 C C . ILE A 1 711 ? -12.729 -9.154 19.303 1.00 89.19 711 ILE A C 1
ATOM 5522 O O . ILE A 1 711 ? -12.878 -8.942 18.101 1.00 89.19 711 ILE A O 1
ATOM 5526 N N . GLY A 1 712 ? -12.841 -10.379 19.819 1.00 84.19 712 GLY A N 1
ATOM 5527 C CA . GLY A 1 712 ? -13.154 -11.562 19.022 1.00 84.19 712 GLY A CA 1
ATOM 5528 C C . GLY A 1 712 ? -11.946 -12.218 18.340 1.00 84.19 712 GLY A C 1
ATOM 5529 O O . GLY A 1 712 ? -10.880 -11.634 18.130 1.00 84.19 712 GLY A O 1
ATOM 5530 N N . ARG A 1 713 ? -12.120 -13.498 17.989 1.00 87.00 713 ARG A N 1
ATOM 5531 C CA . ARG A 1 713 ? -11.045 -14.384 17.503 1.00 87.00 713 ARG A CA 1
ATOM 5532 C C . ARG A 1 713 ? -10.345 -13.898 16.217 1.00 87.00 713 ARG A C 1
ATOM 5534 O O . ARG A 1 713 ? -9.116 -13.968 16.196 1.00 87.00 713 ARG A O 1
ATOM 5541 N N . PRO A 1 714 ? -11.043 -13.402 15.167 1.00 90.75 714 PRO A N 1
ATOM 5542 C CA . PRO A 1 714 ? -10.395 -13.061 13.895 1.00 90.75 714 PRO A CA 1
ATOM 5543 C C . PRO A 1 714 ? -9.391 -11.908 14.006 1.00 90.75 714 PRO A C 1
ATOM 5545 O O . PRO A 1 714 ? -8.313 -11.975 13.423 1.00 90.75 714 PRO A O 1
ATOM 5548 N N . LEU A 1 715 ? -9.701 -10.879 14.801 1.00 90.75 715 LEU A N 1
ATOM 5549 C CA . LEU A 1 715 ? -8.822 -9.720 14.984 1.00 90.75 715 LEU A CA 1
ATOM 5550 C C . LEU A 1 715 ? -7.597 -10.056 15.851 1.00 90.75 715 LEU A C 1
ATOM 5552 O O . LEU A 1 715 ? -6.493 -9.594 15.560 1.00 90.75 715 LEU A O 1
ATOM 5556 N N . LEU A 1 716 ? -7.751 -10.927 16.856 1.00 92.06 716 LEU A N 1
ATOM 5557 C CA . LEU A 1 716 ? -6.612 -11.467 17.611 1.00 92.06 716 LEU A CA 1
ATOM 5558 C C . LEU A 1 716 ? -5.714 -12.365 16.746 1.00 92.06 716 LEU A C 1
ATOM 5560 O O . LEU A 1 716 ? -4.488 -12.290 16.847 1.00 92.06 716 LEU A O 1
ATOM 5564 N N . PHE A 1 717 ? -6.304 -13.177 15.864 1.00 94.00 717 PHE A N 1
ATOM 5565 C CA . PHE A 1 717 ? -5.552 -13.947 14.875 1.00 94.00 717 PHE A CA 1
ATOM 5566 C C . PHE A 1 717 ? -4.773 -13.018 13.932 1.00 94.00 717 PHE A C 1
ATOM 5568 O O . PHE A 1 717 ? -3.557 -13.168 13.815 1.00 94.00 717 PHE A O 1
ATOM 5575 N N . ALA A 1 718 ? -5.420 -12.005 13.347 1.00 91.62 718 ALA A N 1
ATOM 5576 C CA . ALA A 1 718 ? -4.763 -11.026 12.478 1.00 91.62 718 ALA A CA 1
ATOM 5577 C C . ALA A 1 718 ? -3.589 -10.316 13.182 1.00 91.62 718 ALA A C 1
ATOM 5579 O O . ALA A 1 718 ? -2.494 -10.240 12.624 1.00 91.62 718 ALA A O 1
ATOM 5580 N N . ARG A 1 719 ? -3.763 -9.890 14.442 1.00 94.00 719 ARG A N 1
ATOM 5581 C CA . ARG A 1 719 ? -2.679 -9.310 15.256 1.00 94.00 719 ARG A CA 1
ATOM 5582 C C . ARG A 1 719 ? -1.501 -10.273 15.441 1.00 94.00 719 ARG A C 1
ATOM 5584 O O . ARG A 1 719 ? -0.351 -9.854 15.318 1.00 94.00 719 ARG A O 1
ATOM 5591 N N . SER A 1 720 ? -1.772 -11.559 15.673 1.00 95.19 720 SER A N 1
ATOM 5592 C CA . SER A 1 720 ? -0.718 -12.578 15.770 1.00 95.19 720 SER A CA 1
ATOM 5593 C C . SER A 1 720 ? 0.038 -12.783 14.450 1.00 95.19 720 SER A C 1
ATOM 5595 O O . SER A 1 720 ? 1.257 -12.945 14.467 1.00 95.19 720 SER A O 1
ATOM 5597 N N . MET A 1 721 ? -0.653 -12.707 13.305 1.00 94.25 721 MET A N 1
ATOM 5598 C CA . MET A 1 721 ? -0.032 -12.818 11.980 1.00 94.25 721 MET A CA 1
ATOM 5599 C C . MET A 1 721 ? 0.883 -11.627 11.683 1.00 94.25 721 MET A C 1
ATOM 5601 O O . MET A 1 721 ? 1.979 -11.826 11.164 1.00 94.25 721 MET A O 1
ATOM 5605 N N . VAL A 1 722 ? 0.495 -10.406 12.078 1.00 95.31 722 VAL A N 1
ATOM 5606 C CA . VAL A 1 722 ? 1.370 -9.219 11.993 1.00 95.31 722 VAL A CA 1
ATOM 5607 C C . VAL A 1 722 ? 2.654 -9.441 12.790 1.00 95.31 722 VAL A C 1
ATOM 5609 O O . VAL A 1 722 ? 3.744 -9.229 12.264 1.00 95.31 722 VAL A O 1
ATOM 5612 N N . ALA A 1 723 ? 2.547 -9.914 14.033 1.00 95.50 723 ALA A N 1
ATOM 5613 C CA . ALA A 1 723 ? 3.704 -10.172 14.885 1.00 95.50 723 ALA A CA 1
ATOM 5614 C C . ALA A 1 723 ? 4.636 -11.263 14.316 1.00 95.50 723 ALA A C 1
ATOM 5616 O O . ALA A 1 723 ? 5.851 -11.072 14.266 1.00 95.50 723 ALA A O 1
ATOM 5617 N N . LEU A 1 724 ? 4.079 -12.372 13.816 1.00 95.06 724 LEU A N 1
ATOM 5618 C CA . LEU A 1 724 ? 4.848 -13.437 13.158 1.00 95.06 724 LEU A CA 1
ATOM 5619 C C . LEU A 1 724 ? 5.497 -12.978 11.846 1.00 95.06 724 LEU A C 1
ATOM 5621 O O . LEU A 1 724 ? 6.634 -13.362 11.568 1.00 95.06 724 LEU A O 1
ATOM 5625 N N . GLY A 1 725 ? 4.823 -12.121 11.076 1.00 94.25 725 GLY A N 1
ATOM 5626 C CA . GLY A 1 725 ? 5.395 -11.464 9.903 1.00 94.25 725 GLY A CA 1
ATOM 5627 C C . GLY A 1 725 ? 6.567 -10.562 10.287 1.00 94.25 725 GLY A C 1
ATOM 5628 O O . GLY A 1 725 ? 7.655 -10.710 9.746 1.00 94.25 725 GLY A O 1
ATOM 5629 N N . ILE A 1 726 ? 6.405 -9.709 11.305 1.00 94.25 726 ILE A N 1
ATOM 5630 C CA . ILE A 1 726 ? 7.473 -8.839 11.828 1.00 94.25 726 ILE A CA 1
ATOM 5631 C C . ILE A 1 726 ? 8.698 -9.649 12.291 1.00 94.25 726 ILE A C 1
ATOM 5633 O O . ILE A 1 726 ? 9.818 -9.225 12.004 1.00 94.25 726 ILE A O 1
ATOM 5637 N N . LEU A 1 727 ? 8.502 -10.796 12.956 1.00 93.75 727 LEU A N 1
ATOM 5638 C CA . LEU A 1 727 ? 9.567 -11.726 13.379 1.00 93.75 727 LEU A CA 1
ATOM 5639 C C . LEU A 1 727 ? 10.214 -12.501 12.219 1.00 93.75 727 LEU A C 1
ATOM 5641 O O . LEU A 1 727 ? 11.288 -13.080 12.391 1.00 93.75 727 LEU A O 1
ATOM 5645 N N . SER A 1 728 ? 9.553 -12.544 11.060 1.00 95.12 728 SER A N 1
ATOM 5646 C CA . SER A 1 728 ? 9.990 -13.291 9.875 1.00 95.12 728 SER A CA 1
ATOM 5647 C C . SER A 1 728 ? 10.497 -12.404 8.735 1.00 95.12 728 SER A C 1
ATOM 5649 O O . SER A 1 728 ? 11.013 -12.927 7.747 1.00 95.12 728 SER A O 1
ATOM 5651 N N . THR A 1 729 ? 10.412 -11.080 8.885 1.00 93.50 729 THR A N 1
ATOM 5652 C CA . THR A 1 729 ? 10.974 -10.085 7.964 1.00 93.50 729 THR A CA 1
ATOM 5653 C C . THR A 1 729 ? 12.281 -9.514 8.505 1.00 93.50 729 THR A C 1
ATOM 5655 O O . THR A 1 729 ? 12.383 -9.167 9.687 1.00 93.50 729 THR A O 1
ATOM 5658 N N . SER A 1 730 ? 13.268 -9.363 7.623 1.00 88.88 730 SER A N 1
ATOM 5659 C CA . SER A 1 730 ? 14.530 -8.689 7.913 1.00 88.88 730 SER A CA 1
ATOM 5660 C C . SER A 1 730 ? 14.326 -7.238 8.371 1.00 88.88 730 SER A C 1
ATOM 5662 O O . SER A 1 730 ? 13.284 -6.622 8.142 1.00 88.88 730 SER A O 1
ATOM 5664 N N . LYS A 1 731 ? 15.340 -6.681 9.038 1.00 86.81 731 LYS A N 1
ATOM 5665 C CA . LYS A 1 731 ? 15.382 -5.275 9.479 1.00 86.81 731 LYS A CA 1
ATOM 5666 C C . LYS A 1 731 ? 16.449 -4.470 8.735 1.00 86.81 731 LYS A C 1
ATOM 5668 O O . LYS A 1 731 ? 16.840 -3.411 9.209 1.00 86.81 731 LYS A O 1
ATOM 5673 N N . ALA A 1 732 ? 16.924 -4.989 7.603 1.00 85.06 732 ALA A N 1
ATOM 5674 C CA . ALA A 1 732 ? 17.941 -4.363 6.773 1.00 85.06 732 ALA A CA 1
ATOM 5675 C C . ALA A 1 732 ? 17.484 -2.987 6.254 1.00 85.06 732 ALA A C 1
ATOM 5677 O O . ALA A 1 732 ? 16.422 -2.867 5.640 1.00 85.06 732 ALA A O 1
ATOM 5678 N N . CYS A 1 733 ? 18.302 -1.960 6.474 1.00 86.88 733 CYS A N 1
ATOM 5679 C CA . CYS A 1 733 ? 18.028 -0.580 6.073 1.00 86.88 733 CYS A CA 1
ATOM 5680 C C . CYS A 1 733 ? 19.150 -0.054 5.172 1.00 86.88 733 CYS A C 1
ATOM 5682 O O . CYS A 1 733 ? 20.301 -0.473 5.301 1.00 86.88 733 CYS A O 1
ATOM 5684 N N . LEU A 1 734 ? 18.829 0.898 4.291 1.00 87.00 734 LEU A N 1
ATOM 5685 C CA . LEU A 1 734 ? 19.841 1.665 3.565 1.00 87.00 734 LEU A CA 1
ATOM 5686 C C . LEU A 1 734 ? 20.537 2.618 4.549 1.00 87.00 734 LEU A C 1
ATOM 5688 O O . LEU A 1 734 ? 19.896 3.501 5.120 1.00 87.00 734 LEU A O 1
ATOM 5692 N N . VAL A 1 735 ? 21.839 2.427 4.753 1.00 85.56 735 VAL A N 1
ATOM 5693 C CA . VAL A 1 735 ? 22.678 3.224 5.655 1.00 85.56 735 VAL A CA 1
ATOM 5694 C C . VAL A 1 735 ? 23.820 3.839 4.854 1.00 85.56 735 VAL A C 1
ATOM 5696 O O . VAL A 1 735 ? 24.334 3.243 3.906 1.00 85.56 735 VAL A O 1
ATOM 5699 N N . ARG A 1 736 ? 24.231 5.047 5.244 1.00 84.06 736 ARG A N 1
ATOM 5700 C CA . ARG A 1 736 ? 25.347 5.755 4.625 1.00 84.06 736 ARG A CA 1
ATOM 5701 C C . ARG A 1 736 ? 26.500 5.933 5.605 1.00 84.06 736 ARG A C 1
ATOM 5703 O O . ARG A 1 736 ? 26.385 6.673 6.579 1.00 84.06 736 ARG A O 1
ATOM 5710 N N . HIS A 1 737 ? 27.636 5.318 5.297 1.00 76.62 737 HIS A N 1
ATOM 5711 C CA . HIS A 1 737 ? 28.888 5.479 6.027 1.00 76.62 737 HIS A CA 1
ATOM 5712 C C . HIS A 1 737 ? 29.804 6.457 5.279 1.00 76.62 737 HIS A C 1
ATOM 5714 O O . HIS A 1 737 ? 30.477 6.113 4.306 1.00 76.62 737 HIS A O 1
ATOM 5720 N N . GLY A 1 738 ? 29.802 7.720 5.713 1.00 76.31 738 GLY A N 1
ATOM 5721 C CA . GLY A 1 738 ? 30.547 8.798 5.058 1.00 76.31 738 GLY A CA 1
ATOM 5722 C C . GLY A 1 738 ? 30.028 9.076 3.643 1.00 76.31 738 GLY A C 1
ATOM 5723 O O . GLY A 1 738 ? 28.968 9.675 3.463 1.00 76.31 738 GLY A O 1
ATOM 5724 N N . HIS A 1 739 ? 30.772 8.637 2.627 1.00 70.75 739 HIS A N 1
ATOM 5725 C CA . HIS A 1 739 ? 30.399 8.785 1.212 1.00 70.75 739 HIS A CA 1
ATOM 5726 C C . HIS A 1 739 ? 29.824 7.510 0.590 1.00 70.75 739 HIS A C 1
ATOM 5728 O O . HIS A 1 739 ? 29.523 7.525 -0.595 1.00 70.75 739 HIS A O 1
ATOM 5734 N N . LEU A 1 740 ? 29.697 6.430 1.362 1.00 74.06 740 LEU A N 1
ATOM 5735 C CA . LEU A 1 740 ? 29.361 5.100 0.869 1.00 74.06 740 LEU A CA 1
ATOM 5736 C C . LEU A 1 740 ? 27.967 4.685 1.336 1.00 74.06 740 LEU A C 1
ATOM 5738 O O . LEU A 1 740 ? 27.698 4.712 2.538 1.00 74.06 740 LEU A O 1
ATOM 5742 N N . ASN A 1 741 ? 27.095 4.297 0.407 1.00 81.81 741 ASN A N 1
ATOM 5743 C CA . ASN A 1 741 ? 25.777 3.742 0.716 1.00 81.81 741 ASN A CA 1
ATOM 5744 C C . ASN A 1 741 ? 25.822 2.223 0.636 1.00 81.81 741 ASN A C 1
ATOM 5746 O O . ASN A 1 741 ? 26.383 1.671 -0.306 1.00 81.81 741 ASN A O 1
ATOM 5750 N N . MET A 1 742 ? 25.206 1.563 1.609 1.00 81.06 742 MET A N 1
ATOM 5751 C CA . MET A 1 742 ? 25.107 0.109 1.682 1.00 81.06 742 MET A CA 1
ATOM 5752 C C . MET A 1 742 ? 23.815 -0.276 2.400 1.00 81.06 742 MET A C 1
ATOM 5754 O O . MET A 1 742 ? 23.338 0.465 3.264 1.00 81.06 742 MET A O 1
ATOM 5758 N N . ILE A 1 743 ? 23.252 -1.442 2.092 1.00 82.94 743 ILE A N 1
ATOM 5759 C CA . ILE A 1 743 ? 22.189 -1.997 2.933 1.00 82.94 743 ILE A CA 1
ATOM 5760 C C . ILE A 1 743 ? 22.845 -2.785 4.063 1.00 82.94 743 ILE A C 1
ATOM 5762 O O . ILE A 1 743 ? 23.609 -3.716 3.824 1.00 82.94 743 ILE A O 1
ATOM 5766 N N . GLN A 1 744 ? 22.532 -2.411 5.302 1.00 81.88 744 GLN A N 1
ATOM 5767 C CA . GLN A 1 744 ? 23.095 -3.034 6.493 1.00 81.88 744 GLN A CA 1
ATOM 5768 C C . GLN A 1 744 ? 21.987 -3.536 7.421 1.00 81.88 744 GLN A C 1
ATOM 5770 O O . GLN A 1 744 ? 20.934 -2.912 7.575 1.00 81.88 744 GLN A O 1
ATOM 5775 N N . MET A 1 745 ? 22.248 -4.663 8.080 1.00 82.31 745 MET A N 1
ATOM 5776 C CA . MET A 1 745 ? 21.479 -5.090 9.245 1.00 82.31 745 MET A CA 1
ATOM 5777 C C . MET A 1 745 ? 21.785 -4.165 10.438 1.00 82.31 745 MET A C 1
ATOM 5779 O O . MET A 1 745 ? 22.957 -3.850 10.659 1.00 82.31 745 MET A O 1
ATOM 5783 N N . PRO A 1 746 ? 20.780 -3.749 11.233 1.00 77.38 746 PRO A N 1
ATOM 5784 C CA . PRO A 1 746 ? 21.008 -2.987 12.456 1.00 77.38 746 PRO A CA 1
ATOM 5785 C C . PRO A 1 746 ? 21.946 -3.745 13.398 1.00 77.38 746 PRO A C 1
ATOM 5787 O O . PRO A 1 746 ? 21.797 -4.958 13.569 1.00 77.38 746 PRO A O 1
ATOM 5790 N N . GLN A 1 747 ? 22.888 -3.039 14.027 1.00 78.56 747 GLN A N 1
ATOM 5791 C CA . GLN A 1 747 ? 23.735 -3.649 15.051 1.00 78.56 747 GLN A CA 1
ATOM 5792 C C . GLN A 1 747 ? 22.870 -4.155 16.225 1.00 78.56 747 GLN A C 1
ATOM 5794 O O . GLN A 1 747 ? 21.880 -3.504 16.568 1.00 78.56 747 GLN A O 1
ATOM 5799 N N . PRO A 1 748 ? 23.211 -5.306 16.836 1.00 78.06 748 PRO A N 1
ATOM 5800 C CA . PRO A 1 748 ? 22.450 -5.871 17.945 1.00 78.06 748 PRO A CA 1
ATOM 5801 C C . PRO A 1 748 ? 22.654 -5.041 19.221 1.00 78.06 748 PRO A C 1
ATOM 5803 O O . PRO A 1 748 ? 23.579 -5.268 19.998 1.00 78.06 748 PRO A O 1
ATOM 5806 N N . ASP A 1 749 ? 21.771 -4.069 19.429 1.00 81.62 749 ASP A N 1
ATOM 5807 C CA . ASP A 1 749 ? 21.690 -3.242 20.628 1.00 81.62 749 ASP A CA 1
ATOM 5808 C C . ASP A 1 749 ? 20.651 -3.787 21.628 1.00 81.62 749 ASP A C 1
ATOM 5810 O O . ASP A 1 749 ? 19.893 -4.716 21.340 1.00 81.62 749 ASP A O 1
ATOM 5814 N N . ALA A 1 750 ? 20.575 -3.202 22.828 1.00 81.50 750 ALA A N 1
ATOM 5815 C CA . ALA A 1 750 ? 19.580 -3.603 23.829 1.00 81.50 750 ALA A CA 1
ATOM 5816 C C . ALA A 1 750 ? 18.130 -3.486 23.303 1.00 81.50 750 ALA A C 1
ATOM 5818 O O . ALA A 1 750 ? 17.261 -4.283 23.668 1.00 81.50 750 ALA A O 1
ATOM 5819 N N . LEU A 1 751 ? 17.872 -2.523 22.412 1.00 82.56 751 LEU A N 1
ATOM 5820 C CA . LEU A 1 751 ? 16.561 -2.279 21.816 1.00 82.56 751 LEU A CA 1
ATOM 5821 C C . LEU A 1 751 ? 16.155 -3.380 20.821 1.00 82.56 751 LEU A C 1
ATOM 5823 O O . LEU A 1 751 ? 14.972 -3.719 20.749 1.00 82.56 751 LEU A O 1
ATOM 5827 N N . HIS A 1 752 ? 17.105 -3.984 20.101 1.00 81.81 752 HIS A N 1
ATOM 5828 C CA . HIS A 1 752 ? 16.887 -5.149 19.241 1.00 81.81 752 HIS A CA 1
ATOM 5829 C C . HIS A 1 752 ? 16.271 -6.317 20.026 1.00 81.81 752 HIS A C 1
ATOM 5831 O O . HIS A 1 752 ? 15.222 -6.840 19.641 1.00 81.81 752 HIS A O 1
ATOM 5837 N N . PHE A 1 753 ? 16.862 -6.672 21.173 1.00 85.88 753 PHE A N 1
ATOM 5838 C CA . PHE A 1 753 ? 16.348 -7.738 22.040 1.00 85.88 753 PHE A CA 1
ATOM 5839 C C . PHE A 1 753 ? 14.945 -7.414 22.576 1.00 85.88 753 PHE A C 1
ATOM 5841 O O . PHE A 1 753 ? 14.056 -8.265 22.532 1.00 85.88 753 PHE A O 1
ATOM 5848 N N . VAL A 1 754 ? 14.705 -6.171 23.015 1.00 88.56 754 VAL A N 1
ATOM 5849 C CA . VAL A 1 754 ? 13.380 -5.725 23.488 1.00 88.56 754 VAL A CA 1
ATOM 5850 C C . VAL A 1 754 ? 12.322 -5.841 22.383 1.00 88.56 754 VAL A C 1
ATOM 5852 O O . VAL A 1 754 ? 11.242 -6.381 22.626 1.00 88.56 754 VAL A O 1
ATOM 5855 N N . ARG A 1 755 ? 12.631 -5.407 21.153 1.00 88.94 755 ARG A N 1
ATOM 5856 C CA . ARG A 1 755 ? 11.735 -5.501 19.984 1.00 88.94 755 ARG A CA 1
ATOM 5857 C C . ARG A 1 755 ? 11.404 -6.954 19.611 1.00 88.94 755 ARG A C 1
ATOM 5859 O O . ARG A 1 755 ? 10.247 -7.253 19.298 1.00 88.94 755 ARG A O 1
ATOM 5866 N N . ALA A 1 756 ? 12.377 -7.864 19.693 1.00 89.69 756 ALA A N 1
ATOM 5867 C CA . ALA A 1 756 ? 12.170 -9.295 19.456 1.00 89.69 756 ALA A CA 1
ATOM 5868 C C . ALA A 1 756 ? 11.272 -9.937 20.532 1.00 89.69 756 ALA A C 1
ATOM 5870 O O . ALA A 1 756 ? 10.306 -10.629 20.200 1.00 89.69 756 ALA A O 1
ATOM 5871 N N . VAL A 1 757 ? 11.530 -9.659 21.815 1.00 93.00 757 VAL A N 1
ATOM 5872 C CA . VAL A 1 757 ? 10.728 -10.155 22.952 1.00 93.00 757 VAL A CA 1
ATOM 5873 C C . VAL A 1 757 ? 9.288 -9.627 22.911 1.00 93.00 757 VAL A C 1
ATOM 5875 O O . VAL A 1 757 ? 8.352 -10.386 23.176 1.00 93.00 757 VAL A O 1
ATOM 5878 N N . LEU A 1 758 ? 9.107 -8.356 22.536 1.00 93.69 758 LEU A N 1
ATOM 5879 C CA . LEU A 1 758 ? 7.804 -7.708 22.373 1.00 93.69 758 LEU A CA 1
ATOM 5880 C C . LEU A 1 758 ? 7.004 -8.304 21.207 1.00 93.69 758 LEU A C 1
ATOM 5882 O O . LEU A 1 758 ? 5.835 -8.640 21.356 1.00 93.69 758 LEU A O 1
ATOM 5886 N N . SER A 1 759 ? 7.635 -8.512 20.052 1.00 94.25 759 SER A N 1
ATOM 5887 C CA . SER A 1 759 ? 6.957 -9.145 18.910 1.00 94.25 759 SER A CA 1
ATOM 5888 C C . SER A 1 759 ? 6.599 -10.606 19.207 1.00 94.25 759 SER A C 1
ATOM 5890 O O . SER A 1 759 ? 5.550 -11.099 18.800 1.00 94.25 759 SER A O 1
ATOM 5892 N N . SER A 1 760 ? 7.430 -11.297 19.989 1.00 94.19 760 SER A N 1
ATOM 5893 C CA . SER A 1 760 ? 7.178 -12.678 20.420 1.00 94.19 760 SER A CA 1
ATOM 5894 C C . SER A 1 760 ? 6.005 -12.792 21.402 1.00 94.19 760 SER A C 1
ATOM 5896 O O . SER A 1 760 ? 5.300 -13.803 21.400 1.00 94.19 760 SER A O 1
ATOM 5898 N N . SER A 1 761 ? 5.753 -11.782 22.246 1.00 92.38 761 SER A N 1
ATOM 5899 C CA . SER A 1 761 ? 4.584 -11.801 23.141 1.00 92.38 761 SER A CA 1
ATOM 5900 C C . SER A 1 761 ? 3.282 -11.560 22.371 1.00 92.38 761 SER A C 1
ATOM 5902 O O . SER A 1 761 ? 2.261 -12.163 22.692 1.00 92.38 761 SER A O 1
ATOM 5904 N N . GLU A 1 762 ? 3.328 -10.778 21.295 1.00 94.06 762 GLU A N 1
ATOM 5905 C CA . GLU A 1 762 ? 2.191 -10.538 20.399 1.00 94.06 762 GLU A CA 1
ATOM 5906 C C . GLU A 1 762 ? 1.916 -11.739 19.471 1.00 94.06 762 GLU A C 1
ATOM 5908 O O . GLU A 1 762 ? 0.764 -12.068 19.185 1.00 94.06 762 GLU A O 1
ATOM 5913 N N . ALA A 1 763 ? 2.939 -12.512 19.095 1.00 93.69 763 ALA A N 1
ATOM 5914 C CA . ALA A 1 763 ? 2.738 -13.809 18.440 1.00 93.69 763 ALA A CA 1
ATOM 5915 C C . ALA A 1 763 ? 1.926 -14.796 19.314 1.00 93.69 763 ALA A C 1
ATOM 5917 O O . ALA A 1 763 ? 1.215 -15.660 18.793 1.00 93.69 763 ALA A O 1
ATOM 5918 N N . CYS A 1 764 ? 1.940 -14.645 20.647 1.00 92.19 764 CYS A N 1
ATOM 5919 C CA . CYS A 1 764 ? 1.191 -15.517 21.558 1.00 92.19 764 CYS A CA 1
ATOM 5920 C C . CYS A 1 764 ? -0.338 -15.358 21.485 1.00 92.19 764 CYS A C 1
ATOM 5922 O O . CYS A 1 764 ? -1.049 -16.231 21.991 1.00 92.19 764 CYS A O 1
ATOM 5924 N N . TRP A 1 765 ? -0.874 -14.334 20.809 1.00 93.62 765 TRP A N 1
ATOM 5925 C CA . TRP A 1 765 ? -2.307 -14.291 20.492 1.00 93.62 765 TRP A CA 1
ATOM 5926 C C . TRP A 1 765 ? -2.745 -15.522 19.676 1.00 93.62 765 TRP A C 1
ATOM 5928 O O . TRP A 1 765 ? -3.827 -16.057 19.926 1.00 93.62 765 TRP A O 1
ATOM 5938 N N . LEU A 1 766 ? -1.873 -16.062 18.808 1.00 93.38 766 LEU A N 1
ATOM 5939 C CA . LEU A 1 766 ? -2.127 -17.305 18.068 1.00 93.38 766 LEU A CA 1
ATOM 5940 C C . LEU A 1 766 ? -2.300 -18.502 19.015 1.00 93.38 766 LEU A C 1
ATOM 5942 O O . LEU A 1 766 ? -3.244 -19.280 18.869 1.00 93.38 766 LEU A O 1
ATOM 5946 N N . VAL A 1 767 ? -1.442 -18.610 20.039 1.00 90.56 767 VAL A N 1
ATOM 5947 C CA . VAL A 1 767 ? -1.556 -19.633 21.093 1.00 90.56 767 VAL A CA 1
ATOM 5948 C C . VAL A 1 767 ? -2.926 -19.555 21.763 1.00 90.56 767 VAL A C 1
ATOM 5950 O O . VAL A 1 767 ? -3.572 -20.583 21.957 1.00 90.56 767 VAL A O 1
ATOM 5953 N N . PHE A 1 768 ? -3.395 -18.348 22.096 1.00 87.31 768 PHE A N 1
ATOM 5954 C CA . PHE A 1 768 ? -4.688 -18.180 22.756 1.00 87.31 768 PHE A CA 1
ATOM 5955 C C . PHE A 1 768 ? -5.865 -18.552 21.846 1.00 87.31 768 PHE A C 1
ATOM 5957 O O . PHE A 1 768 ? -6.856 -19.062 22.365 1.00 87.31 768 PHE A O 1
ATOM 5964 N N . VAL A 1 769 ? -5.782 -18.300 20.532 1.00 89.25 769 VAL A N 1
ATOM 5965 C CA . VAL A 1 769 ? -6.839 -18.643 19.559 1.00 89.25 769 VAL A CA 1
ATOM 5966 C C . VAL A 1 769 ? -6.911 -20.156 19.342 1.00 89.25 769 VAL A C 1
ATOM 5968 O O . VAL A 1 769 ? -7.994 -20.731 19.438 1.00 89.25 769 VAL A O 1
ATOM 5971 N N . ILE A 1 770 ? -5.769 -20.822 19.135 1.00 87.25 770 ILE A N 1
ATOM 5972 C CA . ILE A 1 770 ? -5.709 -22.283 18.948 1.00 87.25 770 ILE A CA 1
ATOM 5973 C C . ILE A 1 770 ? -6.179 -23.008 20.214 1.00 87.25 770 ILE A C 1
ATOM 5975 O O . ILE A 1 770 ? -6.978 -23.939 20.128 1.00 87.25 770 ILE A O 1
ATOM 5979 N N . GLN A 1 771 ? -5.742 -22.559 21.397 1.00 80.62 771 GLN A N 1
ATOM 5980 C CA . GLN A 1 771 ? -6.216 -23.107 22.671 1.00 80.62 771 GLN A CA 1
ATOM 5981 C C . GLN A 1 771 ? -7.741 -23.003 22.800 1.00 80.62 771 GLN A C 1
ATOM 5983 O O . GLN A 1 771 ? -8.362 -23.961 23.248 1.00 80.62 771 GLN A O 1
ATOM 5988 N N . ASP A 1 772 ? -8.344 -21.887 22.369 1.00 79.00 772 ASP A N 1
ATOM 5989 C CA . ASP A 1 772 ? -9.799 -21.686 22.394 1.00 79.00 772 ASP A CA 1
ATOM 5990 C C . ASP A 1 772 ? -10.542 -22.670 21.486 1.00 79.00 772 ASP A C 1
ATOM 5992 O O . ASP A 1 772 ? -11.548 -23.248 21.890 1.00 79.00 772 ASP A O 1
ATOM 5996 N N . LEU A 1 773 ? -10.037 -22.890 20.268 1.00 80.56 773 LEU A N 1
ATOM 5997 C CA . LEU A 1 773 ? -10.612 -23.849 19.320 1.00 80.56 773 LEU A CA 1
ATOM 5998 C C . LEU A 1 773 ? -10.508 -25.290 19.843 1.00 80.56 773 LEU A C 1
ATOM 6000 O O . LEU A 1 773 ? -11.468 -26.051 19.757 1.00 80.56 773 LEU A O 1
ATOM 6004 N N . LEU A 1 774 ? -9.386 -25.652 20.471 1.00 75.31 774 LEU A N 1
ATOM 6005 C CA . LEU A 1 774 ? -9.192 -26.983 21.054 1.00 75.31 774 LEU A CA 1
ATOM 6006 C C . LEU A 1 774 ? -10.041 -27.239 22.313 1.00 75.31 774 LEU A C 1
ATOM 6008 O O . LEU A 1 774 ? -10.193 -28.401 22.703 1.00 75.31 774 LEU A O 1
ATOM 6012 N N . THR A 1 775 ? -10.644 -26.217 22.940 1.00 69.69 775 THR A N 1
ATOM 6013 C CA . THR A 1 775 ? -11.563 -26.447 24.077 1.00 69.69 775 THR A CA 1
ATOM 6014 C C . THR A 1 775 ? -12.802 -27.261 23.695 1.00 69.69 775 THR A C 1
ATOM 6016 O O . THR A 1 775 ? -13.321 -27.964 24.556 1.00 69.69 775 THR A O 1
ATOM 6019 N N . ILE A 1 776 ? -13.217 -27.269 22.418 1.00 67.94 776 ILE A N 1
ATOM 6020 C CA . ILE A 1 776 ? -14.330 -28.106 21.926 1.00 67.94 776 ILE A CA 1
ATOM 6021 C C . ILE A 1 776 ? -14.057 -29.589 22.226 1.00 67.94 776 ILE A C 1
ATOM 6023 O O . ILE A 1 776 ? -14.892 -30.283 22.798 1.00 67.94 776 ILE A O 1
ATOM 6027 N N . ALA A 1 777 ? -12.862 -30.064 21.859 1.00 66.75 777 ALA A N 1
ATOM 6028 C CA . ALA A 1 777 ? -12.460 -31.464 21.982 1.00 66.75 777 ALA A CA 1
ATOM 6029 C C . ALA A 1 777 ? -11.882 -31.822 23.362 1.00 66.75 777 ALA A C 1
ATOM 6031 O O . ALA A 1 777 ? -11.910 -32.982 23.765 1.00 66.75 777 ALA A O 1
ATOM 6032 N N . THR A 1 778 ? -11.330 -30.847 24.090 1.00 65.81 778 THR A N 1
ATOM 6033 C CA . THR A 1 778 ? -10.591 -31.088 25.348 1.00 65.81 778 THR A CA 1
ATOM 6034 C C . THR A 1 778 ? -11.322 -30.622 26.609 1.00 65.81 778 THR A C 1
ATOM 6036 O O . THR A 1 778 ? -10.850 -30.895 27.718 1.00 65.81 778 THR A O 1
ATOM 6039 N N . GLN A 1 779 ? -12.457 -29.931 26.454 1.00 65.00 779 GLN A N 1
ATOM 6040 C CA . GLN A 1 779 ? -13.233 -29.317 27.532 1.00 65.00 779 GLN A CA 1
ATOM 6041 C C . GLN A 1 779 ? -12.326 -28.485 28.464 1.00 65.00 779 GLN A C 1
ATOM 6043 O O . GLN A 1 779 ? -11.565 -27.621 28.021 1.00 65.00 779 GLN A O 1
ATOM 6048 N N . ASP A 1 780 ? -12.361 -28.770 29.764 1.00 56.28 780 ASP A N 1
ATOM 6049 C CA . ASP A 1 780 ? -11.675 -27.996 30.799 1.00 56.28 780 ASP A CA 1
ATOM 6050 C C . ASP A 1 780 ? -10.180 -28.385 30.942 1.00 56.28 780 ASP A C 1
ATOM 6052 O O . ASP A 1 780 ? -9.440 -27.792 31.734 1.00 56.28 780 ASP A O 1
ATOM 6056 N N . ARG A 1 781 ? -9.695 -29.389 30.185 1.00 59.31 781 ARG A N 1
ATOM 6057 C CA . ARG A 1 781 ? -8.332 -29.940 30.333 1.00 59.31 781 ARG A CA 1
ATOM 6058 C C . ARG A 1 781 ? -7.254 -29.036 29.737 1.00 59.31 781 ARG A C 1
ATOM 6060 O O . ARG A 1 781 ? -6.280 -28.748 30.439 1.00 59.31 781 ARG A O 1
ATOM 6067 N N . ALA A 1 782 ? -7.445 -28.535 28.512 1.00 58.28 782 ALA A N 1
ATOM 6068 C CA . ALA A 1 782 ? -6.455 -27.689 27.832 1.00 58.28 782 ALA A CA 1
ATOM 6069 C C . ALA A 1 782 ? -6.182 -26.369 28.576 1.00 58.28 782 ALA A C 1
ATOM 6071 O O . ALA A 1 782 ? -5.061 -25.856 28.550 1.00 58.28 782 ALA A O 1
ATOM 6072 N N . GLN A 1 783 ? -7.171 -25.839 29.305 1.00 59.19 783 GLN A N 1
ATOM 6073 C CA . GLN A 1 783 ? -7.022 -24.566 30.015 1.00 59.19 783 GLN A CA 1
ATOM 6074 C C . GLN A 1 783 ? -6.015 -24.636 31.181 1.00 59.19 783 GLN A C 1
ATOM 6076 O O . GLN A 1 783 ? -5.322 -23.654 31.443 1.00 59.19 783 GLN A O 1
ATOM 6081 N N . ARG A 1 784 ? -5.823 -25.805 31.820 1.00 60.53 784 ARG A N 1
ATOM 6082 C CA . ARG A 1 784 ? -4.879 -25.967 32.952 1.00 60.53 784 ARG A CA 1
ATOM 6083 C C . ARG A 1 784 ? -3.408 -25.771 32.564 1.00 60.53 784 ARG A C 1
ATOM 6085 O O . ARG A 1 784 ? -2.612 -25.324 33.389 1.00 60.53 784 ARG A O 1
ATOM 6092 N N . HIS A 1 785 ? -3.040 -26.089 31.321 1.00 64.19 785 HIS A N 1
ATOM 6093 C CA . HIS A 1 785 ? -1.667 -25.954 30.810 1.00 64.19 785 HIS A CA 1
ATOM 6094 C C . HIS A 1 785 ? -1.488 -24.756 29.870 1.00 64.19 785 HIS A C 1
ATOM 6096 O O . HIS A 1 785 ? -0.367 -24.468 29.445 1.00 64.19 785 HIS A O 1
ATOM 6102 N N . ALA A 1 786 ? -2.565 -24.008 29.617 1.00 65.88 786 ALA A N 1
ATOM 6103 C CA . ALA A 1 786 ? -2.620 -22.925 28.646 1.00 65.88 786 ALA A CA 1
ATOM 6104 C C . ALA A 1 786 ? -1.537 -21.849 28.856 1.00 65.88 786 ALA A C 1
ATOM 6106 O O . ALA A 1 786 ? -0.942 -21.371 27.888 1.00 65.88 786 ALA A O 1
ATOM 6107 N N . SER A 1 787 ? -1.221 -21.518 30.115 1.00 74.88 787 SER A N 1
ATOM 6108 C CA . SER A 1 787 ? -0.141 -20.586 30.472 1.00 74.88 787 SER A CA 1
ATOM 6109 C C . SER A 1 787 ? 1.263 -21.131 30.201 1.00 74.88 787 SER A C 1
ATOM 6111 O O . SER A 1 787 ? 2.135 -20.362 29.811 1.00 74.88 787 SER A O 1
ATOM 6113 N N . ARG A 1 788 ? 1.494 -22.443 30.363 1.00 81.50 788 ARG A N 1
ATOM 6114 C CA . ARG A 1 788 ? 2.818 -23.056 30.147 1.00 81.50 788 ARG A CA 1
ATOM 6115 C C . ARG A 1 788 ? 3.186 -23.060 28.665 1.00 81.50 788 ARG A C 1
ATOM 6117 O O . ARG A 1 788 ? 4.284 -22.643 28.319 1.00 81.50 788 ARG A O 1
ATOM 6124 N N . ALA A 1 789 ? 2.245 -23.452 27.803 1.00 81.06 789 ALA A N 1
ATOM 6125 C CA . ALA A 1 789 ? 2.447 -23.435 26.355 1.00 81.06 789 ALA A CA 1
ATOM 6126 C C . ALA A 1 789 ? 2.715 -22.013 25.826 1.00 81.06 789 ALA A C 1
ATOM 6128 O O . ALA A 1 789 ? 3.597 -21.833 24.995 1.00 81.06 789 ALA A O 1
ATOM 6129 N N . SER A 1 790 ? 2.025 -20.989 26.346 1.00 86.12 790 SER A N 1
ATOM 6130 C CA . SER A 1 790 ? 2.284 -19.597 25.945 1.00 86.12 790 SER A CA 1
ATOM 6131 C C . SER A 1 790 ? 3.659 -19.091 26.380 1.00 86.12 790 SER A C 1
ATOM 6133 O O . SER A 1 790 ? 4.332 -18.459 25.579 1.00 86.12 790 SER A O 1
ATOM 6135 N N . VAL A 1 791 ? 4.106 -19.390 27.607 1.00 88.62 791 VAL A N 1
ATOM 6136 C CA . VAL A 1 791 ? 5.458 -19.011 28.066 1.00 88.62 791 VAL A CA 1
ATOM 6137 C C . VAL A 1 791 ? 6.540 -19.734 27.256 1.00 88.62 791 VAL A C 1
ATOM 6139 O O . VAL A 1 791 ? 7.542 -19.118 26.905 1.00 88.62 791 VAL A O 1
ATOM 6142 N N . PHE A 1 792 ? 6.325 -21.006 26.907 1.00 90.00 792 PHE A N 1
ATOM 6143 C CA . PHE A 1 792 ? 7.245 -21.770 26.062 1.00 90.00 792 PHE A CA 1
ATOM 6144 C C . PHE A 1 792 ? 7.348 -21.196 24.641 1.00 90.00 792 PHE A C 1
ATOM 6146 O O . PHE A 1 792 ? 8.452 -20.919 24.179 1.00 90.00 792 PHE A O 1
ATOM 6153 N N . VAL A 1 793 ? 6.213 -20.952 23.971 1.00 90.56 793 VAL A N 1
ATOM 6154 C CA . VAL A 1 793 ? 6.198 -20.355 22.625 1.00 90.56 793 VAL A CA 1
ATOM 6155 C C . VAL A 1 793 ? 6.814 -18.956 22.640 1.00 90.56 793 VAL A C 1
ATOM 6157 O O . VAL A 1 793 ? 7.639 -18.661 21.778 1.00 90.56 793 VAL A O 1
ATOM 6160 N N . TRP A 1 794 ? 6.490 -18.125 23.635 1.00 94.06 794 TRP A N 1
ATOM 6161 C CA . TRP A 1 794 ? 7.083 -16.797 23.814 1.00 94.06 794 TRP A CA 1
ATOM 6162 C C . TRP A 1 794 ? 8.610 -16.853 23.943 1.00 94.06 794 TRP A C 1
ATOM 6164 O O . TRP A 1 794 ? 9.315 -16.203 23.175 1.00 94.06 794 TRP A O 1
ATOM 6174 N N . GLY A 1 795 ? 9.120 -17.662 24.877 1.00 92.69 795 GLY A N 1
ATOM 6175 C CA . GLY A 1 795 ? 10.554 -17.771 25.137 1.00 92.69 795 GLY A CA 1
ATOM 6176 C C . GLY A 1 795 ? 11.330 -18.329 23.944 1.00 92.69 795 GLY A C 1
ATOM 6177 O O . GLY A 1 795 ? 12.363 -17.776 23.576 1.00 92.69 795 GLY A O 1
ATOM 6178 N N . MET A 1 796 ? 10.814 -19.378 23.295 1.00 90.81 796 MET A N 1
ATOM 6179 C CA . MET A 1 796 ? 11.473 -19.995 22.140 1.00 90.81 796 MET A CA 1
ATOM 6180 C C . MET A 1 796 ? 11.429 -19.113 20.888 1.00 90.81 796 MET A C 1
ATOM 6182 O O . MET A 1 796 ? 12.441 -18.997 20.203 1.00 90.81 796 MET A O 1
ATOM 6186 N N . SER A 1 797 ? 10.305 -18.449 20.593 1.00 91.94 797 SER A N 1
ATOM 6187 C CA . SER A 1 797 ? 10.221 -17.534 19.440 1.00 91.94 797 SER A CA 1
ATOM 6188 C C . SER A 1 797 ? 11.101 -16.293 19.615 1.00 91.94 797 SER A C 1
ATOM 6190 O O . SER A 1 797 ? 11.759 -15.881 18.653 1.00 91.94 797 SER A O 1
ATOM 6192 N N . ALA A 1 798 ? 11.213 -15.768 20.840 1.00 92.50 798 ALA A N 1
ATOM 6193 C CA . ALA A 1 798 ? 12.167 -14.714 21.169 1.00 92.50 798 ALA A CA 1
ATOM 6194 C C . ALA A 1 798 ? 13.615 -15.203 21.001 1.00 92.50 798 ALA A C 1
ATOM 6196 O O . ALA A 1 798 ? 14.391 -14.575 20.284 1.00 92.50 798 ALA A O 1
ATOM 6197 N N . LEU A 1 799 ? 13.966 -16.358 21.580 1.00 91.50 799 LEU A N 1
ATOM 6198 C CA . LEU A 1 799 ? 15.315 -16.929 21.505 1.00 91.50 799 LEU A CA 1
ATOM 6199 C C . LEU A 1 799 ? 15.753 -17.197 20.055 1.00 91.50 799 LEU A C 1
ATOM 6201 O O . LEU A 1 799 ? 16.826 -16.753 19.652 1.00 91.50 799 LEU A O 1
ATOM 6205 N N . CYS A 1 800 ? 14.909 -17.840 19.242 1.00 89.56 800 CYS A N 1
ATOM 6206 C CA . CYS A 1 800 ? 15.176 -18.056 17.816 1.00 89.56 800 CYS A CA 1
ATOM 6207 C C . CYS A 1 800 ? 15.321 -16.744 17.027 1.00 89.56 800 CYS A C 1
ATOM 6209 O O . CYS A 1 800 ? 15.999 -16.721 16.002 1.00 89.56 800 CYS A O 1
ATOM 6211 N N . SER A 1 801 ? 14.700 -15.654 17.481 1.00 89.19 801 SER A N 1
ATOM 6212 C CA . SER A 1 801 ? 14.782 -14.347 16.816 1.00 89.19 801 SER A CA 1
ATOM 6213 C C . SER A 1 801 ? 16.007 -13.533 17.209 1.00 89.19 801 SER A C 1
ATOM 6215 O O . SER A 1 801 ? 16.506 -12.784 16.377 1.00 89.19 801 SER A O 1
ATOM 6217 N N . CYS A 1 802 ? 16.546 -13.760 18.404 1.00 88.06 802 CYS A N 1
ATOM 6218 C CA . CYS A 1 802 ? 17.821 -13.192 18.834 1.00 88.06 802 CYS A CA 1
ATOM 6219 C C . CYS A 1 802 ? 19.035 -13.981 18.304 1.00 88.06 802 CYS A C 1
ATOM 6221 O O . CYS A 1 802 ? 20.044 -13.374 17.964 1.00 88.06 802 CYS A O 1
ATOM 6223 N N . LEU A 1 803 ? 18.958 -15.318 18.237 1.00 89.06 803 LEU A N 1
ATOM 6224 C CA . LEU A 1 803 ? 20.083 -16.170 17.810 1.00 89.06 803 LEU A CA 1
ATOM 6225 C C . LEU A 1 803 ? 20.246 -16.268 16.288 1.00 89.06 803 LEU A C 1
ATOM 6227 O O . LEU A 1 803 ? 21.364 -16.396 15.798 1.00 89.06 803 LEU A O 1
ATOM 6231 N N . TYR A 1 804 ? 19.141 -16.219 15.543 1.00 87.75 804 TYR A N 1
ATOM 6232 C CA . TYR A 1 804 ? 19.135 -16.363 14.090 1.00 87.75 804 TYR A CA 1
ATOM 6233 C C . TYR A 1 804 ? 18.292 -15.230 13.490 1.00 87.75 804 TYR A C 1
ATOM 6235 O O . TYR A 1 804 ? 17.086 -15.408 13.328 1.00 87.75 804 TYR A O 1
ATOM 6243 N N . PRO A 1 805 ? 18.846 -14.042 13.195 1.00 86.62 805 PRO A N 1
ATOM 6244 C CA . PRO A 1 805 ? 18.104 -12.971 12.527 1.00 86.62 805 PRO A CA 1
ATOM 6245 C C . PRO A 1 805 ? 17.835 -13.301 11.046 1.00 86.62 805 PRO A C 1
ATOM 6247 O O . PRO A 1 805 ? 18.575 -14.057 10.422 1.00 86.62 805 PRO A O 1
ATOM 6250 N N . VAL A 1 806 ? 16.774 -12.733 10.458 1.00 88.38 806 VAL A N 1
ATOM 6251 C CA . VAL A 1 806 ? 16.486 -12.892 9.017 1.00 88.38 806 VAL A CA 1
ATOM 6252 C C . VAL A 1 806 ? 17.353 -11.932 8.204 1.00 88.38 806 VAL A C 1
ATOM 6254 O O . VAL A 1 806 ? 17.201 -10.715 8.320 1.00 88.38 806 VAL A O 1
ATOM 6257 N N . ALA A 1 807 ? 18.231 -12.471 7.361 1.00 85.31 807 ALA A N 1
ATOM 6258 C CA . ALA A 1 807 ? 18.919 -11.715 6.316 1.00 85.31 807 ALA A CA 1
ATOM 6259 C C . ALA A 1 807 ? 18.032 -11.604 5.056 1.00 85.31 807 ALA A C 1
ATOM 6261 O O . ALA A 1 807 ? 17.253 -12.526 4.794 1.00 85.31 807 ALA A O 1
ATOM 6262 N N . PRO A 1 808 ? 18.122 -10.506 4.281 1.00 85.94 808 PRO A N 1
ATOM 6263 C CA . PRO A 1 808 ? 17.532 -10.449 2.948 1.00 85.94 808 PRO A CA 1
ATOM 6264 C C . PRO A 1 808 ? 18.268 -11.409 2.004 1.00 85.94 808 PRO A C 1
ATOM 6266 O O . PRO A 1 808 ? 19.457 -11.668 2.180 1.00 85.94 808 PRO A O 1
ATOM 6269 N N . THR A 1 809 ? 17.576 -11.897 0.978 1.00 85.06 809 THR A N 1
ATOM 6270 C CA . THR A 1 809 ? 18.185 -12.688 -0.106 1.00 85.06 809 THR A CA 1
ATOM 6271 C C . THR A 1 809 ? 17.797 -12.100 -1.456 1.00 85.06 809 THR A C 1
ATOM 6273 O O . THR A 1 809 ? 16.685 -11.587 -1.608 1.00 85.06 809 THR A O 1
ATOM 6276 N N . VAL A 1 810 ? 18.721 -12.132 -2.417 1.00 82.62 810 VAL A N 1
ATOM 6277 C CA . VAL A 1 810 ? 18.536 -11.575 -3.762 1.00 82.62 810 VAL A CA 1
ATOM 6278 C C . VAL A 1 810 ? 18.824 -12.660 -4.791 1.00 82.62 810 VAL A C 1
ATOM 6280 O O . VAL A 1 810 ? 19.893 -13.267 -4.767 1.00 82.62 810 VAL A O 1
ATOM 6283 N N . THR A 1 811 ? 17.883 -12.881 -5.706 1.00 84.12 811 THR A N 1
ATOM 6284 C CA . THR A 1 811 ? 18.055 -13.757 -6.866 1.00 84.12 811 THR A CA 1
ATOM 6285 C C . THR A 1 811 ? 18.084 -12.902 -8.127 1.00 84.12 811 THR A C 1
ATOM 6287 O O . THR A 1 811 ? 17.107 -12.222 -8.444 1.00 84.12 811 THR A O 1
ATOM 6290 N N . LEU A 1 812 ? 19.207 -12.922 -8.845 1.00 82.75 812 LEU A N 1
ATOM 6291 C CA . LEU A 1 812 ? 19.329 -12.303 -10.163 1.00 82.75 812 LEU A CA 1
ATOM 6292 C C . LEU A 1 812 ? 18.961 -13.353 -11.216 1.00 82.75 812 LEU A C 1
ATOM 6294 O O . LEU A 1 812 ? 19.671 -14.344 -11.363 1.00 82.75 812 LEU A O 1
ATOM 6298 N N . GLU A 1 813 ? 17.848 -13.149 -11.911 1.00 82.25 813 GLU A N 1
ATOM 6299 C CA . GLU A 1 813 ? 17.347 -14.068 -12.935 1.00 82.25 813 GLU A CA 1
ATOM 6300 C C . GLU A 1 813 ? 16.594 -13.238 -13.977 1.00 82.25 813 GLU A C 1
ATOM 6302 O O . GLU A 1 813 ? 15.460 -12.824 -13.742 1.00 82.25 813 GLU A O 1
ATOM 6307 N N . GLN A 1 814 ? 17.259 -12.915 -15.091 1.00 85.50 814 GLN A N 1
ATOM 6308 C CA . GLN A 1 814 ? 16.692 -12.026 -16.100 1.00 85.50 814 GLN A CA 1
ATOM 6309 C C . GLN A 1 814 ? 15.930 -12.800 -17.176 1.00 85.50 814 GLN A C 1
ATOM 6311 O O . GLN A 1 814 ? 16.511 -13.516 -17.990 1.00 85.50 814 GLN A O 1
ATOM 6316 N N . HIS A 1 815 ? 14.621 -12.569 -17.232 1.00 88.94 815 HIS A N 1
ATOM 6317 C CA . HIS A 1 815 ? 13.723 -13.054 -18.269 1.00 88.94 815 HIS A CA 1
ATOM 6318 C C . HIS A 1 815 ? 13.119 -11.882 -19.029 1.00 88.94 815 HIS A C 1
ATOM 6320 O O . HIS A 1 815 ? 12.290 -11.147 -18.497 1.00 88.94 815 HIS A O 1
ATOM 6326 N N . CYS A 1 816 ? 13.502 -11.737 -20.296 1.00 91.69 816 CYS A N 1
ATOM 6327 C CA . CYS A 1 816 ? 12.920 -10.752 -21.202 1.00 91.69 816 CYS A CA 1
ATOM 6328 C C . CYS A 1 816 ? 12.207 -11.408 -22.386 1.00 91.69 816 CYS A C 1
ATOM 6330 O O . CYS A 1 816 ? 12.655 -12.447 -22.881 1.00 91.69 816 CYS A O 1
ATOM 6332 N N . ASN A 1 817 ? 11.129 -10.783 -22.853 1.00 92.31 817 ASN A N 1
ATOM 6333 C CA . ASN A 1 817 ? 10.321 -11.189 -23.999 1.00 92.31 817 ASN A CA 1
ATOM 6334 C C . ASN A 1 817 ? 10.068 -9.989 -24.930 1.00 92.31 817 ASN A C 1
ATOM 6336 O O . ASN A 1 817 ? 10.192 -8.829 -24.530 1.00 92.31 817 ASN A O 1
ATOM 6340 N N . PHE A 1 818 ? 9.692 -10.279 -26.175 1.00 90.00 818 PHE A N 1
ATOM 6341 C CA . PHE A 1 818 ? 9.138 -9.277 -27.081 1.00 90.00 818 PHE A CA 1
ATOM 6342 C C . PHE A 1 818 ? 7.669 -9.028 -26.735 1.00 90.00 818 PHE A C 1
ATOM 6344 O O . PHE A 1 818 ? 6.876 -9.969 -26.759 1.00 90.00 818 PHE A O 1
ATOM 6351 N N . ASP A 1 819 ? 7.343 -7.767 -26.459 1.00 86.25 819 ASP A N 1
ATOM 6352 C CA . ASP A 1 819 ? 5.970 -7.253 -26.429 1.00 86.25 819 ASP A CA 1
ATOM 6353 C C . ASP A 1 819 ? 5.568 -6.886 -27.869 1.00 86.25 819 ASP A C 1
ATOM 6355 O O . ASP A 1 819 ? 4.668 -7.482 -28.455 1.00 86.25 819 ASP A O 1
ATOM 6359 N N . VAL A 1 820 ? 6.389 -6.046 -28.516 1.00 83.19 820 VAL A N 1
ATOM 6360 C CA . VAL A 1 820 ? 6.325 -5.744 -29.954 1.00 83.19 820 VAL A CA 1
ATOM 6361 C C . VAL A 1 820 ? 7.731 -5.872 -30.543 1.00 83.19 820 VAL A C 1
ATOM 6363 O O . VAL A 1 820 ? 8.645 -5.132 -30.166 1.00 83.19 820 VAL A O 1
ATOM 6366 N N . VAL A 1 821 ? 7.933 -6.818 -31.468 1.00 84.56 821 VAL A N 1
ATOM 6367 C CA . VAL A 1 821 ? 9.254 -7.070 -32.080 1.00 84.56 821 VAL A CA 1
ATOM 6368 C C . VAL A 1 821 ? 9.793 -5.792 -32.719 1.00 84.56 821 VAL A C 1
ATOM 6370 O O . VAL A 1 821 ? 9.109 -5.143 -33.503 1.00 84.56 821 VAL A O 1
ATOM 6373 N N . ASP A 1 822 ? 11.044 -5.454 -32.397 1.00 82.75 822 ASP A N 1
ATOM 6374 C CA . ASP A 1 822 ? 11.758 -4.292 -32.944 1.00 82.75 822 ASP A CA 1
ATOM 6375 C C . ASP A 1 822 ? 11.192 -2.909 -32.532 1.00 82.75 822 ASP A C 1
ATOM 6377 O O . ASP A 1 822 ? 11.563 -1.879 -33.108 1.00 82.75 822 ASP A O 1
ATOM 6381 N N . VAL A 1 823 ? 10.316 -2.879 -31.513 1.00 85.00 823 VAL A N 1
ATOM 6382 C CA . VAL A 1 823 ? 9.702 -1.659 -30.954 1.00 85.00 823 VAL A CA 1
ATOM 6383 C C . VAL A 1 823 ? 9.689 -1.645 -29.419 1.00 85.00 823 VAL A C 1
ATOM 6385 O O . VAL A 1 823 ? 10.111 -0.641 -28.846 1.00 85.00 823 VAL A O 1
ATOM 6388 N N . GLN A 1 824 ? 9.237 -2.712 -28.747 1.00 90.38 824 GLN A N 1
ATOM 6389 C CA . GLN A 1 824 ? 8.997 -2.738 -27.295 1.00 90.38 824 GLN A CA 1
ATOM 6390 C C . GLN A 1 824 ? 9.351 -4.098 -26.664 1.00 90.38 824 GLN A C 1
ATOM 6392 O O . GLN A 1 824 ? 8.978 -5.162 -27.164 1.00 90.38 824 GLN A O 1
ATOM 6397 N N . LEU A 1 825 ? 10.045 -4.054 -25.525 1.00 92.50 825 LEU A N 1
ATOM 6398 C CA . LEU A 1 825 ? 10.424 -5.221 -24.723 1.00 92.50 825 LEU A CA 1
ATOM 6399 C C . LEU A 1 825 ? 9.766 -5.205 -23.340 1.00 92.50 825 LEU A C 1
ATOM 6401 O O . LEU A 1 825 ? 9.626 -4.144 -22.728 1.00 92.50 825 LEU A O 1
ATOM 6405 N N . GLU A 1 826 ? 9.484 -6.390 -22.804 1.00 93.88 826 GLU A N 1
ATOM 6406 C CA . GLU A 1 826 ? 9.121 -6.591 -21.398 1.00 93.88 826 GLU A CA 1
ATOM 6407 C C . GLU A 1 826 ? 10.174 -7.472 -20.709 1.00 93.88 826 GLU A C 1
ATOM 6409 O O . GLU A 1 826 ? 10.594 -8.492 -21.258 1.00 93.88 826 GLU A O 1
ATOM 6414 N N . CYS A 1 827 ? 10.614 -7.076 -19.513 1.00 93.19 827 CYS A N 1
ATOM 6415 C CA . CYS A 1 827 ? 11.661 -7.748 -18.745 1.00 93.19 827 CYS A CA 1
ATOM 6416 C C . CYS A 1 827 ? 11.320 -7.864 -17.251 1.00 93.19 827 CYS A C 1
ATOM 6418 O O . CYS A 1 827 ? 10.894 -6.903 -16.602 1.00 93.19 827 CYS A O 1
ATOM 6420 N N . HIS A 1 828 ? 11.632 -9.021 -16.674 1.00 93.56 828 HIS A N 1
ATOM 6421 C CA . HIS A 1 828 ? 11.724 -9.241 -15.232 1.00 93.56 828 HIS A CA 1
ATOM 6422 C C . HIS A 1 828 ? 13.154 -9.666 -14.891 1.00 93.56 828 HIS A C 1
ATOM 6424 O O . HIS A 1 828 ? 13.663 -10.611 -15.482 1.00 93.56 828 HIS A O 1
ATOM 6430 N N . SER A 1 829 ? 13.834 -8.944 -13.999 1.00 89.31 829 SER A N 1
ATOM 6431 C CA . SER A 1 829 ? 15.288 -9.093 -13.796 1.00 89.31 829 SER A CA 1
ATOM 6432 C C . SER A 1 829 ? 15.691 -9.924 -12.575 1.00 89.31 829 SER A C 1
ATOM 6434 O O . SER A 1 829 ? 16.882 -10.165 -12.360 1.00 89.31 829 SER A O 1
ATOM 6436 N N . GLY A 1 830 ? 14.734 -10.300 -11.726 1.00 89.00 830 GLY A N 1
ATOM 6437 C CA . GLY A 1 830 ? 15.001 -11.032 -10.491 1.00 89.00 830 GLY A CA 1
ATOM 6438 C C . GLY A 1 830 ? 14.096 -10.648 -9.322 1.00 89.00 830 GLY A C 1
ATOM 6439 O O . GLY A 1 830 ? 13.150 -9.864 -9.456 1.00 89.00 830 GLY A O 1
ATOM 6440 N N . SER A 1 831 ? 14.396 -11.210 -8.149 1.00 89.88 831 SER A N 1
ATOM 6441 C CA . SER A 1 831 ? 13.592 -11.042 -6.936 1.00 89.88 831 SER A CA 1
ATOM 6442 C C . SER A 1 831 ? 14.435 -10.744 -5.693 1.00 89.88 831 SER A C 1
ATOM 6444 O O . SER A 1 831 ? 15.579 -11.180 -5.569 1.00 89.88 831 SER A O 1
ATOM 6446 N N . ILE A 1 832 ? 13.859 -9.995 -4.753 1.00 90.25 832 ILE A N 1
ATOM 6447 C CA . ILE A 1 832 ? 14.429 -9.692 -3.439 1.00 90.25 832 ILE A CA 1
ATOM 6448 C C . ILE A 1 832 ? 13.461 -10.190 -2.370 1.00 90.25 832 ILE A C 1
ATOM 6450 O O . ILE A 1 832 ? 12.416 -9.581 -2.135 1.00 90.25 832 ILE A O 1
ATOM 6454 N N . ALA A 1 833 ? 13.819 -11.264 -1.673 1.00 90.50 833 ALA A N 1
ATOM 6455 C CA . ALA A 1 833 ? 13.070 -11.728 -0.514 1.00 90.50 833 ALA A CA 1
ATOM 6456 C C . ALA A 1 833 ? 13.595 -11.036 0.753 1.00 90.50 833 ALA A C 1
ATOM 6458 O O . ALA A 1 833 ? 14.657 -11.375 1.283 1.00 90.50 833 ALA A O 1
ATOM 6459 N N . ILE A 1 834 ? 12.833 -10.050 1.244 1.00 90.69 834 ILE A N 1
ATOM 6460 C CA . ILE A 1 834 ? 13.121 -9.331 2.498 1.00 90.69 834 ILE A CA 1
ATOM 6461 C C . ILE A 1 834 ? 12.683 -10.140 3.731 1.00 90.69 834 ILE A C 1
ATOM 6463 O O . ILE A 1 834 ? 13.132 -9.879 4.848 1.00 90.69 834 ILE A O 1
ATOM 6467 N N . GLY A 1 835 ? 11.809 -11.134 3.551 1.00 90.62 835 GLY A N 1
ATOM 6468 C CA . GLY A 1 835 ? 11.333 -12.017 4.612 1.00 90.62 835 GLY A CA 1
ATOM 6469 C C . GLY A 1 835 ? 11.424 -13.496 4.254 1.00 90.62 835 GLY A C 1
ATOM 6470 O O . GLY A 1 835 ? 11.403 -13.873 3.089 1.00 90.62 835 GLY A O 1
ATOM 6471 N N . SER A 1 836 ? 11.507 -14.346 5.278 1.00 93.19 836 SER A N 1
ATOM 6472 C CA . SER A 1 836 ? 11.627 -15.795 5.113 1.00 93.19 836 SER A CA 1
ATOM 6473 C C . SER A 1 836 ? 10.273 -16.484 5.282 1.00 93.19 836 SER A C 1
ATOM 6475 O O . SER A 1 836 ? 9.787 -16.668 6.400 1.00 93.19 836 SER A O 1
ATOM 6477 N N . VAL A 1 837 ? 9.708 -16.929 4.159 1.00 94.19 837 VAL A N 1
ATOM 6478 C CA . VAL A 1 837 ? 8.464 -17.717 4.100 1.00 94.19 837 VAL A CA 1
ATOM 6479 C C . VAL A 1 837 ? 8.588 -19.010 4.912 1.00 94.19 837 VAL A C 1
ATOM 6481 O O . VAL A 1 837 ? 7.716 -19.332 5.718 1.00 94.19 837 VAL A O 1
ATOM 6484 N N . HIS A 1 838 ? 9.722 -19.711 4.782 1.00 93.31 838 HIS A N 1
ATOM 6485 C CA . HIS A 1 838 ? 10.021 -20.912 5.568 1.00 93.31 838 HIS A CA 1
ATOM 6486 C C . HIS A 1 838 ? 9.966 -20.636 7.078 1.00 93.31 838 HIS A C 1
ATOM 6488 O O . HIS A 1 838 ? 9.343 -21.389 7.822 1.00 93.31 838 HIS A O 1
ATOM 6494 N N . ARG A 1 839 ? 10.565 -19.531 7.543 1.00 93.69 839 ARG A N 1
ATOM 6495 C CA . ARG A 1 839 ? 10.529 -19.144 8.959 1.00 93.69 839 ARG A CA 1
ATOM 6496 C C . ARG A 1 839 ? 9.125 -18.787 9.435 1.00 93.69 839 ARG A C 1
ATOM 6498 O O . ARG A 1 839 ? 8.761 -19.191 10.536 1.00 93.69 839 ARG A O 1
ATOM 6505 N N . PHE A 1 840 ? 8.354 -18.056 8.632 1.00 95.19 840 PHE A N 1
ATOM 6506 C CA . PHE A 1 840 ? 6.982 -17.690 8.977 1.00 95.19 840 PHE A CA 1
ATOM 6507 C C . PHE A 1 840 ? 6.134 -18.944 9.224 1.00 95.19 840 PHE A C 1
ATOM 6509 O O . PHE A 1 840 ? 5.568 -19.105 10.308 1.00 95.19 840 PHE A O 1
ATOM 6516 N N . TYR A 1 841 ? 6.140 -19.891 8.279 1.00 94.25 841 TYR A N 1
ATOM 6517 C CA . TYR A 1 841 ? 5.444 -21.166 8.453 1.00 94.25 841 TYR A CA 1
ATOM 6518 C C . TYR A 1 841 ? 6.029 -22.013 9.586 1.00 94.25 841 TYR A C 1
ATOM 6520 O O . TYR A 1 841 ? 5.257 -22.592 10.346 1.00 94.25 841 TYR A O 1
ATOM 6528 N N . LEU A 1 842 ? 7.353 -22.042 9.777 1.00 93.38 842 LEU A N 1
ATOM 6529 C CA . LEU A 1 842 ? 7.980 -22.747 10.899 1.00 93.38 842 LEU A CA 1
ATOM 6530 C C . LEU A 1 842 ? 7.491 -22.198 12.244 1.00 93.38 842 LEU A C 1
ATOM 6532 O O . LEU A 1 842 ? 7.133 -22.988 13.111 1.00 93.38 842 LEU A O 1
ATOM 6536 N N . LEU A 1 843 ? 7.407 -20.876 12.427 1.00 93.62 843 LEU A N 1
ATOM 6537 C CA . LEU A 1 843 ? 6.896 -20.276 13.664 1.00 93.62 843 LEU A CA 1
ATOM 6538 C C . LEU A 1 843 ? 5.394 -20.541 13.868 1.00 93.62 843 LEU A C 1
ATOM 6540 O O . LEU A 1 843 ? 4.975 -20.800 15.001 1.00 93.62 843 LEU A O 1
ATOM 6544 N N . VAL A 1 844 ? 4.586 -20.542 12.800 1.00 94.31 844 VAL A N 1
ATOM 6545 C CA . VAL A 1 844 ? 3.166 -20.942 12.858 1.00 94.31 844 VAL A CA 1
ATOM 6546 C C . VAL A 1 844 ? 3.037 -22.414 13.271 1.00 94.31 844 VAL A C 1
ATOM 6548 O O . VAL A 1 844 ? 2.362 -22.716 14.256 1.00 94.31 844 VAL A O 1
ATOM 6551 N N . VAL A 1 845 ? 3.724 -23.328 12.580 1.00 94.00 845 VAL A N 1
ATOM 6552 C CA . VAL A 1 845 ? 3.703 -24.777 12.849 1.00 94.00 845 VAL A CA 1
ATOM 6553 C C . VAL A 1 845 ? 4.259 -25.092 14.236 1.00 94.00 845 VAL A C 1
ATOM 6555 O O . VAL A 1 845 ? 3.662 -25.882 14.960 1.00 94.00 845 VAL A O 1
ATOM 6558 N N . PHE A 1 846 ? 5.338 -24.434 14.662 1.00 91.94 846 PHE A N 1
ATOM 6559 C CA . PHE A 1 846 ? 5.887 -24.550 16.013 1.00 91.94 846 PHE A CA 1
ATOM 6560 C C . PHE A 1 846 ? 4.883 -24.088 17.076 1.00 91.94 846 PHE A C 1
ATOM 6562 O O . PHE A 1 846 ? 4.728 -24.743 18.109 1.00 91.94 846 PHE A O 1
ATOM 6569 N N . THR A 1 847 ? 4.153 -23.000 16.817 1.00 91.44 847 THR A N 1
ATOM 6570 C CA . THR A 1 847 ? 3.110 -22.500 17.721 1.00 91.44 847 THR A CA 1
ATOM 6571 C C . THR A 1 847 ? 1.946 -23.489 17.831 1.00 91.44 847 THR A C 1
ATOM 6573 O O . THR A 1 847 ? 1.551 -23.851 18.941 1.00 91.44 847 THR A O 1
ATOM 6576 N N . VAL A 1 848 ? 1.435 -23.982 16.698 1.00 90.75 848 VAL A N 1
ATOM 6577 C CA . VAL A 1 848 ? 0.369 -24.999 16.639 1.00 90.75 848 VAL A CA 1
ATOM 6578 C C . VAL A 1 848 ? 0.816 -26.293 17.324 1.00 90.75 848 VAL A C 1
ATOM 6580 O O . VAL A 1 848 ? 0.137 -26.783 18.226 1.00 90.75 848 VAL A O 1
ATOM 6583 N N . GLY A 1 849 ? 1.986 -26.812 16.951 1.00 89.50 849 GLY A N 1
ATOM 6584 C CA . GLY A 1 849 ? 2.566 -28.048 17.471 1.00 89.50 849 GLY A CA 1
ATOM 6585 C C . GLY A 1 849 ? 2.872 -27.988 18.966 1.00 89.50 849 GLY A C 1
ATOM 6586 O O . GLY A 1 849 ? 2.600 -28.953 19.674 1.00 89.50 849 GLY A O 1
ATOM 6587 N N . SER A 1 850 ? 3.332 -26.846 19.486 1.00 88.12 850 SER A N 1
ATOM 6588 C CA . SER A 1 850 ? 3.529 -26.648 20.931 1.00 88.12 850 SER A CA 1
ATOM 6589 C C . SER A 1 850 ? 2.212 -26.729 21.706 1.00 88.12 850 SER A C 1
ATOM 6591 O O . SER A 1 850 ? 2.153 -27.331 22.781 1.00 88.12 850 SER A O 1
ATOM 6593 N N . VAL A 1 851 ? 1.130 -26.158 21.163 1.00 85.81 851 VAL A N 1
ATOM 6594 C CA . VAL A 1 851 ? -0.197 -26.233 21.789 1.00 85.81 851 VAL A CA 1
ATOM 6595 C C . VAL A 1 851 ? -0.755 -27.655 21.715 1.00 85.81 851 VAL A C 1
ATOM 6597 O O . VAL A 1 851 ? -1.122 -28.209 22.753 1.00 85.81 851 VAL A O 1
ATOM 6600 N N . VAL A 1 852 ? -0.769 -28.273 20.531 1.00 84.88 852 VAL A N 1
ATOM 6601 C CA . VAL A 1 852 ? -1.268 -29.644 20.329 1.00 84.88 852 VAL A CA 1
ATOM 6602 C C . VAL A 1 852 ? -0.453 -30.653 21.144 1.00 84.88 852 VAL A C 1
ATOM 6604 O O . VAL A 1 852 ? -1.032 -31.469 21.856 1.00 84.88 852 VAL A O 1
ATOM 6607 N N . GLY A 1 853 ? 0.876 -30.548 21.145 1.00 83.88 853 GLY A N 1
ATOM 6608 C CA . GLY A 1 853 ? 1.769 -31.376 21.956 1.00 83.88 853 GLY A CA 1
ATOM 6609 C C . GLY A 1 853 ? 1.487 -31.252 23.455 1.00 83.88 853 GLY A C 1
ATOM 6610 O O . GLY A 1 853 ? 1.409 -32.266 24.145 1.00 83.88 853 GLY A O 1
ATOM 6611 N N . SER A 1 854 ? 1.228 -30.038 23.962 1.00 80.62 854 SER A N 1
ATOM 6612 C CA . SER A 1 854 ? 0.854 -29.844 25.374 1.00 80.62 854 SER A CA 1
ATOM 6613 C C . SER A 1 854 ? -0.461 -30.545 25.754 1.00 80.62 854 SER A C 1
ATOM 6615 O O . SER A 1 854 ? -0.583 -31.053 26.869 1.00 80.62 854 SER A O 1
ATOM 6617 N N . VAL A 1 855 ? -1.412 -30.643 24.815 1.00 77.44 855 VAL A N 1
ATOM 6618 C CA . VAL A 1 855 ? -2.667 -31.397 24.974 1.00 77.44 855 VAL A CA 1
ATOM 6619 C C . VAL A 1 855 ? -2.423 -32.909 24.878 1.00 77.44 855 VAL A C 1
ATOM 6621 O O . VAL A 1 855 ? -2.928 -33.663 25.708 1.00 77.44 855 VAL A O 1
ATOM 6624 N N . LEU A 1 856 ? -1.622 -33.371 23.914 1.00 80.25 856 LEU A N 1
ATOM 6625 C CA . LEU A 1 856 ? -1.325 -34.796 23.723 1.00 80.25 856 LEU A CA 1
ATOM 6626 C C . LEU A 1 856 ? -0.552 -35.396 24.905 1.00 80.25 856 LEU A C 1
ATOM 6628 O O . LEU A 1 856 ? -0.919 -36.467 25.385 1.00 80.25 856 LEU A O 1
ATOM 6632 N N . VAL A 1 857 ? 0.450 -34.689 25.439 1.00 78.00 857 VAL A N 1
ATOM 6633 C CA . VAL A 1 857 ? 1.173 -35.103 26.657 1.00 78.00 857 VAL A CA 1
ATOM 6634 C C . VAL A 1 857 ? 0.210 -35.232 27.843 1.00 78.00 857 VAL A C 1
ATOM 6636 O O . VAL A 1 857 ? 0.289 -36.196 28.602 1.00 78.00 857 VAL A O 1
ATOM 6639 N N . GLN A 1 858 ? -0.762 -34.324 27.974 1.00 70.31 858 GLN A N 1
ATOM 6640 C CA . GLN A 1 858 ? -1.784 -34.392 29.024 1.00 70.31 858 GLN A CA 1
ATOM 6641 C C . GLN A 1 858 ? -2.735 -35.594 28.856 1.00 70.31 858 GLN A C 1
ATOM 6643 O O . GLN A 1 858 ? -3.143 -36.201 29.850 1.00 70.31 858 GLN A O 1
ATOM 6648 N N . LEU A 1 859 ? -3.090 -35.959 27.620 1.00 71.38 859 LEU A N 1
ATOM 6649 C CA . LEU A 1 859 ? -3.876 -37.163 27.329 1.00 71.38 859 LEU A CA 1
ATOM 6650 C C . LEU A 1 859 ? -3.066 -38.449 27.587 1.00 71.38 859 LEU A C 1
ATOM 6652 O O . LEU A 1 859 ? -3.617 -39.412 28.117 1.00 71.38 859 LEU A O 1
ATOM 6656 N N . GLY A 1 860 ? -1.764 -38.445 27.285 1.00 69.12 860 GLY A N 1
ATOM 6657 C CA . GLY A 1 860 ? -0.846 -39.564 27.516 1.00 69.12 860 GLY A CA 1
ATOM 6658 C C . GLY A 1 860 ? -0.553 -39.831 28.997 1.00 69.12 860 GLY A C 1
ATOM 6659 O O . GLY A 1 860 ? -0.752 -40.949 29.467 1.00 69.12 860 GLY A O 1
ATOM 6660 N N . CYS A 1 861 ? -0.150 -38.813 29.766 1.00 65.12 861 CYS A N 1
ATOM 6661 C CA . CYS A 1 861 ? 0.185 -38.968 31.191 1.00 65.12 861 CYS A CA 1
ATOM 6662 C C . CYS A 1 861 ? -1.013 -39.397 32.060 1.00 65.12 861 CYS A C 1
ATOM 6664 O O . CYS A 1 861 ? -0.838 -40.085 33.065 1.00 65.12 861 CYS A O 1
ATOM 6666 N N . ASN A 1 862 ? -2.241 -39.049 31.663 1.00 56.69 862 ASN A N 1
ATOM 6667 C CA . ASN A 1 862 ? -3.457 -39.531 32.330 1.00 56.69 862 ASN A CA 1
ATOM 6668 C C . ASN A 1 862 ? -3.808 -40.991 31.987 1.00 56.69 862 ASN A C 1
ATOM 6670 O O . ASN A 1 862 ? -4.690 -41.561 32.621 1.00 56.69 862 ASN A O 1
ATOM 6674 N N . ARG A 1 863 ? -3.147 -41.604 30.995 1.00 55.03 863 ARG A N 1
ATOM 6675 C CA . ARG A 1 863 ? -3.351 -43.013 30.619 1.00 55.03 863 ARG A CA 1
ATOM 6676 C C . ARG A 1 863 ? -2.464 -43.967 31.427 1.00 55.03 863 ARG A C 1
ATOM 6678 O O . ARG A 1 863 ? -2.825 -45.126 31.593 1.00 55.03 863 ARG A O 1
ATOM 6685 N N . THR A 1 864 ? -1.333 -43.478 31.943 1.00 46.34 864 THR A N 1
ATOM 6686 C CA . THR A 1 864 ? -0.408 -44.228 32.813 1.00 46.34 864 THR A CA 1
ATOM 6687 C C . THR A 1 864 ? -0.649 -43.979 34.303 1.00 46.34 864 THR A C 1
ATOM 6689 O O . THR A 1 864 ? -0.399 -44.862 35.121 1.00 46.34 864 THR A O 1
ATOM 6692 N N . SER A 1 865 ? -1.178 -42.811 34.677 1.00 41.44 865 SER A N 1
ATOM 6693 C CA . SER A 1 865 ? -1.531 -42.512 36.065 1.00 41.44 865 SER A CA 1
ATOM 6694 C C . SER A 1 865 ? -2.906 -43.080 36.429 1.00 41.44 865 SER A C 1
ATOM 6696 O O . SER A 1 865 ? -3.939 -42.474 36.148 1.00 41.44 865 SER A O 1
ATOM 6698 N N . LYS A 1 866 ? -2.933 -44.221 37.130 1.00 38.94 866 LYS A N 1
ATOM 6699 C CA . LYS A 1 866 ? -4.154 -44.821 37.712 1.00 38.94 866 LYS A CA 1
ATOM 6700 C C . LYS A 1 866 ? -4.645 -44.060 38.965 1.00 38.94 866 LYS A C 1
ATOM 6702 O O . LYS A 1 866 ? -5.162 -44.659 39.903 1.00 38.94 866 LYS A O 1
ATOM 6707 N N . VAL A 1 867 ? -4.457 -42.737 38.991 1.00 37.97 867 VAL A N 1
ATOM 6708 C CA . VAL A 1 867 ? -4.777 -41.845 40.112 1.00 37.97 867 VAL A CA 1
ATOM 6709 C C . VAL A 1 867 ? -6.095 -41.119 39.842 1.00 37.97 867 VAL A C 1
ATOM 6711 O O . VAL A 1 867 ? -6.143 -40.108 39.147 1.00 37.97 867 VAL A O 1
ATOM 6714 N N . SER A 1 868 ? -7.156 -41.634 40.460 1.00 33.38 868 SER A N 1
ATOM 6715 C CA . SER A 1 868 ? -8.293 -40.852 40.970 1.00 33.38 868 SER A CA 1
ATOM 6716 C C . SER A 1 868 ? -9.022 -39.902 40.003 1.00 33.38 868 SER A C 1
ATOM 6718 O O . SER A 1 868 ? -9.357 -38.779 40.378 1.00 33.38 868 SER A O 1
ATOM 6720 N N . GLY A 1 869 ? -9.358 -40.391 38.805 1.00 30.92 869 GLY A N 1
ATOM 6721 C CA . GLY A 1 869 ? -10.437 -39.852 37.964 1.00 30.92 869 GLY A CA 1
ATOM 6722 C C . GLY A 1 869 ? -10.258 -38.418 37.433 1.00 30.92 869 GLY A C 1
ATOM 6723 O O . GLY A 1 869 ? -9.234 -37.762 37.639 1.00 30.92 869 GLY A O 1
ATOM 6724 N N . PRO A 1 870 ? -11.260 -37.886 36.707 1.00 29.69 870 PRO A N 1
ATOM 6725 C CA . PRO A 1 870 ? -11.292 -36.467 36.414 1.00 29.69 870 PRO A CA 1
ATOM 6726 C C . PRO A 1 870 ? -11.556 -35.725 37.723 1.00 29.69 870 PRO A C 1
ATOM 6728 O O . PRO A 1 870 ? -12.661 -35.762 38.258 1.00 29.69 870 PRO A O 1
ATOM 6731 N N . SER A 1 871 ? -10.557 -34.986 38.204 1.00 31.97 871 SER A N 1
ATOM 6732 C CA . SER A 1 871 ? -10.791 -33.920 39.175 1.00 31.97 871 SER A CA 1
ATOM 6733 C C . SER A 1 871 ? -11.612 -32.808 38.518 1.00 31.97 871 SER A C 1
ATOM 6735 O O . SER A 1 871 ? -11.095 -31.741 38.177 1.00 31.97 871 SER A O 1
ATOM 6737 N N . LEU A 1 872 ? -12.927 -33.029 38.410 1.00 33.56 872 LEU A N 1
ATOM 6738 C CA . LEU A 1 872 ? -13.854 -32.007 38.870 1.00 33.56 872 LEU A CA 1
ATOM 6739 C C . LEU A 1 872 ? -13.282 -31.505 40.198 1.00 33.56 872 LEU A C 1
ATOM 6741 O O . LEU A 1 872 ? -13.027 -32.296 41.112 1.00 33.56 872 LEU A O 1
ATOM 6745 N N . HIS A 1 873 ? -13.120 -30.193 40.334 1.00 32.22 873 HIS A N 1
ATOM 6746 C CA . HIS A 1 873 ? -13.333 -29.637 41.655 1.00 32.22 873 HIS A CA 1
ATOM 6747 C C . HIS A 1 873 ? -14.817 -29.865 41.949 1.00 32.22 873 HIS A C 1
ATOM 6749 O O . HIS A 1 873 ? -15.648 -29.009 41.666 1.00 32.22 873 HIS A O 1
ATOM 6755 N N . HIS A 1 874 ? -15.139 -31.041 42.501 1.00 30.89 874 HIS A N 1
ATOM 6756 C CA . HIS A 1 874 ? -16.281 -31.161 43.384 1.00 30.89 874 HIS A CA 1
ATOM 6757 C C . HIS A 1 874 ? -16.018 -30.140 44.481 1.00 30.89 874 HIS A C 1
ATOM 6759 O O . HIS A 1 874 ? -15.256 -30.385 45.422 1.00 30.89 874 HIS A O 1
ATOM 6765 N N . VAL A 1 875 ? -16.620 -28.965 44.324 1.00 33.84 875 VAL A N 1
ATOM 6766 C CA . VAL A 1 875 ? -16.907 -28.132 45.472 1.00 33.84 875 VAL A CA 1
ATOM 6767 C C . VAL A 1 875 ? -17.782 -29.014 46.352 1.00 33.84 875 VAL A C 1
ATOM 6769 O O . VAL A 1 875 ? -18.874 -29.425 45.957 1.00 33.84 875 VAL A O 1
ATOM 6772 N N . LYS A 1 876 ? -17.239 -29.423 47.501 1.00 29.17 876 LYS A N 1
ATOM 6773 C CA . LYS A 1 876 ? -18.006 -30.133 48.522 1.00 29.17 876 LYS A CA 1
ATOM 6774 C C . LYS A 1 876 ? -19.055 -29.144 49.031 1.00 29.17 876 LYS A C 1
ATOM 6776 O O . LYS A 1 876 ? -18.735 -28.308 49.867 1.00 29.17 876 LYS A O 1
ATOM 6781 N N . GLY A 1 877 ? -20.255 -29.216 48.459 1.00 32.47 877 GLY A N 1
ATOM 6782 C CA . GLY A 1 877 ? -21.331 -28.245 48.656 1.00 32.47 877 GLY A CA 1
ATOM 6783 C C . GLY A 1 877 ? -21.798 -27.625 47.337 1.00 32.47 877 GLY A C 1
ATOM 6784 O O . GLY A 1 877 ? -21.183 -26.675 46.860 1.00 32.47 877 GLY A O 1
ATOM 6785 N N . GLY A 1 878 ? -22.860 -28.220 46.775 1.00 34.16 878 GLY A N 1
ATOM 6786 C CA . GLY A 1 878 ? -23.997 -27.640 46.027 1.00 34.16 878 GLY A CA 1
ATOM 6787 C C . GLY A 1 878 ? -23.865 -26.456 45.057 1.00 34.16 878 GLY A C 1
ATOM 6788 O O . GLY A 1 878 ? -24.898 -25.982 44.600 1.00 34.16 878 GLY A O 1
ATOM 6789 N N . THR A 1 879 ? -22.678 -25.944 44.747 1.00 40.91 879 THR A N 1
ATOM 6790 C CA . THR A 1 879 ? -22.519 -24.618 44.130 1.00 40.91 879 THR A CA 1
ATOM 6791 C C . THR A 1 879 ? -22.798 -24.616 42.629 1.00 40.91 879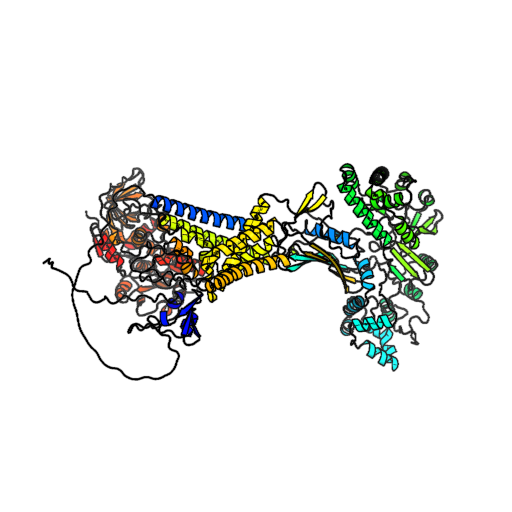 THR A C 1
ATOM 6793 O O . THR A 1 879 ? -22.005 -25.120 41.829 1.00 40.91 879 THR A O 1
ATOM 6796 N N . THR A 1 880 ? -23.912 -24.003 42.228 1.00 42.28 880 THR A N 1
ATOM 6797 C CA . THR A 1 880 ? -24.285 -23.816 40.823 1.00 42.28 880 THR A CA 1
ATOM 6798 C C . THR A 1 880 ? -23.444 -22.698 40.201 1.00 42.28 880 THR A C 1
ATOM 6800 O O . THR A 1 880 ? -23.360 -21.578 40.710 1.00 42.28 880 THR A O 1
ATOM 6803 N N . THR A 1 881 ? -22.773 -22.989 39.080 1.00 46.00 881 THR A N 1
ATOM 6804 C CA . THR A 1 881 ? -21.991 -21.968 38.367 1.00 46.00 881 THR A CA 1
ATOM 6805 C C . THR A 1 881 ? -22.903 -21.101 37.500 1.00 46.00 881 THR A C 1
ATOM 6807 O O . THR A 1 881 ? -23.775 -21.602 36.794 1.00 46.00 881 THR A O 1
ATOM 6810 N N . SER A 1 882 ? -22.704 -19.780 37.554 1.00 49.03 882 SER A N 1
ATOM 6811 C CA . SER A 1 882 ? -23.558 -18.823 36.843 1.00 49.03 882 SER A CA 1
ATOM 6812 C C . SER A 1 882 ? -23.534 -19.037 35.324 1.00 49.03 882 SER A C 1
ATOM 6814 O O . SER A 1 882 ? -22.465 -19.126 34.706 1.00 49.03 882 SER A O 1
ATOM 6816 N N . LEU A 1 883 ? -24.723 -19.068 34.711 1.00 49.94 883 LEU A N 1
ATOM 6817 C CA . LEU A 1 883 ? -24.892 -19.202 33.262 1.00 49.94 883 LEU A CA 1
ATOM 6818 C C . LEU A 1 883 ? -24.211 -18.055 32.499 1.00 49.94 883 LEU A C 1
ATOM 6820 O O . LEU A 1 883 ? -23.576 -18.325 31.480 1.00 49.94 883 LEU A O 1
ATOM 6824 N N . PHE A 1 884 ? -24.217 -16.835 33.055 1.00 51.66 884 PHE A N 1
ATOM 6825 C CA . PHE A 1 884 ? -23.642 -15.618 32.462 1.00 51.66 884 PHE A CA 1
ATOM 6826 C C . PHE A 1 884 ? -22.114 -15.620 32.288 1.00 51.66 884 PHE A C 1
ATOM 6828 O O . PHE A 1 884 ? -21.576 -14.768 31.580 1.00 51.66 884 PHE A O 1
ATOM 6835 N N . LEU A 1 885 ? -21.382 -16.544 32.917 1.00 55.78 885 LEU A N 1
ATOM 6836 C CA . LEU A 1 885 ? -19.940 -16.655 32.699 1.00 55.78 885 LEU A CA 1
ATOM 6837 C C . LEU A 1 885 ? -19.657 -17.257 31.316 1.00 55.78 885 LEU A C 1
ATOM 6839 O O . LEU A 1 885 ? -20.103 -18.369 31.010 1.00 55.78 885 LEU A O 1
ATOM 6843 N N . CYS A 1 886 ? -18.849 -16.579 30.498 1.00 61.75 886 CYS A N 1
ATOM 6844 C CA . CYS A 1 886 ? -18.342 -17.169 29.263 1.00 61.75 886 CYS A CA 1
ATOM 6845 C C . CYS A 1 886 ? -17.501 -18.418 29.601 1.00 61.75 886 CYS A C 1
ATOM 6847 O O . CYS A 1 886 ? -16.888 -18.505 30.667 1.00 61.75 886 CYS A O 1
ATOM 6849 N N . ASN A 1 887 ? -17.452 -19.417 28.717 1.00 62.31 887 ASN A N 1
ATOM 6850 C CA . ASN A 1 887 ? -16.809 -20.713 29.010 1.00 62.31 887 ASN A CA 1
ATOM 6851 C C . ASN A 1 887 ? -15.315 -20.589 29.376 1.00 62.31 887 ASN A C 1
ATOM 6853 O O . ASN A 1 887 ? -14.770 -21.404 30.118 1.00 62.31 887 ASN A O 1
ATOM 6857 N N . ARG A 1 888 ? -14.649 -19.523 28.917 1.00 64.38 888 ARG A N 1
ATOM 6858 C CA . ARG A 1 888 ? -13.280 -19.203 29.328 1.00 64.38 888 ARG A CA 1
ATOM 6859 C C . ARG A 1 888 ? -13.213 -18.589 30.735 1.00 64.38 888 ARG A C 1
ATOM 6861 O O . ARG A 1 888 ? -12.324 -18.953 31.496 1.00 64.38 888 ARG A O 1
ATOM 6868 N N . ALA A 1 889 ? -14.159 -17.731 31.120 1.00 64.06 889 ALA A N 1
ATOM 6869 C CA . ALA A 1 889 ? -14.270 -17.227 32.490 1.00 64.06 889 ALA A CA 1
ATOM 6870 C C . ALA A 1 889 ? -14.618 -18.351 33.484 1.00 64.06 889 ALA A C 1
ATOM 6872 O O . ALA A 1 889 ? -13.956 -18.458 34.512 1.00 64.06 889 ALA A O 1
ATOM 6873 N N . LYS A 1 890 ? -15.555 -19.253 33.134 1.00 64.75 890 LYS A N 1
ATOM 6874 C CA . LYS A 1 890 ? -15.925 -20.444 33.937 1.00 64.75 890 LYS A CA 1
ATOM 6875 C C . LYS A 1 890 ? -14.719 -21.308 34.340 1.00 64.75 890 LYS A C 1
ATOM 6877 O O . LYS A 1 890 ? -14.726 -21.892 35.418 1.00 64.75 890 LYS A O 1
ATOM 6882 N N . ASN A 1 891 ? -13.694 -21.366 33.486 1.00 61.84 891 ASN A N 1
ATOM 6883 C CA . ASN A 1 891 ? -12.548 -22.265 33.626 1.00 61.84 891 ASN A CA 1
ATOM 6884 C C . ASN A 1 891 ? -11.228 -21.581 34.041 1.00 61.84 891 ASN A C 1
ATOM 6886 O O . ASN A 1 891 ? -10.360 -22.251 34.604 1.00 61.84 891 ASN A O 1
ATOM 6890 N N . LEU A 1 892 ? -11.049 -20.278 33.771 1.00 65.69 892 LEU A N 1
ATOM 6891 C CA . LEU A 1 892 ? -9.865 -19.512 34.197 1.00 65.69 892 LEU A CA 1
ATOM 6892 C C . LEU A 1 892 ? -10.059 -18.760 35.520 1.00 65.69 892 LEU A C 1
ATOM 6894 O O . LEU A 1 892 ? -9.076 -18.545 36.231 1.00 65.69 892 LEU A O 1
ATOM 6898 N N . PHE A 1 893 ? -11.278 -18.326 35.854 1.00 69.25 893 PHE A N 1
ATOM 6899 C CA . PHE A 1 893 ? -11.514 -17.621 37.114 1.00 69.25 893 PHE A CA 1
ATOM 6900 C C . PHE A 1 893 ? -11.466 -18.584 38.298 1.00 69.25 893 PHE A C 1
ATOM 6902 O O . PHE A 1 893 ? -11.847 -19.753 38.207 1.00 69.25 893 PHE A O 1
ATOM 6909 N N . ARG A 1 894 ? -10.934 -18.101 39.425 1.00 63.12 894 ARG A N 1
ATOM 6910 C CA . ARG A 1 894 ? -10.662 -18.943 40.593 1.00 63.12 894 ARG A CA 1
ATOM 6911 C C . ARG A 1 894 ? -11.634 -18.630 41.725 1.00 63.12 894 ARG A C 1
ATOM 6913 O O . ARG A 1 894 ? -11.455 -17.663 42.460 1.00 63.12 894 ARG A O 1
ATOM 6920 N N . ASN A 1 895 ? -12.633 -19.491 41.886 1.00 56.78 895 ASN A N 1
ATOM 6921 C CA . ASN A 1 895 ? -13.717 -19.295 42.844 1.00 56.78 895 ASN A CA 1
ATOM 6922 C C . ASN A 1 895 ? -13.217 -19.529 44.283 1.00 56.78 895 ASN A C 1
ATOM 6924 O O . ASN A 1 895 ? -12.999 -20.665 44.703 1.00 56.78 895 ASN A O 1
ATOM 6928 N N . GLN A 1 896 ? -13.001 -18.446 45.033 1.00 56.47 896 GLN A N 1
ATOM 6929 C CA . GLN A 1 896 ? -12.809 -18.494 46.486 1.00 56.47 896 GLN A CA 1
ATOM 6930 C C . GLN A 1 896 ? -14.170 -18.630 47.194 1.00 56.47 896 GLN A C 1
ATOM 6932 O O . GLN A 1 896 ? -15.125 -17.998 46.741 1.00 56.47 896 GLN A O 1
ATOM 6937 N N . PRO A 1 897 ? -14.255 -19.312 48.356 1.00 51.12 897 PRO A N 1
ATOM 6938 C CA . PRO A 1 897 ? -15.494 -19.401 49.148 1.00 51.12 897 PRO A CA 1
ATOM 6939 C C . PRO A 1 897 ? -16.040 -18.044 49.626 1.00 51.12 897 PRO A C 1
ATOM 6941 O O . PRO A 1 897 ? -17.192 -17.932 50.017 1.00 51.12 897 PRO A O 1
ATOM 6944 N N . PHE A 1 898 ? -15.211 -16.996 49.601 1.00 50.00 898 PHE A N 1
ATOM 6945 C CA . PHE A 1 898 ? -15.601 -15.626 49.952 1.00 50.00 898 PHE A CA 1
ATOM 6946 C C . PHE A 1 898 ? -16.614 -15.004 48.969 1.00 50.00 898 PHE A C 1
ATOM 6948 O O . PHE A 1 898 ? -17.266 -14.024 49.303 1.00 50.00 898 PHE A O 1
ATOM 6955 N N . TRP A 1 899 ? -16.727 -15.555 47.758 1.00 54.28 899 TRP A N 1
ATOM 6956 C CA . TRP A 1 899 ? -17.587 -15.050 46.683 1.00 54.28 899 TRP A CA 1
ATOM 6957 C C . TRP A 1 899 ? -18.780 -15.982 46.401 1.00 54.28 899 TRP A C 1
ATOM 6959 O O . TRP A 1 899 ? -19.350 -15.954 45.314 1.00 54.28 899 TRP A O 1
ATOM 6969 N N . THR A 1 900 ? -19.146 -16.837 47.358 1.00 52.03 900 THR A N 1
ATOM 6970 C CA . THR A 1 900 ? -20.302 -17.740 47.260 1.00 52.03 900 THR A CA 1
ATOM 6971 C C . THR A 1 900 ? -21.279 -17.471 48.397 1.00 52.03 900 THR A C 1
ATOM 6973 O O . THR A 1 900 ? -20.890 -17.573 49.559 1.00 52.03 900 THR A O 1
ATOM 6976 N N . LEU A 1 901 ? -22.532 -17.170 48.060 1.00 42.03 901 LEU A N 1
ATOM 6977 C CA . LEU A 1 901 ? -23.652 -16.992 48.988 1.00 42.03 901 LEU A CA 1
ATOM 6978 C C . LEU A 1 901 ? -24.771 -17.938 48.534 1.00 42.03 901 LEU A C 1
ATOM 6980 O O . LEU A 1 901 ? -25.031 -18.020 47.338 1.00 42.03 901 LEU A O 1
ATOM 6984 N N . ASP A 1 902 ? -25.363 -18.699 49.455 1.00 45.44 902 ASP A N 1
ATOM 6985 C CA . ASP A 1 902 ? -26.463 -19.645 49.191 1.00 45.44 902 ASP A CA 1
ATOM 6986 C C . ASP A 1 902 ? -26.227 -20.584 47.992 1.00 45.44 902 ASP A C 1
ATOM 6988 O O . ASP A 1 902 ? -27.091 -20.805 47.149 1.00 45.44 902 ASP A O 1
ATOM 6992 N N . ASN A 1 903 ? -25.011 -21.138 47.903 1.00 47.66 903 ASN A N 1
ATOM 6993 C CA . ASN A 1 903 ? -24.537 -21.968 46.787 1.00 47.66 903 ASN A CA 1
ATOM 6994 C C . ASN A 1 903 ? -24.502 -21.279 45.398 1.00 47.66 903 ASN A C 1
ATOM 6996 O O . ASN A 1 903 ? -24.231 -21.940 44.398 1.00 47.66 903 ASN A O 1
ATOM 7000 N N . VAL A 1 904 ? -24.656 -19.957 45.314 1.00 45.47 904 VAL A N 1
ATOM 7001 C CA . VAL A 1 904 ? -24.513 -19.175 44.076 1.00 45.47 904 VAL A CA 1
ATOM 7002 C C . VAL A 1 904 ? -23.203 -18.380 44.100 1.00 45.47 904 VAL A C 1
ATOM 7004 O O . VAL A 1 904 ? -22.839 -17.770 45.106 1.00 45.47 904 VAL A O 1
ATOM 7007 N N . TYR A 1 905 ? -22.457 -18.394 42.990 1.00 54.66 905 TYR A N 1
ATOM 7008 C CA . TYR A 1 905 ? -21.206 -17.637 42.847 1.00 54.66 905 TYR A CA 1
ATOM 7009 C C . TYR A 1 905 ? -21.454 -16.210 42.336 1.00 54.66 905 TYR A C 1
ATOM 7011 O O . TYR A 1 905 ? -21.996 -16.017 41.246 1.00 54.66 905 TYR A O 1
ATOM 7019 N N . TYR A 1 906 ? -20.988 -15.223 43.102 1.00 57.09 906 TYR A N 1
ATOM 7020 C CA . TYR A 1 906 ? -21.079 -13.798 42.799 1.00 57.09 906 TYR A CA 1
ATOM 7021 C C . TYR A 1 906 ? -19.765 -13.306 42.190 1.00 57.09 906 TYR A C 1
ATOM 7023 O O . TYR A 1 906 ? -18.684 -13.486 42.750 1.00 57.09 906 TYR A O 1
ATOM 7031 N N . LEU A 1 907 ? -19.862 -12.670 41.026 1.00 62.72 907 LEU A N 1
ATOM 7032 C CA . LEU A 1 907 ? -18.712 -12.177 40.278 1.00 62.72 907 LEU A CA 1
ATOM 7033 C C . LEU A 1 907 ? -18.343 -10.762 40.742 1.00 62.72 907 LEU A C 1
ATOM 7035 O O . LEU A 1 907 ? -19.204 -9.884 40.779 1.00 62.72 907 LEU A O 1
ATOM 7039 N N . ASP A 1 908 ? -17.071 -10.516 41.070 1.00 70.69 908 ASP A N 1
ATOM 7040 C CA . ASP A 1 908 ? -16.616 -9.157 41.383 1.00 70.69 908 ASP A CA 1
ATOM 7041 C C . ASP A 1 908 ? -16.681 -8.247 40.140 1.00 70.69 908 ASP A C 1
ATOM 7043 O O . ASP A 1 908 ? -16.545 -8.716 39.008 1.00 70.69 908 ASP A O 1
ATOM 7047 N N . LEU A 1 909 ? -16.878 -6.938 40.338 1.00 68.31 909 LEU A N 1
ATOM 7048 C CA . LEU A 1 909 ? -17.126 -5.982 39.248 1.00 68.31 909 LEU A CA 1
ATOM 7049 C C . LEU A 1 909 ? -15.998 -5.927 38.200 1.00 68.31 909 LEU A C 1
ATOM 7051 O O . LEU A 1 909 ? -16.272 -5.727 37.017 1.00 68.31 909 LEU A O 1
ATOM 7055 N N . ALA A 1 910 ? -14.740 -6.140 38.597 1.00 70.88 910 ALA A N 1
ATOM 7056 C CA . ALA A 1 910 ? -13.620 -6.172 37.660 1.00 70.88 910 ALA A CA 1
ATOM 7057 C C . ALA A 1 910 ? -13.609 -7.481 36.848 1.00 70.88 910 ALA A C 1
ATOM 7059 O O . ALA A 1 910 ? -13.416 -7.460 35.629 1.00 70.88 910 ALA A O 1
ATOM 7060 N N . SER A 1 911 ? -13.888 -8.616 37.495 1.00 77.25 911 SER A N 1
ATOM 7061 C CA . SER A 1 911 ? -14.089 -9.907 36.824 1.00 77.25 911 SER A CA 1
ATOM 7062 C C . SER A 1 911 ? -15.306 -9.903 35.885 1.00 77.25 911 SER A C 1
ATOM 7064 O O . SER A 1 911 ? -15.249 -10.513 34.815 1.00 77.25 911 SER A O 1
ATOM 7066 N N . ALA A 1 912 ? -16.371 -9.175 36.228 1.00 68.56 912 ALA A N 1
ATOM 7067 C CA . ALA A 1 912 ? -17.562 -9.006 35.396 1.00 68.56 912 ALA A CA 1
ATOM 7068 C C . ALA A 1 912 ? -17.253 -8.251 34.096 1.00 68.56 912 ALA A C 1
ATOM 7070 O O . ALA A 1 912 ? -17.555 -8.746 33.009 1.00 68.56 912 ALA A O 1
ATOM 7071 N N . VAL A 1 913 ? -16.543 -7.124 34.183 1.00 73.19 913 VAL A N 1
ATOM 7072 C CA . VAL A 1 913 ? -16.104 -6.348 33.011 1.00 73.19 913 VAL A CA 1
ATOM 7073 C C . VAL A 1 913 ? -15.230 -7.183 32.071 1.00 73.19 913 VAL A C 1
ATOM 7075 O O . VAL A 1 913 ? -15.434 -7.165 30.856 1.00 73.19 913 VAL A O 1
ATOM 7078 N N . MET A 1 914 ? -14.305 -7.987 32.608 1.00 74.56 914 MET A N 1
ATOM 7079 C CA . MET A 1 914 ? -13.510 -8.914 31.788 1.00 74.56 914 MET A CA 1
ATOM 7080 C C . MET A 1 914 ? -14.368 -9.984 31.095 1.00 74.56 914 MET A C 1
ATOM 7082 O O . MET A 1 914 ? -14.040 -10.391 29.983 1.00 74.56 914 MET A O 1
ATOM 7086 N N . ASN A 1 915 ? -15.473 -10.405 31.718 1.00 74.19 915 ASN A N 1
ATOM 7087 C CA . ASN A 1 915 ? -16.476 -11.317 31.157 1.00 74.19 915 ASN A CA 1
ATOM 7088 C C . ASN A 1 915 ? -17.437 -10.637 30.149 1.00 74.19 915 ASN A C 1
ATOM 7090 O O . ASN A 1 915 ? -18.304 -11.308 29.599 1.00 74.19 915 ASN A O 1
ATOM 7094 N N . GLY A 1 916 ? -17.298 -9.329 29.889 1.00 70.19 916 GLY A N 1
ATOM 7095 C CA . GLY A 1 916 ? -18.199 -8.553 29.019 1.00 70.19 916 GLY A CA 1
ATOM 7096 C C . GLY A 1 916 ? -19.499 -8.113 29.693 1.00 70.19 916 GLY A C 1
ATOM 7097 O O . GLY A 1 916 ? -20.382 -7.565 29.041 1.00 70.19 916 GLY A O 1
ATOM 7098 N N . SER A 1 917 ? -19.626 -8.337 31.001 1.00 65.38 917 SER A N 1
ATOM 7099 C CA . SER A 1 917 ? -20.783 -7.948 31.803 1.00 65.38 917 SER A CA 1
ATOM 7100 C C . SER A 1 917 ? -20.432 -6.694 32.598 1.00 65.38 917 SER A C 1
ATOM 7102 O O . SER A 1 917 ? -19.726 -6.766 33.600 1.00 65.38 917 SER A O 1
ATOM 7104 N N . TRP A 1 918 ? -20.915 -5.531 32.170 1.00 57.06 918 TRP A N 1
ATOM 7105 C CA . TRP A 1 918 ? -20.753 -4.285 32.922 1.00 57.06 918 TRP A CA 1
ATOM 7106 C C . TRP A 1 918 ? -22.107 -3.761 33.394 1.00 57.06 918 TRP A C 1
ATOM 7108 O O . TRP A 1 918 ? -23.082 -3.756 32.646 1.00 57.06 918 TRP A O 1
ATOM 7118 N N . SER A 1 919 ? -22.170 -3.336 34.654 1.00 46.81 919 SER A N 1
ATOM 7119 C CA . SER A 1 919 ? -23.360 -2.731 35.245 1.00 46.81 919 SER A CA 1
ATOM 7120 C C . SER A 1 919 ? -23.090 -1.260 35.539 1.00 46.81 919 SER A C 1
ATOM 7122 O O . SER A 1 919 ? -22.339 -0.925 36.465 1.00 46.81 919 SER A O 1
ATOM 7124 N N . CYS A 1 920 ? -23.748 -0.370 34.800 1.00 45.84 920 CYS A N 1
ATOM 7125 C CA . CYS A 1 920 ? -23.968 0.999 35.251 1.00 45.84 920 CYS A CA 1
ATOM 7126 C C . CYS A 1 920 ? -25.070 0.972 36.314 1.00 45.84 920 CYS A C 1
ATOM 7128 O O . CYS A 1 920 ? -26.242 1.165 36.008 1.00 45.84 920 CYS A O 1
ATOM 7130 N N . GLY A 1 921 ? -24.685 0.684 37.560 1.00 38.03 921 GLY A N 1
ATOM 7131 C CA . GLY A 1 921 ? -25.592 0.689 38.704 1.00 38.03 921 GLY A CA 1
ATOM 7132 C C . GLY A 1 921 ? -26.086 2.099 39.017 1.00 38.03 921 GLY A C 1
ATOM 7133 O O . GLY A 1 921 ? -25.528 2.776 39.878 1.00 38.03 921 GLY A O 1
ATOM 7134 N N . GLY A 1 922 ? -27.138 2.534 38.325 1.00 37.97 922 GLY A N 1
ATOM 7135 C CA . GLY A 1 922 ? -28.050 3.528 38.870 1.00 37.97 922 GLY A CA 1
ATOM 7136 C C . GLY A 1 922 ? -28.802 2.903 40.042 1.00 37.97 922 GLY A C 1
ATOM 7137 O O . GLY A 1 922 ? -29.252 1.763 39.947 1.00 37.97 922 GLY A O 1
ATOM 7138 N N . ALA A 1 923 ? -28.901 3.616 41.163 1.00 36.25 923 ALA A N 1
ATOM 7139 C CA . ALA A 1 923 ? -29.616 3.120 42.332 1.00 36.25 923 ALA A CA 1
ATOM 7140 C C . ALA A 1 923 ? -31.133 3.165 42.079 1.00 36.25 923 ALA A C 1
ATOM 7142 O O . ALA A 1 923 ? -31.791 4.168 42.350 1.00 36.25 923 ALA A O 1
ATOM 7143 N N . THR A 1 924 ? -31.692 2.071 41.563 1.00 41.81 924 THR A N 1
ATOM 7144 C CA . THR A 1 924 ? -33.139 1.860 41.430 1.00 41.81 924 THR A CA 1
ATOM 7145 C C . THR A 1 924 ? -33.739 1.467 42.785 1.00 41.81 924 THR A C 1
ATOM 7147 O O . THR A 1 924 ? -34.114 0.323 43.028 1.00 41.81 924 THR A O 1
ATOM 7150 N N . GLY A 1 925 ? -33.805 2.432 43.710 1.00 45.06 925 GLY A N 1
ATOM 7151 C CA . GLY A 1 925 ? -34.305 2.198 45.065 1.00 45.06 925 GLY A CA 1
ATOM 7152 C C . GLY A 1 925 ? -34.667 3.468 45.836 1.00 45.06 925 GLY A C 1
ATOM 7153 O O . GLY A 1 925 ? -33.795 4.069 46.450 1.00 45.06 925 GLY A O 1
ATOM 7154 N N . LYS A 1 926 ? -35.967 3.803 45.837 1.00 52.50 926 LYS A N 1
ATOM 7155 C CA . LYS A 1 926 ? -36.687 4.667 46.802 1.00 52.50 926 LYS A CA 1
ATOM 7156 C C . LYS A 1 926 ? -35.899 5.892 47.306 1.00 52.50 926 LYS A C 1
ATOM 7158 O O . LYS A 1 926 ? -35.314 5.878 48.392 1.00 52.50 926 LYS A O 1
ATOM 7163 N N . TYR A 1 927 ? -35.958 6.986 46.551 1.00 62.19 927 TYR A N 1
ATOM 7164 C CA . TYR A 1 927 ? -35.346 8.269 46.908 1.00 62.19 927 TYR A CA 1
ATOM 7165 C C . TYR A 1 927 ? -35.927 8.846 48.205 1.00 62.19 927 TYR A C 1
ATOM 7167 O O . TYR A 1 927 ? -35.197 9.453 48.983 1.00 62.19 927 TYR A O 1
ATOM 7175 N N . ALA A 1 928 ? -37.208 8.597 48.489 1.00 61.19 928 ALA A N 1
ATOM 7176 C CA . ALA A 1 928 ? -37.853 9.049 49.720 1.00 61.19 928 ALA A CA 1
ATOM 7177 C C . ALA A 1 928 ? -37.192 8.538 51.018 1.00 61.19 928 ALA A C 1
ATOM 7179 O O . ALA A 1 928 ? -37.277 9.213 52.040 1.00 61.19 928 ALA A O 1
ATOM 7180 N N . SER A 1 929 ? -36.515 7.380 50.998 1.00 65.62 929 SER A N 1
ATOM 7181 C CA . SER A 1 929 ? -35.745 6.873 52.153 1.00 65.62 929 SER A CA 1
ATOM 7182 C C . SER A 1 929 ? -34.364 7.522 52.329 1.00 65.62 929 SER A C 1
ATOM 7184 O O . SER A 1 929 ? -33.705 7.267 53.331 1.00 65.62 929 SER A O 1
ATOM 7186 N N . ALA A 1 930 ? -33.919 8.357 51.384 1.00 69.81 930 ALA A N 1
ATOM 7187 C CA . ALA A 1 930 ? -32.660 9.099 51.471 1.00 69.81 930 ALA A CA 1
ATOM 7188 C C . ALA A 1 930 ? -32.828 10.525 52.037 1.00 69.81 930 ALA A C 1
ATOM 7190 O O . ALA A 1 930 ? -31.839 11.245 52.176 1.00 69.81 930 ALA A O 1
ATOM 7191 N N . LEU A 1 931 ? -34.061 10.945 52.342 1.00 79.44 931 LEU A N 1
ATOM 7192 C CA . LEU A 1 931 ? -34.379 12.277 52.853 1.00 79.44 931 LEU A CA 1
ATOM 7193 C C . LEU A 1 931 ? -34.465 12.276 54.383 1.00 79.44 931 LEU A C 1
ATOM 7195 O O . LEU A 1 931 ? -35.115 11.420 54.979 1.00 79.44 931 LEU A O 1
ATOM 7199 N N . SER A 1 932 ? -33.849 13.274 55.014 1.00 81.56 932 SER A N 1
ATOM 7200 C CA . SER A 1 932 ? -33.926 13.516 56.457 1.00 81.56 932 SER A CA 1
ATOM 7201 C C . SER A 1 932 ? -33.972 15.015 56.732 1.00 81.56 932 SER A C 1
ATOM 7203 O O . SER A 1 932 ? -33.148 15.751 56.188 1.00 81.56 932 SER A O 1
ATOM 7205 N N . MET A 1 933 ? -34.875 15.458 57.605 1.00 83.81 933 MET A N 1
ATOM 7206 C CA . MET A 1 933 ? -34.901 16.841 58.085 1.00 83.81 933 MET A CA 1
ATOM 7207 C C . MET A 1 933 ? -33.738 17.088 59.058 1.00 83.81 933 MET A C 1
ATOM 7209 O O . MET A 1 933 ? -33.445 16.246 59.908 1.00 83.81 933 MET A O 1
ATOM 7213 N N . LYS A 1 934 ? -33.070 18.237 58.927 1.00 84.69 934 LYS A N 1
ATOM 7214 C CA . LYS A 1 934 ? -31.956 18.663 59.784 1.00 84.69 934 LYS A CA 1
ATOM 7215 C C . LYS A 1 934 ? -31.991 20.171 60.003 1.00 84.69 934 LYS A C 1
ATOM 7217 O O . LYS A 1 934 ? -32.303 20.910 59.074 1.00 84.69 934 LYS A O 1
ATOM 7222 N N . GLN A 1 935 ? -31.561 20.615 61.182 1.00 85.44 935 GLN A N 1
ATOM 7223 C CA . GLN A 1 935 ? -31.203 22.014 61.405 1.00 85.44 935 GLN A CA 1
ATOM 7224 C C . GLN A 1 935 ? -29.862 22.306 60.713 1.00 85.44 935 GLN A C 1
ATOM 7226 O O . GLN A 1 935 ? -28.887 21.585 60.935 1.00 85.44 935 GLN A O 1
ATOM 7231 N N . ILE A 1 936 ? -29.802 23.365 59.909 1.00 86.94 936 ILE A N 1
ATOM 7232 C CA . ILE A 1 936 ? -28.577 23.867 59.268 1.00 86.94 936 ILE A CA 1
ATOM 7233 C C . ILE A 1 936 ? -28.470 25.389 59.472 1.00 86.94 936 ILE A C 1
ATOM 7235 O O . ILE A 1 936 ? -29.491 26.028 59.736 1.00 86.94 936 ILE A O 1
ATOM 7239 N N . PRO A 1 937 ? -27.271 25.996 59.384 1.00 85.75 937 PRO A N 1
ATOM 7240 C CA . PRO A 1 937 ? -27.128 27.448 59.471 1.00 85.75 937 PRO A CA 1
ATOM 7241 C C . PRO A 1 937 ? -27.881 28.164 58.342 1.00 85.75 937 PRO A C 1
ATOM 7243 O O . PRO A 1 937 ? -27.794 27.754 57.184 1.00 85.75 937 PRO A O 1
ATOM 7246 N N . VAL A 1 938 ? -28.569 29.262 58.669 1.00 87.44 938 VAL A N 1
ATOM 7247 C CA . VAL A 1 938 ? -29.210 30.134 57.669 1.00 87.44 938 VAL A CA 1
ATOM 7248 C C . VAL A 1 938 ? -28.126 30.733 56.756 1.00 87.44 938 VAL A C 1
ATOM 7250 O O . VAL A 1 938 ? -27.118 31.228 57.273 1.00 87.44 938 VAL A O 1
ATOM 7253 N N . PRO A 1 939 ? -28.286 30.705 55.418 1.00 85.44 939 PRO A N 1
ATOM 7254 C CA . PRO A 1 939 ? -27.326 31.316 54.506 1.00 85.44 939 PRO A CA 1
ATOM 7255 C C . PRO A 1 939 ? -27.179 32.825 54.744 1.00 85.44 939 PRO A C 1
ATOM 7257 O O . PRO A 1 939 ? -28.171 33.546 54.830 1.00 85.44 939 PRO A O 1
ATOM 7260 N N . VAL A 1 940 ? -25.939 33.313 54.795 1.00 86.12 940 VAL A N 1
ATOM 7261 C CA . VAL A 1 940 ? -25.645 34.753 54.838 1.00 86.12 940 VAL A CA 1
ATOM 7262 C C . VAL A 1 940 ? -25.511 35.265 53.398 1.00 86.12 940 VAL A C 1
ATOM 7264 O O . VAL A 1 940 ? -24.647 34.748 52.683 1.00 86.12 940 VAL A O 1
ATOM 7267 N N . PRO A 1 941 ? -26.323 36.243 52.951 1.00 88.00 941 PRO A N 1
ATOM 7268 C CA . PRO A 1 941 ? -26.211 36.797 51.605 1.00 88.00 941 PRO A CA 1
ATOM 7269 C C . PRO A 1 941 ? -24.895 37.567 51.431 1.00 88.00 941 PRO A C 1
ATOM 7271 O O . PRO A 1 941 ? -24.491 38.342 52.301 1.00 88.00 941 PRO A O 1
ATOM 7274 N N . THR A 1 942 ? -24.221 37.366 50.298 1.00 90.44 942 THR A N 1
ATOM 7275 C CA . THR A 1 942 ? -23.101 38.214 49.870 1.00 90.44 942 THR A CA 1
ATOM 7276 C C . THR A 1 942 ? -23.611 39.527 49.262 1.00 90.44 942 THR A C 1
ATOM 7278 O O . THR A 1 942 ? -24.813 39.773 49.194 1.00 90.44 942 THR A O 1
ATOM 7281 N N . ALA A 1 943 ? -22.705 40.403 48.811 1.00 90.31 943 ALA A N 1
ATOM 7282 C CA . ALA A 1 943 ? -23.057 41.735 48.313 1.00 90.31 943 ALA A CA 1
ATOM 7283 C C . ALA A 1 943 ? -24.085 41.742 47.162 1.00 90.31 943 ALA A C 1
ATOM 7285 O O . ALA A 1 943 ? -24.842 42.701 47.066 1.00 90.31 943 ALA A O 1
ATOM 7286 N N . ASN A 1 944 ? -24.141 40.688 46.340 1.00 92.12 944 ASN A N 1
ATOM 7287 C CA . ASN A 1 944 ? -25.061 40.581 45.201 1.00 92.12 944 ASN A CA 1
ATOM 7288 C C . ASN A 1 944 ? -26.251 39.638 45.464 1.00 92.12 944 ASN A C 1
ATOM 7290 O O . ASN A 1 944 ? -27.035 39.394 44.548 1.00 92.12 944 ASN A O 1
ATOM 7294 N N . ASP A 1 945 ? -26.366 39.066 46.667 1.00 92.94 945 ASP A N 1
ATOM 7295 C CA . ASP A 1 945 ? -27.340 38.010 46.937 1.00 92.94 945 ASP A CA 1
ATOM 7296 C C . ASP A 1 945 ? -28.634 38.535 47.567 1.00 92.94 945 ASP A C 1
ATOM 7298 O O . ASP A 1 945 ? -28.649 39.438 48.404 1.00 92.94 945 ASP A O 1
ATOM 7302 N N . VAL A 1 946 ? -29.730 37.877 47.217 1.00 93.31 946 VAL A N 1
ATOM 7303 C CA . VAL A 1 946 ? -31.068 38.016 47.777 1.00 93.31 946 VAL A CA 1
ATOM 7304 C C . VAL A 1 946 ? -31.339 36.787 48.647 1.00 93.31 946 VAL A C 1
ATOM 7306 O O . VAL A 1 946 ? -31.276 35.648 48.177 1.00 93.31 946 VAL A O 1
ATOM 7309 N N . LEU A 1 947 ? -31.632 37.004 49.929 1.00 94.56 947 LEU A N 1
ATOM 7310 C CA . LEU A 1 947 ? -32.089 35.967 50.852 1.00 94.56 947 LEU A CA 1
ATOM 7311 C C . LEU A 1 947 ? -33.619 35.973 50.867 1.00 94.56 947 LEU A C 1
ATOM 7313 O O . LEU A 1 947 ? -34.237 36.944 51.306 1.00 94.56 947 LEU A O 1
ATOM 7317 N N . VAL A 1 948 ? -34.234 34.888 50.407 1.00 95.44 948 VAL A N 1
ATOM 7318 C CA . VAL A 1 948 ? -35.689 34.725 50.331 1.00 95.44 948 VAL A CA 1
ATOM 7319 C C . VAL A 1 948 ? -36.149 33.779 51.435 1.00 95.44 948 VAL A C 1
ATOM 7321 O O . VAL A 1 948 ? -35.623 32.671 51.556 1.00 95.44 948 VAL A O 1
ATOM 7324 N N . LYS A 1 949 ? -37.157 34.191 52.213 1.00 94.88 949 LYS A N 1
ATOM 7325 C CA . LYS A 1 949 ? -37.911 33.280 53.080 1.00 94.88 949 LYS A CA 1
ATOM 7326 C C . LYS A 1 949 ? -38.879 32.492 52.201 1.00 94.88 949 LYS A C 1
ATOM 7328 O O . LYS A 1 949 ? -39.777 33.077 51.593 1.00 94.88 949 LYS A O 1
ATOM 7333 N N . VAL A 1 950 ? -38.670 31.185 52.093 1.00 95.62 950 VAL A N 1
ATOM 7334 C CA . VAL A 1 950 ? -39.469 30.306 51.232 1.00 95.62 950 VAL A CA 1
ATOM 7335 C C . VAL A 1 950 ? -40.843 30.101 51.866 1.00 95.62 950 VAL A C 1
ATOM 7337 O O . VAL A 1 950 ? -40.932 29.750 53.036 1.00 95.62 950 VAL A O 1
ATOM 7340 N N . ALA A 1 951 ? -41.910 30.295 51.089 1.00 94.94 951 ALA A N 1
ATOM 7341 C CA . ALA A 1 951 ? -43.280 29.967 51.492 1.00 94.94 951 ALA A CA 1
ATOM 7342 C C . ALA A 1 951 ? -43.734 28.627 50.886 1.00 94.94 951 ALA A C 1
ATOM 7344 O O . ALA A 1 951 ? -44.461 27.856 51.511 1.00 94.94 951 ALA A O 1
ATOM 7345 N N . ALA A 1 952 ? -43.289 28.313 49.667 1.00 94.44 952 ALA A N 1
ATOM 7346 C CA . ALA A 1 952 ? -43.555 27.033 49.022 1.00 94.44 952 ALA A CA 1
ATOM 7347 C C . ALA A 1 952 ? -42.428 26.619 48.066 1.00 94.44 952 ALA A C 1
ATOM 7349 O O . ALA A 1 952 ? -41.786 27.458 47.435 1.00 94.44 952 ALA A O 1
ATOM 7350 N N . THR A 1 953 ? -42.243 25.310 47.919 1.00 94.31 953 THR A N 1
ATOM 7351 C CA . THR A 1 953 ? -41.397 24.632 46.924 1.00 94.31 953 THR A CA 1
ATOM 7352 C C . THR A 1 953 ? -42.231 23.579 46.179 1.00 94.31 953 THR A C 1
ATOM 7354 O O . THR A 1 953 ? -43.384 23.317 46.533 1.00 94.31 953 THR A O 1
ATOM 7357 N N . SER A 1 954 ? -41.700 22.968 45.120 1.00 92.50 954 SER A N 1
ATOM 7358 C CA . SER A 1 954 ? -42.398 21.898 44.402 1.00 92.50 954 SER A CA 1
ATOM 7359 C C . SER A 1 954 ? -41.471 20.773 43.950 1.00 92.50 954 SER A C 1
ATOM 7361 O O . SER A 1 954 ? -40.295 20.978 43.659 1.00 92.50 954 SER A O 1
ATOM 7363 N N . VAL A 1 955 ? -42.025 19.561 43.870 1.00 90.06 955 VAL A N 1
ATOM 7364 C CA . VAL A 1 955 ? -41.284 18.363 43.450 1.00 90.06 955 VAL A CA 1
ATOM 7365 C C . VAL A 1 955 ? -41.115 18.363 41.927 1.00 90.06 955 VAL A C 1
ATOM 7367 O O . VAL A 1 955 ? -42.091 18.534 41.185 1.00 90.06 955 VAL A O 1
ATOM 7370 N N . ASN A 1 956 ? -39.890 18.146 41.446 1.00 87.38 956 ASN A N 1
ATOM 7371 C CA . ASN A 1 956 ? -39.544 18.029 40.030 1.00 87.38 956 ASN A CA 1
ATOM 7372 C C . ASN A 1 956 ? -38.819 16.717 39.702 1.00 87.38 956 ASN A C 1
ATOM 7374 O O . ASN A 1 956 ? -38.195 16.062 40.537 1.00 87.38 956 ASN A O 1
ATOM 7378 N N . LYS A 1 957 ? -38.827 16.355 38.411 1.00 78.56 957 LYS A N 1
ATOM 7379 C CA . LYS A 1 957 ? -38.061 15.202 37.908 1.00 78.56 957 LYS A CA 1
ATOM 7380 C C . LYS A 1 957 ? -36.544 15.401 38.056 1.00 78.56 957 LYS A C 1
ATOM 7382 O O . LYS A 1 957 ? -35.824 14.422 38.240 1.00 78.56 957 LYS A O 1
ATOM 7387 N N . GLY A 1 958 ? -36.077 16.654 38.039 1.00 75.25 958 GLY A N 1
ATOM 7388 C CA . GLY A 1 958 ? -34.684 17.019 38.314 1.00 75.25 958 GLY A CA 1
ATOM 7389 C C . GLY A 1 958 ? -34.225 16.642 39.726 1.00 75.25 958 GLY A C 1
ATOM 7390 O O . GLY A 1 958 ? -33.113 16.145 39.886 1.00 75.25 958 GLY A O 1
ATOM 7391 N N . ASP A 1 959 ? -35.095 16.757 40.734 1.00 78.56 959 ASP A N 1
ATOM 7392 C CA . ASP A 1 959 ? -34.740 16.422 42.120 1.00 78.56 959 ASP A CA 1
ATOM 7393 C C . ASP A 1 959 ? -34.447 14.916 42.277 1.00 78.56 959 ASP A C 1
ATOM 7395 O O . ASP A 1 959 ? -33.485 14.532 42.940 1.00 78.56 959 ASP A O 1
ATOM 7399 N N . GLN A 1 960 ? -35.190 14.047 41.571 1.00 73.50 960 GLN A N 1
ATOM 7400 C CA . GLN A 1 960 ? -34.888 12.606 41.498 1.00 73.50 960 GLN A CA 1
ATOM 7401 C C . GLN A 1 960 ? -33.541 12.313 40.815 1.00 73.50 960 GLN A C 1
ATOM 7403 O O . GLN A 1 960 ? -32.813 11.415 41.237 1.00 73.50 960 GLN A O 1
ATOM 7408 N N . VAL A 1 961 ? -33.190 13.065 39.766 1.00 71.38 961 VAL A N 1
ATOM 7409 C CA . VAL A 1 961 ? -31.915 12.915 39.038 1.00 71.38 961 VAL A CA 1
ATOM 7410 C C . VAL A 1 961 ? -30.718 13.248 39.938 1.00 71.38 961 VAL A C 1
ATOM 7412 O O . VAL A 1 961 ? -29.692 12.567 39.870 1.00 71.38 961 VAL A O 1
ATOM 7415 N N . ILE A 1 962 ? -30.870 14.235 40.825 1.00 70.62 962 ILE A N 1
ATOM 7416 C CA . ILE A 1 962 ? -29.866 14.636 41.822 1.00 70.62 962 ILE A CA 1
ATOM 7417 C C . ILE A 1 962 ? -29.780 13.604 42.952 1.00 70.62 962 ILE A C 1
ATOM 7419 O O . ILE A 1 962 ? -28.685 13.130 43.251 1.00 70.62 962 ILE A O 1
ATOM 7423 N N . LEU A 1 963 ? -30.921 13.189 43.517 1.00 71.31 963 LEU A N 1
ATOM 7424 C CA . LEU A 1 963 ? -30.989 12.177 44.581 1.00 71.31 963 LEU A CA 1
ATOM 7425 C C . LEU A 1 963 ? -30.420 10.816 44.143 1.00 71.31 963 LEU A C 1
ATOM 7427 O O . LEU A 1 963 ? -29.707 10.169 44.908 1.00 71.31 963 LEU A O 1
ATOM 7431 N N . GLY A 1 964 ? -30.676 10.386 42.903 1.00 65.19 964 GLY A N 1
ATOM 7432 C CA . GLY A 1 964 ? -30.052 9.188 42.330 1.00 65.19 964 GLY A CA 1
ATOM 7433 C C . GLY A 1 964 ? -28.593 9.394 41.900 1.00 65.19 964 GLY A C 1
ATOM 7434 O O . GLY A 1 964 ? -27.777 8.463 41.936 1.00 65.19 964 GLY A O 1
ATOM 7435 N N . GLY A 1 965 ? -28.234 10.612 41.487 1.00 63.94 965 GLY A N 1
ATOM 7436 C CA . GLY A 1 965 ? -26.969 10.910 40.816 1.00 63.94 965 GLY A CA 1
ATOM 7437 C C . GLY A 1 965 ? -26.826 10.132 39.503 1.00 63.94 965 GLY A C 1
ATOM 7438 O O . GLY A 1 965 ? -25.771 9.544 39.247 1.00 63.94 965 GLY A O 1
ATOM 7439 N N . THR A 1 966 ? -27.912 10.067 38.725 1.00 60.19 966 THR A N 1
ATOM 7440 C CA . THR A 1 966 ? -28.066 9.261 37.501 1.00 60.19 966 THR A CA 1
ATOM 7441 C C . THR A 1 966 ? -28.647 10.111 36.364 1.00 60.19 966 THR A C 1
ATOM 7443 O O . THR A 1 966 ? -29.766 10.600 36.526 1.00 60.19 966 THR A O 1
ATOM 7446 N N . PRO A 1 967 ? -27.972 10.252 35.205 1.00 60.53 967 PRO A N 1
ATOM 7447 C CA . PRO A 1 967 ? -26.713 9.606 34.813 1.00 60.53 967 PRO A CA 1
ATOM 7448 C C . PRO A 1 967 ? -25.494 10.113 35.604 1.00 60.53 967 PRO A C 1
ATOM 7450 O O . PRO A 1 967 ? -25.506 11.207 36.158 1.00 60.53 967 PRO A O 1
ATOM 7453 N N . PHE A 1 968 ? -24.410 9.328 35.617 1.00 60.75 968 PHE A N 1
ATOM 7454 C CA . PHE A 1 968 ? -23.189 9.600 36.401 1.00 60.75 968 PHE A CA 1
ATOM 7455 C C . PHE A 1 968 ? -22.572 10.994 36.164 1.00 60.75 968 PHE A C 1
ATOM 7457 O O . PHE A 1 968 ? -21.952 11.551 37.065 1.00 60.75 968 PHE A O 1
ATOM 7464 N N . MET A 1 969 ? -22.798 11.596 34.990 1.00 65.56 969 MET A N 1
ATOM 7465 C CA . MET A 1 969 ? -22.387 12.974 34.679 1.00 65.56 969 MET A CA 1
ATOM 7466 C C . MET A 1 969 ? -22.922 14.009 35.682 1.00 65.56 969 MET A C 1
ATOM 7468 O O . MET A 1 969 ? -22.251 15.003 35.931 1.00 65.56 969 MET A O 1
ATOM 7472 N N . VAL A 1 970 ? -24.068 13.756 36.322 1.00 64.38 970 VAL A N 1
ATOM 7473 C CA . VAL A 1 970 ? -24.619 14.620 37.379 1.00 64.38 970 VAL A CA 1
ATOM 7474 C C . VAL A 1 970 ? -23.688 14.662 38.598 1.00 64.38 970 VAL A C 1
ATOM 7476 O O . VAL A 1 970 ? -23.469 15.731 39.154 1.00 64.38 970 VAL A O 1
ATOM 7479 N N . ARG A 1 971 ? -23.055 13.536 38.962 1.00 65.88 971 ARG A N 1
ATOM 7480 C CA . ARG A 1 971 ? -22.074 13.454 40.068 1.00 65.88 971 ARG A CA 1
ATOM 7481 C C . ARG A 1 971 ? -20.724 14.096 39.732 1.00 65.88 971 ARG A C 1
ATOM 7483 O O . ARG A 1 971 ? -19.983 14.475 40.634 1.00 65.88 971 ARG A O 1
ATOM 7490 N N . LEU A 1 972 ? -20.394 14.192 38.443 1.00 65.44 972 LEU A N 1
ATOM 7491 C CA . LEU A 1 972 ? -19.243 14.956 37.952 1.00 65.44 972 LEU A CA 1
ATOM 7492 C C . LEU A 1 972 ? -19.536 16.462 37.991 1.00 65.44 972 LEU A C 1
ATOM 7494 O O . LEU A 1 972 ? -18.717 17.224 38.494 1.00 65.44 972 LEU A O 1
ATOM 7498 N N . ALA A 1 973 ? -20.714 16.880 37.516 1.00 59.53 973 ALA A N 1
ATOM 7499 C CA . ALA A 1 973 ? -21.130 18.282 37.467 1.00 59.53 973 ALA A CA 1
ATOM 7500 C C . ALA A 1 973 ? -21.297 18.924 38.857 1.00 59.53 973 ALA A C 1
ATOM 7502 O O . ALA A 1 973 ? -21.069 20.120 39.000 1.00 59.53 973 ALA A O 1
ATOM 7503 N N . THR A 1 974 ? -21.646 18.142 39.883 1.00 59.50 974 THR A N 1
ATOM 7504 C CA . THR A 1 974 ? -21.691 18.597 41.286 1.00 59.50 974 THR A CA 1
ATOM 7505 C C . THR A 1 974 ? -20.345 18.492 42.015 1.00 59.50 974 THR A C 1
ATOM 7507 O O . THR A 1 974 ? -20.292 18.730 43.214 1.00 59.50 974 THR A O 1
ATOM 7510 N N . GLY A 1 975 ? -19.254 18.092 41.346 1.00 57.53 975 GLY A N 1
ATOM 7511 C CA . GLY A 1 975 ? -17.921 17.945 41.957 1.00 57.53 975 GLY A CA 1
ATOM 7512 C C . GLY A 1 975 ? -17.777 16.786 42.959 1.00 57.53 975 GLY A C 1
ATOM 7513 O O . GLY A 1 975 ? -16.705 16.583 43.532 1.00 57.53 975 GLY A O 1
ATOM 7514 N N . HIS A 1 976 ? -18.830 15.991 43.165 1.00 62.06 976 HIS A N 1
ATOM 7515 C CA . HIS A 1 976 ? -18.963 15.063 44.286 1.00 62.06 976 HIS A CA 1
ATOM 7516 C C . HIS A 1 976 ? -19.226 13.623 43.805 1.00 62.06 976 HIS A C 1
ATOM 7518 O O . HIS A 1 976 ? -20.313 13.055 43.914 1.00 62.06 976 HIS A O 1
ATOM 7524 N N . VAL A 1 977 ? -18.163 13.008 43.276 1.00 56.25 977 VAL A N 1
ATOM 7525 C CA . VAL A 1 977 ? -18.198 11.733 42.534 1.00 56.25 977 VAL A CA 1
ATOM 7526 C C . VAL A 1 977 ? -18.695 10.532 43.362 1.00 56.25 977 VAL A C 1
ATOM 7528 O O . VAL A 1 977 ? -19.419 9.678 42.845 1.00 56.25 977 VAL A O 1
ATOM 7531 N N . PHE A 1 978 ? -18.313 10.437 44.642 1.00 52.22 978 PHE A N 1
ATOM 7532 C CA . PHE A 1 978 ? -18.494 9.215 45.451 1.00 52.22 978 PHE A CA 1
ATOM 7533 C C . PHE A 1 978 ? -19.633 9.274 46.483 1.00 52.22 978 PHE A C 1
ATOM 7535 O O . PHE A 1 978 ? -20.171 8.231 46.852 1.00 52.22 978 PHE A O 1
ATOM 7542 N N . LYS A 1 979 ? -19.998 10.468 46.953 1.00 55.06 979 LYS A N 1
ATOM 7543 C CA . LYS A 1 979 ? -21.103 10.756 47.886 1.00 55.06 979 LYS A CA 1
ATOM 7544 C C . LYS A 1 979 ? -21.599 12.181 47.610 1.00 55.06 979 LYS A C 1
ATOM 7546 O O . LYS A 1 979 ? -20.751 12.976 47.217 1.00 55.06 979 LYS A O 1
ATOM 7551 N N . PRO A 1 980 ? -22.877 12.524 47.860 1.00 57.81 980 PRO A N 1
ATOM 7552 C CA . PRO A 1 980 ? -23.322 13.920 47.908 1.00 57.81 980 PRO A CA 1
ATOM 7553 C C . PRO A 1 980 ? -22.486 14.753 48.893 1.00 57.81 980 PRO A C 1
ATOM 7555 O O . PRO A 1 980 ? -21.865 14.191 49.803 1.00 57.81 980 PRO A O 1
ATOM 7558 N N . ALA A 1 981 ? -22.496 16.079 48.739 1.00 60.16 981 ALA A N 1
ATOM 7559 C CA . ALA A 1 981 ? -21.888 16.967 49.725 1.00 60.16 981 ALA A CA 1
ATOM 7560 C C . ALA A 1 981 ? -22.571 16.788 51.097 1.00 60.16 981 ALA A C 1
ATOM 7562 O O . ALA A 1 981 ? -23.784 16.531 51.139 1.00 60.16 981 ALA A O 1
ATOM 7563 N N . PRO A 1 982 ? -21.841 16.940 52.219 1.00 60.44 982 PRO A N 1
ATOM 7564 C CA . PRO A 1 982 ? -22.469 17.096 53.525 1.00 60.44 982 PRO A CA 1
ATOM 7565 C C . PRO A 1 982 ? -23.536 18.193 53.464 1.00 60.44 982 PRO A C 1
ATOM 7567 O O . PRO A 1 982 ? -23.305 19.244 52.874 1.00 60.44 982 PRO A O 1
ATOM 7570 N N . ASP A 1 983 ? -24.704 17.904 54.035 1.00 67.00 983 ASP A N 1
ATOM 7571 C CA . ASP A 1 983 ? -25.813 18.850 54.207 1.00 67.00 983 ASP A CA 1
ATOM 7572 C C . ASP A 1 983 ? -26.316 19.518 52.905 1.00 67.00 983 ASP A C 1
ATOM 7574 O O . ASP A 1 983 ? -26.791 20.649 52.902 1.00 67.00 983 ASP A O 1
ATOM 7578 N N . THR A 1 984 ? -26.270 18.763 51.796 1.00 77.62 984 THR A N 1
ATOM 7579 C CA . THR A 1 984 ? -26.930 19.110 50.522 1.00 77.62 984 THR A CA 1
ATOM 7580 C C . THR A 1 984 ? -28.438 19.308 50.728 1.00 77.62 984 THR A C 1
ATOM 7582 O O . THR A 1 984 ? -29.146 18.348 51.042 1.00 77.62 984 THR A O 1
ATOM 7585 N N . VAL A 1 985 ? -28.944 20.515 50.469 1.00 85.31 985 VAL A N 1
ATOM 7586 C CA . VAL A 1 985 ? -30.385 20.809 50.414 1.00 85.31 985 VAL A CA 1
ATOM 7587 C C . VAL A 1 985 ? -30.891 20.579 48.988 1.00 85.31 985 VAL A C 1
ATOM 7589 O O . VAL A 1 985 ? -30.264 21.013 48.019 1.00 85.31 985 VAL A O 1
ATOM 7592 N N . ILE A 1 986 ? -32.021 19.884 48.853 1.00 85.44 986 ILE A N 1
ATOM 7593 C CA . ILE A 1 986 ? -32.664 19.575 47.565 1.00 85.44 986 ILE A CA 1
ATOM 7594 C C . ILE A 1 986 ? -33.742 20.601 47.192 1.00 85.44 986 ILE A C 1
ATOM 7596 O O . ILE A 1 986 ? -34.133 21.421 48.018 1.00 85.44 986 ILE A O 1
ATOM 7600 N N . GLY A 1 987 ? -34.249 20.528 45.960 1.00 85.81 987 GLY A N 1
ATOM 7601 C CA . GLY A 1 987 ? -35.289 21.411 45.436 1.00 85.81 987 GLY A CA 1
ATOM 7602 C C . GLY A 1 987 ? -34.756 22.409 44.431 1.00 85.81 987 GLY A C 1
ATOM 7603 O O . GLY A 1 987 ? -33.809 23.141 44.713 1.00 85.81 987 GLY A O 1
ATOM 7604 N N . SER A 1 988 ? -35.402 22.446 43.271 1.00 87.94 988 SER A N 1
ATOM 7605 C CA . SER A 1 988 ? -35.137 23.428 42.218 1.00 87.94 988 SER A CA 1
ATOM 7606 C C . SER A 1 988 ? -36.036 24.659 42.301 1.00 87.94 988 SER A C 1
ATOM 7608 O O . SER A 1 988 ? -35.551 25.747 42.028 1.00 87.94 988 SER A O 1
ATOM 7610 N N . ASP A 1 989 ? -37.305 24.532 42.693 1.00 92.19 989 ASP A N 1
ATOM 7611 C CA . ASP A 1 989 ? -38.293 25.615 42.550 1.00 92.19 989 ASP A CA 1
ATOM 7612 C C . ASP A 1 989 ? -38.685 26.219 43.895 1.00 92.19 989 ASP A C 1
ATOM 7614 O O . ASP A 1 989 ? -38.763 25.499 44.885 1.00 92.19 989 ASP A O 1
ATOM 7618 N N . PHE A 1 990 ? -39.010 27.509 43.943 1.00 94.56 990 PHE A N 1
ATOM 7619 C CA . PHE A 1 990 ? -39.679 28.106 45.101 1.00 94.56 990 PHE A CA 1
ATOM 7620 C C . PHE A 1 990 ? -40.517 29.328 44.737 1.00 94.56 990 PHE A C 1
ATOM 7622 O O . PHE A 1 990 ? -40.338 29.944 43.684 1.00 94.56 990 PHE A O 1
ATOM 7629 N N . ALA A 1 991 ? -41.386 29.706 45.670 1.00 95.94 991 ALA A N 1
ATOM 7630 C CA . ALA A 1 991 ? -41.925 31.049 45.801 1.00 95.94 991 ALA A CA 1
ATOM 7631 C C . ALA A 1 991 ? -41.889 31.474 47.280 1.00 95.94 991 ALA A C 1
ATOM 7633 O O . ALA A 1 991 ? -42.031 30.642 48.182 1.00 95.94 991 ALA A O 1
ATOM 7634 N N . GLY A 1 992 ? -41.672 32.761 47.537 1.00 95.81 992 GLY A N 1
ATOM 7635 C CA . GLY A 1 992 ? -41.488 33.298 48.883 1.00 95.81 992 GLY A CA 1
ATOM 7636 C C . GLY A 1 992 ? -41.297 34.812 48.893 1.00 95.81 992 GLY A C 1
ATOM 7637 O O . GLY A 1 992 ? -41.504 35.475 47.879 1.00 95.81 992 GLY A O 1
ATOM 7638 N N . THR A 1 993 ? -40.887 35.358 50.034 1.00 96.62 993 THR A N 1
ATOM 7639 C CA . THR A 1 993 ? -40.725 36.807 50.229 1.00 96.62 993 THR A CA 1
ATOM 7640 C C . THR A 1 993 ? -39.263 37.152 50.479 1.00 96.62 993 THR A C 1
ATOM 7642 O O . THR A 1 993 ? -38.588 36.479 51.263 1.00 96.62 993 THR A O 1
ATOM 7645 N N . VAL A 1 994 ? -38.757 38.204 49.834 1.00 96.38 994 VAL A N 1
ATOM 7646 C CA . VAL A 1 994 ? -37.392 38.697 50.067 1.00 96.38 994 VAL A CA 1
ATOM 7647 C C . VAL A 1 994 ? -37.249 39.156 51.520 1.00 96.38 994 VAL A C 1
ATOM 7649 O O . VAL A 1 994 ? -37.939 40.069 51.969 1.00 96.38 994 VAL A O 1
ATOM 7652 N N . HIS A 1 995 ? -36.346 38.512 52.256 1.00 94.62 995 HIS A N 1
ATOM 7653 C CA . HIS A 1 995 ? -36.104 38.747 53.679 1.00 94.62 995 HIS A CA 1
ATOM 7654 C C . HIS A 1 995 ? -34.908 39.677 53.923 1.00 94.62 995 HIS A C 1
ATOM 7656 O O . HIS A 1 995 ? -34.960 40.526 54.809 1.00 94.62 995 HIS A O 1
ATOM 7662 N N . ALA A 1 996 ? -33.846 39.541 53.126 1.00 92.06 996 ALA A N 1
ATOM 7663 C CA . ALA A 1 996 ? -32.680 40.421 53.154 1.00 92.06 996 ALA A CA 1
ATOM 7664 C C . ALA A 1 996 ? -32.037 40.512 51.763 1.00 92.06 996 ALA A C 1
ATOM 7666 O O . ALA A 1 996 ? -32.174 39.597 50.950 1.00 92.06 996 ALA A O 1
ATOM 7667 N N . VAL A 1 997 ? -31.310 41.599 51.507 1.00 94.94 997 VAL A N 1
ATOM 7668 C CA . VAL A 1 997 ? -30.591 41.841 50.248 1.00 94.94 997 VAL A CA 1
ATOM 7669 C C . VAL A 1 997 ? -29.158 42.293 50.522 1.00 94.94 997 VAL A C 1
ATOM 7671 O O . VAL A 1 997 ? -28.888 42.966 51.518 1.00 94.94 997 VAL A O 1
ATOM 7674 N N . GLY A 1 998 ? -28.237 41.907 49.644 1.00 92.06 998 GLY A N 1
ATOM 7675 C CA . GLY A 1 998 ? -26.856 42.367 49.647 1.00 92.06 998 GLY A CA 1
ATOM 7676 C C . GLY A 1 998 ? -26.722 43.841 49.250 1.00 92.06 998 GLY A C 1
ATOM 7677 O O . GLY A 1 998 ? -27.574 44.404 48.568 1.00 92.06 998 GLY A O 1
ATOM 7678 N N . ALA A 1 999 ? -25.620 44.472 49.658 1.00 89.88 999 ALA A N 1
ATOM 7679 C CA . ALA A 1 999 ? -25.393 45.913 49.490 1.00 89.88 999 ALA A CA 1
ATOM 7680 C C . ALA A 1 999 ? -25.275 46.413 48.029 1.00 89.88 999 ALA A C 1
ATOM 7682 O O . ALA A 1 999 ? -25.227 47.622 47.815 1.00 89.88 999 ALA A O 1
ATOM 7683 N N . ALA A 1 1000 ? -25.193 45.513 47.046 1.00 90.69 1000 ALA A N 1
ATOM 7684 C CA . ALA A 1 1000 ? -25.136 45.816 45.615 1.00 90.69 1000 ALA A CA 1
ATOM 7685 C C . ALA A 1 1000 ? -26.365 45.302 44.833 1.00 90.69 1000 ALA A C 1
ATOM 7687 O O . ALA A 1 1000 ? -26.389 45.403 43.608 1.00 90.69 1000 ALA A O 1
ATOM 7688 N N . VAL A 1 1001 ? -27.385 44.775 45.522 1.00 93.44 1001 VAL A N 1
ATOM 7689 C CA . VAL A 1 1001 ? -28.691 44.432 44.934 1.00 93.44 1001 VAL A CA 1
ATOM 7690 C C . VAL A 1 1001 ? -29.467 45.722 44.634 1.00 93.44 1001 VAL A C 1
ATOM 7692 O O . VAL A 1 1001 ? -29.499 46.646 45.446 1.00 93.44 1001 VAL A O 1
ATOM 7695 N N . THR A 1 1002 ? -30.086 45.785 43.457 1.00 92.69 1002 THR A N 1
ATOM 7696 C CA . THR A 1 1002 ? -30.800 46.951 42.907 1.00 92.69 1002 THR A CA 1
ATOM 7697 C C . THR A 1 1002 ? -32.178 46.627 42.316 1.00 92.69 1002 THR A C 1
ATOM 7699 O O . THR A 1 1002 ? -33.015 47.521 42.206 1.00 92.69 1002 THR A O 1
ATOM 7702 N N . LYS A 1 1003 ? -32.435 45.370 41.929 1.00 91.44 1003 LYS A N 1
ATOM 7703 C CA . LYS A 1 1003 ? -33.685 44.915 41.295 1.00 91.44 1003 LYS A CA 1
ATOM 7704 C C . LYS A 1 1003 ? -34.760 44.478 42.289 1.00 91.44 1003 LYS A C 1
ATOM 7706 O O . LYS A 1 1003 ? -35.937 44.512 41.943 1.00 91.44 1003 LYS A O 1
ATOM 7711 N N . PHE A 1 1004 ? -34.357 44.025 43.475 1.00 94.31 1004 PHE A N 1
ATOM 7712 C CA . PHE A 1 1004 ? -35.235 43.421 44.479 1.00 94.31 1004 PHE A CA 1
ATOM 7713 C C . PHE A 1 1004 ? -35.098 44.132 45.824 1.00 94.31 1004 PHE A C 1
ATOM 7715 O O . PHE A 1 1004 ? -33.997 44.498 46.235 1.00 94.31 1004 PHE A O 1
ATOM 7722 N N . HIS A 1 1005 ? -36.214 44.273 46.531 1.00 93.94 1005 HIS A N 1
ATOM 7723 C CA . HIS A 1 1005 ? -36.320 44.944 47.821 1.00 93.94 1005 HIS A CA 1
ATOM 7724 C C . HIS A 1 1005 ? -36.867 43.989 48.886 1.00 93.94 1005 HIS A C 1
ATOM 7726 O O . HIS A 1 1005 ? -37.568 43.021 48.594 1.00 93.94 1005 HIS A O 1
ATOM 7732 N N . VAL A 1 1006 ? -36.553 44.260 50.155 1.00 95.50 1006 VAL A N 1
ATOM 7733 C CA . VAL A 1 1006 ? -37.108 43.497 51.283 1.00 95.50 1006 VAL A CA 1
ATOM 7734 C C . VAL A 1 1006 ? -38.627 43.663 51.316 1.00 95.50 1006 VAL A C 1
ATOM 7736 O O . VAL A 1 1006 ? -39.127 44.785 51.341 1.00 95.50 1006 VAL A O 1
ATOM 7739 N N . GLY A 1 1007 ? -39.347 42.540 51.336 1.00 94.06 1007 GLY A N 1
ATOM 7740 C CA . GLY A 1 1007 ? -40.806 42.489 51.230 1.00 94.06 1007 GLY A CA 1
ATOM 7741 C C . GLY A 1 1007 ? -41.343 42.083 49.852 1.00 94.06 1007 GLY A C 1
ATOM 7742 O O . GLY A 1 1007 ? -42.515 41.724 49.775 1.00 94.06 1007 GLY A O 1
ATOM 7743 N N . ASP A 1 1008 ? -40.522 42.064 48.795 1.00 96.69 1008 ASP A N 1
ATOM 7744 C CA . ASP A 1 1008 ? -40.976 41.645 47.461 1.00 96.69 1008 ASP A CA 1
ATOM 7745 C C . ASP A 1 1008 ? -41.410 40.168 47.451 1.00 96.69 1008 ASP A C 1
ATOM 7747 O O . ASP A 1 1008 ? -40.685 39.283 47.923 1.00 96.69 1008 ASP A O 1
ATOM 7751 N N . GLU A 1 1009 ? -42.580 39.882 46.871 1.00 97.38 1009 GLU A N 1
ATOM 7752 C CA . GLU A 1 1009 ? -42.990 38.512 46.558 1.00 97.38 1009 GLU A CA 1
ATOM 7753 C C . GLU A 1 1009 ? -42.264 38.027 45.301 1.00 97.38 1009 GLU A C 1
ATOM 7755 O O . GLU A 1 1009 ? -42.437 38.573 44.209 1.00 97.38 1009 GLU A O 1
ATOM 7760 N N . VAL A 1 1010 ? -41.481 36.962 45.436 1.00 96.94 1010 VAL A N 1
ATOM 7761 C CA . VAL A 1 1010 ? -40.627 36.434 44.370 1.00 96.94 1010 VAL A CA 1
ATOM 7762 C C . VAL A 1 1010 ? -40.831 34.939 44.161 1.00 96.94 1010 VAL A C 1
ATOM 7764 O O . VAL A 1 1010 ? -41.259 34.201 45.052 1.00 96.94 1010 VAL A O 1
ATOM 7767 N N . TYR A 1 1011 ? -40.506 34.481 42.959 1.00 96.88 1011 TYR A N 1
ATOM 7768 C CA . TYR A 1 1011 ? -40.450 33.069 42.602 1.00 96.88 1011 TYR A CA 1
ATOM 7769 C C . TYR A 1 1011 ? -39.237 32.801 41.712 1.00 96.88 1011 TYR A C 1
ATOM 7771 O O . TYR A 1 1011 ? -38.790 33.677 40.967 1.00 96.88 1011 TYR A O 1
ATOM 7779 N N . GLY A 1 1012 ? -38.653 31.611 41.826 1.00 93.81 1012 GLY A N 1
ATOM 7780 C CA . GLY A 1 1012 ? -37.357 31.355 41.214 1.00 93.81 1012 GLY A CA 1
ATOM 7781 C C . GLY A 1 1012 ? -36.983 29.889 41.102 1.00 93.81 1012 GLY A C 1
ATOM 7782 O O . GLY A 1 1012 ? -37.575 29.012 41.736 1.00 93.81 1012 GLY A O 1
ATOM 7783 N N . GLN A 1 1013 ? -35.979 29.643 40.263 1.00 92.38 1013 GLN A N 1
ATOM 7784 C CA . GLN A 1 1013 ? -35.338 28.351 40.099 1.00 92.38 1013 GLN A CA 1
ATOM 7785 C C . GLN A 1 1013 ? -33.894 28.420 40.602 1.00 92.38 1013 GLN A C 1
ATOM 7787 O O . GLN A 1 1013 ? -33.041 29.094 40.024 1.00 92.38 1013 GLN A O 1
ATOM 7792 N N . VAL A 1 1014 ? -33.615 27.678 41.667 1.00 88.38 1014 VAL A N 1
ATOM 7793 C CA . VAL A 1 1014 ? -32.277 27.488 42.223 1.00 88.38 1014 VAL A CA 1
ATOM 7794 C C . VAL A 1 1014 ? -31.410 26.716 41.231 1.00 88.38 1014 VAL A C 1
ATOM 7796 O O . VAL A 1 1014 ? -31.838 25.712 40.651 1.00 88.38 1014 VAL A O 1
ATOM 7799 N N . ASN A 1 1015 ? -30.148 27.128 41.081 1.00 82.50 1015 ASN A N 1
ATOM 7800 C CA . ASN A 1 1015 ? -29.170 26.317 40.368 1.00 82.50 1015 ASN A CA 1
ATOM 7801 C C . ASN A 1 1015 ? -28.877 25.031 41.158 1.00 82.50 1015 ASN A C 1
ATOM 7803 O O . ASN A 1 1015 ? -28.154 25.021 42.158 1.00 82.50 1015 ASN A O 1
ATOM 7807 N N . PHE A 1 1016 ? -29.432 23.930 40.667 1.00 70.12 1016 PHE A N 1
ATOM 7808 C CA . PHE A 1 1016 ? -29.439 22.632 41.324 1.00 70.12 1016 PHE A CA 1
ATOM 7809 C C . PHE A 1 1016 ? -28.054 21.983 41.505 1.00 70.12 1016 PHE A C 1
ATOM 7811 O O . PHE A 1 1016 ? -27.932 21.018 42.258 1.00 70.12 1016 PHE A O 1
ATOM 7818 N N . THR A 1 1017 ? -26.996 22.488 40.855 1.00 67.00 1017 THR A N 1
ATOM 7819 C CA . THR A 1 1017 ? -25.624 21.990 41.069 1.00 67.00 1017 THR A CA 1
ATOM 7820 C C . THR A 1 1017 ? -24.964 22.535 42.338 1.00 67.00 1017 THR A C 1
ATOM 7822 O O . THR A 1 1017 ? -23.951 21.991 42.769 1.00 67.00 1017 THR A O 1
ATOM 7825 N N . THR A 1 1018 ? -25.533 23.577 42.958 1.00 71.12 1018 THR A N 1
ATOM 7826 C CA . THR A 1 1018 ? -24.945 24.284 44.115 1.00 71.12 1018 THR A CA 1
ATOM 7827 C C . THR A 1 1018 ? -25.143 23.580 45.460 1.00 71.12 1018 THR A C 1
ATOM 7829 O O . THR A 1 1018 ? -24.487 23.937 46.436 1.00 71.12 1018 THR A O 1
ATOM 7832 N N . GLY A 1 1019 ? -26.070 22.618 45.540 1.00 70.38 1019 GLY A N 1
ATOM 7833 C CA . GLY A 1 1019 ? -26.450 21.943 46.787 1.00 70.38 1019 GLY A CA 1
ATOM 7834 C C . GLY A 1 1019 ? -27.211 22.813 47.801 1.00 70.38 1019 GLY A C 1
ATOM 7835 O O . GLY A 1 1019 ? -27.368 22.397 48.946 1.00 70.38 1019 GLY A O 1
ATOM 7836 N N . ARG A 1 1020 ? -27.680 24.003 47.395 1.00 77.62 1020 ARG A N 1
ATOM 7837 C CA . ARG A 1 1020 ? -28.425 24.974 48.222 1.00 77.62 1020 ARG A CA 1
ATOM 7838 C C . ARG A 1 1020 ? -29.900 25.074 47.803 1.00 77.62 1020 ARG A C 1
ATOM 7840 O O . ARG A 1 1020 ? -30.387 26.164 47.523 1.00 77.62 1020 ARG A O 1
ATOM 7847 N N . GLY A 1 1021 ? -30.573 23.932 47.667 1.00 86.62 1021 GLY A N 1
ATOM 7848 C CA . GLY A 1 1021 ? -31.946 23.845 47.161 1.00 86.62 1021 GLY A CA 1
ATOM 7849 C C . GLY A 1 1021 ? -33.030 24.473 48.048 1.00 86.62 1021 GLY A C 1
ATOM 7850 O O . GLY A 1 1021 ? -32.767 24.996 49.128 1.00 86.62 1021 GLY A O 1
ATOM 7851 N N . SER A 1 1022 ? -34.272 24.409 47.568 1.00 90.25 1022 SER A N 1
ATOM 7852 C CA . SER A 1 1022 ? -35.435 25.109 48.128 1.00 90.25 1022 SER A CA 1
ATOM 7853 C C . SER A 1 1022 ? -36.297 24.345 49.147 1.00 90.25 1022 SER A C 1
ATOM 7855 O O . SER A 1 1022 ? -37.276 24.904 49.636 1.00 90.25 1022 SER A O 1
ATOM 7857 N N . PHE A 1 1023 ? -35.978 23.097 49.509 1.00 91.06 1023 PHE A N 1
ATOM 7858 C CA . PHE A 1 1023 ? -36.636 22.389 50.627 1.00 91.06 1023 PHE A CA 1
ATOM 7859 C C . PHE A 1 1023 ? -36.045 22.842 51.977 1.00 91.06 1023 PHE A C 1
ATOM 7861 O O . PHE A 1 1023 ? -35.500 22.044 52.739 1.00 91.06 1023 PHE A O 1
ATOM 7868 N N . ALA A 1 1024 ? -36.129 24.145 52.246 1.00 91.25 1024 ALA A N 1
ATOM 7869 C CA . ALA A 1 1024 ? -35.642 24.812 53.449 1.00 91.25 1024 ALA A CA 1
ATOM 7870 C C . ALA A 1 1024 ? -36.454 26.091 53.716 1.00 91.25 1024 ALA A C 1
ATOM 7872 O O . ALA A 1 1024 ? -37.153 26.582 52.836 1.00 91.25 1024 ALA A O 1
ATOM 7873 N N . GLU A 1 1025 ? -36.330 26.648 54.922 1.00 92.06 1025 GLU A N 1
ATOM 7874 C CA . GLU A 1 1025 ? -37.005 27.894 55.326 1.00 92.06 1025 GLU A CA 1
ATOM 7875 C C . GLU A 1 1025 ? -36.469 29.136 54.597 1.00 92.06 1025 GLU A C 1
ATOM 7877 O O . GLU A 1 1025 ? -37.199 30.100 54.364 1.00 92.06 1025 GLU A O 1
ATOM 7882 N N . PHE A 1 1026 ? -35.196 29.099 54.197 1.00 91.88 1026 PHE A N 1
ATOM 7883 C CA . PHE A 1 1026 ? -34.516 30.187 53.508 1.00 91.88 1026 PHE A CA 1
ATOM 7884 C C . PHE A 1 1026 ? -33.688 29.664 52.338 1.00 91.88 1026 PHE A C 1
ATOM 7886 O O . PHE A 1 1026 ? -32.989 28.657 52.460 1.00 91.88 1026 PHE A O 1
ATOM 7893 N N . VAL A 1 1027 ? -33.711 30.403 51.231 1.00 92.62 1027 VAL A N 1
ATOM 7894 C CA . VAL A 1 1027 ? -32.861 30.178 50.056 1.00 92.62 1027 VAL A CA 1
ATOM 7895 C C . VAL A 1 1027 ? -32.133 31.476 49.710 1.00 92.62 1027 VAL A C 1
ATOM 7897 O O . VAL A 1 1027 ? -32.673 32.568 49.879 1.00 92.62 1027 VAL A O 1
ATOM 7900 N N . CYS A 1 1028 ? -30.887 31.370 49.255 1.00 90.75 1028 CYS A N 1
ATOM 7901 C CA . CYS A 1 1028 ? -30.041 32.513 48.924 1.00 90.75 1028 CYS A CA 1
ATOM 7902 C C . CYS A 1 1028 ? -29.582 32.401 47.469 1.00 90.75 1028 CYS A C 1
ATOM 7904 O O . CYS A 1 1028 ? -29.049 31.360 47.076 1.00 90.75 1028 CYS A O 1
ATOM 7906 N N . MET A 1 1029 ? -29.827 33.448 46.682 1.00 91.12 1029 MET A N 1
ATOM 7907 C CA . MET A 1 1029 ? -29.575 33.500 45.237 1.00 91.12 1029 MET A CA 1
ATOM 7908 C C . MET A 1 1029 ? -28.936 34.825 44.847 1.00 91.12 1029 MET A C 1
ATOM 7910 O O . MET A 1 1029 ? -29.268 35.844 45.440 1.00 91.12 1029 MET A O 1
ATOM 7914 N N . SER A 1 1030 ? -28.102 34.839 43.811 1.00 91.06 1030 SER A N 1
ATOM 7915 C CA . SER A 1 1030 ? -27.633 36.091 43.212 1.00 91.06 1030 SER A CA 1
ATOM 7916 C C . SER A 1 1030 ? -28.805 36.851 42.582 1.00 91.06 1030 SER A C 1
ATOM 7918 O O . SER A 1 1030 ? -29.692 36.244 41.980 1.00 91.06 1030 SER A O 1
ATOM 7920 N N . GLU A 1 1031 ? -28.773 38.185 42.602 1.00 90.19 1031 GLU A N 1
ATOM 7921 C CA . GLU A 1 1031 ? -29.674 39.038 41.809 1.00 90.19 1031 GLU A CA 1
ATOM 7922 C C . GLU A 1 1031 ? -29.672 38.679 40.306 1.00 90.19 1031 GLU A C 1
ATOM 7924 O O . GLU A 1 1031 ? -30.637 38.961 39.591 1.00 90.19 1031 GLU A O 1
ATOM 7929 N N . SER A 1 1032 ? -28.592 38.072 39.806 1.00 88.19 1032 SER A N 1
ATOM 7930 C CA . SER A 1 1032 ? -28.455 37.619 38.417 1.00 88.19 1032 SER A CA 1
ATOM 7931 C C . SER A 1 1032 ? -28.926 36.183 38.155 1.00 88.19 1032 SER A C 1
ATOM 7933 O O . SER A 1 1032 ? -28.940 35.768 36.995 1.00 88.19 1032 SER A O 1
ATOM 7935 N N . ASP A 1 1033 ? -29.292 35.417 39.187 1.00 89.81 1033 ASP A N 1
ATOM 7936 C CA . ASP A 1 1033 ? -29.809 34.053 39.031 1.00 89.81 1033 ASP A CA 1
ATOM 7937 C C . ASP A 1 1033 ? -31.263 34.055 38.510 1.00 89.81 1033 ASP A C 1
ATOM 7939 O O . ASP A 1 1033 ? -31.872 35.094 38.251 1.00 89.81 1033 ASP A O 1
ATOM 7943 N N . THR A 1 1034 ? -31.856 32.871 38.329 1.00 92.44 1034 THR A N 1
ATOM 7944 C CA . THR A 1 1034 ? -33.232 32.722 37.819 1.00 92.44 1034 THR A CA 1
ATOM 7945 C C . THR A 1 1034 ? -34.266 33.014 38.910 1.00 92.44 1034 THR A C 1
ATOM 7947 O O . THR A 1 1034 ? -34.898 32.112 39.451 1.00 92.44 1034 THR A O 1
ATOM 7950 N N . LEU A 1 1035 ? -34.406 34.297 39.237 1.00 94.62 1035 LEU A N 1
ATOM 7951 C CA . LEU A 1 1035 ? -35.316 34.870 40.225 1.00 94.62 1035 LEU A CA 1
ATOM 7952 C C . LEU A 1 1035 ? -36.126 35.993 39.569 1.00 94.62 1035 LEU A C 1
ATOM 7954 O O . LEU A 1 1035 ? -35.558 36.789 38.823 1.00 94.62 1035 LEU A O 1
ATOM 7958 N N . TRP A 1 1036 ? -37.429 36.072 39.838 1.00 96.31 1036 TRP A N 1
ATOM 7959 C CA . TRP A 1 1036 ? -38.278 37.172 39.372 1.00 96.31 1036 TRP A CA 1
ATOM 7960 C C . TRP A 1 1036 ? -39.434 37.457 40.337 1.00 96.31 1036 TRP A C 1
ATOM 7962 O O . TRP A 1 1036 ? -39.691 36.679 41.257 1.00 96.31 1036 TRP A O 1
ATOM 7972 N N . LEU A 1 1037 ? -40.148 38.564 40.120 1.00 96.31 1037 LEU A N 1
ATOM 7973 C CA . LEU A 1 1037 ? -41.361 38.890 40.875 1.00 96.31 1037 LEU A CA 1
ATOM 7974 C C . LEU A 1 1037 ? -42.458 37.849 40.620 1.00 96.31 1037 LEU A C 1
ATOM 7976 O O . LEU A 1 1037 ? -42.681 37.421 39.485 1.00 96.31 1037 LEU A O 1
ATOM 7980 N N . LYS A 1 1038 ? -43.155 37.449 41.684 1.00 95.62 1038 LYS A N 1
ATOM 7981 C CA . LYS A 1 1038 ? -44.249 36.475 41.641 1.00 95.62 1038 LYS A CA 1
ATOM 7982 C C . LYS A 1 1038 ? -45.451 37.040 40.858 1.00 95.62 1038 LYS A C 1
ATOM 7984 O O . LYS A 1 1038 ? -45.748 38.229 40.987 1.00 95.62 1038 LYS A O 1
ATOM 7989 N N . PRO A 1 1039 ? -46.202 36.217 40.099 1.00 95.69 1039 PRO A N 1
ATOM 7990 C CA . PRO A 1 1039 ? -47.499 36.619 39.557 1.00 95.69 1039 PRO A CA 1
ATOM 7991 C C . PRO A 1 1039 ? -48.454 37.048 40.678 1.00 95.69 1039 PRO A C 1
ATOM 7993 O O . PRO A 1 1039 ? -48.630 36.337 41.675 1.00 95.69 1039 PRO A O 1
ATOM 7996 N N . THR A 1 1040 ? -49.067 38.218 40.522 1.00 92.88 1040 THR A N 1
ATOM 7997 C CA . THR A 1 1040 ? -49.939 38.829 41.541 1.00 92.88 1040 THR A CA 1
ATOM 7998 C C . THR A 1 1040 ? -51.254 38.071 41.733 1.00 92.88 1040 THR A C 1
ATOM 8000 O O . THR A 1 1040 ? -51.818 38.075 42.824 1.00 92.88 1040 THR A O 1
ATOM 8003 N N . ASN A 1 1041 ? -51.717 37.363 40.701 1.00 93.69 1041 ASN A N 1
ATOM 8004 C CA . ASN A 1 1041 ? -52.971 36.610 40.690 1.00 93.69 1041 ASN A CA 1
ATOM 8005 C C . ASN A 1 1041 ? -52.852 35.140 41.146 1.00 93.69 1041 ASN A C 1
ATOM 8007 O O . ASN A 1 1041 ? -53.856 34.428 41.135 1.00 93.69 1041 ASN A O 1
ATOM 8011 N N . LEU A 1 1042 ? -51.657 34.674 41.529 1.00 94.81 1042 LEU A N 1
ATOM 8012 C CA . LEU A 1 1042 ? -51.417 33.302 41.992 1.00 94.81 1042 LEU A CA 1
ATOM 8013 C C . LEU A 1 1042 ? -51.046 33.255 43.476 1.00 94.81 1042 LEU A C 1
ATOM 8015 O O . LEU A 1 1042 ? -50.410 34.165 44.010 1.00 94.81 1042 LEU A O 1
ATOM 8019 N N . THR A 1 1043 ? -51.369 32.145 44.137 1.00 94.81 1043 THR A N 1
ATOM 8020 C CA . THR A 1 1043 ? -50.848 31.841 45.481 1.00 94.81 1043 THR A CA 1
ATOM 8021 C C . THR A 1 1043 ? -49.355 31.481 45.441 1.00 94.81 1043 THR A C 1
ATOM 8023 O O . THR A 1 1043 ? -48.830 31.088 44.398 1.00 94.81 1043 THR A O 1
ATOM 8026 N N . PHE A 1 1044 ? -48.650 31.550 46.580 1.00 94.38 1044 PHE A N 1
ATOM 8027 C CA . PHE A 1 1044 ? -47.271 31.034 46.679 1.00 94.38 1044 PHE A CA 1
ATOM 8028 C C . PHE A 1 1044 ? -47.177 29.550 46.294 1.00 94.38 1044 PHE A C 1
ATOM 8030 O O . PHE A 1 1044 ? -46.251 29.158 45.589 1.00 94.38 1044 PHE A O 1
ATOM 8037 N N . ALA A 1 1045 ? -48.161 28.740 46.700 1.00 93.00 1045 ALA A N 1
ATOM 8038 C CA . ALA A 1 1045 ? -48.236 27.320 46.366 1.00 93.00 1045 ALA A CA 1
ATOM 8039 C C . ALA A 1 1045 ? -48.340 27.077 44.849 1.00 93.00 1045 ALA A C 1
ATOM 8041 O O . ALA A 1 1045 ? -47.606 26.252 44.310 1.00 93.00 1045 ALA A O 1
ATOM 8042 N N . GLU A 1 1046 ? -49.207 27.813 44.144 1.00 93.44 1046 GLU A N 1
ATOM 8043 C CA . GLU A 1 1046 ? -49.319 27.736 42.681 1.00 93.44 1046 GLU A CA 1
ATOM 8044 C C . GLU A 1 1046 ? -48.037 28.247 41.998 1.00 93.44 1046 GLU A C 1
ATOM 8046 O O . GLU A 1 1046 ? -47.473 27.550 41.148 1.00 93.44 1046 GLU A O 1
ATOM 8051 N N . ALA A 1 1047 ? -47.530 29.417 42.404 1.00 94.06 1047 ALA A N 1
ATOM 8052 C CA . ALA A 1 1047 ? -46.341 30.036 41.817 1.00 94.06 1047 ALA A CA 1
ATOM 8053 C C . ALA A 1 1047 ? -45.081 29.164 41.960 1.00 94.06 1047 ALA A C 1
ATOM 8055 O O . ALA A 1 1047 ? -44.326 29.029 41.001 1.00 94.06 1047 ALA A O 1
ATOM 8056 N N . ALA A 1 1048 ? -44.887 28.485 43.097 1.00 93.94 1048 ALA A N 1
ATOM 8057 C CA . ALA A 1 1048 ? -43.748 27.593 43.342 1.00 93.94 1048 ALA A CA 1
ATOM 8058 C C . ALA A 1 1048 ? -43.683 26.359 42.417 1.00 93.94 1048 ALA A C 1
ATOM 8060 O O . ALA A 1 1048 ? -42.713 25.603 42.463 1.00 93.94 1048 ALA A O 1
ATOM 8061 N N . THR A 1 1049 ? -44.697 26.122 41.577 1.00 93.00 1049 THR A N 1
ATOM 8062 C CA . THR A 1 1049 ? -44.695 25.039 40.577 1.00 93.00 1049 THR A CA 1
ATOM 8063 C C . THR A 1 1049 ? -44.217 25.457 39.187 1.00 93.00 1049 THR A C 1
ATOM 8065 O O . THR A 1 1049 ? -43.950 24.593 38.351 1.00 93.00 1049 THR A O 1
ATOM 8068 N N . MET A 1 1050 ? -44.140 26.763 38.927 1.00 93.56 1050 MET A N 1
ATOM 8069 C CA . MET A 1 1050 ? -43.839 27.324 37.612 1.00 93.56 1050 MET A CA 1
ATOM 8070 C C . MET A 1 1050 ? -42.344 27.375 37.242 1.00 93.56 1050 MET A C 1
ATOM 8072 O O . MET A 1 1050 ? -42.073 27.195 36.055 1.00 93.56 1050 MET A O 1
ATOM 8076 N N . PRO A 1 1051 ? -41.369 27.587 38.157 1.00 93.81 1051 PRO A N 1
ATOM 8077 C CA . PRO A 1 1051 ? -39.990 27.858 37.755 1.00 93.81 1051 PRO A CA 1
ATOM 8078 C C . PRO A 1 1051 ? -39.351 26.769 36.883 1.00 93.81 1051 PRO A C 1
ATOM 8080 O O . PRO A 1 1051 ? -39.014 27.061 35.741 1.00 93.81 1051 PRO A O 1
ATOM 8083 N N . CYS A 1 1052 ? -39.232 25.510 37.309 1.00 91.25 1052 CYS A N 1
ATOM 8084 C CA . CYS A 1 1052 ? -38.679 24.467 36.438 1.00 91.25 1052 CYS A CA 1
ATOM 8085 C C . CYS A 1 1052 ? -39.689 24.023 35.371 1.00 91.25 1052 CYS A C 1
ATOM 8087 O O . CYS A 1 1052 ? -39.368 23.986 34.179 1.00 91.25 1052 CYS A O 1
ATOM 8089 N N . ALA A 1 1053 ? -40.916 23.678 35.773 1.00 91.44 1053 ALA A N 1
ATOM 8090 C CA . ALA A 1 1053 ? -41.872 23.029 34.873 1.00 91.44 1053 ALA A CA 1
ATOM 8091 C C . ALA A 1 1053 ? -42.463 23.985 33.822 1.00 91.44 1053 ALA A C 1
ATOM 8093 O O . ALA A 1 1053 ? -42.572 23.618 32.652 1.00 91.44 1053 ALA A O 1
ATOM 8094 N N . GLY A 1 1054 ? -42.788 25.217 34.217 1.00 93.56 1054 GLY A N 1
ATOM 8095 C CA . GLY A 1 1054 ? -43.273 26.267 33.324 1.00 93.56 1054 GLY A CA 1
ATOM 8096 C C . GLY A 1 1054 ? -42.193 26.749 32.358 1.00 93.56 1054 GLY A C 1
ATOM 8097 O O . GLY A 1 1054 ? -42.465 26.819 31.162 1.00 93.56 1054 GLY A O 1
ATOM 8098 N N . GLN A 1 1055 ? -40.956 26.999 32.818 1.00 94.25 1055 GLN A N 1
ATOM 8099 C CA . GLN A 1 1055 ? -39.880 27.418 31.901 1.00 94.25 1055 GLN A CA 1
ATOM 8100 C C . GLN A 1 1055 ? -39.530 26.305 30.909 1.00 94.25 1055 GLN A C 1
ATOM 8102 O O . GLN A 1 1055 ? -39.329 26.586 29.729 1.00 94.25 1055 GLN A O 1
ATOM 8107 N N . THR A 1 1056 ? -39.516 25.039 31.352 1.00 92.94 1056 THR A N 1
ATOM 8108 C CA . THR A 1 1056 ? -39.306 23.895 30.448 1.00 92.94 1056 THR A CA 1
ATOM 8109 C C . THR A 1 1056 ? -40.388 23.858 29.375 1.00 92.94 1056 THR A C 1
ATOM 8111 O O . THR A 1 1056 ? -40.068 23.740 28.195 1.00 92.94 1056 THR A O 1
ATOM 8114 N N . ALA A 1 1057 ? -41.661 24.000 29.754 1.00 94.81 1057 ALA A N 1
ATOM 8115 C CA . ALA A 1 1057 ? -42.769 24.022 28.806 1.00 94.81 1057 ALA A CA 1
ATOM 8116 C C . ALA A 1 1057 ? -42.695 25.216 27.838 1.00 94.81 1057 ALA A C 1
ATOM 8118 O O . ALA A 1 1057 ? -42.857 25.030 26.634 1.00 94.81 1057 ALA A O 1
ATOM 8119 N N . LEU A 1 1058 ? -42.401 26.421 28.338 1.00 95.69 1058 LEU A N 1
ATOM 8120 C CA . LEU A 1 1058 ? -42.287 27.623 27.513 1.00 95.69 1058 LEU A CA 1
ATOM 8121 C C . LEU A 1 1058 ? -41.149 27.502 26.496 1.00 95.69 1058 LEU A C 1
ATOM 8123 O O . LEU A 1 1058 ? -41.390 27.680 25.304 1.00 95.69 1058 LEU A O 1
ATOM 8127 N N . GLN A 1 1059 ? -39.946 27.127 26.940 1.00 95.75 1059 GLN A N 1
ATOM 8128 C CA . GLN A 1 1059 ? -38.798 26.953 26.050 1.00 95.75 1059 GLN A CA 1
ATOM 8129 C C . GLN A 1 1059 ? -39.064 25.851 25.015 1.00 95.75 1059 GLN A C 1
ATOM 8131 O O . GLN A 1 1059 ? -38.853 26.059 23.824 1.00 95.75 1059 GLN A O 1
ATOM 8136 N N . THR A 1 1060 ? -39.563 24.686 25.437 1.00 95.81 1060 THR A N 1
ATOM 8137 C CA . THR A 1 1060 ? -39.721 23.537 24.527 1.00 95.81 1060 THR A CA 1
ATOM 8138 C C . THR A 1 1060 ? -40.824 23.723 23.486 1.00 95.81 1060 THR A C 1
ATOM 8140 O O . THR A 1 1060 ? -40.700 23.202 22.379 1.00 95.81 1060 THR A O 1
ATOM 8143 N N . VAL A 1 1061 ? -41.872 24.491 23.801 1.00 96.06 1061 VAL A N 1
ATOM 8144 C CA . VAL A 1 1061 ? -42.956 24.831 22.866 1.00 96.06 1061 VAL A CA 1
ATOM 8145 C C . VAL A 1 1061 ? -42.581 26.032 21.988 1.00 96.06 1061 VAL A C 1
ATOM 8147 O O . VAL A 1 1061 ? -42.619 25.928 20.762 1.00 96.06 1061 VAL A O 1
ATOM 8150 N N . ARG A 1 1062 ? -42.203 27.167 22.590 1.00 95.25 1062 ARG A N 1
ATOM 8151 C CA . ARG A 1 1062 ? -41.973 28.437 21.879 1.00 95.25 1062 ARG A CA 1
ATOM 8152 C C . ARG A 1 1062 ? -40.611 28.477 21.184 1.00 95.25 1062 ARG A C 1
ATOM 8154 O O . ARG A 1 1062 ? -40.547 28.748 19.990 1.00 95.25 1062 ARG A O 1
ATOM 8161 N N . ASP A 1 1063 ? -39.537 28.181 21.913 1.00 94.12 1063 ASP A N 1
ATOM 8162 C CA . ASP A 1 1063 ? -38.164 28.504 21.495 1.00 94.12 1063 ASP A CA 1
ATOM 8163 C C . ASP A 1 1063 ? -37.480 27.335 20.755 1.00 94.12 1063 ASP A C 1
ATOM 8165 O O . ASP A 1 1063 ? -36.885 27.513 19.689 1.00 94.12 1063 ASP A O 1
ATOM 8169 N N . ASP A 1 1064 ? -37.595 26.116 21.290 1.00 94.25 1064 ASP A N 1
ATOM 8170 C CA . ASP A 1 1064 ? -37.057 24.896 20.675 1.00 94.25 1064 ASP A CA 1
ATOM 8171 C C . ASP A 1 1064 ? -37.990 24.352 19.582 1.00 94.25 1064 ASP A C 1
ATOM 8173 O O . ASP A 1 1064 ? -37.516 23.950 18.515 1.00 94.25 1064 ASP A O 1
ATOM 8177 N N . GLY A 1 1065 ? -39.302 24.343 19.854 1.00 92.38 1065 GLY A N 1
ATOM 8178 C CA . GLY A 1 1065 ? -40.347 23.848 18.955 1.00 92.38 1065 GLY A CA 1
ATOM 8179 C C . GLY A 1 1065 ? -40.753 24.831 17.856 1.00 92.38 1065 GLY A C 1
ATOM 8180 O O . GLY A 1 1065 ? -41.143 24.391 16.779 1.00 92.38 1065 GLY A O 1
ATOM 8181 N N . GLY A 1 1066 ? -40.631 26.143 18.091 1.00 93.94 1066 GLY A N 1
ATOM 8182 C CA . GLY A 1 1066 ? -41.000 27.173 17.115 1.00 93.94 1066 GLY A CA 1
ATOM 8183 C C . GLY A 1 1066 ? -42.508 27.283 16.862 1.00 93.94 1066 GLY A C 1
ATOM 8184 O O . GLY A 1 1066 ? -42.910 27.620 15.750 1.00 93.94 1066 GLY A O 1
ATOM 8185 N N . VAL A 1 1067 ? -43.344 26.959 17.855 1.00 95.81 1067 VAL A N 1
ATOM 8186 C CA . VAL A 1 1067 ? -44.808 26.954 17.706 1.00 95.81 1067 VAL A CA 1
ATOM 8187 C C . VAL A 1 1067 ? -45.345 28.355 17.403 1.00 95.81 1067 VAL A C 1
ATOM 8189 O O . VAL A 1 1067 ? -45.112 29.305 18.149 1.00 95.81 1067 VAL A O 1
ATOM 8192 N N . THR A 1 1068 ? -46.119 28.454 16.322 1.00 92.50 1068 THR A N 1
ATOM 8193 C CA . THR A 1 1068 ? -46.821 29.667 15.875 1.00 92.50 1068 THR A CA 1
ATOM 8194 C C . THR A 1 1068 ? -48.323 29.408 15.708 1.00 92.50 1068 THR A C 1
ATOM 8196 O O . THR A 1 1068 ? -48.764 28.253 15.681 1.00 92.50 1068 THR A O 1
ATOM 8199 N N . ALA A 1 1069 ? -49.121 30.470 15.574 1.00 94.38 1069 ALA A N 1
ATOM 8200 C CA . ALA A 1 1069 ? -50.564 30.359 15.372 1.00 94.38 1069 ALA A CA 1
ATOM 8201 C C . ALA A 1 1069 ? -50.902 29.462 14.164 1.00 94.38 1069 ALA A C 1
ATOM 8203 O O . ALA A 1 1069 ? -50.356 29.632 13.077 1.00 94.38 1069 ALA A O 1
ATOM 8204 N N . GLY A 1 1070 ? -51.797 28.492 14.366 1.00 92.44 1070 GLY A N 1
ATOM 8205 C CA . GLY A 1 1070 ? -52.169 27.482 13.368 1.00 92.44 1070 GLY A CA 1
ATOM 8206 C C . GLY A 1 1070 ? -51.287 26.225 13.322 1.00 92.44 1070 GLY A C 1
ATOM 8207 O O . GLY A 1 1070 ? -51.681 25.262 12.667 1.00 92.44 1070 GLY A O 1
ATOM 8208 N N . SER A 1 1071 ? -50.152 26.179 14.034 1.00 95.88 1071 SER A N 1
ATOM 8209 C CA . SER A 1 1071 ? -49.289 24.982 14.099 1.00 95.88 1071 SER A CA 1
ATOM 8210 C C . SER A 1 1071 ? -50.036 23.774 14.677 1.00 95.88 1071 SER A C 1
ATOM 8212 O O . SER A 1 1071 ? -50.738 23.905 15.683 1.00 95.88 1071 SER A O 1
ATOM 8214 N N . LYS A 1 1072 ? -49.834 22.577 14.114 1.00 96.94 1072 LYS A N 1
ATOM 8215 C CA . LYS A 1 1072 ? -50.329 21.314 14.686 1.00 96.94 1072 LYS A CA 1
ATOM 8216 C C . LYS A 1 1072 ? -49.311 20.742 15.666 1.00 96.94 1072 LYS A C 1
ATOM 8218 O O . LYS A 1 1072 ? -48.235 20.296 15.261 1.00 96.94 1072 LYS A O 1
ATOM 8223 N N . VAL A 1 1073 ? -49.654 20.740 16.953 1.00 97.31 1073 VAL A N 1
ATOM 8224 C CA . VAL A 1 1073 ? -48.731 20.383 18.040 1.00 97.31 1073 VAL A CA 1
ATOM 8225 C C . VAL A 1 1073 ? -49.198 19.121 18.758 1.00 97.31 1073 VAL A C 1
ATOM 8227 O O . VAL A 1 1073 ? -50.280 19.100 19.342 1.00 97.31 1073 VAL A O 1
ATOM 8230 N N . VAL A 1 1074 ? -48.365 18.079 18.766 1.00 96.88 1074 VAL A N 1
ATOM 8231 C CA . VAL A 1 1074 ? -48.587 16.852 19.550 1.00 96.88 1074 VAL A CA 1
ATOM 8232 C C . VAL A 1 1074 ? -47.755 16.914 20.829 1.00 96.88 1074 VAL A C 1
ATOM 8234 O O . VAL A 1 1074 ? -46.544 17.122 20.772 1.00 96.88 1074 VAL A O 1
ATOM 8237 N N . ILE A 1 1075 ? -48.388 16.716 21.987 1.00 96.00 1075 ILE A N 1
ATOM 8238 C CA . ILE A 1 1075 ? -47.731 16.756 23.301 1.00 96.00 1075 ILE A CA 1
ATOM 8239 C C . ILE A 1 1075 ? -47.852 15.387 23.978 1.00 96.00 1075 ILE A C 1
ATOM 8241 O O . ILE A 1 1075 ? -48.930 15.002 24.438 1.00 96.00 1075 ILE A O 1
ATOM 8245 N N . ASN A 1 1076 ? -46.737 14.657 24.072 1.00 93.56 1076 ASN A N 1
ATOM 8246 C CA . ASN A 1 1076 ? -46.680 13.345 24.716 1.00 93.56 1076 ASN A CA 1
ATOM 8247 C C . ASN A 1 1076 ? -46.347 13.460 26.211 1.00 93.56 1076 ASN A C 1
ATOM 8249 O O . ASN A 1 1076 ? -45.285 13.959 26.591 1.00 93.56 1076 ASN A O 1
ATOM 8253 N N . GLY A 1 1077 ? -47.262 12.988 27.066 1.00 90.56 1077 GLY A N 1
ATOM 8254 C CA . GLY A 1 1077 ? -47.224 13.218 28.515 1.00 90.56 1077 GLY A CA 1
ATOM 8255 C C . GLY A 1 1077 ? -47.980 14.479 28.957 1.00 90.56 1077 GLY A C 1
ATOM 8256 O O . GLY A 1 1077 ? -47.633 15.079 29.974 1.00 90.56 1077 GLY A O 1
ATOM 8257 N N . ALA A 1 1078 ? -49.009 14.883 28.205 1.00 91.75 1078 ALA A N 1
ATOM 8258 C CA . ALA A 1 1078 ? -49.727 16.155 28.357 1.00 91.75 1078 ALA A CA 1
ATOM 8259 C C . ALA A 1 1078 ? -50.373 16.401 29.740 1.00 91.75 1078 ALA A C 1
ATOM 8261 O O . ALA A 1 1078 ? -50.617 17.547 30.102 1.00 91.75 1078 ALA A O 1
ATOM 8262 N N . SER A 1 1079 ? -50.641 15.357 30.530 1.00 89.00 1079 SER A N 1
ATOM 8263 C CA . SER A 1 1079 ? -51.232 15.475 31.874 1.00 89.00 1079 SER A CA 1
ATOM 8264 C C . SER A 1 1079 ? -50.216 15.516 33.025 1.00 89.00 1079 SER A C 1
ATOM 8266 O O . SER A 1 1079 ? -50.615 15.638 34.182 1.00 89.00 1079 SER A O 1
ATOM 8268 N N . GLY A 1 1080 ? -48.917 15.375 32.735 1.00 87.81 1080 GLY A N 1
ATOM 8269 C CA . GLY A 1 1080 ? -47.846 15.475 33.730 1.00 87.81 1080 GLY A CA 1
ATOM 8270 C C . GLY A 1 1080 ? -47.437 16.924 34.017 1.00 87.81 1080 GLY A C 1
ATOM 8271 O O . GLY A 1 1080 ? -47.815 17.836 33.288 1.00 87.81 1080 GLY A O 1
ATOM 8272 N N . GLY A 1 1081 ? -46.612 17.135 35.047 1.00 87.75 1081 GLY A N 1
ATOM 8273 C CA . GLY A 1 1081 ? -46.287 18.473 35.562 1.00 87.75 1081 GLY A CA 1
ATOM 8274 C C . GLY A 1 1081 ? -45.704 19.484 34.566 1.00 87.75 1081 GLY A C 1
ATOM 8275 O O . GLY A 1 1081 ? -45.970 20.667 34.718 1.00 87.75 1081 GLY A O 1
ATOM 8276 N N . VAL A 1 1082 ? -44.954 19.051 33.543 1.00 92.12 1082 VAL A N 1
ATOM 8277 C CA . VAL A 1 1082 ? -44.501 19.932 32.439 1.00 92.12 1082 VAL A CA 1
ATOM 8278 C C . VAL A 1 1082 ? -45.551 19.997 31.324 1.00 92.12 1082 VAL A C 1
ATOM 8280 O O . VAL A 1 1082 ? -45.875 21.074 30.825 1.00 92.12 1082 VAL A O 1
ATOM 8283 N N . GLY A 1 1083 ? -46.140 18.850 30.968 1.00 92.00 1083 GLY A N 1
ATOM 8284 C CA . GLY A 1 1083 ? -47.153 18.740 29.915 1.00 92.00 1083 GLY A CA 1
ATOM 8285 C C . GLY A 1 1083 ? -48.371 19.638 30.144 1.00 92.00 1083 GLY A C 1
ATOM 8286 O O . GLY A 1 1083 ? -48.848 20.257 29.196 1.00 92.00 1083 GLY A O 1
ATOM 8287 N N . SER A 1 1084 ? -48.816 19.798 31.396 1.00 92.81 1084 SER A N 1
ATOM 8288 C CA . SER A 1 1084 ? -49.961 20.651 31.735 1.00 92.81 1084 SER A CA 1
ATOM 8289 C C . SER A 1 1084 ? -49.711 22.142 31.495 1.00 92.81 1084 SER A C 1
ATOM 8291 O O . SER A 1 1084 ? -50.657 22.878 31.224 1.00 92.81 1084 SER A O 1
ATOM 8293 N N . PHE A 1 1085 ? -48.455 22.597 31.568 1.00 94.81 1085 PHE A N 1
ATOM 8294 C CA . PHE A 1 1085 ? -48.076 23.945 31.135 1.00 94.81 1085 PHE A CA 1
ATOM 8295 C C . PHE A 1 1085 ? -47.947 24.011 29.610 1.00 94.81 1085 PHE A C 1
ATOM 8297 O O . PHE A 1 1085 ? -48.424 24.958 28.995 1.00 94.81 1085 PHE A O 1
ATOM 8304 N N . ALA A 1 1086 ? -47.369 22.982 28.985 1.00 96.06 1086 ALA A N 1
ATOM 8305 C CA . ALA A 1 1086 ? -47.133 22.948 27.543 1.00 96.06 1086 ALA A CA 1
ATOM 8306 C C . ALA A 1 1086 ? -48.425 23.007 26.711 1.00 96.06 1086 ALA A C 1
ATOM 8308 O O . ALA A 1 1086 ? -48.450 23.703 25.700 1.00 96.06 1086 ALA A O 1
ATOM 8309 N N . VAL A 1 1087 ? -49.500 22.334 27.146 1.00 96.69 1087 VAL A N 1
ATOM 8310 C CA . VAL A 1 1087 ? -50.825 22.414 26.495 1.00 96.69 1087 VAL A CA 1
ATOM 8311 C C . VAL A 1 1087 ? -51.355 23.851 26.514 1.00 96.69 1087 VAL A C 1
ATOM 8313 O O . VAL A 1 1087 ? -51.709 24.381 25.463 1.00 96.69 1087 VAL A O 1
ATOM 8316 N N . GLN A 1 1088 ? -51.342 24.499 27.683 1.00 96.06 1088 GLN A N 1
ATOM 8317 C CA . GLN A 1 1088 ? -51.824 25.875 27.854 1.00 96.06 1088 GLN A CA 1
ATOM 8318 C C . GLN A 1 1088 ? -50.994 26.875 27.036 1.00 96.06 1088 GLN A C 1
ATOM 8320 O O . GLN A 1 1088 ? -51.553 27.702 26.322 1.00 96.06 1088 GLN A O 1
ATOM 8325 N N . ILE A 1 1089 ? -49.662 26.760 27.073 1.00 96.69 1089 ILE A N 1
ATOM 8326 C CA . ILE A 1 1089 ? -48.748 27.650 26.340 1.00 96.69 1089 ILE A CA 1
ATOM 8327 C C . ILE A 1 1089 ? -48.897 27.469 24.825 1.00 96.69 1089 ILE A C 1
ATOM 8329 O O . ILE A 1 1089 ? -49.012 28.458 24.106 1.00 96.69 1089 ILE A O 1
ATOM 8333 N N . ALA A 1 1090 ? -48.957 26.230 24.323 1.00 96.81 1090 ALA A N 1
ATOM 8334 C CA . ALA A 1 1090 ? -49.193 25.983 22.900 1.00 96.81 1090 ALA A CA 1
ATOM 8335 C C . ALA A 1 1090 ? -50.547 26.563 22.452 1.00 96.81 1090 ALA A C 1
ATOM 8337 O O . ALA A 1 1090 ? -50.636 27.167 21.383 1.00 96.81 1090 ALA A O 1
ATOM 8338 N N . LYS A 1 1091 ? -51.584 26.453 23.295 1.00 96.19 1091 LYS A N 1
ATOM 8339 C CA . LYS A 1 1091 ? -52.900 27.022 22.998 1.00 96.19 1091 LYS A CA 1
ATOM 8340 C C . LYS A 1 1091 ? -52.907 28.553 23.020 1.00 96.19 1091 LYS A C 1
ATOM 8342 O O . LYS A 1 1091 ? -53.506 29.158 22.136 1.00 96.19 1091 LYS A O 1
ATOM 8347 N N . ALA A 1 1092 ? -52.195 29.173 23.962 1.00 94.81 1092 ALA A N 1
ATOM 8348 C CA . ALA A 1 1092 ? -52.012 30.624 24.037 1.00 94.81 1092 ALA A CA 1
ATOM 8349 C C . ALA A 1 1092 ? -51.257 31.193 22.819 1.00 94.81 1092 ALA A C 1
ATOM 8351 O O . ALA A 1 1092 ? -51.558 32.292 22.367 1.00 94.81 1092 ALA A O 1
ATOM 8352 N N . LEU A 1 1093 ? -50.340 30.415 22.231 1.00 95.38 1093 LEU A N 1
ATOM 8353 C CA . LEU A 1 1093 ? -49.667 30.733 20.963 1.00 95.38 1093 LEU A CA 1
ATOM 8354 C C . LEU A 1 1093 ? -50.547 30.491 19.715 1.00 95.38 1093 LEU A C 1
ATOM 8356 O O . LEU A 1 1093 ? -50.079 30.662 18.591 1.00 95.38 1093 LEU A O 1
ATOM 8360 N N . GLY A 1 1094 ? -51.815 30.097 19.887 1.00 94.69 1094 GLY A N 1
ATOM 8361 C CA . GLY A 1 1094 ? -52.775 29.890 18.799 1.00 94.69 1094 GLY A CA 1
ATOM 8362 C C . GLY A 1 1094 ? -52.631 28.559 18.053 1.00 94.69 1094 GLY A C 1
ATOM 8363 O O . GLY A 1 1094 ? -53.110 28.446 16.925 1.00 94.69 1094 GLY A O 1
ATOM 8364 N N . ALA A 1 1095 ? -51.959 27.562 18.632 1.00 96.94 1095 ALA A N 1
ATOM 8365 C CA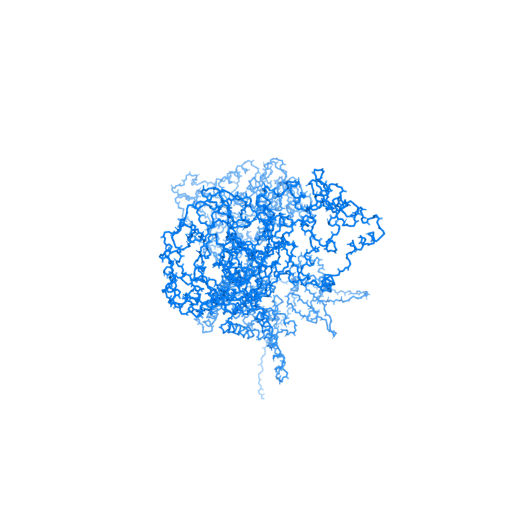 . ALA A 1 1095 ? -51.795 26.245 18.018 1.00 96.94 1095 ALA A CA 1
ATOM 8366 C C . ALA A 1 1095 ? -53.058 25.365 18.113 1.00 96.94 1095 ALA A C 1
ATOM 8368 O O . ALA A 1 1095 ? -53.918 25.555 18.980 1.00 96.94 1095 ALA A O 1
ATOM 8369 N N . HIS A 1 1096 ? -53.122 24.344 17.253 1.00 96.81 1096 HIS A N 1
ATOM 8370 C CA . HIS A 1 1096 ? -54.045 23.218 17.390 1.00 96.81 1096 HIS A CA 1
ATOM 8371 C C . HIS A 1 1096 ? -53.350 22.094 18.171 1.00 96.81 1096 HIS A C 1
ATOM 8373 O O . HIS A 1 1096 ? -52.374 21.508 17.692 1.00 96.81 1096 HIS A O 1
ATOM 8379 N N . VAL A 1 1097 ? -53.826 21.801 19.382 1.00 97.44 1097 VAL A N 1
ATOM 8380 C CA . VAL A 1 1097 ? -53.095 20.988 20.363 1.00 97.44 1097 VAL A CA 1
ATOM 8381 C C . VAL A 1 1097 ? -53.704 19.594 20.500 1.00 97.44 1097 VAL A C 1
ATOM 8383 O O . VAL A 1 1097 ? -54.841 19.433 20.935 1.00 97.44 1097 VAL A O 1
ATOM 8386 N N . THR A 1 1098 ? -52.910 18.572 20.181 1.00 96.50 1098 THR A N 1
ATOM 8387 C CA . THR A 1 1098 ? -53.204 17.154 20.428 1.00 96.50 1098 THR A CA 1
ATOM 8388 C C . THR A 1 1098 ? -52.495 16.692 21.700 1.00 96.50 1098 THR A C 1
ATOM 8390 O O . THR A 1 1098 ? -51.268 16.585 21.744 1.00 96.50 1098 THR A O 1
ATOM 8393 N N . ALA A 1 1099 ? -53.259 16.383 22.744 1.00 95.31 1099 ALA A N 1
ATOM 8394 C CA . ALA A 1 1099 ? -52.737 15.875 24.008 1.00 95.31 1099 ALA A CA 1
ATOM 8395 C C . ALA A 1 1099 ? -52.714 14.338 24.030 1.00 95.31 1099 ALA A C 1
ATOM 8397 O O . ALA A 1 1099 ? -53.757 13.698 23.911 1.00 95.31 1099 ALA A O 1
ATOM 8398 N N . VAL A 1 1100 ? -51.544 13.732 24.255 1.00 94.00 1100 VAL A N 1
ATOM 8399 C CA . VAL A 1 1100 ? -51.426 12.287 24.510 1.00 94.00 1100 VAL A CA 1
ATOM 8400 C C . VAL A 1 1100 ? -51.301 12.059 26.019 1.00 94.00 1100 VAL A C 1
ATOM 8402 O O . VAL A 1 1100 ? -50.325 12.476 26.656 1.00 94.00 1100 VAL A O 1
ATOM 8405 N N . CYS A 1 1101 ? -52.318 11.428 26.603 1.00 90.88 1101 CYS A N 1
ATOM 8406 C CA . CYS A 1 1101 ? -52.428 11.114 28.031 1.00 90.88 1101 CYS A CA 1
ATOM 8407 C C . CYS A 1 1101 ? -53.287 9.849 28.232 1.00 90.88 1101 CYS A C 1
ATOM 8409 O O . CYS A 1 1101 ? -53.664 9.208 27.259 1.00 90.88 1101 CYS A O 1
ATOM 8411 N N . SER A 1 1102 ? -53.547 9.426 29.471 1.00 88.62 1102 SER A N 1
ATOM 8412 C CA . SER A 1 1102 ? -54.467 8.305 29.727 1.00 88.62 1102 SER A CA 1
ATOM 8413 C C . SER A 1 1102 ? -55.923 8.767 29.633 1.00 88.62 1102 SER A C 1
ATOM 8415 O O . SER A 1 1102 ? -56.220 9.924 29.934 1.00 88.62 1102 SER A O 1
ATOM 8417 N N . GLN A 1 1103 ? -56.858 7.864 29.334 1.00 86.94 1103 GLN A N 1
ATOM 8418 C CA . GLN A 1 1103 ? -58.294 8.180 29.278 1.00 86.94 1103 GLN A CA 1
ATOM 8419 C C . GLN A 1 1103 ? -58.816 8.893 30.543 1.00 86.94 1103 GLN A C 1
ATOM 8421 O O . GLN A 1 1103 ? -59.600 9.838 30.454 1.00 86.94 1103 GLN A O 1
ATOM 8426 N N . THR A 1 1104 ? -58.321 8.513 31.726 1.00 85.69 1104 THR A N 1
ATOM 8427 C CA . THR A 1 1104 ? -58.626 9.164 33.019 1.00 85.69 1104 THR A CA 1
ATOM 8428 C C . THR A 1 1104 ? -58.211 10.639 33.100 1.00 85.69 1104 THR A C 1
ATOM 8430 O O . THR A 1 1104 ? -58.761 11.391 33.898 1.00 85.69 1104 THR A O 1
ATOM 8433 N N . ASN A 1 1105 ? -57.264 11.069 32.266 1.00 88.25 1105 ASN A N 1
ATOM 8434 C CA . ASN A 1 1105 ? -56.764 12.438 32.166 1.00 88.25 1105 ASN A CA 1
ATOM 8435 C C . ASN A 1 1105 ? -57.357 13.219 30.977 1.00 88.25 1105 ASN A C 1
ATOM 8437 O O . ASN A 1 1105 ? -57.068 14.407 30.823 1.00 88.25 1105 ASN A O 1
ATOM 8441 N N . ALA A 1 1106 ? -58.198 12.600 30.143 1.00 87.38 1106 ALA A N 1
ATOM 8442 C CA . ALA A 1 1106 ? -58.671 13.218 28.907 1.00 87.38 1106 ALA A CA 1
ATOM 8443 C C . ALA A 1 1106 ? -59.575 14.444 29.136 1.00 87.38 1106 ALA A C 1
ATOM 8445 O O . ALA A 1 1106 ? -59.516 15.412 28.379 1.00 87.38 1106 ALA A O 1
ATOM 8446 N N . GLY A 1 1107 ? -60.396 14.438 30.192 1.00 87.81 1107 GLY A N 1
ATOM 8447 C CA . GLY A 1 1107 ? -61.188 15.611 30.586 1.00 87.81 1107 GLY A CA 1
ATOM 8448 C C . GLY A 1 1107 ? -60.309 16.778 31.049 1.00 87.81 1107 GLY A C 1
ATOM 8449 O O . GLY A 1 1107 ? -60.522 17.916 30.636 1.00 87.81 1107 GLY A O 1
ATOM 8450 N N . ALA A 1 1108 ? -59.268 16.480 31.832 1.00 85.81 1108 ALA A N 1
ATOM 8451 C CA . ALA A 1 1108 ? -58.301 17.467 32.304 1.00 85.81 1108 ALA A CA 1
ATOM 8452 C C . ALA A 1 1108 ? -57.503 18.101 31.153 1.00 85.81 1108 ALA A C 1
ATOM 8454 O O . ALA A 1 1108 ? -57.314 19.311 31.143 1.00 85.81 1108 ALA A O 1
ATOM 8455 N N . ALA A 1 1109 ? -57.075 17.312 30.162 1.00 90.81 1109 ALA A N 1
ATOM 8456 C CA . ALA A 1 1109 ? -56.357 17.830 28.996 1.00 90.81 1109 ALA A CA 1
ATOM 8457 C C . ALA A 1 1109 ? -57.206 18.821 28.175 1.00 90.81 1109 ALA A C 1
ATOM 8459 O O . ALA A 1 1109 ? -56.709 19.883 27.803 1.00 90.81 1109 ALA A O 1
ATOM 8460 N N . ARG A 1 1110 ? -58.498 18.528 27.959 1.00 92.50 1110 ARG A N 1
ATOM 8461 C CA . ARG A 1 1110 ? -59.424 19.452 27.272 1.00 92.50 1110 ARG A CA 1
ATOM 8462 C C . ARG A 1 1110 ? -59.651 20.745 28.054 1.00 92.50 1110 ARG A C 1
ATOM 8464 O O . ARG A 1 1110 ? -59.636 21.817 27.464 1.00 92.50 1110 ARG A O 1
ATOM 8471 N N . GLN A 1 1111 ? -59.792 20.665 29.380 1.00 89.75 1111 GLN A N 1
ATOM 8472 C CA . GLN A 1 1111 ? -59.905 21.851 30.246 1.00 89.75 1111 GLN A CA 1
ATOM 8473 C C . GLN A 1 1111 ? -58.665 22.760 30.194 1.00 89.75 1111 GLN A C 1
ATOM 8475 O O . GLN A 1 1111 ? -58.788 23.959 30.411 1.00 89.75 1111 GLN A O 1
ATOM 8480 N N . LEU A 1 1112 ? -57.488 22.204 29.889 1.00 90.81 1112 LEU A N 1
ATOM 8481 C CA . LEU A 1 1112 ? -56.239 22.952 29.700 1.00 90.81 1112 LEU A CA 1
ATOM 8482 C C . LEU A 1 1112 ? -56.082 23.529 28.277 1.00 90.81 1112 LEU A C 1
ATOM 8484 O O . LEU A 1 1112 ? -55.079 24.183 28.007 1.00 90.81 1112 LEU A O 1
ATOM 8488 N N . GLY A 1 1113 ? -57.043 23.294 27.374 1.00 91.56 1113 GLY A N 1
ATOM 8489 C CA . GLY A 1 1113 ? -57.047 23.835 26.011 1.00 91.56 1113 GLY A CA 1
ATOM 8490 C C . GLY A 1 1113 ? -56.625 22.866 24.900 1.00 91.56 1113 GLY A C 1
ATOM 8491 O O . GLY A 1 1113 ? -56.403 23.320 23.780 1.00 91.56 1113 GLY A O 1
ATOM 8492 N N . ALA A 1 1114 ? -56.515 21.559 25.170 1.00 94.75 1114 ALA A N 1
ATOM 8493 C CA . ALA A 1 1114 ? -56.290 20.566 24.116 1.00 94.75 1114 ALA A CA 1
ATOM 8494 C C . ALA A 1 1114 ? -57.538 20.393 23.231 1.00 94.75 1114 ALA A C 1
ATOM 8496 O O . ALA A 1 1114 ? -58.619 20.085 23.740 1.00 94.75 1114 ALA A O 1
ATOM 8497 N N . ASP A 1 1115 ? -57.365 20.549 21.918 1.00 95.44 1115 ASP A N 1
ATOM 8498 C CA . ASP A 1 1115 ? -58.407 20.341 20.906 1.00 95.44 1115 ASP A CA 1
ATOM 8499 C C . ASP A 1 1115 ? -58.681 18.842 20.715 1.00 95.44 1115 ASP A C 1
ATOM 8501 O O . ASP A 1 1115 ? -59.815 18.374 20.827 1.00 95.44 1115 ASP A O 1
ATOM 8505 N N . ASP A 1 1116 ? -57.604 18.080 20.518 1.00 93.19 1116 ASP A N 1
ATOM 8506 C CA . ASP A 1 1116 ? -57.612 16.629 20.373 1.00 93.19 1116 ASP A CA 1
ATOM 8507 C C . ASP A 1 1116 ? -57.030 15.954 21.619 1.00 93.19 1116 ASP A C 1
ATOM 8509 O O . ASP A 1 1116 ? -56.078 16.440 22.237 1.00 93.19 1116 ASP A O 1
ATOM 8513 N N . VAL A 1 1117 ? -57.548 14.769 21.952 1.00 93.38 1117 VAL A N 1
ATOM 8514 C CA . VAL A 1 1117 ? -56.963 13.908 22.987 1.00 93.38 1117 VAL A CA 1
ATOM 8515 C C . VAL A 1 1117 ? -56.823 12.479 22.480 1.00 93.38 1117 VAL A C 1
ATOM 8517 O O . VAL A 1 1117 ? -57.767 11.906 21.933 1.00 93.38 1117 VAL A O 1
ATOM 8520 N N . VAL A 1 1118 ? -55.650 11.889 22.711 1.00 92.62 1118 VAL A N 1
ATOM 8521 C CA . VAL A 1 1118 ? -55.348 10.487 22.414 1.00 92.62 1118 VAL A CA 1
ATOM 8522 C C . VAL A 1 1118 ? -55.097 9.742 23.714 1.00 92.62 1118 VAL A C 1
ATOM 8524 O O . VAL A 1 1118 ? -54.153 10.060 24.438 1.00 92.62 1118 VAL A O 1
ATOM 8527 N N . ASP A 1 1119 ? -55.920 8.729 23.980 1.00 90.75 1119 ASP A N 1
ATOM 8528 C CA . ASP A 1 1119 ? -55.648 7.758 25.032 1.00 90.75 1119 ASP A CA 1
ATOM 8529 C C . ASP A 1 1119 ? -54.595 6.750 24.554 1.00 90.75 1119 ASP A C 1
ATOM 8531 O O . ASP A 1 1119 ? -54.877 5.894 23.714 1.00 90.75 1119 ASP A O 1
ATOM 8535 N N . TYR A 1 1120 ? -53.379 6.838 25.100 1.00 86.31 1120 TYR A N 1
ATOM 8536 C CA . TYR A 1 1120 ? -52.268 5.965 24.696 1.00 86.31 1120 TYR A CA 1
ATOM 8537 C C . TYR A 1 1120 ? -52.476 4.486 25.065 1.00 86.31 1120 TYR A C 1
ATOM 8539 O O . TYR A 1 1120 ? -51.710 3.638 24.609 1.00 86.31 1120 TYR A O 1
ATOM 8547 N N . GLN A 1 1121 ? -53.459 4.168 25.918 1.00 84.94 1121 GLN A N 1
ATOM 8548 C CA . GLN A 1 1121 ? -53.770 2.791 26.309 1.00 84.94 1121 GLN A CA 1
ATOM 8549 C C . GLN A 1 1121 ? -54.645 2.072 25.273 1.00 84.94 1121 GLN A C 1
ATOM 8551 O O . GLN A 1 1121 ? -54.521 0.859 25.122 1.00 84.94 1121 GLN A O 1
ATOM 8556 N N . SER A 1 1122 ? -55.499 2.805 24.550 1.00 82.44 1122 SER A N 1
ATOM 8557 C CA . SER A 1 1122 ? -56.411 2.252 23.538 1.00 82.44 1122 SER A CA 1
ATOM 8558 C C . SER A 1 1122 ? -56.039 2.588 22.089 1.00 82.44 1122 SER A C 1
ATOM 8560 O O . SER A 1 1122 ? -56.521 1.914 21.180 1.00 82.44 1122 SER A O 1
ATOM 8562 N N . GLN A 1 1123 ? -55.200 3.602 21.841 1.00 83.12 1123 GLN A N 1
ATOM 8563 C CA . GLN A 1 1123 ? -54.828 4.045 20.490 1.00 83.12 1123 GLN A CA 1
ATOM 8564 C C . GLN A 1 1123 ? -53.324 4.325 20.369 1.00 83.12 1123 GLN A C 1
ATOM 8566 O O . GLN A 1 1123 ? -52.747 5.057 21.173 1.00 83.12 1123 GLN A O 1
ATOM 8571 N N . ASP A 1 1124 ? -52.689 3.818 19.305 1.00 86.38 1124 ASP A N 1
ATOM 8572 C CA . ASP A 1 1124 ? -51.313 4.197 18.980 1.00 86.38 1124 ASP A CA 1
ATOM 8573 C C . ASP A 1 1124 ? -51.276 5.560 18.278 1.00 86.38 1124 ASP A C 1
ATOM 8575 O O . ASP A 1 1124 ? -51.567 5.685 17.084 1.00 86.38 1124 ASP A O 1
ATOM 8579 N N . PHE A 1 1125 ? -50.891 6.596 19.025 1.00 87.56 1125 PHE A N 1
ATOM 8580 C CA . PHE A 1 1125 ? -50.786 7.959 18.504 1.00 87.56 1125 PHE A CA 1
ATOM 8581 C C . PHE A 1 1125 ? -49.817 8.068 17.313 1.00 87.56 1125 PHE A C 1
ATOM 8583 O O . PHE A 1 1125 ? -50.028 8.916 16.446 1.00 87.56 1125 PHE A O 1
ATOM 8590 N N . VAL A 1 1126 ? -48.804 7.189 17.232 1.00 89.62 1126 VAL A N 1
ATOM 8591 C CA . VAL A 1 1126 ? -47.820 7.184 16.136 1.00 89.62 1126 VAL A CA 1
ATOM 8592 C C . VAL A 1 1126 ? -48.463 6.814 14.802 1.00 89.62 1126 VAL A C 1
ATOM 8594 O O . VAL A 1 1126 ? -48.160 7.441 13.792 1.00 89.62 1126 VAL A O 1
ATOM 8597 N N . GLN A 1 1127 ? -49.368 5.831 14.795 1.00 86.62 1127 GLN A N 1
ATOM 8598 C CA . GLN A 1 1127 ? -50.117 5.452 13.593 1.00 86.62 1127 GLN A CA 1
ATOM 8599 C C . GLN A 1 1127 ? -51.180 6.502 13.253 1.00 86.62 1127 GLN A C 1
ATOM 8601 O O . GLN A 1 1127 ? -51.316 6.900 12.099 1.00 86.62 1127 GLN A O 1
ATOM 8606 N N . LYS A 1 1128 ? -51.917 6.981 14.264 1.00 85.69 1128 LYS A N 1
ATOM 8607 C CA . LYS A 1 1128 ? -53.054 7.896 14.077 1.00 85.69 1128 LYS A CA 1
ATOM 8608 C C . LYS A 1 1128 ? -52.651 9.258 13.495 1.00 85.69 1128 LYS A C 1
ATOM 8610 O O . LYS A 1 1128 ? -53.367 9.784 12.646 1.00 85.69 1128 LYS A O 1
ATOM 8615 N N . TYR A 1 1129 ? -51.512 9.804 13.924 1.00 86.88 1129 TYR A N 1
ATOM 8616 C CA . TYR A 1 1129 ? -51.012 11.121 13.505 1.00 86.88 1129 TYR A CA 1
ATOM 8617 C C . TYR A 1 1129 ? -49.779 11.033 12.592 1.00 86.88 1129 TYR A C 1
ATOM 8619 O O . TYR A 1 1129 ? -48.999 11.979 12.514 1.00 86.88 1129 TYR A O 1
ATOM 8627 N N . GLN A 1 1130 ? -49.580 9.908 11.895 1.00 90.25 1130 GLN A N 1
ATOM 8628 C CA . GLN A 1 1130 ? -48.445 9.736 10.988 1.00 90.25 1130 GLN A CA 1
ATOM 8629 C C . GLN A 1 1130 ? -48.427 10.840 9.912 1.00 90.25 1130 GLN A C 1
ATOM 8631 O O . GLN A 1 1130 ? -49.397 10.999 9.172 1.00 90.25 1130 GLN A O 1
ATOM 8636 N N . GLY A 1 1131 ? -47.325 11.593 9.828 1.00 89.81 1131 GLY A N 1
ATOM 8637 C CA . GLY A 1 1131 ? -47.116 12.666 8.852 1.00 89.81 1131 GLY A CA 1
ATOM 8638 C C . GLY A 1 1131 ? -47.904 13.962 9.087 1.00 89.81 1131 GLY A C 1
ATOM 8639 O O . GLY A 1 1131 ? -48.015 14.751 8.152 1.00 89.81 1131 GLY A O 1
ATOM 8640 N N . GLN A 1 1132 ? -48.497 14.182 10.269 1.00 91.50 1132 GLN A N 1
ATOM 8641 C CA . GLN A 1 1132 ? -49.521 15.226 10.471 1.00 91.50 1132 GLN A CA 1
ATOM 8642 C C . GLN A 1 1132 ? -49.139 16.375 11.414 1.00 91.50 1132 GLN A C 1
ATOM 8644 O O . GLN A 1 1132 ? -49.829 17.396 11.395 1.00 91.50 1132 GLN A O 1
ATOM 8649 N N . ALA A 1 1133 ? -48.106 16.228 12.248 1.00 94.75 1133 ALA A N 1
ATOM 8650 C CA . ALA A 1 1133 ? -47.720 17.244 13.229 1.00 94.75 1133 ALA A CA 1
ATOM 8651 C C . ALA A 1 1133 ? -46.569 18.131 12.735 1.00 94.75 1133 ALA A C 1
ATOM 8653 O O . ALA A 1 1133 ? -45.574 17.634 12.208 1.00 94.75 1133 ALA A O 1
ATOM 8654 N N . ASP A 1 1134 ? -46.664 19.434 12.982 1.00 95.75 1134 ASP A N 1
ATOM 8655 C CA . ASP A 1 1134 ? -45.583 20.386 12.708 1.00 95.75 1134 ASP A CA 1
ATOM 8656 C C . ASP A 1 1134 ? -44.573 20.406 13.861 1.00 95.75 1134 ASP A C 1
ATOM 8658 O O . ASP A 1 1134 ? -43.368 20.540 13.646 1.00 95.75 1134 ASP A O 1
ATOM 8662 N N . VAL A 1 1135 ? -45.054 20.206 15.094 1.00 96.69 1135 VAL A N 1
ATOM 8663 C CA . VAL A 1 1135 ? -44.221 20.097 16.298 1.00 96.69 1135 VAL A CA 1
ATOM 8664 C C . VAL A 1 1135 ? -44.691 18.922 17.155 1.00 96.69 1135 VAL A C 1
ATOM 8666 O O . VAL A 1 1135 ? -45.876 18.781 17.451 1.00 96.69 1135 VAL A O 1
ATOM 8669 N N . HIS A 1 1136 ? -43.757 18.083 17.594 1.00 95.81 1136 HIS A N 1
ATOM 8670 C CA . HIS A 1 1136 ? -44.014 16.978 18.516 1.00 95.81 1136 HIS A CA 1
ATOM 8671 C C . HIS A 1 1136 ? -43.110 17.134 19.740 1.00 95.81 1136 HIS A C 1
ATOM 8673 O O . HIS A 1 1136 ? -41.896 16.942 19.650 1.00 95.81 1136 HIS A O 1
ATOM 8679 N N . VAL A 1 1137 ? -43.707 17.482 20.883 1.00 95.38 1137 VAL A N 1
ATOM 8680 C CA . VAL A 1 1137 ? -43.010 17.662 22.162 1.00 95.38 1137 VAL A CA 1
ATOM 8681 C C . VAL A 1 1137 ? -43.218 16.430 23.042 1.00 95.38 1137 VAL A C 1
ATOM 8683 O O . VAL A 1 1137 ? -44.346 16.082 23.390 1.00 95.38 1137 VAL A O 1
ATOM 8686 N N . ASP A 1 1138 ? -42.128 15.759 23.406 1.00 92.38 1138 ASP A N 1
ATOM 8687 C CA . ASP A 1 1138 ? -42.139 14.476 24.109 1.00 92.38 1138 ASP A CA 1
ATOM 8688 C C . ASP A 1 1138 ? -41.501 14.564 25.502 1.00 92.38 1138 ASP A C 1
ATOM 8690 O O . ASP A 1 1138 ? -40.275 14.615 25.659 1.00 92.38 1138 ASP A O 1
ATOM 8694 N N . TYR A 1 1139 ? -42.361 14.540 26.524 1.00 89.88 1139 TYR A N 1
ATOM 8695 C CA . TYR A 1 1139 ? -41.977 14.471 27.936 1.00 89.88 1139 TYR A CA 1
ATOM 8696 C C . TYR A 1 1139 ? -42.059 13.048 28.502 1.00 89.88 1139 TYR A C 1
ATOM 8698 O O . TYR A 1 1139 ? -41.362 12.729 29.468 1.00 89.88 1139 TYR A O 1
ATOM 8706 N N . ALA A 1 1140 ? -42.903 12.183 27.929 1.00 85.12 1140 ALA A N 1
ATOM 8707 C CA . ALA A 1 1140 ? -43.095 10.821 28.427 1.00 85.12 1140 ALA A CA 1
ATOM 8708 C C . ALA A 1 1140 ? -41.966 9.868 28.002 1.00 85.12 1140 ALA A C 1
ATOM 8710 O O . ALA A 1 1140 ? -41.591 8.987 28.775 1.00 85.12 1140 ALA A O 1
ATOM 8711 N N . GLY A 1 1141 ? -41.404 10.031 26.799 1.00 82.69 1141 GLY A N 1
ATOM 8712 C CA . GLY A 1 1141 ? -40.332 9.172 26.286 1.00 82.69 1141 GLY A CA 1
ATOM 8713 C C . GLY A 1 1141 ? -40.745 7.715 26.059 1.00 82.69 1141 GLY A C 1
ATOM 8714 O O . GLY A 1 1141 ? -39.902 6.826 26.134 1.00 82.69 1141 GLY A O 1
ATOM 8715 N N . SER A 1 1142 ? -42.036 7.471 25.820 1.00 80.50 1142 SER A N 1
ATOM 8716 C CA . SER A 1 1142 ? -42.666 6.142 25.752 1.00 80.50 1142 SER A CA 1
ATOM 8717 C C . SER A 1 1142 ? -42.445 5.380 24.436 1.00 80.50 1142 SER A C 1
ATOM 8719 O O . SER A 1 1142 ? -42.790 4.203 24.340 1.00 80.50 1142 SER A O 1
ATOM 8721 N N . ARG A 1 1143 ? -41.879 6.031 23.415 1.00 84.00 1143 ARG A N 1
ATOM 8722 C CA . ARG A 1 1143 ? -41.617 5.475 22.077 1.00 84.00 1143 ARG A CA 1
ATOM 8723 C C . ARG A 1 1143 ? -40.181 5.763 21.640 1.00 84.00 1143 ARG A C 1
ATOM 8725 O O . ARG A 1 1143 ? -39.506 6.628 22.202 1.00 84.00 1143 ARG A O 1
ATOM 8732 N N . THR A 1 1144 ? -39.700 5.039 20.626 1.00 84.06 1144 THR A N 1
ATOM 8733 C CA . THR A 1 1144 ? -38.375 5.312 20.055 1.00 84.06 1144 THR A CA 1
ATOM 8734 C C . THR A 1 1144 ? -38.367 6.668 19.346 1.00 84.06 1144 THR A C 1
ATOM 8736 O O . THR A 1 1144 ? -39.393 7.121 18.838 1.00 84.06 1144 THR A O 1
ATOM 8739 N N . ILE A 1 1145 ? -37.197 7.310 19.257 1.00 84.06 1145 ILE A N 1
ATOM 8740 C CA . ILE A 1 1145 ? -37.046 8.576 18.515 1.00 84.06 1145 ILE A CA 1
ATOM 8741 C C . ILE A 1 1145 ? -37.487 8.388 17.055 1.00 84.06 1145 ILE A C 1
ATOM 8743 O O . ILE A 1 1145 ? -38.198 9.229 16.519 1.00 84.06 1145 ILE A O 1
ATOM 8747 N N . ARG A 1 1146 ? -37.150 7.245 16.441 1.00 85.62 1146 ARG A N 1
ATOM 8748 C CA . ARG A 1 1146 ? -37.537 6.915 15.063 1.00 85.62 1146 ARG A CA 1
ATOM 8749 C C . ARG A 1 1146 ? -39.053 6.827 14.877 1.00 85.62 1146 ARG A C 1
ATOM 8751 O O . ARG A 1 1146 ? -39.545 7.247 13.837 1.00 85.62 1146 ARG A O 1
ATOM 8758 N N . ASP A 1 1147 ? -39.784 6.293 15.854 1.00 87.94 1147 ASP A N 1
ATOM 8759 C CA . ASP A 1 1147 ? -41.248 6.230 15.802 1.00 87.94 1147 ASP A CA 1
ATOM 8760 C C . ASP A 1 1147 ? -41.876 7.605 16.037 1.00 87.94 1147 ASP A C 1
ATOM 8762 O O . ASP A 1 1147 ? -42.767 8.002 15.294 1.00 87.94 1147 ASP A O 1
ATOM 8766 N N . ASN A 1 1148 ? -41.348 8.382 16.985 1.00 89.00 1148 ASN A N 1
ATOM 8767 C CA . ASN A 1 1148 ? -41.801 9.751 17.231 1.00 89.00 1148 ASN A CA 1
ATOM 8768 C C . ASN A 1 1148 ? -41.597 10.683 16.024 1.00 89.00 1148 ASN A C 1
ATOM 8770 O O . ASN A 1 1148 ? -42.414 11.581 15.822 1.00 89.00 1148 ASN A O 1
ATOM 8774 N N . CYS A 1 1149 ? -40.567 10.452 15.199 1.00 89.19 1149 CYS A N 1
ATOM 8775 C CA . CYS A 1 1149 ? -40.377 11.171 13.936 1.00 89.19 1149 CYS A CA 1
ATOM 8776 C C . CYS A 1 1149 ? -41.456 10.855 12.887 1.00 89.19 1149 CYS A C 1
ATOM 8778 O O . CYS A 1 1149 ? -41.726 11.708 12.050 1.00 89.19 1149 CYS A O 1
ATOM 8780 N N . LYS A 1 1150 ? -42.105 9.679 12.922 1.00 90.44 1150 LYS A N 1
ATOM 8781 C CA . LYS A 1 1150 ? -43.176 9.329 11.961 1.00 90.44 1150 LYS A CA 1
ATOM 8782 C C . LYS A 1 1150 ? -44.426 10.194 12.132 1.00 90.44 1150 LYS A C 1
ATOM 8784 O O . LYS A 1 1150 ? -45.192 10.325 11.187 1.00 90.44 1150 LYS A O 1
ATOM 8789 N N . VAL A 1 1151 ? -44.637 10.766 13.319 1.00 92.75 1151 VAL A N 1
ATOM 8790 C CA . VAL A 1 1151 ? -45.758 11.677 13.627 1.00 92.75 1151 VAL A CA 1
ATOM 8791 C C . VAL A 1 1151 ? -45.607 13.024 12.911 1.00 92.75 1151 VAL A C 1
ATOM 8793 O O . VAL A 1 1151 ? -46.589 13.712 12.644 1.00 92.75 1151 VAL A O 1
ATOM 8796 N N . LEU A 1 1152 ? -44.373 13.411 12.590 1.00 94.19 1152 LEU A N 1
ATOM 8797 C CA . LEU A 1 1152 ? -44.071 14.719 12.030 1.00 94.19 1152 LEU A CA 1
ATOM 8798 C C . LEU A 1 1152 ? -44.273 14.776 10.518 1.00 94.19 1152 LEU A C 1
ATOM 8800 O O . LEU A 1 1152 ? -44.023 13.805 9.802 1.00 94.19 1152 LEU A O 1
ATOM 8804 N N . THR A 1 1153 ? -44.634 15.963 10.037 1.00 93.38 1153 THR A N 1
ATOM 8805 C CA . THR A 1 1153 ? -44.467 16.359 8.635 1.00 93.38 1153 THR A CA 1
ATOM 8806 C C . THR A 1 1153 ? -42.984 16.292 8.225 1.00 93.38 1153 THR A C 1
ATOM 8808 O O . THR A 1 1153 ? -42.084 16.178 9.062 1.00 93.38 1153 THR A O 1
ATOM 8811 N N . GLU A 1 1154 ? -42.689 16.358 6.923 1.00 88.19 1154 GLU A N 1
ATOM 8812 C CA . GLU A 1 1154 ? -41.321 16.214 6.386 1.00 88.19 1154 GLU A CA 1
ATOM 8813 C C . GLU A 1 1154 ? -40.311 17.222 6.972 1.00 88.19 1154 GLU A C 1
ATOM 8815 O O . GLU A 1 1154 ? -39.126 16.909 7.116 1.00 88.19 1154 GLU A O 1
ATOM 8820 N N . HIS A 1 1155 ? -40.789 18.407 7.363 1.00 88.00 1155 HIS A N 1
ATOM 8821 C CA . HIS A 1 1155 ? -40.000 19.488 7.965 1.00 88.00 1155 HIS A CA 1
ATOM 8822 C C . HIS A 1 1155 ? -40.375 19.774 9.430 1.00 88.00 1155 HIS A C 1
ATOM 8824 O O . HIS A 1 1155 ? -39.940 20.778 9.994 1.00 88.00 1155 HIS A O 1
ATOM 8830 N N . GLY A 1 1156 ? -41.171 18.902 10.055 1.00 92.56 1156 GLY A N 1
ATOM 8831 C CA . GLY A 1 1156 ? -41.618 19.077 11.433 1.00 92.56 1156 GLY A CA 1
ATOM 8832 C C . GLY A 1 1156 ? -40.478 19.009 12.457 1.00 92.56 1156 GLY A C 1
ATOM 8833 O O . GLY A 1 1156 ? -39.388 18.489 12.189 1.00 92.56 1156 GLY A O 1
ATOM 8834 N N . THR A 1 1157 ? -40.735 19.523 13.661 1.00 95.12 1157 THR A N 1
ATOM 8835 C CA . THR A 1 1157 ? -39.757 19.596 14.757 1.00 95.12 1157 THR A CA 1
ATOM 8836 C C . THR A 1 1157 ? -40.086 18.605 15.877 1.00 95.12 1157 THR A C 1
ATOM 8838 O O . THR A 1 1157 ? -41.147 18.680 16.496 1.00 95.12 1157 THR A O 1
ATOM 8841 N N . TYR A 1 1158 ? -39.160 17.691 16.184 1.00 93.94 1158 TYR A N 1
ATOM 8842 C CA . TYR A 1 1158 ? -39.244 16.808 17.353 1.00 93.94 1158 TYR A CA 1
ATOM 8843 C C . TYR A 1 1158 ? -38.457 17.418 18.510 1.00 93.94 1158 TYR A C 1
ATOM 8845 O O . TYR A 1 1158 ? -37.236 17.552 18.416 1.00 93.94 1158 TYR A O 1
ATOM 8853 N N . VAL A 1 1159 ? -39.132 17.733 19.614 1.00 93.56 1159 VAL A N 1
ATOM 8854 C CA . VAL A 1 1159 ? -38.504 18.229 20.844 1.00 93.56 1159 VAL A CA 1
ATOM 8855 C C . VAL A 1 1159 ? -38.644 17.168 21.930 1.00 93.56 1159 VAL A C 1
ATOM 8857 O O . VAL A 1 1159 ? -39.745 16.881 22.386 1.00 93.56 1159 VAL A O 1
ATOM 8860 N N . THR A 1 1160 ? -37.535 16.583 22.382 1.00 89.62 1160 THR A N 1
ATOM 8861 C CA . THR A 1 1160 ? -37.542 15.637 23.514 1.00 89.62 1160 THR A CA 1
ATOM 8862 C C . THR A 1 1160 ? -36.996 16.301 24.772 1.00 89.62 1160 THR A C 1
ATOM 8864 O O . THR A 1 1160 ? -35.845 16.737 24.793 1.00 89.62 1160 THR A O 1
ATOM 8867 N N . ALA A 1 1161 ? -37.808 16.333 25.830 1.00 82.62 1161 ALA A N 1
ATOM 8868 C CA . ALA A 1 1161 ? -37.501 17.003 27.099 1.00 82.62 1161 ALA A CA 1
ATOM 8869 C C . ALA A 1 1161 ? -37.853 16.147 28.337 1.00 82.62 1161 ALA A C 1
ATOM 8871 O O . ALA A 1 1161 ? -38.001 16.660 29.445 1.00 82.62 1161 ALA A O 1
ATOM 8872 N N . GLY A 1 1162 ? -37.989 14.828 28.168 1.00 74.31 1162 GLY A N 1
ATOM 8873 C CA . GLY A 1 1162 ? -38.257 13.904 29.271 1.00 74.31 1162 GLY A CA 1
ATOM 8874 C C . GLY A 1 1162 ? -37.960 12.437 28.949 1.00 74.31 1162 GLY A C 1
ATOM 8875 O O . GLY A 1 1162 ? -37.111 12.130 28.112 1.00 74.31 1162 GLY A O 1
ATOM 8876 N N . GLY A 1 1163 ? -38.656 11.524 29.628 1.00 72.94 1163 GLY A N 1
ATOM 8877 C CA . GLY A 1 1163 ? -38.424 10.073 29.605 1.00 72.94 1163 GLY A CA 1
ATOM 8878 C C . GLY A 1 1163 ? -37.575 9.529 30.771 1.00 72.94 1163 GLY A C 1
ATOM 8879 O O . GLY A 1 1163 ? -37.119 10.293 31.626 1.00 72.94 1163 GLY A O 1
ATOM 8880 N N . PRO A 1 1164 ? -37.373 8.198 30.852 1.00 66.25 1164 PRO A N 1
ATOM 8881 C CA . PRO A 1 1164 ? -36.660 7.568 31.967 1.00 66.25 1164 PRO A CA 1
ATOM 8882 C C . PRO A 1 1164 ? -35.174 7.982 32.017 1.00 66.25 1164 PRO A C 1
ATOM 8884 O O . PRO A 1 1164 ? -34.487 7.812 31.002 1.00 66.25 1164 PRO A O 1
ATOM 8887 N N . PRO A 1 1165 ? -34.632 8.448 33.167 1.00 60.34 1165 PRO A N 1
ATOM 8888 C CA . PRO A 1 1165 ? -33.239 8.908 33.281 1.00 60.34 1165 PRO A CA 1
ATOM 8889 C C . PRO A 1 1165 ? -32.196 7.873 32.836 1.00 60.34 1165 PRO A C 1
ATOM 8891 O O . PRO A 1 1165 ? -31.176 8.220 32.245 1.00 60.34 1165 PRO A O 1
ATOM 8894 N N . GLU A 1 1166 ? -32.485 6.592 33.063 1.00 58.12 1166 GLU A N 1
ATOM 8895 C CA . GLU A 1 1166 ? -31.668 5.441 32.657 1.00 58.12 1166 GLU A CA 1
ATOM 8896 C C . GLU A 1 1166 ? -31.467 5.364 31.134 1.00 58.12 1166 GLU A C 1
ATOM 8898 O O . GLU A 1 1166 ? -30.398 4.988 30.655 1.00 58.12 1166 GLU A O 1
ATOM 8903 N N . THR A 1 1167 ? -32.470 5.784 30.356 1.00 66.38 1167 THR A N 1
ATOM 8904 C CA . THR A 1 1167 ? -32.441 5.731 28.885 1.00 66.38 1167 THR A CA 1
ATOM 8905 C C . THR A 1 1167 ? -31.768 6.944 28.243 1.00 66.38 1167 THR A C 1
ATOM 8907 O O . THR A 1 1167 ? -31.512 6.922 27.039 1.00 66.38 1167 THR A O 1
ATOM 8910 N N . PHE A 1 1168 ? -31.445 7.992 29.014 1.00 65.62 1168 PHE A N 1
ATOM 8911 C CA . PHE A 1 1168 ? -30.979 9.284 28.495 1.00 65.62 1168 PHE A CA 1
ATOM 8912 C C . PHE A 1 1168 ? -29.770 9.157 27.555 1.00 65.62 1168 PHE A C 1
ATOM 8914 O O . PHE A 1 1168 ? -29.785 9.705 26.455 1.00 65.62 1168 PHE A O 1
ATOM 8921 N N . MET A 1 1169 ? -28.755 8.370 27.931 1.00 62.88 1169 MET A N 1
ATOM 8922 C CA . MET A 1 1169 ? -27.563 8.158 27.093 1.00 62.88 1169 MET A CA 1
ATOM 8923 C C . MET A 1 1169 ? -27.863 7.366 25.814 1.00 62.88 1169 MET A C 1
ATOM 8925 O O . MET A 1 1169 ? -27.327 7.692 24.756 1.00 62.88 1169 MET A O 1
ATOM 8929 N N . GLY A 1 1170 ? -28.741 6.361 25.883 1.00 65.88 1170 GLY A N 1
ATOM 8930 C CA . GLY A 1 1170 ? -29.171 5.597 24.708 1.00 65.88 1170 GLY A CA 1
ATOM 8931 C C . GLY A 1 1170 ? -29.986 6.454 23.736 1.00 65.88 1170 GLY A C 1
ATOM 8932 O O . GLY A 1 1170 ? -29.754 6.415 22.529 1.00 65.88 1170 GLY A O 1
ATOM 8933 N N . ARG A 1 1171 ? -30.879 7.302 24.264 1.00 69.75 1171 ARG A N 1
ATOM 8934 C CA . ARG A 1 1171 ? -31.646 8.278 23.477 1.00 69.75 1171 ARG A CA 1
ATOM 8935 C C . ARG A 1 1171 ? -30.736 9.349 22.870 1.00 69.75 1171 ARG A C 1
ATOM 8937 O O . ARG A 1 1171 ? -30.898 9.644 21.694 1.00 69.75 1171 ARG A O 1
ATOM 8944 N N . MET A 1 1172 ? -29.731 9.847 23.595 1.00 70.69 1172 MET A N 1
ATOM 8945 C CA . MET A 1 1172 ? -28.714 10.771 23.065 1.00 70.69 1172 MET A CA 1
ATOM 8946 C C . MET A 1 1172 ? -27.902 10.149 21.916 1.00 70.69 1172 MET A C 1
ATOM 8948 O O . MET A 1 1172 ? -27.736 10.767 20.867 1.00 70.69 1172 MET A O 1
ATOM 8952 N N . ALA A 1 1173 ? -27.422 8.912 22.079 1.00 71.12 1173 ALA A N 1
ATOM 8953 C CA . ALA A 1 1173 ? -26.686 8.210 21.028 1.00 71.12 1173 ALA A CA 1
ATOM 8954 C C . ALA A 1 1173 ? -27.564 7.965 19.788 1.00 71.12 1173 ALA A C 1
ATOM 8956 O O . ALA A 1 1173 ? -27.130 8.206 18.663 1.00 71.12 1173 ALA A O 1
ATOM 8957 N N . CYS A 1 1174 ? -28.820 7.557 19.990 1.00 74.19 1174 CYS A N 1
ATOM 8958 C CA . CYS A 1 1174 ? -29.799 7.367 18.921 1.00 74.19 1174 CYS A CA 1
ATOM 8959 C C . CYS A 1 1174 ? -30.149 8.689 18.210 1.00 74.19 1174 CYS A C 1
ATOM 8961 O O . CYS A 1 1174 ? -30.214 8.719 16.986 1.00 74.19 1174 CYS A O 1
ATOM 8963 N N . PHE A 1 1175 ? -30.290 9.793 18.949 1.00 77.50 1175 PHE A N 1
ATOM 8964 C CA . PHE A 1 1175 ? -30.500 11.144 18.418 1.00 77.50 1175 PHE A CA 1
ATOM 8965 C C . PHE A 1 1175 ? -29.344 11.579 17.505 1.00 77.50 1175 PHE A C 1
ATOM 8967 O O . PHE A 1 1175 ? -29.576 11.994 16.371 1.00 77.50 1175 PHE A O 1
ATOM 8974 N N . LEU A 1 1176 ? -28.096 11.431 17.965 1.00 75.00 1176 LEU A N 1
ATOM 8975 C CA . LEU A 1 1176 ? -26.904 11.763 17.175 1.00 75.00 1176 LEU A CA 1
ATOM 8976 C C . LEU A 1 1176 ? -26.761 10.867 15.936 1.00 75.00 1176 LEU A C 1
ATOM 8978 O O . LEU A 1 1176 ? -26.391 11.361 14.874 1.00 75.00 1176 LEU A O 1
ATOM 8982 N N . ALA A 1 1177 ? -27.085 9.577 16.059 1.00 77.75 1177 ALA A N 1
ATOM 8983 C CA . ALA A 1 1177 ? -27.023 8.622 14.956 1.00 77.75 1177 ALA A CA 1
ATOM 8984 C C . ALA A 1 1177 ? -28.133 8.823 13.911 1.00 77.75 1177 ALA A C 1
ATOM 8986 O O . ALA A 1 1177 ? -27.877 8.608 12.733 1.00 77.75 1177 ALA A O 1
ATOM 8987 N N . LEU A 1 1178 ? -29.344 9.231 14.312 1.00 79.56 1178 LEU A N 1
ATOM 8988 C CA . LEU A 1 1178 ? -30.475 9.468 13.402 1.00 79.56 1178 LEU A CA 1
ATOM 8989 C C . LEU A 1 1178 ? -30.399 10.817 12.682 1.00 79.56 1178 LEU A C 1
ATOM 8991 O O . LEU A 1 1178 ? -30.883 10.913 11.559 1.00 79.56 1178 LEU A O 1
ATOM 8995 N N . LYS A 1 1179 ? -29.786 11.840 13.292 1.00 76.75 1179 LYS A N 1
ATOM 8996 C CA . LYS A 1 1179 ? -29.728 13.213 12.760 1.00 76.75 1179 LYS A CA 1
ATOM 8997 C C . LYS A 1 1179 ? -29.305 13.347 11.278 1.00 76.75 1179 LYS A C 1
ATOM 8999 O O . LYS A 1 1179 ? -29.913 14.174 10.609 1.00 76.75 1179 LYS A O 1
ATOM 9004 N N . PRO A 1 1180 ? -28.323 12.600 10.728 1.00 76.06 1180 PRO A N 1
ATOM 9005 C CA . PRO A 1 1180 ? -27.985 12.680 9.299 1.00 76.06 1180 PRO A CA 1
ATOM 9006 C C . PRO A 1 1180 ? -28.926 11.893 8.363 1.00 76.06 1180 PRO A C 1
ATOM 9008 O O . PRO A 1 1180 ? -28.765 11.982 7.151 1.00 76.06 1180 PRO A O 1
ATOM 9011 N N . PHE A 1 1181 ? -29.880 11.116 8.891 1.00 78.31 1181 PHE A N 1
ATOM 9012 C CA . PHE A 1 1181 ? -30.777 10.240 8.118 1.00 78.31 1181 PHE A CA 1
ATOM 9013 C C . PHE A 1 1181 ? -32.259 10.652 8.180 1.00 78.31 1181 PHE A C 1
ATOM 9015 O O . PHE A 1 1181 ? -33.118 9.893 7.731 1.00 78.31 1181 PHE A O 1
ATOM 9022 N N . VAL A 1 1182 ? -32.578 11.817 8.754 1.00 81.19 1182 VAL A N 1
ATOM 9023 C CA . VAL A 1 1182 ? -33.945 12.358 8.837 1.00 81.19 1182 VAL A CA 1
ATOM 9024 C C . VAL A 1 1182 ? -33.967 13.820 8.390 1.00 81.19 1182 VAL A C 1
ATOM 9026 O O . VAL A 1 1182 ? -33.027 14.563 8.665 1.00 81.19 1182 VAL A O 1
ATOM 9029 N N . SER A 1 1183 ? -35.032 14.234 7.702 1.00 83.31 1183 SER A N 1
ATOM 9030 C CA . SER A 1 1183 ? -35.241 15.621 7.255 1.00 83.31 1183 SER A CA 1
ATOM 9031 C C . SER A 1 1183 ? -35.817 16.520 8.357 1.00 83.31 1183 SER A C 1
ATOM 9033 O O . SER A 1 1183 ? -35.668 17.739 8.305 1.00 83.31 1183 SER A O 1
ATOM 9035 N N . GLN A 1 1184 ? -36.461 15.918 9.361 1.00 89.94 1184 GLN A N 1
ATOM 9036 C CA . GLN A 1 1184 ? -37.075 16.603 10.496 1.00 89.94 1184 GLN A CA 1
ATOM 9037 C C . GLN A 1 1184 ? -36.038 17.261 11.414 1.00 89.94 1184 GLN A C 1
ATOM 9039 O O . GLN A 1 1184 ? -34.961 16.716 11.683 1.00 89.94 1184 GLN A O 1
ATOM 9044 N N . ARG A 1 1185 ? -36.399 18.407 12.000 1.00 91.75 1185 ARG A N 1
ATOM 9045 C CA . ARG A 1 1185 ? -35.561 19.090 12.991 1.00 91.75 1185 ARG A CA 1
ATOM 9046 C C . ARG A 1 1185 ? -35.650 18.358 14.332 1.00 91.75 1185 ARG A C 1
ATOM 9048 O O . ARG A 1 1185 ? -36.649 18.455 15.037 1.00 91.75 1185 ARG A O 1
ATOM 9055 N N . LEU A 1 1186 ? -34.587 17.657 14.720 1.00 91.19 1186 LEU A N 1
ATOM 9056 C CA . LEU A 1 1186 ? -34.486 17.047 16.050 1.00 91.19 1186 LEU A CA 1
ATOM 9057 C C . LEU A 1 1186 ? -33.866 18.032 17.055 1.00 91.19 1186 LEU A C 1
ATOM 9059 O O . LEU A 1 1186 ? -32.770 18.550 16.819 1.00 91.19 1186 LEU A O 1
ATOM 9063 N N . VAL A 1 1187 ? -34.530 18.250 18.193 1.00 90.25 1187 VAL A N 1
ATOM 9064 C CA . VAL A 1 1187 ? -34.073 19.117 19.290 1.00 90.25 1187 VAL A CA 1
ATOM 9065 C C . VAL A 1 1187 ? -34.112 18.371 20.626 1.00 90.25 1187 VAL A C 1
ATOM 9067 O O . VAL A 1 1187 ? -35.086 17.702 20.975 1.00 90.25 1187 VAL A O 1
ATOM 9070 N N . LEU A 1 1188 ? -33.028 18.495 21.391 1.00 86.81 1188 LEU A N 1
ATOM 9071 C CA . LEU A 1 1188 ? -32.957 18.050 22.778 1.00 86.81 1188 LEU A CA 1
ATOM 9072 C C . LEU A 1 1188 ? -33.302 19.246 23.673 1.00 86.81 1188 LEU A C 1
ATOM 9074 O O . LEU A 1 1188 ? -32.480 20.151 23.826 1.00 86.81 1188 LEU A O 1
ATOM 9078 N N . GLY A 1 1189 ? -34.506 19.247 24.242 1.00 82.56 1189 GLY A N 1
ATOM 9079 C CA . GLY A 1 1189 ? -35.046 20.339 25.053 1.00 82.56 1189 GLY A CA 1
ATOM 9080 C C . GLY A 1 1189 ? -34.420 20.396 26.445 1.00 82.56 1189 GLY A C 1
ATOM 9081 O O . GLY A 1 1189 ? -35.061 20.049 27.434 1.00 82.56 1189 GLY A O 1
ATOM 9082 N N . MET A 1 1190 ? -33.147 20.789 26.527 1.00 82.62 1190 MET A N 1
ATOM 9083 C CA . MET A 1 1190 ? -32.488 21.084 27.799 1.00 82.62 1190 MET A CA 1
ATOM 9084 C C . MET A 1 1190 ? -32.822 22.515 28.217 1.00 82.62 1190 MET A C 1
ATOM 9086 O O . MET A 1 1190 ? -32.442 23.464 27.528 1.00 82.62 1190 MET A O 1
ATOM 9090 N N . LEU A 1 1191 ? -33.520 22.656 29.346 1.00 86.69 1191 LEU A N 1
ATOM 9091 C CA . LEU A 1 1191 ? -33.872 23.953 29.918 1.00 86.69 1191 LEU A CA 1
ATOM 9092 C C . LEU A 1 1191 ? -32.617 24.805 30.176 1.00 86.69 1191 LEU A C 1
ATOM 9094 O O . LEU A 1 1191 ? -31.649 24.336 30.779 1.00 86.69 1191 LEU A O 1
ATOM 9098 N N . LYS A 1 1192 ? -32.680 26.072 29.767 1.00 89.25 1192 LYS A N 1
ATOM 9099 C CA . LYS A 1 1192 ? -31.746 27.148 30.111 1.00 89.25 1192 LYS A CA 1
ATOM 9100 C C . LYS A 1 1192 ? -32.489 28.154 31.005 1.00 89.25 1192 LYS A C 1
ATOM 9102 O O . LYS A 1 1192 ? -33.148 29.043 30.469 1.00 89.25 1192 LYS A O 1
ATOM 9107 N N . PRO A 1 1193 ? -32.439 28.003 32.342 1.00 88.12 1193 PRO A N 1
ATOM 9108 C CA . PRO A 1 1193 ? -33.156 28.885 33.262 1.00 88.12 1193 PRO A CA 1
ATOM 9109 C C . PRO A 1 1193 ? -32.754 30.352 33.051 1.00 88.12 1193 PRO A C 1
ATOM 9111 O O . PRO A 1 1193 ? -31.569 30.642 32.867 1.00 88.12 1193 PRO A O 1
ATOM 9114 N N . SER A 1 1194 ? -33.722 31.274 33.036 1.00 92.25 1194 SER A N 1
ATOM 9115 C CA . SER A 1 1194 ? -33.441 32.709 32.897 1.00 92.25 1194 SER A CA 1
ATOM 9116 C C . SER A 1 1194 ? -34.555 33.597 33.456 1.00 92.25 1194 SER A C 1
ATOM 9118 O O . SER A 1 1194 ? -35.725 33.216 33.472 1.00 92.25 1194 SER A O 1
ATOM 9120 N N . GLN A 1 1195 ? -34.200 34.823 33.858 1.00 93.38 1195 GLN A N 1
ATOM 9121 C CA . GLN A 1 1195 ? -35.168 35.828 34.325 1.00 93.38 1195 GLN A CA 1
ATOM 9122 C C . GLN A 1 1195 ? -36.230 36.134 33.255 1.00 93.38 1195 GLN A C 1
ATOM 9124 O O . GLN A 1 1195 ? -37.412 36.142 33.568 1.00 93.38 1195 GLN A O 1
ATOM 9129 N N . ALA A 1 1196 ? -35.833 36.257 31.983 1.00 93.06 1196 ALA A N 1
ATOM 9130 C CA . ALA A 1 1196 ? -36.748 36.534 30.871 1.00 93.06 1196 ALA A CA 1
ATOM 9131 C C . ALA A 1 1196 ? -37.810 35.435 30.649 1.00 93.06 1196 ALA A C 1
ATOM 9133 O O . ALA A 1 1196 ? -38.940 35.731 30.262 1.00 93.06 1196 ALA A O 1
ATOM 9134 N N . LEU A 1 1197 ? -37.488 34.160 30.914 1.00 94.19 1197 LEU A N 1
ATOM 9135 C CA . LEU A 1 1197 ? -38.485 33.084 30.861 1.00 94.19 1197 LEU A CA 1
ATOM 9136 C C . LEU A 1 1197 ? -39.465 33.157 32.045 1.00 94.19 1197 LEU A C 1
ATOM 9138 O O . LEU A 1 1197 ? -40.653 32.912 31.847 1.00 94.19 1197 LEU A O 1
ATOM 9142 N N . LEU A 1 1198 ? -39.008 33.526 33.249 1.00 95.12 1198 LEU A N 1
ATOM 9143 C CA . LEU A 1 1198 ? -39.898 33.795 34.391 1.00 95.12 1198 LEU A CA 1
ATOM 9144 C C . LEU A 1 1198 ? -40.758 35.053 34.182 1.00 95.12 1198 LEU A C 1
ATOM 9146 O O . LEU A 1 1198 ? -41.907 35.087 34.614 1.00 95.12 1198 LEU A O 1
ATOM 9150 N N . GLU A 1 1199 ? -40.237 36.069 33.502 1.00 95.25 1199 GLU A N 1
ATOM 9151 C CA . GLU A 1 1199 ? -40.983 37.270 33.126 1.00 95.25 1199 GLU A CA 1
ATOM 9152 C C . GLU A 1 1199 ? -42.106 36.927 32.134 1.00 95.25 1199 GLU A C 1
ATOM 9154 O O . GLU A 1 1199 ? -43.276 37.139 32.449 1.00 95.25 1199 GLU A O 1
ATOM 9159 N N . SER A 1 1200 ? -41.789 36.241 31.026 1.00 95.06 1200 SER A N 1
ATOM 9160 C CA . SER A 1 1200 ? -42.798 35.732 30.076 1.00 95.06 1200 SER A CA 1
ATOM 9161 C C . SER A 1 1200 ? -43.856 34.835 30.745 1.00 95.06 1200 SER A C 1
ATOM 9163 O O . SER A 1 1200 ? -45.032 34.871 30.388 1.00 95.06 1200 SER A O 1
ATOM 9165 N N . LEU A 1 1201 ? -43.463 33.999 31.714 1.00 95.19 1201 LEU A N 1
ATOM 9166 C CA . LEU A 1 1201 ? -44.405 33.152 32.456 1.00 95.19 1201 LEU A CA 1
ATOM 9167 C C . LEU A 1 1201 ? -45.301 33.948 33.406 1.00 95.19 1201 LEU A C 1
ATOM 9169 O O . LEU A 1 1201 ? -46.458 33.567 33.588 1.00 95.19 1201 LEU A O 1
ATOM 9173 N N . LYS A 1 1202 ? -44.793 35.038 33.992 1.00 95.00 1202 LYS A N 1
ATOM 9174 C CA . LYS A 1 1202 ? -45.591 35.958 34.807 1.00 95.00 1202 LYS A CA 1
ATOM 9175 C C . LYS A 1 1202 ? -46.656 36.633 33.953 1.00 95.00 1202 LYS A C 1
ATOM 9177 O O . LYS A 1 1202 ? -47.822 36.596 34.329 1.00 95.00 1202 LYS A O 1
ATOM 9182 N N . GLU A 1 1203 ? -46.276 37.162 32.793 1.00 95.19 1203 GLU A N 1
ATOM 9183 C CA . GLU A 1 1203 ? -47.204 37.781 31.839 1.00 95.19 1203 GLU A CA 1
ATOM 9184 C C . GLU A 1 1203 ? -48.304 36.802 31.399 1.00 95.19 1203 GLU A C 1
ATOM 9186 O O . GLU A 1 1203 ? -49.488 37.126 31.469 1.00 95.19 1203 GLU A O 1
ATOM 9191 N N . LEU A 1 1204 ? -47.936 35.571 31.022 1.00 95.00 1204 LEU A N 1
ATOM 9192 C CA . LEU A 1 1204 ? -48.894 34.528 30.632 1.00 95.00 1204 LEU A CA 1
ATOM 9193 C C . LEU A 1 1204 ? -49.826 34.098 31.777 1.00 95.00 1204 LEU A C 1
ATOM 9195 O O . LEU A 1 1204 ? -50.986 33.761 31.526 1.00 95.00 1204 LEU A O 1
ATOM 9199 N N . ALA A 1 1205 ? -49.346 34.094 33.023 1.00 94.50 1205 ALA A N 1
ATOM 9200 C CA . ALA A 1 1205 ? -50.169 33.783 34.188 1.00 94.50 1205 ALA A CA 1
ATOM 9201 C C . ALA A 1 1205 ? -51.125 34.929 34.545 1.00 94.50 1205 ALA A C 1
ATOM 9203 O O . ALA A 1 1205 ? -52.309 34.683 34.778 1.00 94.50 1205 ALA A O 1
ATOM 9204 N N . GLU A 1 1206 ? -50.655 36.178 34.541 1.00 94.50 1206 GLU A N 1
ATOM 9205 C CA . GLU A 1 1206 ? -51.470 37.362 34.848 1.00 94.50 1206 GLU A CA 1
ATOM 9206 C C . GLU A 1 1206 ? -52.508 37.657 33.756 1.00 94.50 1206 GLU A C 1
ATOM 9208 O O . GLU A 1 1206 ? -53.634 38.034 34.075 1.00 94.50 1206 GLU A O 1
ATOM 9213 N N . ALA A 1 1207 ? -52.198 37.361 32.489 1.00 92.25 1207 ALA A N 1
ATOM 9214 C CA . ALA A 1 1207 ? -53.163 37.355 31.386 1.00 92.25 1207 ALA A CA 1
ATOM 9215 C C . ALA A 1 1207 ? -54.188 36.197 31.457 1.00 92.25 1207 ALA A C 1
ATOM 9217 O O . ALA A 1 1207 ? -55.097 36.120 30.631 1.00 92.25 1207 ALA A O 1
ATOM 9218 N N . GLY A 1 1208 ? -54.049 35.270 32.413 1.00 91.12 1208 GLY A N 1
ATOM 9219 C CA . GLY A 1 1208 ? -54.945 34.121 32.586 1.00 91.12 1208 GLY A CA 1
ATOM 9220 C C . GLY A 1 1208 ? -54.766 33.002 31.553 1.00 91.12 1208 GLY A C 1
ATOM 9221 O O . GLY A 1 1208 ? -55.555 32.059 31.540 1.00 91.12 1208 GLY A O 1
ATOM 9222 N N . HIS A 1 1209 ? -53.737 33.071 30.703 1.00 91.88 1209 HIS A N 1
ATOM 9223 C CA . HIS A 1 1209 ? -53.435 32.052 29.694 1.00 91.88 1209 HIS A CA 1
ATOM 9224 C C . HIS A 1 1209 ? -52.788 30.791 30.277 1.00 91.88 1209 HIS A C 1
ATOM 9226 O O . HIS A 1 1209 ? -52.874 29.724 29.671 1.00 91.88 1209 HIS A O 1
ATOM 9232 N N . VAL A 1 1210 ? -52.131 30.902 31.434 1.00 93.06 1210 VAL A N 1
ATOM 9233 C CA . VAL A 1 1210 ? -51.464 29.785 32.109 1.00 93.06 1210 VAL A CA 1
ATOM 9234 C C . VAL A 1 1210 ? -51.860 29.737 33.579 1.00 93.06 1210 VAL A C 1
ATOM 9236 O O . VAL A 1 1210 ? -51.528 30.633 34.351 1.00 93.06 1210 VAL A O 1
ATOM 9239 N N . ARG A 1 1211 ? -52.495 28.638 33.997 1.00 90.31 1211 ARG A N 1
ATOM 9240 C CA . ARG A 1 1211 ? -52.764 28.336 35.404 1.00 90.31 1211 ARG A CA 1
ATOM 9241 C C . ARG A 1 1211 ? -52.050 27.052 35.853 1.00 90.31 1211 ARG A C 1
ATOM 9243 O O . ARG A 1 1211 ? -52.192 26.010 35.204 1.00 90.31 1211 ARG A O 1
ATOM 9250 N N . PRO A 1 1212 ? -51.312 27.076 36.977 1.00 90.81 1212 PRO A N 1
ATOM 9251 C CA . PRO A 1 1212 ? -50.777 25.871 37.601 1.00 90.81 1212 PRO A CA 1
ATOM 9252 C C . PRO A 1 1212 ? -51.843 24.847 38.011 1.00 90.81 1212 PRO A C 1
ATOM 9254 O O . PRO A 1 1212 ? -52.899 25.201 38.534 1.00 90.81 1212 PRO A O 1
ATOM 9257 N N . ARG A 1 1213 ? -51.533 23.554 37.848 1.00 89.12 1213 ARG A N 1
ATOM 9258 C CA . ARG A 1 1213 ? -52.351 22.435 38.348 1.00 89.12 1213 ARG A CA 1
ATOM 9259 C C . ARG A 1 1213 ? -51.641 21.755 39.518 1.00 89.12 1213 ARG A C 1
ATOM 9261 O O . ARG A 1 1213 ? -50.795 20.884 39.309 1.00 89.12 1213 ARG A O 1
ATOM 9268 N N . VAL A 1 1214 ? -51.998 22.143 40.740 1.00 89.81 1214 VAL A N 1
ATOM 9269 C CA . VAL A 1 1214 ? -51.525 21.489 41.970 1.00 89.81 1214 VAL A CA 1
ATOM 9270 C C . VAL A 1 1214 ? -52.357 20.228 42.225 1.00 89.81 1214 VAL A C 1
ATOM 9272 O O . VAL A 1 1214 ? -53.581 20.294 42.294 1.00 89.81 1214 VAL A O 1
ATOM 9275 N N . THR A 1 1215 ? -51.703 19.070 42.330 1.00 86.94 1215 THR A N 1
ATOM 9276 C CA . THR A 1 1215 ? -52.346 17.764 42.575 1.00 86.94 1215 THR A CA 1
ATOM 9277 C C . THR A 1 1215 ? -52.465 17.447 44.063 1.00 86.94 1215 THR A C 1
ATOM 9279 O O . THR A 1 1215 ? -53.434 16.830 44.492 1.00 86.94 1215 THR A O 1
ATOM 9282 N N . ALA A 1 1216 ? -51.441 17.817 44.833 1.00 88.62 1216 ALA A N 1
ATOM 9283 C CA . ALA A 1 1216 ? -51.318 17.544 46.257 1.00 88.62 1216 ALA A CA 1
ATOM 9284 C C . ALA A 1 1216 ? -50.375 18.567 46.900 1.00 88.62 1216 ALA A C 1
ATOM 9286 O O . ALA A 1 1216 ? -49.462 19.081 46.244 1.00 88.62 1216 ALA A O 1
ATOM 9287 N N . GLN A 1 1217 ? -50.593 18.820 48.186 1.00 91.81 1217 GLN A N 1
ATOM 9288 C CA . GLN A 1 1217 ? -49.834 19.753 49.006 1.00 91.81 1217 GLN A CA 1
ATOM 9289 C C . GLN A 1 1217 ? -49.425 19.043 50.300 1.00 91.81 1217 GLN A C 1
ATOM 9291 O O . GLN A 1 1217 ? -50.245 18.362 50.912 1.00 91.81 1217 GLN A O 1
ATOM 9296 N N . PHE A 1 1218 ? -48.162 19.190 50.692 1.00 91.44 1218 PHE A N 1
ATOM 9297 C CA . PHE A 1 1218 ? -47.587 18.626 51.917 1.00 91.44 1218 PHE A CA 1
ATOM 9298 C C . PHE A 1 1218 ? -46.852 19.721 52.692 1.00 91.44 1218 PHE A C 1
ATOM 9300 O O . PHE A 1 1218 ? -46.424 20.703 52.092 1.00 91.44 1218 PHE A O 1
ATOM 9307 N N . ASP A 1 1219 ? -46.639 19.544 53.992 1.00 90.44 1219 ASP A N 1
ATOM 9308 C CA . ASP A 1 1219 ? -45.734 20.410 54.758 1.00 90.44 1219 ASP A CA 1
ATOM 9309 C C . ASP A 1 1219 ? -44.274 19.971 54.584 1.00 90.44 1219 ASP A C 1
ATOM 9311 O O . ASP A 1 1219 ? -44.003 18.807 54.277 1.00 90.44 1219 ASP A O 1
ATOM 9315 N N . LEU A 1 1220 ? -43.314 20.862 54.852 1.00 88.06 1220 LEU A N 1
ATOM 9316 C CA . LEU A 1 1220 ? -41.878 20.559 54.763 1.00 88.06 1220 LEU A CA 1
ATOM 9317 C C . LEU A 1 1220 ? -41.458 19.324 55.590 1.00 88.06 1220 LEU A C 1
ATOM 9319 O O . LEU A 1 1220 ? -40.626 18.537 55.139 1.00 88.06 1220 LEU A O 1
ATOM 9323 N N . GLY A 1 1221 ? -42.083 19.092 56.752 1.00 84.62 1221 GLY A N 1
ATOM 9324 C CA . GLY A 1 1221 ? -41.878 17.879 57.563 1.00 84.62 1221 GLY A CA 1
ATOM 9325 C C . GLY A 1 1221 ? -42.296 16.576 56.865 1.00 84.62 1221 GLY A C 1
ATOM 9326 O O . GLY A 1 1221 ? -41.706 15.526 57.106 1.00 84.62 1221 GLY A O 1
ATOM 9327 N N . HIS A 1 1222 ? -43.250 16.658 55.937 1.00 87.06 1222 HIS A N 1
ATOM 9328 C CA . HIS A 1 1222 ? -43.782 15.550 55.142 1.00 87.06 1222 HIS A CA 1
ATOM 9329 C C . HIS A 1 1222 ? -43.226 15.534 53.704 1.00 87.06 1222 HIS A C 1
ATOM 9331 O O . HIS A 1 1222 ? -43.749 14.834 52.836 1.00 87.06 1222 HIS A O 1
ATOM 9337 N N . ALA A 1 1223 ? -42.124 16.243 53.425 1.00 86.06 1223 ALA A N 1
ATOM 9338 C CA . ALA A 1 1223 ? -41.490 16.257 52.102 1.00 86.06 1223 ALA A CA 1
ATOM 9339 C C . ALA A 1 1223 ? -41.152 14.846 51.574 1.00 86.06 1223 ALA A C 1
ATOM 9341 O O . ALA A 1 1223 ? -41.293 14.575 50.382 1.00 86.06 1223 ALA A O 1
ATOM 9342 N N . ALA A 1 1224 ? -40.769 13.909 52.449 1.00 84.81 1224 ALA A N 1
ATOM 9343 C CA . ALA A 1 1224 ? -40.535 12.518 52.059 1.00 84.81 1224 ALA A CA 1
ATOM 9344 C C . ALA A 1 1224 ? -41.806 11.823 51.526 1.00 84.81 1224 ALA A C 1
ATOM 9346 O O . ALA A 1 1224 ? -41.713 10.984 50.630 1.00 84.81 1224 ALA A O 1
ATOM 9347 N N . ASP A 1 1225 ? -42.991 12.188 52.023 1.00 85.31 1225 ASP A N 1
ATOM 9348 C CA . ASP A 1 1225 ? -44.279 11.661 51.558 1.00 85.31 1225 ASP A CA 1
ATOM 9349 C C . ASP A 1 1225 ? -44.611 12.202 50.159 1.00 85.31 1225 ASP A C 1
ATOM 9351 O O . ASP A 1 1225 ? -45.029 11.439 49.285 1.00 85.31 1225 ASP A O 1
ATOM 9355 N N . ALA A 1 1226 ? -44.315 13.484 49.908 1.00 86.94 1226 ALA A N 1
ATOM 9356 C CA . ALA A 1 1226 ? -44.430 14.107 48.588 1.00 86.94 1226 ALA A CA 1
ATOM 9357 C C . ALA A 1 1226 ? -43.571 13.380 47.534 1.00 86.94 1226 ALA A C 1
ATOM 9359 O O . ALA A 1 1226 ? -44.043 13.095 46.429 1.00 86.94 1226 ALA A O 1
ATOM 9360 N N . PHE A 1 1227 ? -42.337 12.997 47.888 1.00 85.06 1227 PHE A N 1
ATOM 9361 C CA . PHE A 1 1227 ? -41.487 12.172 47.022 1.00 85.06 1227 PHE A CA 1
ATOM 9362 C C . PHE A 1 1227 ? -42.016 10.738 46.852 1.00 85.06 1227 PHE A C 1
ATOM 9364 O O . PHE A 1 1227 ? -41.961 10.226 45.735 1.00 85.06 1227 PHE A O 1
ATOM 9371 N N . ARG A 1 1228 ? -42.598 10.100 47.884 1.00 84.31 1228 ARG A N 1
ATOM 9372 C CA . ARG A 1 1228 ? -43.248 8.775 47.731 1.00 84.31 1228 ARG A CA 1
ATOM 9373 C C . ARG A 1 1228 ? -44.447 8.818 46.787 1.00 84.31 1228 ARG A C 1
ATOM 9375 O O . ARG A 1 1228 ? -44.607 7.896 45.993 1.00 84.31 1228 ARG A O 1
ATOM 9382 N N . LEU A 1 1229 ? -45.268 9.868 46.841 1.00 83.50 1229 LEU A N 1
ATOM 9383 C CA . LEU A 1 1229 ? -46.374 10.051 45.896 1.00 83.50 1229 LEU A CA 1
ATOM 9384 C C . LEU A 1 1229 ? -45.847 10.264 44.467 1.00 83.50 1229 LEU A C 1
ATOM 9386 O O . LEU A 1 1229 ? -46.361 9.673 43.522 1.00 83.50 1229 LEU A O 1
ATOM 9390 N N . PHE A 1 1230 ? -44.775 11.045 44.303 1.00 83.44 1230 PHE A N 1
ATOM 9391 C CA . PHE A 1 1230 ? -44.137 11.261 43.002 1.00 83.44 1230 PHE A CA 1
ATOM 9392 C C . PHE A 1 1230 ? -43.477 9.990 42.425 1.00 83.44 1230 PHE A C 1
ATOM 9394 O O . PHE A 1 1230 ? -43.492 9.777 41.211 1.00 83.44 1230 PHE A O 1
ATOM 9401 N N . GLU A 1 1231 ? -42.935 9.112 43.277 1.00 75.56 1231 GLU A N 1
ATOM 9402 C CA . GLU A 1 1231 ? -42.361 7.811 42.896 1.00 75.56 1231 GLU A CA 1
ATOM 9403 C C . GLU A 1 1231 ? -43.390 6.809 42.345 1.00 75.56 1231 GLU A C 1
ATOM 9405 O O . GLU A 1 1231 ? -43.020 5.963 41.534 1.00 75.56 1231 GLU A O 1
ATOM 9410 N N . GLN A 1 1232 ? -44.671 6.915 42.718 1.00 75.06 1232 GLN A N 1
ATOM 9411 C CA . GLN A 1 1232 ? -45.745 6.054 42.187 1.00 75.06 1232 GLN A CA 1
ATOM 9412 C C . GLN A 1 1232 ? -46.045 6.319 40.696 1.00 75.06 1232 GLN A C 1
ATOM 9414 O O . GLN A 1 1232 ? -46.677 5.497 40.027 1.00 75.06 1232 GLN A O 1
ATOM 9419 N N . GLY A 1 1233 ? -45.567 7.445 40.154 1.00 70.94 1233 GLY A N 1
ATOM 9420 C CA . GLY A 1 1233 ? -45.837 7.875 38.785 1.00 70.94 1233 GLY A CA 1
ATOM 9421 C C . GLY A 1 1233 ? -47.273 8.373 38.581 1.00 70.94 1233 GLY A C 1
ATOM 9422 O O . GLY A 1 1233 ? -48.061 8.463 39.514 1.00 70.94 1233 GLY A O 1
ATOM 9423 N N . HIS A 1 1234 ? -47.611 8.727 37.338 1.00 70.50 1234 HIS A N 1
ATOM 9424 C CA . HIS A 1 1234 ? -48.966 9.129 36.911 1.00 70.50 1234 HIS A CA 1
ATOM 9425 C C . HIS A 1 1234 ? -49.608 10.335 37.644 1.00 70.50 1234 HIS A C 1
ATOM 9427 O O . HIS A 1 1234 ? -50.801 10.591 37.478 1.00 70.50 1234 HIS A O 1
ATOM 9433 N N . VAL A 1 1235 ? -48.825 11.116 38.397 1.00 79.06 1235 VAL A N 1
ATOM 9434 C CA . VAL A 1 1235 ? -49.267 12.347 39.077 1.00 79.06 1235 VAL A CA 1
ATOM 9435 C C . VAL A 1 1235 ? -49.806 13.377 38.070 1.00 79.06 1235 VAL A C 1
ATOM 9437 O O . VAL A 1 1235 ? -49.148 13.700 37.079 1.00 79.06 1235 VAL A O 1
ATOM 9440 N N . GLN A 1 1236 ? -51.005 13.905 38.339 1.00 82.94 1236 GLN A N 1
ATOM 9441 C CA . GLN A 1 1236 ? -51.740 14.807 37.443 1.00 82.94 1236 GLN A CA 1
ATOM 9442 C C . GLN A 1 1236 ? -51.395 16.288 37.671 1.00 82.94 1236 GLN A C 1
ATOM 9444 O O . GLN A 1 1236 ? -52.161 17.021 38.307 1.00 82.94 1236 GLN A O 1
ATOM 9449 N N . GLY A 1 1237 ? -50.258 16.739 37.148 1.00 86.25 1237 GLY A N 1
ATOM 9450 C CA . GLY A 1 1237 ? -49.738 18.090 37.372 1.00 86.25 1237 GLY A CA 1
ATOM 9451 C C . GLY A 1 1237 ? -48.566 18.093 38.354 1.00 86.25 1237 GLY A C 1
ATOM 9452 O O . GLY A 1 1237 ? -47.609 17.336 38.174 1.00 86.25 1237 GLY A O 1
ATOM 9453 N N . LYS A 1 1238 ? -48.604 18.979 39.354 1.00 91.94 1238 LYS A N 1
ATOM 9454 C CA . LYS A 1 1238 ? -47.476 19.280 40.251 1.00 91.94 1238 LYS A CA 1
ATOM 9455 C C . LYS A 1 1238 ? -47.810 19.028 41.724 1.00 91.94 1238 LYS A C 1
ATOM 9457 O O . LYS A 1 1238 ? -48.904 19.337 42.184 1.00 91.94 1238 LYS A O 1
ATOM 9462 N N . ILE A 1 1239 ? -46.835 18.510 42.472 1.00 92.44 1239 ILE A N 1
ATOM 9463 C CA . ILE A 1 1239 ? -46.901 18.375 43.935 1.00 92.44 1239 ILE A CA 1
ATOM 9464 C C . ILE A 1 1239 ? -46.155 19.550 44.561 1.00 92.44 1239 ILE A C 1
ATOM 9466 O O . ILE A 1 1239 ? -45.015 19.829 44.180 1.00 92.44 1239 ILE A O 1
ATOM 9470 N N . VAL A 1 1240 ? -46.803 20.214 45.514 1.00 93.38 1240 VAL A N 1
ATOM 9471 C CA . VAL A 1 1240 ? -46.269 21.355 46.263 1.00 93.38 1240 VAL A CA 1
ATOM 9472 C C . VAL A 1 1240 ? -45.885 20.906 47.667 1.00 93.38 1240 VAL A C 1
ATOM 9474 O O . VAL A 1 1240 ? -46.566 20.075 48.270 1.00 93.38 1240 VAL A O 1
ATOM 9477 N N . VAL A 1 1241 ? -44.812 21.481 48.197 1.00 93.19 1241 VAL A N 1
ATOM 9478 C CA . VAL A 1 1241 ? -44.470 21.396 49.614 1.00 93.19 1241 VAL A CA 1
ATOM 9479 C C . VAL A 1 1241 ? -44.449 22.810 50.180 1.00 93.19 1241 VAL A C 1
ATOM 9481 O O . VAL A 1 1241 ? -43.691 23.657 49.712 1.00 93.19 1241 VAL A O 1
ATOM 9484 N N . VAL A 1 1242 ? -45.323 23.083 51.143 1.00 92.69 1242 VAL A N 1
ATOM 9485 C CA . VAL A 1 1242 ? -45.407 24.372 51.828 1.00 92.69 1242 VAL A CA 1
ATOM 9486 C C . VAL A 1 1242 ? -44.470 24.373 53.025 1.00 92.69 1242 VAL A C 1
ATOM 9488 O O . VAL A 1 1242 ? -44.338 23.398 53.768 1.00 92.69 1242 VAL A O 1
ATOM 9491 N N . VAL A 1 1243 ? -43.789 25.497 53.172 1.00 84.62 1243 VAL A N 1
ATOM 9492 C CA . VAL A 1 1243 ? -42.933 25.814 54.303 1.00 84.62 1243 VAL A CA 1
ATOM 9493 C C . VAL A 1 1243 ? -43.784 26.675 55.233 1.00 84.62 1243 VAL A C 1
ATOM 9495 O O . VAL A 1 1243 ? -44.402 27.639 54.783 1.00 84.62 1243 VAL A O 1
ATOM 9498 N N . GLY A 1 1244 ? -43.901 26.266 56.497 1.00 69.50 1244 GLY A N 1
ATOM 9499 C CA . GLY A 1 1244 ? -44.787 26.919 57.463 1.00 69.50 1244 GLY A CA 1
ATOM 9500 C C . GLY A 1 1244 ? -44.438 28.398 57.711 1.00 69.50 1244 GLY A C 1
ATOM 9501 O O . GLY A 1 1244 ? -43.317 28.817 57.412 1.00 69.50 1244 GLY A O 1
ATOM 9502 N N . PRO A 1 1245 ? -45.397 29.189 58.232 1.00 44.91 1245 PRO A N 1
ATOM 9503 C CA . PRO A 1 1245 ? -45.215 30.617 58.501 1.00 44.91 1245 PRO A CA 1
ATOM 9504 C C . PRO A 1 1245 ? -44.133 30.914 59.547 1.00 44.91 1245 PRO A C 1
ATOM 9506 O O . PRO A 1 1245 ? -43.999 30.147 60.522 1.00 44.91 1245 PRO A O 1
#

Secondary structure (DSSP, 8-state):
------------PPPPPPPP----TTS-HHHHTT--------SS-B---HHHHHHTTEEEEEETTEEEEEETTTTEEEEGGGTTTTB--PPP---------------------PPPPP------PPPHHHHHHHHHHHHHHHHHHHHHHHHHHHHHHHHHH-SSTT--TT--IIIIIHHHHHHHHHHTTS--S--EE------B---TTSTT--EEE-TTHHHHHHHHHHT-HHHHHHHHHH--TTT-TTT--GGGS-HHHHTT-EETTEEHHHHHIIIIIHHHHHSHHHHHHHHHHH-----HHHHHHHHHHTT-----PPP-SSEE-EEEEEEEEE-TTS-EEEEEEEEE--EE-GGG---TTSB--HHHHHHHHH-TTSTTTT-B--TTSTTBTTSS--HHHHHHHT-SS---HHHHHHHHHHT--TBB-EEEEPPPPHHHHHHHHHHHHHHHHHHHH-HHHHHHHH-PPPEEEEPP--HHHHTTT-EE----TTSS--PPBSSSPBP---SS-SS---B-EEEE-HHHHHHHHHHHHHH-TTS---HHHHH-STT--TTHHHHHHHHHHHHHH-HHHHT---HHHHHHHHTTT-EEEEEEE-TT--EEEEEEE---S-TTS--EEEEEETTEEEEEEPPPPPPEEE---GGGS--HHHHHHHHHHHHHHHHHHHHHHHHHHHHHHTTT-S-HHHHTTHHHHHHHHHT-HHHHHHHHHHHHHHHHB---EEEEETTEEEEEPPP--HHHHHHHHHHHHHHHHHHHHHHHHHHHHHTTHHHHHHHHHHHHHHHHHHHHHHHSPPPPEEEEEEEEEEEETTTEEEEEEEEEE-B-HHHHHHHHHHHHHHHHHHHHHHHHHHHH--SSS------SS--BPPTTS-HHHHHHS---GGGEETTEEPPPHHHHHHTT--------S-GGGG------PPPPP-TTEEEEEEEEEE--HHHHHHHHT-STHHHHHTT-SSSPPTTPBP-SEEEEEEEEE-TT--S--TT-EEEEE--TTSSB-SSSSEEEEETTSEEEEPPTTS-HHHHTTHHHHHHHHHIIIIIIS---TT-EEEEETTTBTTHHHHHHHHHHTT-EEEEEE-GGGHHHHHHTT-SEEEETTTS-HHHHTTTTEEEEEESS--S-HHHHHHTEEEEEEEEE--S-GGGHHHHHHHHHHHGGG-SSEEEE------HHHHHHHHHHHHTTS----EEEEEEGGGHHHHHHHHHT----BEEEEEPP-

Organism: Aphanomyces astaci (NCBI:txid112090)

Sequence (1245 aa):
MHYSQCVRCERVEPNPVAPRPTATLLLPSSVEAFLDIPLQMKACSQTMDMMTCVLAGLFPLAKEGHTFLFDVKSWRFVPCEMIAHLIHVHSPMFTPVNATHADHTSTNAINNVDAVPDVVAHERGPTTKQRLRTFKVGVSVLYMIGTVATSMTFVQYANESIGNDFFWIGFNSSGTHTFLANWFTSHLLVQDDAANLLSLDFVDTMLYNQSGVVIPHPPMYATWVQQEIGYNLTKVIHGLRLLTADDSRSGSILRNVPWSSWQSTAIEPYDWLDAFEVAFASELRSTHSGRIFWASIQDHTSTIVEEARVWTNEGVEFFTTQWQNYKTIGITESFTVQNAVGAVYPLSLKASNGTYRLAYQTSMKLYWSLSMDLIYVVVNSSFGNGSSLLRQSPAFAYRNVTVSTAMQRTSMTLTTPYHSAVVSGILGPFGSIDAKIVPRPQALLAFYRQVVAATVAAIQDTNHTRSFLTNVPMQQWALKGYESWEAGALRVQGGDILCASGTPLPVGMMASFGITHGCLARASMLQIDSAALVFALTAWQSRHPSRPLNTTYVCSGRGTARDCAATLTQVAAGVRSTRSLQNLSSAAAHTNISALEIAQIQFVVSPQNVRRSVQVAFFPPSPRFRDVVKFEGDRGAMTSMSARYPTTSWQPQASEIPRNVVNFLRMGVVYVTSVLAFVAGLVIMYTALGRGHIEPRNVFHVNRVAGFVWIGRPLLFARSMVALGILSTSKACLVRHGHLNMIQMPQPDALHFVRAVLSSSEACWLVFVIQDLLTIATQDRAQRHASRASVFVWGMSALCSCLYPVAPTVTLEQHCNFDVVDVQLECHSGSIAIGSVHRFYLLVVFTVGSVVGSVLVQLGCNRTSKVSGPSLHHVKGGTTTSLFLCNRAKNLFRNQPFWTLDNVYYLDLASAVMNGSWSCGGATGKYASALSMKQIPVPVPTANDVLVKVAATSVNKGDQVILGGTPFMVRLATGHVFKPAPDTVIGSDFAGTVHAVGAAVTKFHVGDEVYGQVNFTTGRGSFAEFVCMSESDTLWLKPTNLTFAEAATMPCAGQTALQTVRDDGGVTAGSKVVINGASGGVGSFAVQIAKALGAHVTAVCSQTNAGAARQLGADDVVDYQSQDFVQKYQGQADVHVDYAGSRTIRDNCKVLTEHGTYVTAGGPPETFMGRMACFLALKPFVSQRLVLGMLKPSQALLESLKELAEAGHVRPRVTAQFDLGHAADAFRLFEQGHVQGKIVVVVGP

Radius of gyration: 49.31 Å; chains: 1; bounding box: 118×94×152 Å

Foldseek 3Di:
DDDDDDDDDDDDDDDDDDDDDDDDLLADPVLVVPPPDPDDDDPQEDEDAQVSCVVRQWHWDDDPHWIWIQRPQLRATDTVVVCVRYYDYDDDDDDDDDDDDDDDDDDDDDDDDDDDDDDDDDDDDDDPVRVVLVVLLVVLLVVLVVVLVLLVVVLVVLCQQCVFVQSAGPDFQQAPVLVVLLVLLVVVLQDDDKDFPLFLLDKDQDDGPDPPRWRWAFLCSLVQVLQVCQQPQLLVLVQLLLDALVQCLFDRDLLSYQVVRVQPDDDPPGRLVVLCCLAQVVVLVVDPVSVVVVVVSNDRDDDSVRVSVVCVVVVNRGDFDFDWQQKGFWEWEWAWAAFQQGDIAIFTSDTDFIDGRNVFGLCCQQAPGPSNVSCQQPPPQHPNDSAYCPPPDPRRSCPPHDPLRRCVSVVPHDDDDVLQVVCCVAFRGGNFKGKGFDHQDVLLSVLLNLLVVLLSVQCVPDPVLVVLLPPQDKWKDFAADPPCLLPDQKWWFDWASSEDTEDTHSFGFWFYDHNPHHNHTHTQMDIDDSSLLSQLLLLVCLVCVPDDDPQCVVQVGDGTDPCSSVSSVSSNVSCVVRPSSNPGHNPVVVVVLVVLQEWIWIWMQDPVRDTDIDIDGDDDSDPRFKTWIWIHGPRHIHTYIGGGDDTDIDGTDRVSRHHPVVVVLSVLSVVLSVQSSVLSVQLVVLCVLVVNPADSQLSVCLCLQLSCQRPHLPSLVSQLLSLLSSLFFFNWDFDDDPSMTGTDGDDDDPVQLVSLLSSLLSNLSLLSNLLVVCCHVQPLQLLVCSVVLSVVLSVVSSVCSNVPPDRKIWIFDKDKHNSHNPTYIYIYGTYIHRGHNPSSVVSSCSSNCSSVVVSVVSVVVVVPDPPDDPPPVPPVDQADENPLARSSLVNSPDQDPVQADPSYGHHRQSSCSSRVHHDPDQPPDALLVVDDDDDDDQDDAAQQKWKFQFFKAFDDPVQVCQSRCFPVVLCVLLVHNNDDDPQQDTGFWTWGFGCDHHNNYDQDDGGFTKIFTDPGSPSQHDLDRIGMDGSFHLMDGFQPPDDRQFRNLCQPLVLLLLCLVCPQQVQAAAFFEEEAPLQEANNLNNLLNSVVRNYAYEYEDAPVCQVVSVVSPHPHYDHVVPDDLLVVQFQPGQEYEHAAQPDAPVSSLRNHHLAHEYEYEHHDSNCVVVNVVSLVVCVVVGSYHYHHSDRDRGNVSVVVVSVCVNVVSGTADEQEEAESNCVSVSSVVVVVDPGRHIHMYGYDD

InterPro domains:
  IPR011032 GroES-like superfamily [SSF50129] (929-1075)
  IPR013154 Alcohol dehydrogenase-like, N-terminal [PF08240] (943-1035)
  IPR020843 Enoylreductase domain [SM00829] (928-1241)
  IPR036291 NAD(P)-binding domain superfamily [SSF51735] (1042-1215)
  IPR050700 YIM1 and Zinc-containing Alcohol Dehydrogenase Families [PTHR11695] (910-1243)